Protein AF-A0A925WYN9-F1 (afdb_monomer)

pLDDT: mean 83.55, std 20.4, range [23.39, 98.88]

Sequence (835 aa):
MPLGSSRRSLALLLAALPVATALSSSLALAAAGPAPAKASPTIRLSGLSSLWRGGHVTLNPAAAAAANDPSSRTFTMLPLNAPPINGFQPNVVLGLTDQQDPDDFNFTTKIGSSPGGNTLPRFAPPRYSVGIFDTGSQAHYITLADAQGFDIEGANRMGSSEAVIGGVSGTEIADVSDGLGVYIASLGNASAVGSTISVAPGSLKGQWNAAILSAQEADSVLPNIIGSPMAAQYQTVIRNSQTRHLTVGSRTYRGPSVTLQAKDTALPAGYSRLTLGVESVNGVSPDPVFFPSLENINNVADNPATPTFWASLIASVNANHSGGSANNQGFLFDTGAEVTVVSQDTAASVGFFSGGPNPSTPDFFVTVSGVGGTTTEVPGFYMNNLSITTNGGPIAWTHVPVLVLDIPDPRDGVGFIPGVLGMNLFTDRDLILNGGTGNPFLGIGPIITQQWTAPGGGTWGDDTKWALGSPNNPDVPANFLSSITTPSTITVEPDGVTVGSMKFDNANRYTIAGPGTITISAQSTGVGAIEVISGSHTISAPMVLASNTTINVAPSSSTLTISGNVNGGSVALTKIGAGAVLMNNVRAGTLALNAGTLAVATNGTNAGASRVTALSIAGGASPTATLDLNDNDLLIENGTYAAVKDAIAFARHSGAWDRPGLTSSAARNSLPKNKTLGTLTGADYLTTGTSTFNSFPVTSGNVLVKYTYYGDTDFNGLVDFDDYARVDAGFNNNRTGWFNGDVDYNNIVDFDDYSLIDMAFNTQSGTLRRAMSYLDGGDRSDAGMDTPALQLVEVHFAQFGYAYATSFLNAVPEPSTAAIALLTSALVIPRKRRR

Structure (mmCIF, N/CA/C/O backbone):
data_AF-A0A925WYN9-F1
#
_entry.id   AF-A0A925WYN9-F1
#
loop_
_atom_site.group_PDB
_atom_site.id
_atom_site.type_symbol
_atom_site.label_atom_id
_atom_site.label_alt_id
_atom_site.label_comp_id
_atom_site.label_asym_id
_atom_site.label_entity_id
_atom_site.label_seq_id
_atom_site.pdbx_PDB_ins_code
_atom_site.Cartn_x
_atom_site.Cartn_y
_atom_site.Cartn_z
_atom_site.occupancy
_atom_site.B_iso_or_equiv
_atom_site.auth_seq_id
_atom_site.auth_comp_id
_atom_site.auth_asym_id
_atom_site.auth_atom_id
_atom_site.pdbx_PDB_model_num
ATOM 1 N N . MET A 1 1 ? 61.139 -17.527 -71.022 1.00 30.45 1 MET A N 1
ATOM 2 C CA . MET A 1 1 ? 61.847 -16.245 -70.807 1.00 30.45 1 MET A CA 1
ATOM 3 C C . MET A 1 1 ? 61.917 -15.510 -72.134 1.00 30.45 1 MET A C 1
ATOM 5 O O . MET A 1 1 ? 62.297 -16.171 -73.094 1.00 30.45 1 MET A O 1
ATOM 9 N N . PRO A 1 2 ? 61.682 -14.190 -72.199 1.00 51.88 2 PRO A N 1
ATOM 10 C CA . PRO A 1 2 ? 60.841 -13.317 -71.351 1.00 51.88 2 PRO A CA 1
ATOM 11 C C . PRO A 1 2 ? 59.868 -12.465 -72.227 1.00 51.88 2 PRO A C 1
ATOM 13 O O . PRO A 1 2 ? 59.972 -12.522 -73.444 1.00 51.88 2 PRO A O 1
ATOM 16 N N . LEU A 1 3 ? 58.928 -11.617 -71.784 1.00 32.16 3 LEU A N 1
ATOM 17 C CA . LEU A 1 3 ? 58.190 -11.263 -70.547 1.00 32.16 3 LEU A CA 1
ATOM 18 C C . LEU A 1 3 ? 57.074 -10.290 -71.041 1.00 32.16 3 LEU A C 1
ATOM 20 O O . LEU A 1 3 ? 57.360 -9.462 -71.896 1.00 32.16 3 LEU A O 1
ATOM 24 N N . GLY A 1 4 ? 55.786 -10.479 -70.714 1.00 28.64 4 GLY A N 1
ATOM 25 C CA . GLY A 1 4 ? 55.039 -9.715 -69.685 1.00 28.64 4 GLY A CA 1
ATOM 26 C C . GLY A 1 4 ? 54.573 -8.328 -70.189 1.00 28.64 4 GLY A C 1
ATOM 27 O O . GLY A 1 4 ? 55.403 -7.513 -70.546 1.00 28.64 4 GLY A O 1
ATOM 28 N N . SER A 1 5 ? 53.292 -7.949 -70.259 1.00 29.02 5 SER A N 1
ATOM 29 C CA . SER A 1 5 ? 52.249 -8.022 -69.229 1.00 29.02 5 SER A CA 1
ATOM 30 C C . SER A 1 5 ? 50.851 -7.785 -69.838 1.00 29.02 5 SER A C 1
ATOM 32 O O . SER A 1 5 ? 50.685 -6.990 -70.759 1.00 29.02 5 SER A O 1
ATOM 34 N N . SER A 1 6 ? 49.838 -8.489 -69.319 1.00 28.64 6 SER A N 1
ATOM 35 C CA . SER A 1 6 ? 48.430 -8.384 -69.732 1.00 28.64 6 SER A CA 1
ATOM 36 C C . SER A 1 6 ? 47.606 -7.721 -68.628 1.00 28.64 6 SER A C 1
ATOM 38 O O . SER A 1 6 ? 47.730 -8.125 -67.472 1.00 28.64 6 SER A O 1
ATOM 40 N N . ARG A 1 7 ? 46.710 -6.791 -68.973 1.00 27.91 7 ARG A N 1
ATOM 41 C CA . ARG A 1 7 ? 45.545 -6.441 -68.147 1.00 27.91 7 ARG A CA 1
ATOM 42 C C . ARG A 1 7 ? 44.304 -7.009 -68.832 1.00 27.91 7 ARG A C 1
ATOM 44 O O . ARG A 1 7 ? 43.907 -6.523 -69.886 1.00 27.91 7 ARG A O 1
ATOM 51 N N . ARG A 1 8 ? 43.738 -8.074 -68.259 1.00 29.55 8 ARG A N 1
ATOM 52 C CA . ARG A 1 8 ? 42.421 -8.612 -68.620 1.00 29.55 8 ARG A CA 1
ATOM 53 C C . ARG A 1 8 ? 41.391 -8.116 -67.614 1.00 29.55 8 ARG A C 1
ATOM 55 O O . ARG A 1 8 ? 41.590 -8.239 -66.410 1.00 29.55 8 ARG A O 1
ATOM 62 N N . SER A 1 9 ? 40.312 -7.576 -68.160 1.00 27.02 9 SER A N 1
ATOM 63 C CA . SER A 1 9 ? 39.053 -7.246 -67.508 1.00 27.02 9 SER A CA 1
ATOM 64 C C . SER A 1 9 ? 38.461 -8.466 -66.800 1.00 27.02 9 SER A C 1
ATOM 66 O O . SER A 1 9 ? 38.420 -9.550 -67.385 1.00 27.02 9 SER A O 1
ATOM 68 N N . LEU A 1 10 ? 37.951 -8.278 -65.583 1.00 26.30 10 LEU A N 1
ATOM 69 C CA . LEU A 1 10 ? 37.067 -9.237 -64.929 1.00 26.30 10 LEU A CA 1
ATOM 70 C C . LEU A 1 10 ? 35.745 -8.530 -64.623 1.00 26.30 10 LEU A C 1
ATOM 72 O O . LEU A 1 10 ? 35.695 -7.582 -63.844 1.00 26.30 10 LEU A O 1
ATOM 76 N N . ALA A 1 11 ? 34.703 -8.969 -65.322 1.00 26.23 11 ALA A N 1
ATOM 77 C CA . ALA A 1 11 ? 33.322 -8.592 -65.090 1.00 26.23 11 ALA A CA 1
ATOM 78 C C . ALA A 1 11 ? 32.835 -9.242 -63.788 1.00 26.23 11 ALA A C 1
ATOM 80 O O . ALA A 1 11 ? 33.015 -10.448 -63.612 1.00 26.23 11 ALA A O 1
ATOM 81 N N . LEU A 1 12 ? 32.206 -8.462 -62.906 1.00 25.42 12 LEU A N 1
ATOM 82 C CA . LEU A 1 12 ? 31.455 -8.991 -61.772 1.00 25.42 12 LEU A CA 1
ATOM 83 C C . LEU A 1 12 ? 29.958 -8.864 -62.068 1.00 25.42 12 LEU A C 1
ATOM 85 O O . LEU A 1 12 ? 29.461 -7.810 -62.458 1.00 25.42 12 LEU A O 1
ATOM 89 N N . LEU A 1 13 ? 29.295 -10.010 -61.959 1.00 25.53 13 LEU A N 1
ATOM 90 C CA . LEU A 1 13 ? 27.921 -10.301 -62.329 1.00 25.53 13 LEU A CA 1
ATOM 91 C C . LEU A 1 13 ? 26.950 -9.638 -61.338 1.00 25.53 13 LEU A C 1
ATOM 93 O O . LEU A 1 13 ? 27.044 -9.850 -60.133 1.00 25.53 13 LEU A O 1
ATOM 97 N N . LEU A 1 14 ? 26.013 -8.852 -61.867 1.00 25.36 14 LEU A N 1
ATOM 98 C CA . LEU A 1 14 ? 24.919 -8.214 -61.140 1.00 25.36 14 LEU A CA 1
ATOM 99 C C . LEU A 1 14 ? 23.845 -9.274 -60.824 1.00 25.36 14 LEU A C 1
ATOM 101 O O . LEU A 1 14 ? 23.219 -9.801 -61.743 1.00 25.36 14 LEU A O 1
ATOM 105 N N . ALA A 1 15 ? 23.624 -9.587 -59.547 1.00 25.72 15 ALA A N 1
ATOM 106 C CA . ALA A 1 15 ? 22.459 -10.342 -59.084 1.00 25.72 15 ALA A CA 1
ATOM 107 C C . ALA A 1 15 ? 21.569 -9.406 -58.253 1.00 25.72 15 ALA A C 1
ATOM 109 O O . ALA A 1 15 ? 22.020 -8.790 -57.293 1.00 25.72 15 ALA A O 1
ATOM 110 N N . ALA A 1 16 ? 20.320 -9.254 -58.689 1.00 29.06 16 ALA A N 1
ATOM 111 C CA . ALA A 1 16 ? 19.337 -8.306 -58.181 1.00 29.06 16 ALA A CA 1
ATOM 112 C C . ALA A 1 16 ? 18.544 -8.853 -56.980 1.00 29.06 16 ALA A C 1
ATOM 114 O O . ALA A 1 16 ? 18.014 -9.952 -57.086 1.00 29.06 16 ALA A O 1
ATOM 115 N N . LEU A 1 17 ? 18.384 -8.060 -55.907 1.00 24.66 17 LEU A N 1
ATOM 116 C CA . LEU A 1 17 ? 17.258 -8.065 -54.944 1.00 24.66 17 LEU A CA 1
ATOM 117 C C . LEU A 1 17 ? 17.264 -6.726 -54.138 1.00 24.66 17 LEU A C 1
ATOM 119 O O . LEU A 1 17 ? 18.282 -6.036 -54.137 1.00 24.66 17 LEU A O 1
ATOM 123 N N . PRO A 1 18 ? 16.129 -6.271 -53.562 1.00 30.02 18 PRO A N 1
ATOM 124 C CA . PRO A 1 18 ? 15.722 -4.862 -53.579 1.00 30.02 18 PRO A CA 1
ATOM 125 C C . PRO A 1 18 ? 16.146 -4.069 -52.331 1.00 30.02 18 PRO A C 1
ATOM 127 O O . PRO A 1 18 ? 15.593 -4.259 -51.256 1.00 30.02 18 PRO A O 1
ATOM 130 N N . VAL A 1 19 ? 17.063 -3.110 -52.490 1.00 28.55 19 VAL A N 1
ATOM 131 C CA . VAL A 1 19 ? 17.378 -2.076 -51.476 1.00 28.55 19 VAL A CA 1
ATOM 132 C C . VAL A 1 19 ? 17.519 -0.721 -52.176 1.00 28.55 19 VAL A C 1
ATOM 134 O O . VAL A 1 19 ? 18.562 -0.077 -52.169 1.00 28.55 19 VAL A O 1
ATOM 137 N N . ALA A 1 20 ? 16.467 -0.308 -52.878 1.00 27.53 20 ALA A N 1
ATOM 138 C CA . ALA A 1 20 ? 16.459 0.926 -53.658 1.00 27.53 20 ALA A CA 1
ATOM 139 C C . ALA A 1 20 ? 15.301 1.835 -53.238 1.00 27.53 20 ALA A C 1
ATOM 141 O O . ALA A 1 20 ? 14.435 2.156 -54.042 1.00 27.53 20 ALA A O 1
ATOM 142 N N . THR A 1 21 ? 15.286 2.240 -51.968 1.00 30.34 21 THR A N 1
ATOM 143 C CA . THR A 1 21 ? 14.472 3.380 -51.499 1.00 30.34 21 THR A CA 1
ATOM 144 C C . THR A 1 21 ? 15.173 4.269 -50.463 1.00 30.34 21 THR A C 1
ATOM 146 O O . THR A 1 21 ? 14.713 5.381 -50.247 1.00 30.34 21 THR A O 1
ATOM 149 N N . ALA A 1 22 ? 16.320 3.869 -49.894 1.00 30.80 22 ALA A N 1
ATOM 150 C CA . ALA A 1 22 ? 17.084 4.704 -48.950 1.00 30.80 22 ALA A CA 1
ATOM 151 C C . ALA A 1 22 ? 18.235 5.515 -49.591 1.00 30.80 22 ALA A C 1
ATOM 153 O O . ALA A 1 22 ? 18.833 6.363 -48.941 1.00 30.80 22 ALA A O 1
ATOM 154 N N . LEU A 1 23 ? 18.560 5.272 -50.867 1.00 30.95 23 LEU A N 1
ATOM 155 C CA . LEU A 1 23 ? 19.762 5.819 -51.523 1.00 30.95 23 LEU A CA 1
ATOM 156 C C . LEU A 1 23 ? 19.504 7.003 -52.475 1.00 30.95 23 LEU A C 1
ATOM 158 O O . LEU A 1 23 ? 20.456 7.558 -53.021 1.00 30.95 23 LEU A O 1
ATOM 162 N N . SER A 1 24 ? 18.252 7.416 -52.701 1.00 28.59 24 SER A N 1
ATOM 163 C CA . SER A 1 24 ? 17.933 8.438 -53.715 1.00 28.59 24 SER A CA 1
ATOM 164 C C . SER A 1 24 ? 18.039 9.892 -53.241 1.00 28.59 24 SER A C 1
ATOM 166 O O . SER A 1 24 ? 18.074 10.785 -54.083 1.00 28.59 24 SER A O 1
ATOM 168 N N . SER A 1 25 ? 18.122 10.162 -51.937 1.00 27.89 25 SER A N 1
ATOM 169 C CA . SER A 1 25 ? 18.224 11.531 -51.393 1.00 27.89 25 SER A CA 1
ATOM 170 C C . SER A 1 25 ? 19.668 11.998 -51.151 1.00 27.89 25 SER A C 1
ATOM 172 O O . SER A 1 25 ? 19.906 13.195 -51.017 1.00 27.89 25 SER A O 1
ATOM 174 N N . SER A 1 26 ? 20.646 11.088 -51.152 1.00 31.39 26 SER A N 1
ATOM 175 C CA . SER A 1 26 ? 22.005 11.370 -50.655 1.00 31.39 26 SER A CA 1
ATOM 176 C C . SER A 1 26 ? 23.032 11.712 -51.741 1.00 31.39 26 SER A C 1
ATOM 178 O O . SER A 1 26 ? 24.136 12.145 -51.425 1.00 31.39 26 SER A O 1
ATOM 180 N N . LEU A 1 27 ? 22.697 11.569 -53.031 1.00 29.86 27 LEU A N 1
ATOM 181 C CA . LEU A 1 27 ? 23.638 11.877 -54.121 1.00 29.86 27 LEU A CA 1
ATOM 182 C C . LEU A 1 27 ? 23.752 13.382 -54.446 1.00 29.86 27 LEU A C 1
ATOM 184 O O . LEU A 1 27 ? 24.571 13.765 -55.277 1.00 29.86 27 LEU A O 1
ATOM 188 N N . ALA A 1 28 ? 22.961 14.244 -53.798 1.00 27.16 28 ALA A N 1
ATOM 189 C CA . ALA A 1 28 ? 22.948 15.685 -54.067 1.00 27.16 28 ALA A CA 1
ATOM 190 C C . ALA A 1 28 ? 24.013 16.495 -53.295 1.00 27.16 28 ALA A C 1
ATOM 192 O O . ALA A 1 28 ? 24.213 17.665 -53.611 1.00 27.16 28 ALA A O 1
ATOM 193 N N . LEU A 1 29 ? 24.721 15.904 -52.320 1.00 30.83 29 LEU A N 1
ATOM 194 C CA . LEU A 1 29 ? 25.655 16.645 -51.452 1.00 30.83 29 LEU A CA 1
ATOM 195 C C . LEU A 1 29 ? 27.147 16.460 -51.798 1.00 30.83 29 LEU A C 1
ATOM 197 O O . LEU A 1 29 ? 28.003 17.073 -51.171 1.00 30.83 29 LEU A O 1
ATOM 201 N N . ALA A 1 30 ? 27.482 15.663 -52.817 1.00 26.72 30 ALA A N 1
ATOM 202 C CA . ALA A 1 30 ? 28.872 15.367 -53.195 1.00 26.72 30 ALA A CA 1
ATOM 203 C C . ALA A 1 30 ? 29.462 16.307 -54.275 1.00 26.72 30 ALA A C 1
ATOM 205 O O . ALA A 1 30 ? 30.465 15.974 -54.905 1.00 26.72 30 ALA A O 1
ATOM 206 N N . ALA A 1 31 ? 28.856 17.476 -54.514 1.00 26.62 31 ALA A N 1
ATOM 207 C CA . ALA A 1 31 ? 29.300 18.430 -55.535 1.00 26.62 31 ALA A CA 1
ATOM 208 C C . ALA A 1 31 ? 29.538 19.843 -54.966 1.00 26.62 31 ALA A C 1
ATOM 210 O O . ALA A 1 31 ? 28.930 20.812 -55.412 1.00 26.62 31 ALA A O 1
ATOM 211 N N . ALA A 1 32 ? 30.443 19.983 -53.996 1.00 26.80 32 ALA A N 1
ATOM 212 C CA . ALA A 1 32 ? 31.039 21.274 -53.645 1.00 26.80 32 ALA A CA 1
ATOM 213 C C . ALA A 1 32 ? 32.518 21.079 -53.259 1.00 26.80 32 ALA A C 1
ATOM 215 O O . ALA A 1 32 ? 32.852 20.142 -52.542 1.00 26.80 32 ALA A O 1
ATOM 216 N N . GLY A 1 33 ? 33.400 21.915 -53.822 1.00 28.66 33 GLY A N 1
ATOM 217 C CA . GLY A 1 33 ? 34.866 21.806 -53.752 1.00 28.66 33 GLY A CA 1
ATOM 218 C C . GLY A 1 33 ? 35.491 22.034 -52.362 1.00 28.66 33 GLY A C 1
ATOM 219 O O . GLY A 1 33 ? 34.777 22.185 -51.375 1.00 28.66 33 GLY A O 1
ATOM 220 N N . PRO A 1 34 ? 36.837 22.054 -52.265 1.00 34.31 34 PRO A N 1
ATOM 221 C CA . PRO A 1 34 ? 37.540 21.829 -51.007 1.00 34.31 34 PRO A CA 1
ATOM 222 C C . PRO A 1 34 ? 37.473 23.057 -50.089 1.00 34.31 34 PRO A C 1
ATOM 224 O O . PRO A 1 34 ? 37.917 24.143 -50.461 1.00 34.31 34 PRO A O 1
ATOM 227 N N . ALA A 1 35 ? 36.970 22.860 -48.870 1.00 25.58 35 ALA A N 1
ATOM 228 C CA . ALA A 1 35 ? 37.069 23.796 -47.749 1.00 25.58 35 ALA A CA 1
ATOM 229 C C . ALA A 1 35 ? 37.883 23.147 -46.604 1.00 25.58 35 ALA A C 1
ATOM 231 O O . ALA A 1 35 ? 37.910 21.918 -46.508 1.00 25.58 35 ALA A O 1
ATOM 232 N N . PRO A 1 36 ? 38.604 23.932 -45.780 1.00 26.58 36 PRO A N 1
ATOM 233 C CA . PRO A 1 36 ? 39.575 23.409 -44.821 1.00 26.58 36 PRO A CA 1
ATOM 234 C C . PRO A 1 36 ? 38.920 22.796 -43.568 1.00 26.58 36 PRO A C 1
ATOM 236 O O . PRO A 1 36 ? 37.762 23.046 -43.263 1.00 26.58 36 PRO A O 1
ATOM 239 N N . ALA A 1 37 ? 39.731 21.989 -42.878 1.00 29.23 37 ALA A N 1
ATOM 240 C CA . ALA A 1 37 ? 39.509 21.166 -41.686 1.00 29.23 37 ALA A CA 1
ATOM 241 C C . ALA A 1 37 ? 38.469 21.610 -40.624 1.00 29.23 37 ALA A C 1
ATOM 243 O O . ALA A 1 37 ? 38.353 22.787 -40.293 1.00 29.23 37 ALA A O 1
ATOM 244 N N . LYS A 1 38 ? 37.883 20.578 -39.981 1.00 27.52 38 LYS A N 1
ATOM 245 C CA . LYS A 1 38 ? 37.043 20.558 -38.760 1.00 27.52 38 LYS A CA 1
ATOM 246 C C . LYS A 1 38 ? 35.601 21.073 -38.876 1.00 27.52 38 LYS A C 1
ATOM 248 O O . LYS A 1 38 ? 35.185 21.968 -38.150 1.00 27.52 38 LYS A O 1
ATOM 253 N N . ALA A 1 39 ? 34.799 20.410 -39.701 1.00 24.22 39 ALA A N 1
ATOM 254 C CA . ALA A 1 39 ? 33.351 20.384 -39.506 1.00 24.22 39 ALA A CA 1
ATOM 255 C C . ALA A 1 39 ? 32.832 18.984 -39.853 1.00 24.22 39 ALA A C 1
ATOM 257 O O . ALA A 1 39 ? 32.425 18.723 -40.984 1.00 24.22 39 ALA A O 1
ATOM 258 N N . SER A 1 40 ? 32.916 18.065 -38.890 1.00 25.08 40 SER A N 1
ATOM 259 C CA . SER A 1 40 ? 32.196 16.792 -38.960 1.00 25.08 40 SER A CA 1
ATOM 260 C C . SER A 1 40 ? 30.692 17.097 -38.918 1.00 25.08 40 SER A C 1
ATOM 262 O O . SER A 1 40 ? 30.283 17.972 -38.150 1.00 25.08 40 SER A O 1
ATOM 264 N N . PRO A 1 41 ? 29.858 16.468 -39.763 1.00 23.39 41 PRO A N 1
ATOM 265 C CA . PRO A 1 41 ? 28.442 16.800 -39.854 1.00 23.39 41 PRO A CA 1
ATOM 266 C C . PRO A 1 41 ? 27.741 16.461 -38.534 1.00 23.39 41 PRO A C 1
ATOM 268 O O . PRO A 1 41 ? 27.512 15.300 -38.213 1.00 23.39 41 PRO A O 1
ATOM 271 N N . THR A 1 42 ? 27.409 17.491 -37.760 1.00 25.30 42 THR A N 1
ATOM 272 C CA . THR A 1 42 ? 26.684 17.385 -36.494 1.00 25.30 42 THR A CA 1
ATOM 273 C C . THR A 1 42 ? 25.252 16.912 -36.753 1.00 25.30 42 THR A C 1
ATOM 275 O O . THR A 1 42 ? 24.382 17.711 -37.105 1.00 25.30 42 THR A O 1
ATOM 278 N N . ILE A 1 43 ? 24.981 15.616 -36.586 1.00 28.30 43 ILE A N 1
ATOM 279 C CA . ILE A 1 43 ? 23.604 15.118 -36.487 1.00 28.30 43 ILE A CA 1
ATOM 280 C C . ILE A 1 43 ? 23.073 15.524 -35.110 1.00 28.30 43 ILE A C 1
ATOM 282 O O . ILE A 1 43 ? 23.634 15.156 -34.080 1.00 28.30 43 ILE A O 1
ATOM 286 N N . ARG A 1 44 ? 21.997 16.319 -35.103 1.00 27.11 44 ARG A N 1
ATOM 287 C CA . ARG A 1 44 ? 21.222 16.617 -33.896 1.00 27.11 44 ARG A CA 1
ATOM 288 C C . ARG A 1 44 ? 20.370 15.394 -33.575 1.00 27.11 44 ARG A C 1
ATOM 290 O O . ARG A 1 44 ? 19.404 15.125 -34.283 1.00 27.11 44 ARG A O 1
ATOM 297 N N . LEU A 1 45 ? 20.704 14.671 -32.514 1.00 26.91 45 LEU A N 1
ATOM 298 C CA . LEU A 1 45 ? 19.782 13.720 -31.894 1.00 26.91 45 LEU A CA 1
ATOM 299 C C . LEU A 1 45 ? 18.777 14.545 -31.090 1.00 26.91 45 LEU A C 1
ATOM 301 O O . LEU A 1 45 ? 19.004 14.817 -29.920 1.00 26.91 45 LEU A O 1
ATOM 305 N N . SER A 1 46 ? 17.690 15.002 -31.711 1.00 26.25 46 SER A N 1
ATOM 306 C CA . SER A 1 46 ? 16.643 15.808 -31.056 1.00 26.25 46 SER A CA 1
ATOM 307 C C . SER A 1 46 ? 15.808 15.040 -30.014 1.00 26.25 46 SER A C 1
ATOM 309 O O . SER A 1 46 ? 14.858 15.602 -29.481 1.00 26.25 46 SER A O 1
ATOM 311 N N . GLY A 1 47 ? 16.142 13.777 -29.724 1.00 28.02 47 GLY A N 1
ATOM 312 C CA . GLY A 1 47 ? 15.308 12.842 -28.967 1.00 28.02 47 GLY A CA 1
ATOM 313 C C . GLY A 1 47 ? 16.032 12.107 -27.845 1.00 28.02 47 GLY A C 1
ATOM 314 O O . GLY A 1 47 ? 16.094 10.881 -27.858 1.00 28.02 47 GLY A O 1
ATOM 315 N N . LEU A 1 48 ? 16.579 12.832 -26.875 1.00 25.55 48 LEU A N 1
ATOM 316 C CA . LEU A 1 48 ? 16.836 12.291 -25.540 1.00 25.55 48 LEU A CA 1
ATOM 317 C C . LEU A 1 48 ? 15.866 12.990 -24.576 1.00 25.55 48 LEU A C 1
ATOM 319 O O . LEU A 1 48 ? 16.137 14.050 -24.015 1.00 25.55 48 LEU A O 1
ATOM 323 N N . SER A 1 49 ? 14.674 12.417 -24.434 1.00 30.55 49 SER A N 1
ATOM 324 C CA . SER A 1 49 ? 13.624 12.891 -23.528 1.00 30.55 49 SER A CA 1
ATOM 325 C C . SER A 1 49 ? 13.616 12.117 -22.211 1.00 30.55 49 SER A C 1
ATOM 327 O O . SER A 1 49 ? 12.552 11.823 -21.684 1.00 30.55 49 SER A O 1
ATOM 329 N N . SER A 1 50 ? 14.782 11.807 -21.632 1.00 28.67 50 SER A N 1
ATOM 330 C CA . SER A 1 50 ? 14.787 11.240 -20.282 1.00 28.67 50 SER A CA 1
ATOM 331 C C . SER A 1 50 ? 14.240 12.296 -19.316 1.00 28.67 50 SER A C 1
ATOM 333 O O . SER A 1 50 ? 14.863 13.344 -19.140 1.00 28.67 50 SER A O 1
ATOM 335 N N . LEU A 1 51 ? 13.076 12.043 -18.719 1.00 30.14 51 LEU A N 1
ATOM 336 C CA . LEU A 1 51 ? 12.469 12.905 -17.707 1.00 30.14 51 LEU A CA 1
ATOM 337 C C . LEU A 1 51 ? 12.719 12.263 -16.338 1.00 30.14 51 LEU A C 1
ATOM 339 O O . LEU A 1 51 ? 12.055 11.294 -15.976 1.00 30.14 51 LEU A O 1
ATOM 343 N N . TRP A 1 52 ? 13.670 12.799 -15.571 1.00 30.81 52 TRP A N 1
ATOM 344 C CA . TRP A 1 52 ? 13.961 12.353 -14.202 1.00 30.81 52 TRP A CA 1
ATOM 345 C C . TRP A 1 52 ? 13.671 13.469 -13.194 1.00 30.81 52 TRP A C 1
ATOM 347 O O . TRP A 1 52 ? 13.928 14.641 -13.468 1.00 30.81 52 TRP A O 1
ATOM 357 N N . ARG A 1 53 ? 13.148 13.137 -12.006 1.00 39.66 53 ARG A N 1
ATOM 358 C CA . ARG A 1 53 ? 12.894 14.126 -10.947 1.00 39.66 53 ARG A CA 1
ATOM 359 C C . ARG A 1 53 ? 14.016 14.191 -9.907 1.00 39.66 53 ARG A C 1
ATOM 361 O O . ARG A 1 53 ? 14.234 13.248 -9.150 1.00 39.66 53 ARG A O 1
ATOM 368 N N . GLY A 1 54 ? 14.587 15.389 -9.756 1.00 24.92 54 GLY A N 1
ATOM 369 C CA . GLY A 1 54 ? 15.482 15.776 -8.657 1.00 24.92 54 GLY A CA 1
ATOM 370 C C . GLY A 1 54 ? 14.814 16.312 -7.372 1.00 24.92 54 GLY A C 1
ATOM 371 O O . GLY A 1 54 ? 15.524 16.603 -6.415 1.00 24.92 54 GLY A O 1
ATOM 372 N N . GLY A 1 55 ? 13.481 16.463 -7.284 1.00 30.53 55 GLY A N 1
ATOM 373 C CA . GLY A 1 55 ? 12.816 16.919 -6.046 1.00 30.53 55 GLY A CA 1
ATOM 374 C C . GLY A 1 55 ? 11.474 17.655 -6.210 1.00 30.53 55 GLY A C 1
ATOM 375 O O . GLY A 1 55 ? 11.081 17.988 -7.318 1.00 30.53 55 GLY A O 1
ATOM 376 N N . HIS A 1 56 ? 10.780 17.804 -5.065 1.00 35.03 56 HIS A N 1
ATOM 377 C CA . HIS A 1 56 ? 9.480 18.432 -4.697 1.00 35.03 56 HIS A CA 1
ATOM 378 C C . HIS A 1 56 ? 8.335 18.603 -5.738 1.00 35.03 56 HIS A C 1
ATOM 380 O O . HIS A 1 56 ? 8.501 19.214 -6.781 1.00 35.03 56 HIS A O 1
ATOM 386 N N . VAL A 1 57 ? 7.139 18.062 -5.427 1.00 39.81 57 VAL A N 1
ATOM 387 C CA . VAL A 1 57 ? 5.869 18.421 -6.094 1.00 39.81 57 VAL A CA 1
ATOM 388 C C . VAL A 1 57 ? 5.282 19.529 -5.242 1.00 39.81 57 VAL A C 1
ATOM 390 O O . VAL A 1 57 ? 5.109 19.338 -4.036 1.00 39.81 57 VAL A O 1
ATOM 393 N N . THR A 1 58 ? 4.999 20.674 -5.844 1.00 43.72 58 THR A N 1
ATOM 394 C CA . THR A 1 58 ? 4.410 21.802 -5.124 1.00 43.72 58 THR A CA 1
ATOM 395 C C . THR A 1 58 ? 2.986 21.977 -5.623 1.00 43.72 58 THR A C 1
ATOM 397 O O . THR A 1 58 ? 2.764 22.263 -6.799 1.00 43.72 58 THR A O 1
ATOM 400 N N . LEU A 1 59 ? 2.011 21.764 -4.738 1.00 45.00 59 LEU A N 1
ATOM 401 C CA . LEU A 1 59 ? 0.615 22.090 -5.029 1.00 45.00 59 LEU A CA 1
ATOM 402 C C . LEU A 1 59 ? 0.505 23.594 -5.265 1.00 45.00 59 LEU A C 1
ATOM 404 O O . LEU A 1 59 ? 1.105 24.371 -4.520 1.00 45.00 59 LEU A O 1
ATOM 408 N N . ASN A 1 60 ? -0.258 24.011 -6.274 1.00 45.66 60 ASN A N 1
ATOM 409 C CA . ASN A 1 60 ? -0.429 25.429 -6.550 1.00 45.66 60 ASN A CA 1
ATOM 410 C C . ASN A 1 60 ? -1.244 26.099 -5.419 1.00 45.66 60 ASN A C 1
ATOM 412 O O . ASN A 1 60 ? -2.427 25.783 -5.248 1.00 45.66 60 ASN A O 1
ATOM 416 N N . PRO A 1 61 ? -0.678 27.063 -4.663 1.00 42.62 61 PRO A N 1
ATOM 417 C CA . PRO A 1 61 ? -1.401 27.744 -3.591 1.00 42.62 61 PRO A CA 1
ATOM 418 C C . PRO A 1 61 ? -2.620 28.530 -4.089 1.00 42.62 61 PRO A C 1
ATOM 420 O O . PRO A 1 61 ? -3.564 28.722 -3.330 1.00 42.62 61 PRO A O 1
ATOM 423 N N . ALA A 1 62 ? -2.638 28.968 -5.355 1.00 44.16 62 ALA A N 1
ATOM 424 C CA . ALA A 1 62 ? -3.775 29.666 -5.957 1.00 44.16 62 ALA A CA 1
ATOM 425 C C . ALA A 1 62 ? -4.938 28.719 -6.307 1.00 44.16 62 ALA A C 1
ATOM 427 O O . ALA A 1 62 ? -6.094 29.124 -6.205 1.00 44.16 62 ALA A O 1
ATOM 428 N N . ALA A 1 63 ? -4.649 27.452 -6.634 1.00 42.19 63 ALA A N 1
ATOM 429 C CA . ALA A 1 63 ? -5.665 26.401 -6.738 1.00 42.19 63 ALA A CA 1
ATOM 430 C C . ALA A 1 63 ? -6.217 26.029 -5.346 1.00 42.19 63 ALA A C 1
ATOM 432 O O . ALA A 1 63 ? -7.415 25.804 -5.186 1.00 42.19 63 ALA A O 1
ATOM 433 N N . ALA A 1 64 ? -5.370 26.071 -4.310 1.00 36.00 64 ALA A N 1
ATOM 434 C CA . ALA A 1 64 ? -5.780 25.887 -2.915 1.00 36.00 64 ALA A CA 1
ATOM 435 C C . ALA A 1 64 ? -6.535 27.099 -2.321 1.00 36.00 64 ALA A C 1
ATOM 437 O O . ALA A 1 64 ? -7.356 26.932 -1.421 1.00 36.00 64 ALA A O 1
ATOM 438 N N . ALA A 1 65 ? -6.308 28.322 -2.817 1.00 36.38 65 ALA A N 1
ATOM 439 C CA . ALA A 1 65 ? -6.936 29.543 -2.300 1.00 36.38 65 ALA A CA 1
ATOM 440 C C . ALA A 1 65 ? -8.444 29.645 -2.604 1.00 36.38 65 ALA A C 1
ATOM 442 O O . ALA A 1 65 ? -9.154 30.368 -1.903 1.00 36.38 65 ALA A O 1
ATOM 443 N N . ALA A 1 66 ? -8.949 28.876 -3.576 1.00 37.00 66 ALA A N 1
ATOM 444 C CA . ALA A 1 66 ? -10.384 28.667 -3.786 1.00 37.00 66 ALA A CA 1
ATOM 445 C C . ALA A 1 66 ? -11.037 27.775 -2.699 1.00 37.00 66 ALA A C 1
ATOM 447 O O . ALA A 1 66 ? -12.260 27.686 -2.647 1.00 37.00 66 ALA A O 1
ATOM 448 N N . ALA A 1 67 ? -10.243 27.158 -1.811 1.00 36.44 67 ALA A N 1
ATOM 449 C CA . ALA A 1 67 ? -10.665 26.201 -0.782 1.00 36.44 67 ALA A CA 1
ATOM 450 C C . ALA A 1 67 ? -10.476 26.706 0.673 1.00 36.44 67 ALA A C 1
ATOM 452 O O . ALA A 1 67 ? -10.382 25.911 1.609 1.00 36.44 67 ALA A O 1
ATOM 453 N N . ASN A 1 68 ? -10.415 28.027 0.894 1.00 33.50 68 ASN A N 1
ATOM 454 C CA . ASN A 1 68 ? -10.153 28.636 2.214 1.00 33.50 68 ASN A CA 1
ATOM 455 C C . ASN A 1 68 ? -11.346 28.657 3.198 1.00 33.50 68 ASN A C 1
ATOM 457 O O . ASN A 1 68 ? -11.259 29.290 4.250 1.00 33.50 68 ASN A O 1
ATOM 461 N N . ASP A 1 69 ? -12.435 27.942 2.914 1.00 37.19 69 ASP A N 1
ATOM 462 C CA . ASP A 1 69 ? -13.457 27.619 3.915 1.00 37.19 69 ASP A CA 1
ATOM 463 C C . ASP A 1 69 ? -13.190 26.200 4.465 1.00 37.19 69 ASP A C 1
ATOM 465 O O . ASP A 1 69 ? -13.275 25.231 3.702 1.00 37.19 69 ASP A O 1
ATOM 469 N N . PRO A 1 70 ? -12.882 26.031 5.769 1.00 37.78 70 PRO A N 1
ATOM 470 C CA . PRO A 1 70 ? -12.665 24.724 6.395 1.00 37.78 70 PRO A CA 1
ATOM 471 C C . PRO A 1 70 ? -13.834 23.741 6.225 1.00 37.78 70 PRO A C 1
ATOM 473 O O . PRO A 1 70 ? -13.617 22.534 6.316 1.00 37.78 70 PRO A O 1
ATOM 476 N N . SER A 1 71 ? -15.048 24.239 5.957 1.00 34.53 71 SER A N 1
ATOM 477 C CA . SER A 1 71 ? -16.249 23.440 5.680 1.00 34.53 71 SER A CA 1
ATOM 478 C C . SER A 1 71 ? -16.433 23.067 4.198 1.00 34.53 71 SER A C 1
ATOM 480 O O . SER A 1 71 ? -17.278 22.235 3.876 1.00 34.53 71 SER A O 1
ATOM 482 N N . SER A 1 72 ? -15.598 23.612 3.303 1.00 29.33 72 SER A N 1
ATOM 483 C CA . SER A 1 72 ? -15.624 23.379 1.848 1.00 29.33 72 SER A CA 1
ATOM 484 C C . SER A 1 72 ? -14.581 22.375 1.342 1.00 29.33 72 SER A C 1
ATOM 486 O O . SER A 1 72 ? -14.495 22.152 0.132 1.00 29.33 72 SER A O 1
ATOM 488 N N . ARG A 1 73 ? -13.795 21.755 2.241 1.00 31.34 73 ARG A N 1
ATOM 489 C CA . ARG A 1 73 ? -12.822 20.702 1.899 1.00 31.34 73 ARG A CA 1
ATOM 490 C C . ARG A 1 73 ? -13.545 19.466 1.365 1.00 31.34 73 ARG A C 1
ATOM 492 O O . ARG A 1 73 ? -13.775 18.493 2.078 1.00 31.34 73 ARG A O 1
ATOM 499 N N . THR A 1 74 ? -13.910 19.512 0.095 1.00 26.69 74 THR A N 1
ATOM 500 C CA . THR A 1 74 ? -14.302 18.342 -0.672 1.00 26.69 74 THR A CA 1
ATOM 501 C C . THR A 1 74 ? -13.014 17.631 -1.047 1.00 26.69 74 THR A C 1
ATOM 503 O O . THR A 1 74 ? -12.264 18.060 -1.918 1.00 26.69 74 THR A O 1
ATOM 506 N N . PHE A 1 75 ? -12.709 16.563 -0.316 1.00 32.22 75 PHE A N 1
ATOM 507 C CA . PHE A 1 75 ? -11.741 15.584 -0.780 1.00 32.22 75 PHE A CA 1
ATOM 508 C C . PHE A 1 75 ? -12.347 14.951 -2.030 1.00 32.22 75 PHE A C 1
ATOM 510 O O . PHE A 1 75 ? -13.285 14.156 -1.941 1.00 32.22 75 PHE A O 1
ATOM 517 N N . THR A 1 76 ? -11.884 15.367 -3.206 1.00 30.62 76 THR A N 1
ATOM 518 C CA . THR A 1 76 ? -12.220 14.667 -4.441 1.00 30.62 76 THR A CA 1
ATOM 519 C C . THR A 1 76 ? -11.542 13.309 -4.347 1.00 30.62 76 THR A C 1
ATOM 521 O O . THR A 1 76 ? -10.330 13.213 -4.526 1.00 30.62 76 THR A O 1
ATOM 524 N N . MET A 1 77 ? -12.311 12.269 -4.008 1.00 30.69 77 MET A N 1
ATOM 525 C CA . MET A 1 77 ? -11.853 10.890 -4.143 1.00 30.69 77 MET A CA 1
ATOM 526 C C . MET A 1 77 ? -11.323 10.730 -5.563 1.00 30.69 77 MET A C 1
ATOM 528 O O . MET A 1 77 ? -12.100 10.797 -6.521 1.00 30.69 77 MET A O 1
ATOM 532 N N . LEU A 1 78 ? -10.010 10.542 -5.702 1.00 38.81 78 LEU A N 1
ATOM 533 C CA . LEU A 1 78 ? -9.444 10.157 -6.982 1.00 38.81 78 LEU A CA 1
ATOM 534 C C . LEU A 1 78 ? -10.146 8.854 -7.401 1.00 38.81 78 LEU A C 1
ATOM 536 O O . LEU A 1 78 ? -10.256 7.932 -6.584 1.00 38.81 78 LEU A O 1
ATOM 540 N N . PRO A 1 79 ? -10.706 8.774 -8.620 1.00 41.41 79 PRO A N 1
ATOM 541 C CA . PRO A 1 79 ? -11.342 7.549 -9.079 1.00 41.41 79 PRO A CA 1
ATOM 542 C C . PRO A 1 79 ? -10.342 6.387 -9.005 1.00 41.41 79 PRO A C 1
ATOM 544 O O . PRO A 1 79 ? -9.143 6.589 -9.165 1.00 41.41 79 PRO A O 1
ATOM 547 N N . LEU A 1 80 ? -10.836 5.159 -8.816 1.00 42.62 80 LEU A N 1
ATOM 548 C CA . LEU A 1 80 ? -10.027 3.933 -8.665 1.00 42.62 80 LEU A CA 1
ATOM 549 C C . LEU A 1 80 ? -9.000 3.703 -9.803 1.00 42.62 80 LEU A C 1
ATOM 551 O O . LEU A 1 80 ? -8.075 2.918 -9.639 1.00 42.62 80 LEU A O 1
ATOM 555 N N . ASN A 1 81 ? -9.151 4.406 -10.931 1.00 55.62 81 ASN A N 1
ATOM 556 C CA . ASN A 1 81 ? -8.296 4.330 -12.116 1.00 55.62 81 ASN A CA 1
ATOM 557 C C . ASN A 1 81 ? -7.437 5.594 -12.343 1.00 55.62 81 ASN A C 1
ATOM 559 O O . ASN A 1 81 ? -6.976 5.806 -13.466 1.00 55.62 81 ASN A O 1
ATOM 563 N N . ALA A 1 82 ? -7.282 6.466 -11.342 1.00 71.75 82 ALA A N 1
ATOM 564 C CA . ALA A 1 82 ? -6.437 7.653 -11.443 1.00 71.75 82 ALA A CA 1
ATOM 565 C C . ALA A 1 82 ? -4.950 7.271 -11.346 1.00 71.75 82 ALA A C 1
ATOM 567 O O . ALA A 1 82 ? -4.529 6.741 -10.314 1.00 71.75 82 ALA A O 1
ATOM 568 N N . PRO A 1 83 ? -4.142 7.529 -12.389 1.00 83.69 83 PRO A N 1
ATOM 569 C CA . PRO A 1 83 ? -2.703 7.318 -12.323 1.00 83.69 83 PRO A CA 1
ATOM 570 C C . PRO A 1 83 ? -2.049 8.243 -11.284 1.00 83.69 83 PRO A C 1
ATOM 572 O O . PRO A 1 83 ? -2.497 9.381 -11.115 1.00 83.69 83 PRO A O 1
ATOM 575 N N . PRO A 1 84 ? -0.963 7.815 -10.618 1.00 79.88 84 PRO A N 1
ATOM 576 C CA . PRO A 1 84 ? -0.160 8.711 -9.791 1.00 79.88 84 PRO A CA 1
ATOM 577 C C . PRO A 1 84 ? 0.517 9.792 -10.646 1.00 79.88 84 PRO A C 1
ATOM 579 O O . PRO A 1 84 ? 0.647 9.655 -11.860 1.00 79.88 84 PRO A O 1
ATOM 582 N N . ILE A 1 85 ? 1.001 10.869 -10.017 1.00 73.19 85 ILE A N 1
ATOM 583 C CA . ILE A 1 85 ? 1.821 11.874 -10.721 1.00 73.19 85 ILE A CA 1
ATOM 584 C C . ILE A 1 85 ? 3.127 11.237 -11.213 1.00 73.19 85 ILE A C 1
ATOM 586 O O . ILE A 1 85 ? 3.502 11.418 -12.366 1.00 73.19 85 ILE A O 1
ATOM 590 N N . ASN A 1 86 ? 3.788 10.452 -10.358 1.00 71.88 86 ASN A N 1
ATOM 591 C CA . ASN A 1 86 ? 5.050 9.799 -10.694 1.00 71.88 86 ASN A CA 1
ATOM 592 C C . ASN A 1 86 ? 4.822 8.331 -11.053 1.00 71.88 86 ASN A C 1
ATOM 594 O O . ASN A 1 86 ? 4.232 7.578 -10.275 1.00 71.88 86 ASN A O 1
ATOM 598 N N . GLY A 1 87 ? 5.342 7.926 -12.204 1.00 83.44 87 GLY A N 1
ATOM 599 C CA . GLY A 1 87 ? 5.480 6.535 -12.600 1.00 83.44 87 GLY A CA 1
ATOM 600 C C . GLY A 1 87 ? 6.701 5.853 -12.006 1.00 83.44 87 GLY A C 1
ATOM 601 O O . GLY A 1 87 ? 7.422 6.401 -11.176 1.00 83.44 87 GLY A O 1
ATOM 602 N N . PHE A 1 88 ? 6.923 4.619 -12.445 1.00 87.38 88 PHE A N 1
ATOM 603 C CA . PHE A 1 88 ? 8.108 3.852 -12.083 1.00 87.38 88 PHE A CA 1
ATOM 604 C C . PHE A 1 88 ? 9.278 4.147 -13.030 1.00 87.38 88 PHE A C 1
ATOM 606 O O . PHE A 1 88 ? 9.077 4.501 -14.188 1.00 87.38 88 PHE A O 1
ATOM 613 N N . GLN A 1 89 ? 10.500 3.880 -12.561 1.00 89.19 89 GLN A N 1
ATOM 614 C CA . GLN A 1 89 ? 11.705 3.869 -13.392 1.00 89.19 89 GLN A CA 1
ATOM 615 C C . GLN A 1 89 ? 12.132 2.425 -13.690 1.00 89.19 89 GLN A C 1
ATOM 617 O O . GLN A 1 89 ? 12.379 1.658 -12.748 1.00 89.19 89 GLN A O 1
ATOM 622 N N . PRO A 1 90 ? 12.255 2.020 -14.965 1.00 94.81 90 PRO A N 1
ATOM 623 C CA . PRO A 1 90 ? 12.718 0.689 -15.356 1.00 94.81 90 PRO A CA 1
ATOM 624 C C . PRO A 1 90 ? 14.247 0.578 -15.224 1.00 94.81 90 PRO A C 1
ATOM 626 O O . PRO A 1 90 ? 14.990 0.551 -16.206 1.00 94.81 90 PRO A O 1
ATOM 629 N N . ASN A 1 91 ? 14.718 0.526 -13.979 1.00 95.38 91 ASN A N 1
ATOM 630 C CA . ASN A 1 91 ? 16.135 0.416 -13.645 1.00 95.38 91 ASN A CA 1
ATOM 631 C C . ASN A 1 91 ? 16.722 -0.943 -14.076 1.00 95.38 91 ASN A C 1
ATOM 633 O O . ASN A 1 91 ? 16.149 -2.007 -13.814 1.00 95.38 91 ASN A O 1
ATOM 637 N N . VAL A 1 92 ? 17.909 -0.910 -14.678 1.00 97.62 92 VAL A N 1
ATOM 638 C CA . VAL A 1 92 ? 18.693 -2.076 -15.113 1.00 97.62 92 VAL A CA 1
ATOM 639 C C . VAL A 1 92 ? 20.136 -1.950 -14.641 1.00 97.62 92 VAL A C 1
ATOM 641 O O . VAL A 1 92 ? 20.647 -0.847 -14.464 1.00 97.62 92 VAL A O 1
ATOM 644 N N . VAL A 1 93 ? 20.814 -3.080 -14.451 1.00 97.88 93 VAL A N 1
ATOM 645 C CA . VAL A 1 93 ? 22.270 -3.095 -14.274 1.00 97.88 93 VAL A CA 1
ATOM 646 C C . VAL A 1 93 ? 22.912 -3.294 -15.635 1.00 97.88 93 VAL A C 1
ATOM 648 O O . VAL A 1 93 ? 22.588 -4.271 -16.307 1.00 97.88 93 VAL A O 1
ATOM 651 N N . LEU A 1 94 ? 23.811 -2.398 -16.034 1.00 96.69 94 LEU A N 1
ATOM 652 C CA . LEU A 1 94 ? 24.543 -2.461 -17.293 1.00 96.69 94 LEU A CA 1
ATOM 653 C C . LEU A 1 94 ? 26.021 -2.814 -17.081 1.00 96.69 94 LEU A C 1
ATOM 655 O O . LEU A 1 94 ? 26.624 -2.450 -16.069 1.00 96.69 94 LEU A O 1
ATOM 659 N N . GLY A 1 95 ? 26.599 -3.510 -18.054 1.00 97.06 95 GLY A N 1
ATOM 660 C CA . GLY A 1 95 ? 28.024 -3.805 -18.153 1.00 97.06 95 GLY A CA 1
ATOM 661 C C . GLY A 1 95 ? 28.492 -3.711 -19.603 1.00 97.06 95 GLY A C 1
ATOM 662 O O . GLY A 1 95 ? 27.721 -3.985 -20.528 1.00 97.06 95 GLY A O 1
ATOM 663 N N . LEU A 1 96 ? 29.752 -3.319 -19.788 1.00 97.62 96 LEU A N 1
ATOM 664 C CA . LEU A 1 96 ? 30.354 -3.124 -21.104 1.00 97.62 96 LEU A CA 1
ATOM 665 C C . LEU A 1 96 ? 31.439 -4.166 -21.394 1.00 97.62 96 LEU A C 1
ATOM 667 O O . LEU A 1 96 ? 32.076 -4.704 -20.485 1.00 97.62 96 LEU A O 1
ATOM 671 N N . THR A 1 97 ? 31.658 -4.434 -22.677 1.00 97.31 97 THR A N 1
ATOM 672 C CA . THR A 1 97 ? 32.757 -5.271 -23.182 1.00 97.31 97 THR A CA 1
ATOM 673 C C . THR A 1 97 ? 33.420 -4.595 -24.373 1.00 97.31 97 THR A C 1
ATOM 675 O O . THR A 1 97 ? 32.791 -3.786 -25.056 1.00 97.31 97 THR A O 1
ATOM 678 N N . ASP A 1 98 ? 34.650 -4.985 -24.678 1.00 95.00 98 ASP A N 1
ATOM 679 C CA . ASP A 1 98 ? 35.381 -4.534 -25.862 1.00 95.00 98 ASP A CA 1
ATOM 680 C C . ASP A 1 98 ? 34.936 -5.216 -27.173 1.00 95.00 98 ASP A C 1
ATOM 682 O O . ASP A 1 98 ? 35.673 -5.175 -28.155 1.00 95.00 98 ASP A O 1
ATOM 686 N N . GLN A 1 99 ? 33.779 -5.879 -27.213 1.00 94.50 99 GLN A N 1
ATOM 687 C CA . GLN A 1 99 ? 33.356 -6.668 -28.366 1.00 94.50 99 GLN A CA 1
ATOM 688 C C . GLN A 1 99 ? 32.865 -5.790 -29.537 1.00 94.50 99 GLN A C 1
ATOM 690 O O . GLN A 1 99 ? 31.848 -5.106 -29.430 1.00 94.50 99 GLN A O 1
ATOM 695 N N . GLN A 1 100 ? 33.542 -5.896 -30.684 1.00 91.06 100 GLN A N 1
ATOM 696 C CA . GLN A 1 100 ? 33.237 -5.207 -31.949 1.00 91.06 100 GLN A CA 1
ATOM 697 C C . GLN A 1 100 ? 33.282 -6.200 -33.116 1.00 91.06 100 GLN A C 1
ATOM 699 O O . GLN A 1 100 ? 33.951 -7.231 -33.018 1.00 91.06 100 GLN A O 1
ATOM 704 N N . ASP A 1 101 ? 32.607 -5.868 -34.216 1.00 89.81 101 ASP A N 1
ATOM 705 C CA . ASP A 1 101 ? 32.804 -6.504 -35.519 1.00 89.81 101 ASP A CA 1
ATOM 706 C C . ASP A 1 101 ? 33.670 -5.595 -36.419 1.00 89.81 101 ASP A C 1
ATOM 708 O O . ASP A 1 101 ? 33.152 -4.628 -36.981 1.00 89.81 101 ASP A O 1
ATOM 712 N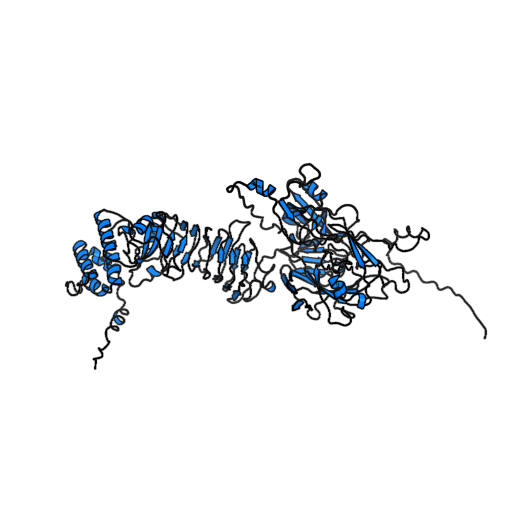 N . PRO A 1 102 ? 34.990 -5.837 -36.540 1.00 81.81 102 PRO A N 1
ATOM 713 C CA . PRO A 1 102 ? 35.865 -4.996 -37.362 1.00 81.81 102 PRO A CA 1
ATOM 714 C C . PRO A 1 102 ? 35.586 -5.137 -38.868 1.00 81.81 102 PRO A C 1
ATOM 716 O O . PRO A 1 102 ? 35.978 -4.268 -39.643 1.00 81.81 102 PRO A O 1
ATOM 719 N N . ASP A 1 103 ? 34.899 -6.207 -39.278 1.00 83.00 103 ASP A N 1
ATOM 720 C CA . ASP A 1 103 ? 34.597 -6.518 -40.676 1.00 83.00 103 ASP A CA 1
ATOM 721 C C . ASP A 1 103 ? 33.126 -6.210 -41.037 1.00 83.00 103 ASP A C 1
ATOM 723 O O . ASP A 1 103 ? 32.636 -6.635 -42.091 1.00 83.00 103 ASP A O 1
ATOM 727 N N . ASP A 1 104 ? 32.387 -5.479 -40.188 1.00 82.44 104 ASP A N 1
ATOM 728 C CA . ASP A 1 104 ? 30.981 -5.166 -40.454 1.00 82.44 104 ASP A CA 1
ATOM 729 C C . ASP A 1 104 ? 30.817 -4.022 -41.456 1.00 82.44 104 ASP A C 1
ATOM 731 O O . ASP A 1 104 ? 30.921 -2.842 -41.129 1.00 82.44 104 ASP A O 1
ATOM 735 N N . PHE A 1 105 ? 30.454 -4.381 -42.685 1.00 81.25 105 PHE A N 1
ATOM 736 C CA . PHE A 1 105 ? 30.092 -3.428 -43.738 1.00 81.25 105 PHE A CA 1
ATOM 737 C C . PHE A 1 105 ? 28.616 -3.010 -43.709 1.00 81.25 105 PHE A C 1
ATOM 739 O O . PHE A 1 105 ? 28.203 -2.188 -44.528 1.00 81.25 105 PHE A O 1
ATOM 746 N N . ASN A 1 106 ? 27.812 -3.586 -42.809 1.00 83.00 106 ASN A N 1
ATOM 747 C CA . ASN A 1 106 ? 26.418 -3.185 -42.617 1.00 83.00 106 ASN A CA 1
ATOM 748 C C . ASN A 1 106 ? 26.258 -2.172 -41.475 1.00 83.00 106 ASN A C 1
ATOM 750 O O . ASN A 1 106 ? 25.191 -1.575 -41.365 1.00 83.00 106 ASN A O 1
ATOM 754 N N . PHE A 1 107 ? 27.298 -1.975 -40.654 1.00 88.81 107 PHE A N 1
ATOM 755 C CA . PHE A 1 107 ? 27.331 -1.029 -39.530 1.00 88.81 107 PHE A CA 1
ATOM 756 C C . PHE A 1 107 ? 26.151 -1.212 -38.567 1.00 88.81 107 PHE A C 1
ATOM 758 O O . PHE A 1 107 ? 25.496 -0.262 -38.140 1.00 88.81 107 PHE A O 1
ATOM 765 N N . THR A 1 108 ? 25.854 -2.475 -38.273 1.00 91.19 108 THR A N 1
ATOM 766 C CA . THR A 1 108 ? 24.708 -2.937 -37.489 1.00 91.19 108 THR A CA 1
ATOM 767 C C . THR A 1 108 ? 25.169 -3.538 -36.176 1.00 91.19 108 THR A C 1
ATOM 769 O O . THR A 1 108 ? 26.176 -4.250 -36.102 1.00 91.19 108 THR A O 1
ATOM 772 N N . THR A 1 109 ? 24.364 -3.343 -35.140 1.00 93.56 109 THR A N 1
ATOM 773 C CA . THR A 1 109 ? 24.531 -4.131 -33.916 1.00 93.56 109 THR A CA 1
ATOM 774 C C . THR A 1 109 ? 24.187 -5.596 -34.140 1.00 93.56 109 THR A C 1
ATOM 776 O O . THR A 1 109 ? 23.421 -5.952 -35.037 1.00 93.56 109 THR A O 1
ATOM 779 N N . LYS A 1 110 ? 24.751 -6.457 -33.297 1.00 94.06 110 LYS A N 1
ATOM 780 C CA . LYS A 1 110 ? 24.491 -7.894 -33.293 1.00 94.06 110 LYS A CA 1
ATOM 781 C C . LYS A 1 110 ? 23.941 -8.315 -31.931 1.00 94.06 110 LYS A C 1
ATOM 783 O O . LYS A 1 110 ? 24.425 -7.871 -30.889 1.00 94.06 110 LYS A O 1
ATOM 788 N N . ILE A 1 111 ? 22.974 -9.228 -31.931 1.00 94.56 111 ILE A N 1
ATOM 789 C CA . ILE A 1 111 ? 22.404 -9.811 -30.708 1.00 94.56 111 ILE A CA 1
ATOM 790 C C . ILE A 1 111 ? 23.476 -10.623 -29.960 1.00 94.56 111 ILE A C 1
ATOM 792 O O . ILE A 1 111 ? 24.141 -11.483 -30.540 1.00 94.56 111 ILE A O 1
ATOM 796 N N . GLY A 1 112 ? 23.618 -10.385 -28.655 1.00 94.12 112 GLY A N 1
ATOM 797 C CA . GLY A 1 112 ? 24.479 -11.140 -27.742 1.00 94.12 112 GLY A CA 1
ATOM 798 C C . GLY A 1 112 ? 23.694 -11.758 -26.582 1.00 94.12 112 GLY A C 1
ATOM 799 O O . GLY A 1 112 ? 23.266 -11.060 -25.661 1.00 94.12 112 GLY A O 1
ATOM 800 N N . SER A 1 113 ? 23.546 -13.087 -26.576 1.00 90.94 113 SER A N 1
ATOM 801 C CA . SER A 1 113 ? 22.872 -13.821 -25.489 1.00 90.94 113 SER A CA 1
ATOM 802 C C . SER A 1 113 ? 23.678 -13.895 -24.185 1.00 90.94 113 SER A C 1
ATOM 804 O O . SER A 1 113 ? 23.149 -14.347 -23.173 1.00 90.94 113 SER A O 1
ATOM 806 N N . SER A 1 114 ? 24.949 -13.497 -24.227 1.00 94.06 114 SER A N 1
ATOM 807 C CA . SER A 1 114 ? 25.876 -13.387 -23.100 1.00 94.06 114 SER A CA 1
ATOM 808 C C . SER A 1 114 ? 27.028 -12.448 -23.479 1.00 94.06 114 SER A C 1
ATOM 810 O O . SER A 1 114 ? 27.318 -12.350 -24.674 1.00 94.06 114 SER A O 1
ATOM 812 N N . PRO A 1 115 ? 27.722 -11.826 -22.506 1.00 94.75 115 PRO A N 1
ATOM 813 C CA . PRO A 1 115 ? 28.929 -11.045 -22.769 1.00 94.75 115 PRO A CA 1
ATOM 814 C C . PRO A 1 115 ? 29.980 -11.835 -23.559 1.00 94.75 115 PRO A C 1
ATOM 816 O O . PRO A 1 115 ? 30.362 -12.932 -23.148 1.00 94.75 115 PRO A O 1
ATOM 819 N N . GLY A 1 116 ? 30.424 -11.286 -24.691 1.00 93.06 116 GLY A N 1
ATOM 820 C CA . GLY A 1 116 ? 31.603 -11.731 -25.437 1.00 93.06 116 GLY A CA 1
ATOM 821 C C . GLY A 1 116 ? 32.767 -10.749 -25.279 1.00 93.06 116 GLY A C 1
ATOM 822 O O . GLY A 1 116 ? 32.631 -9.723 -24.620 1.00 93.06 116 GLY A O 1
ATOM 823 N N . GLY A 1 117 ? 33.921 -11.056 -25.879 1.00 92.44 117 GLY A N 1
ATOM 824 C CA . GLY A 1 117 ? 35.129 -10.237 -25.711 1.00 92.44 117 GLY A CA 1
ATOM 825 C C . GLY A 1 117 ? 35.622 -10.181 -24.258 1.00 92.44 117 GLY A C 1
ATOM 826 O O . GLY A 1 117 ? 35.305 -11.052 -23.444 1.00 92.44 117 GLY A O 1
ATOM 827 N N . ASN A 1 118 ? 36.412 -9.160 -23.935 1.00 95.56 118 ASN A N 1
ATOM 828 C CA . ASN A 1 118 ? 36.808 -8.846 -22.566 1.00 95.56 118 ASN A CA 1
ATOM 829 C C . ASN A 1 118 ? 35.815 -7.852 -21.960 1.00 95.56 118 ASN A C 1
ATOM 831 O O . ASN A 1 118 ? 35.443 -6.858 -22.586 1.00 95.56 118 ASN A O 1
ATOM 835 N N . THR A 1 119 ? 35.419 -8.088 -20.713 1.00 95.38 119 THR A N 1
ATOM 836 C CA . THR A 1 119 ? 34.650 -7.114 -19.932 1.00 95.38 119 THR A CA 1
ATOM 837 C C . THR A 1 119 ? 35.463 -5.856 -19.678 1.00 95.38 119 THR A C 1
ATOM 839 O O . THR A 1 119 ? 36.684 -5.921 -19.550 1.00 95.38 119 THR A O 1
ATOM 842 N N . LEU A 1 120 ? 34.777 -4.726 -19.549 1.00 96.44 120 LEU A N 1
ATOM 843 C CA . LEU A 1 120 ? 35.395 -3.453 -19.222 1.00 96.44 120 LEU A CA 1
ATOM 844 C C . LEU A 1 120 ? 35.343 -3.170 -17.709 1.00 96.44 120 LEU A C 1
ATOM 846 O O . LEU A 1 120 ? 34.299 -3.400 -17.081 1.00 96.44 120 LEU A O 1
ATOM 850 N N . PRO A 1 121 ? 36.450 -2.687 -17.112 1.00 96.56 121 PRO A N 1
ATOM 851 C CA . PRO A 1 121 ? 37.768 -2.415 -17.725 1.00 96.56 121 PRO A CA 1
ATOM 852 C C . PRO A 1 121 ? 38.572 -3.696 -18.063 1.00 96.56 121 PRO A C 1
ATOM 854 O O . PRO A 1 121 ? 38.496 -4.684 -17.335 1.00 96.56 121 PRO A O 1
ATOM 857 N N . ARG A 1 122 ? 39.392 -3.688 -19.134 1.00 89.00 122 ARG A N 1
ATOM 858 C CA . ARG A 1 122 ? 40.062 -4.904 -19.675 1.00 89.00 122 ARG A CA 1
ATOM 859 C C . ARG A 1 122 ? 41.007 -5.622 -18.699 1.00 89.00 122 ARG A C 1
ATOM 861 O O . ARG A 1 122 ? 41.216 -6.826 -18.825 1.00 89.00 122 ARG A O 1
ATOM 868 N N . PHE A 1 123 ? 41.611 -4.893 -17.762 1.00 86.38 123 PHE A N 1
ATOM 869 C CA . PHE A 1 123 ? 42.639 -5.414 -16.847 1.00 86.38 123 PHE A CA 1
ATOM 870 C C . PHE A 1 123 ? 42.216 -5.371 -15.374 1.00 86.38 123 PHE A C 1
ATOM 872 O O . PHE A 1 123 ? 43.061 -5.450 -14.481 1.00 86.38 123 PHE A O 1
ATOM 879 N N . ALA A 1 124 ? 40.914 -5.258 -15.110 1.00 89.44 124 ALA A N 1
ATOM 880 C CA . ALA A 1 124 ? 40.354 -5.310 -13.765 1.00 89.44 124 ALA A CA 1
ATOM 881 C C . ALA A 1 124 ? 39.090 -6.190 -13.731 1.00 89.44 124 ALA A C 1
ATOM 883 O O . ALA A 1 124 ? 38.616 -6.642 -14.775 1.00 89.44 124 ALA A O 1
ATOM 884 N N . PRO A 1 125 ? 38.544 -6.485 -12.537 1.00 90.88 125 PRO A N 1
ATOM 885 C CA . PRO A 1 125 ? 37.256 -7.158 -12.428 1.00 90.88 125 PRO A CA 1
ATOM 886 C C . PRO A 1 125 ? 36.160 -6.412 -13.210 1.00 90.88 125 PRO A C 1
ATOM 888 O O . PRO A 1 125 ? 36.203 -5.179 -13.259 1.00 90.88 125 PRO A O 1
ATOM 891 N N . PRO A 1 126 ? 35.159 -7.126 -13.767 1.00 92.50 126 PRO A N 1
ATOM 892 C CA . PRO A 1 126 ? 34.064 -6.498 -14.495 1.00 92.50 126 PRO A CA 1
ATOM 893 C C . PRO A 1 126 ? 33.389 -5.418 -13.653 1.00 92.50 126 PRO A C 1
ATOM 895 O O . PRO A 1 126 ? 32.997 -5.673 -12.508 1.00 92.50 126 PRO A O 1
ATOM 898 N N . ARG A 1 127 ? 33.229 -4.226 -14.227 1.00 95.50 127 ARG A N 1
ATOM 899 C CA . ARG A 1 127 ? 32.436 -3.162 -13.617 1.00 95.50 127 ARG A CA 1
ATOM 900 C C . ARG A 1 127 ? 30.984 -3.283 -14.063 1.00 95.50 127 ARG A C 1
ATOM 902 O O . ARG A 1 127 ? 30.690 -3.744 -15.163 1.00 95.50 127 ARG A O 1
ATOM 909 N N . TYR A 1 128 ? 30.083 -2.824 -13.205 1.00 97.75 128 TYR A N 1
ATOM 910 C CA . TYR A 1 128 ? 28.678 -2.642 -13.534 1.00 97.75 128 TYR A CA 1
ATOM 911 C C . TYR A 1 128 ? 28.194 -1.302 -12.996 1.00 97.75 128 TYR A C 1
ATOM 913 O O . TYR A 1 128 ? 28.691 -0.835 -11.969 1.00 97.75 128 TYR A O 1
ATOM 921 N N . SER A 1 129 ? 27.205 -0.719 -13.664 1.00 96.69 129 SER A N 1
ATOM 922 C CA . SER A 1 129 ? 26.509 0.478 -13.191 1.00 96.69 129 SER A CA 1
ATOM 923 C C . SER A 1 129 ? 25.001 0.329 -13.354 1.00 96.69 129 SER A C 1
ATOM 925 O O . SER A 1 129 ? 24.529 -0.566 -14.055 1.00 96.69 129 SER A O 1
ATOM 927 N N . VAL A 1 130 ? 24.231 1.178 -12.679 1.00 96.62 130 VAL A N 1
ATOM 928 C CA . VAL A 1 130 ? 22.776 1.234 -12.845 1.00 96.62 130 VAL A CA 1
ATOM 929 C C . VAL A 1 130 ? 22.444 2.239 -13.943 1.00 96.62 130 VAL A C 1
ATOM 931 O O . VAL A 1 130 ? 23.021 3.325 -13.998 1.00 96.62 130 VAL A O 1
ATOM 934 N N . GLY A 1 131 ? 21.512 1.871 -14.814 1.00 94.94 131 GLY A N 1
ATOM 935 C CA . GLY A 1 131 ? 20.950 2.744 -15.836 1.00 94.94 131 GLY A CA 1
ATOM 936 C C . GLY A 1 131 ? 19.443 2.572 -15.955 1.00 94.94 131 GLY A C 1
ATOM 937 O O . GLY A 1 131 ? 18.851 1.691 -15.327 1.00 94.94 131 GLY A O 1
ATOM 938 N N . ILE A 1 132 ? 18.827 3.417 -16.770 1.00 94.62 132 ILE A N 1
ATOM 939 C CA . ILE A 1 132 ? 17.392 3.398 -17.050 1.00 94.62 132 ILE A CA 1
ATOM 940 C C . ILE A 1 132 ? 17.180 2.829 -18.449 1.00 94.62 132 ILE A C 1
ATOM 942 O O . ILE A 1 132 ? 17.867 3.216 -19.394 1.00 94.62 132 ILE A O 1
ATOM 946 N N . PHE A 1 133 ? 16.241 1.895 -18.587 1.00 96.25 133 PHE A N 1
ATOM 947 C CA . PHE A 1 133 ? 15.774 1.468 -19.902 1.00 96.25 133 PHE A CA 1
ATOM 948 C C . PHE A 1 133 ? 14.821 2.527 -20.467 1.00 96.25 133 PHE A C 1
ATOM 950 O O . PHE A 1 133 ? 13.719 2.705 -19.953 1.00 96.25 133 PHE A O 1
ATOM 957 N N . ASP A 1 134 ? 15.235 3.227 -21.514 1.00 93.69 134 ASP A N 1
ATOM 958 C CA . ASP A 1 134 ? 14.564 4.420 -22.029 1.00 93.69 134 ASP A CA 1
ATOM 959 C C . ASP A 1 134 ? 14.280 4.255 -23.526 1.00 93.69 134 ASP A C 1
ATOM 961 O O . ASP A 1 134 ? 15.177 4.281 -24.368 1.00 93.69 134 ASP A O 1
ATOM 965 N N . THR A 1 135 ? 13.012 4.059 -23.877 1.00 92.88 135 THR A N 1
ATOM 966 C CA . THR A 1 135 ? 12.584 3.975 -25.278 1.00 92.88 135 THR A CA 1
ATOM 967 C C . THR A 1 135 ? 12.431 5.327 -25.961 1.00 92.88 135 THR A C 1
ATOM 969 O O . THR A 1 135 ? 12.348 5.353 -27.191 1.00 92.88 135 THR A O 1
ATOM 972 N N . GLY A 1 136 ? 12.382 6.422 -25.200 1.00 88.31 136 GLY A N 1
ATOM 973 C CA . GLY A 1 136 ? 12.428 7.780 -25.729 1.00 88.31 136 GLY A CA 1
ATOM 974 C C . GLY A 1 136 ? 13.808 8.120 -26.284 1.00 88.31 136 GLY A C 1
ATOM 975 O O . GLY A 1 136 ? 13.904 8.817 -27.292 1.00 88.31 136 GLY A O 1
ATOM 976 N N . SER A 1 137 ? 14.868 7.545 -25.709 1.00 88.19 137 SER A N 1
ATOM 977 C CA . SER A 1 137 ? 16.230 7.681 -26.225 1.00 88.19 137 SER A CA 1
ATOM 978 C C . SER A 1 137 ? 16.482 6.852 -27.489 1.00 88.19 137 SER A C 1
ATOM 980 O O . SER A 1 137 ? 16.364 5.621 -27.511 1.00 88.19 137 SER A O 1
ATOM 982 N N . GLN A 1 138 ? 16.937 7.511 -28.555 1.00 88.94 138 GLN A N 1
ATOM 983 C CA . GLN A 1 138 ? 17.333 6.844 -29.802 1.00 88.94 138 GLN A CA 1
ATOM 984 C C . GLN A 1 138 ? 18.712 6.166 -29.736 1.00 88.94 138 GLN A C 1
ATOM 986 O O . GLN A 1 138 ? 19.017 5.375 -30.626 1.00 88.94 138 GLN A O 1
ATOM 991 N N . ALA A 1 139 ? 19.517 6.417 -28.698 1.00 92.00 139 ALA A N 1
ATOM 992 C CA . ALA A 1 139 ? 20.871 5.876 -28.527 1.00 92.00 139 ALA A CA 1
ATOM 993 C C . ALA A 1 139 ? 21.149 5.441 -27.073 1.00 92.00 139 ALA A C 1
ATOM 995 O O . ALA A 1 139 ? 20.396 5.760 -26.152 1.00 92.00 139 ALA A O 1
ATOM 996 N N . HIS A 1 140 ? 22.240 4.705 -26.852 1.00 96.00 140 HIS A N 1
ATOM 997 C CA . HIS A 1 140 ? 22.754 4.464 -25.496 1.00 96.00 140 HIS A CA 1
ATOM 998 C C . HIS A 1 140 ? 23.596 5.648 -25.039 1.00 96.00 140 HIS A C 1
ATOM 1000 O O . HIS A 1 140 ? 24.356 6.197 -25.837 1.00 96.00 140 HIS A O 1
ATOM 1006 N N . TYR A 1 141 ? 23.495 5.995 -23.761 1.00 94.12 141 TYR A N 1
ATOM 1007 C CA . TYR A 1 141 ? 24.256 7.082 -23.155 1.00 94.12 141 TYR A CA 1
ATOM 1008 C C . TYR A 1 141 ? 24.792 6.650 -21.791 1.00 94.12 141 TYR A C 1
ATOM 1010 O O . TYR A 1 141 ? 24.093 5.990 -21.020 1.00 94.12 141 TYR A O 1
ATOM 1018 N N . ILE A 1 142 ? 26.026 7.021 -21.477 1.00 94.94 142 ILE A N 1
ATOM 1019 C CA . ILE A 1 142 ? 26.626 6.793 -20.164 1.00 94.94 142 ILE A CA 1
ATOM 1020 C C . ILE A 1 142 ? 27.218 8.082 -19.601 1.00 94.94 142 ILE A C 1
ATOM 1022 O O . ILE A 1 142 ? 27.735 8.934 -20.324 1.00 94.94 142 ILE A O 1
ATOM 1026 N N . THR A 1 143 ? 27.164 8.207 -18.281 1.00 93.62 143 THR A N 1
ATOM 1027 C CA . THR A 1 143 ? 27.750 9.343 -17.567 1.00 93.62 143 THR A CA 1
ATOM 1028 C C . THR A 1 143 ? 29.273 9.340 -17.688 1.00 93.62 143 THR A C 1
ATOM 1030 O O . THR A 1 143 ? 29.889 8.277 -17.805 1.00 93.62 143 THR A O 1
ATOM 1033 N N . LEU A 1 144 ? 29.902 10.513 -17.567 1.00 93.38 144 LEU A N 1
ATOM 1034 C CA . LEU A 1 144 ? 31.364 10.636 -17.578 1.00 93.38 144 LEU A CA 1
ATOM 1035 C C . LEU A 1 144 ? 32.020 9.753 -16.501 1.00 93.38 144 LEU A C 1
ATOM 1037 O O . LEU A 1 144 ? 32.997 9.053 -16.767 1.00 93.38 144 LEU A O 1
ATOM 1041 N N . ALA A 1 145 ? 31.453 9.739 -15.290 1.00 93.06 145 ALA A N 1
ATOM 1042 C CA . ALA A 1 145 ? 31.974 8.963 -14.165 1.00 93.06 145 ALA A CA 1
ATOM 1043 C C . ALA A 1 145 ? 31.975 7.448 -14.437 1.00 93.06 145 ALA A C 1
ATOM 1045 O O . ALA A 1 145 ? 32.869 6.727 -13.978 1.00 93.06 145 ALA A O 1
ATOM 1046 N N . ASP A 1 146 ? 30.986 6.953 -15.182 1.00 94.81 146 ASP A N 1
ATOM 1047 C CA . ASP A 1 146 ? 30.946 5.555 -15.589 1.00 94.81 146 ASP A CA 1
ATOM 1048 C C . ASP A 1 146 ? 31.763 5.282 -16.848 1.00 94.81 146 ASP A C 1
ATOM 1050 O O . ASP A 1 146 ? 32.410 4.242 -16.887 1.00 94.81 146 ASP A O 1
ATOM 1054 N N . ALA A 1 147 ? 31.850 6.202 -17.811 1.00 94.94 147 ALA A N 1
ATOM 1055 C CA . ALA A 1 147 ? 32.750 6.074 -18.961 1.00 94.94 147 ALA A CA 1
ATOM 1056 C C . ALA A 1 147 ? 34.218 5.927 -18.524 1.00 94.94 147 ALA A C 1
ATOM 1058 O O . ALA A 1 147 ? 34.894 4.968 -18.907 1.00 94.94 147 ALA A O 1
ATOM 1059 N N . GLN A 1 148 ? 34.678 6.807 -17.627 1.00 94.88 148 GLN A N 1
ATOM 1060 C CA . GLN A 1 148 ? 35.990 6.703 -16.973 1.00 94.88 148 GLN A CA 1
ATOM 1061 C C . GLN A 1 148 ? 36.104 5.416 -16.157 1.00 94.88 148 GLN A C 1
ATOM 1063 O O . GLN A 1 148 ? 37.137 4.756 -16.114 1.00 94.88 148 GLN A O 1
ATOM 1068 N N . GLY A 1 149 ? 35.009 5.047 -15.504 1.00 94.38 149 GLY A N 1
ATOM 1069 C CA . GLY A 1 149 ? 34.931 3.879 -14.661 1.00 94.38 149 GLY A CA 1
ATOM 1070 C C . GLY A 1 149 ? 35.057 2.538 -15.376 1.00 94.38 149 GLY A C 1
ATOM 1071 O O . GLY A 1 149 ? 35.647 1.607 -14.824 1.00 94.38 149 GLY A O 1
ATOM 1072 N N . PHE A 1 150 ? 34.469 2.434 -16.563 1.00 96.62 150 PHE A N 1
ATOM 1073 C CA . PHE A 1 150 ? 34.615 1.309 -17.479 1.00 96.62 150 PHE A CA 1
ATOM 1074 C C . PHE A 1 150 ? 35.964 1.343 -18.209 1.00 96.62 150 PHE A C 1
ATOM 1076 O O . PHE A 1 150 ? 36.325 0.344 -18.818 1.00 96.62 150 PHE A O 1
ATOM 1083 N N . ASP A 1 151 ? 36.723 2.439 -18.122 1.00 96.38 151 ASP A N 1
ATOM 1084 C CA . ASP A 1 151 ? 38.009 2.615 -18.804 1.00 96.38 151 ASP A CA 1
ATOM 1085 C C . ASP A 1 151 ? 37.888 2.393 -20.323 1.00 96.38 151 ASP A C 1
ATOM 1087 O O . ASP A 1 151 ? 38.603 1.592 -20.931 1.00 96.38 151 ASP A O 1
ATOM 1091 N N . ILE A 1 152 ? 36.914 3.073 -20.942 1.00 94.19 152 ILE A N 1
ATOM 1092 C CA . ILE A 1 152 ? 36.660 2.973 -22.390 1.00 94.19 152 ILE A CA 1
ATOM 1093 C C . ILE A 1 152 ? 37.898 3.417 -23.186 1.00 94.19 152 ILE A C 1
ATOM 1095 O O . ILE A 1 152 ? 38.246 2.797 -24.193 1.00 94.19 152 ILE A O 1
ATOM 1099 N N . GLU A 1 153 ? 38.613 4.434 -22.701 1.00 91.88 153 GLU A N 1
ATOM 1100 C CA . GLU A 1 153 ? 39.865 4.902 -23.302 1.00 91.88 153 GLU A CA 1
ATOM 1101 C C . GLU A 1 153 ? 40.968 3.844 -23.200 1.00 91.88 153 GLU A C 1
ATOM 1103 O O . GLU A 1 153 ? 41.542 3.463 -24.222 1.00 91.88 153 GLU A O 1
ATOM 1108 N N . GLY A 1 154 ? 41.212 3.283 -22.009 1.00 91.31 154 GLY A N 1
ATOM 1109 C CA . GLY A 1 154 ? 42.198 2.216 -21.814 1.00 91.31 154 GLY A CA 1
ATOM 1110 C C . GLY A 1 154 ? 41.862 0.925 -22.566 1.00 91.31 154 GLY A C 1
ATOM 1111 O O . GLY A 1 154 ? 42.750 0.123 -22.869 1.00 91.31 154 GLY A O 1
ATOM 1112 N N . ALA A 1 155 ? 40.597 0.733 -22.944 1.00 91.44 155 ALA A N 1
ATOM 1113 C CA . ALA A 1 155 ? 40.162 -0.347 -23.820 1.00 91.44 155 ALA A CA 1
ATOM 1114 C C . ALA A 1 155 ? 40.388 -0.080 -25.320 1.00 91.44 155 ALA A C 1
ATOM 1116 O O . ALA A 1 155 ? 40.106 -0.987 -26.115 1.00 91.44 155 ALA A O 1
ATOM 1117 N N . ASN A 1 156 ? 40.889 1.105 -25.692 1.00 90.94 156 ASN A N 1
ATOM 1118 C CA . ASN A 1 156 ? 40.984 1.624 -27.059 1.00 90.94 156 ASN A CA 1
ATOM 1119 C C . ASN A 1 156 ? 39.619 1.601 -27.762 1.00 90.94 156 ASN A C 1
ATOM 1121 O O . ASN A 1 156 ? 39.458 0.964 -28.804 1.00 90.94 156 ASN A O 1
ATOM 1125 N N . ARG A 1 157 ? 38.621 2.189 -27.092 1.00 92.00 157 ARG A N 1
ATOM 1126 C CA . ARG A 1 157 ? 37.226 2.261 -27.547 1.00 92.00 157 ARG A CA 1
ATOM 1127 C C . ARG A 1 157 ? 36.652 3.677 -27.534 1.00 92.00 157 ARG A C 1
ATOM 1129 O O . ARG A 1 157 ? 35.459 3.847 -27.771 1.00 92.00 157 ARG A O 1
ATOM 1136 N N . MET A 1 158 ? 37.464 4.680 -27.211 1.00 89.06 158 MET A N 1
ATOM 1137 C CA . MET A 1 158 ? 37.061 6.078 -27.347 1.00 89.06 158 MET A CA 1
ATOM 1138 C C . MET A 1 158 ? 37.240 6.496 -28.801 1.00 89.06 158 MET A C 1
ATOM 1140 O O . MET A 1 158 ? 38.358 6.446 -29.313 1.00 89.06 158 MET A O 1
ATOM 1144 N N . GLY A 1 159 ? 36.149 6.913 -29.439 1.00 84.19 159 GLY A N 1
ATOM 1145 C CA . GLY A 1 159 ? 36.204 7.515 -30.763 1.00 84.19 159 GLY A CA 1
ATOM 1146 C C . GLY A 1 159 ? 36.617 8.986 -30.692 1.00 84.19 159 GLY A C 1
ATOM 1147 O O . GLY A 1 159 ? 36.813 9.561 -29.621 1.00 84.19 159 GLY A O 1
ATOM 1148 N N . SER A 1 160 ? 36.755 9.608 -31.860 1.00 85.31 160 SER A N 1
ATOM 1149 C CA . SER A 1 160 ? 37.069 11.030 -32.030 1.00 85.31 160 SER A CA 1
ATOM 1150 C C . SER A 1 160 ? 35.886 11.853 -32.546 1.00 85.31 160 SER A C 1
ATOM 1152 O O . SER A 1 160 ? 36.061 13.027 -32.881 1.00 85.31 160 SER A O 1
ATOM 1154 N N . SER A 1 161 ? 34.718 11.229 -32.700 1.00 89.50 161 SER A N 1
ATOM 1155 C CA . SER A 1 161 ? 33.491 11.884 -33.152 1.00 89.50 161 SER A CA 1
ATOM 1156 C C . SER A 1 161 ? 32.663 12.350 -31.960 1.00 89.50 161 SER A C 1
ATOM 1158 O O . SER A 1 161 ? 32.646 11.714 -30.912 1.00 89.50 161 SER A O 1
ATOM 1160 N N . GLU A 1 162 ? 31.922 13.436 -32.150 1.00 90.44 162 GLU A N 1
ATOM 1161 C CA . GLU A 1 162 ? 31.016 14.000 -31.151 1.00 90.44 162 GLU A CA 1
ATOM 1162 C C . GLU A 1 162 ? 29.597 14.051 -31.721 1.00 90.44 162 GLU A C 1
ATOM 1164 O O . GLU A 1 162 ? 29.395 14.274 -32.921 1.00 90.44 162 GLU A O 1
ATOM 1169 N N . ALA A 1 163 ? 28.601 13.892 -30.857 1.00 85.94 163 ALA A N 1
ATOM 1170 C CA . ALA A 1 163 ? 27.199 14.065 -31.198 1.00 85.94 163 ALA A CA 1
ATOM 1171 C C . ALA A 1 163 ? 26.573 15.169 -30.344 1.00 85.94 163 ALA A C 1
ATOM 1173 O O . ALA A 1 163 ? 26.796 15.246 -29.137 1.00 85.94 163 ALA A O 1
ATOM 1174 N N . VAL A 1 164 ? 25.733 15.996 -30.972 1.00 83.06 164 VAL A N 1
ATOM 1175 C CA . VAL A 1 164 ? 24.871 16.927 -30.239 1.00 83.06 164 VAL A CA 1
ATOM 1176 C C . VAL A 1 164 ? 23.576 16.207 -29.911 1.00 83.06 164 VAL A C 1
ATOM 1178 O O . VAL A 1 164 ? 22.780 15.889 -30.801 1.00 83.06 164 VAL A O 1
ATOM 1181 N N . ILE A 1 165 ? 23.363 15.979 -28.624 1.00 79.25 165 ILE A N 1
ATOM 1182 C CA . ILE A 1 165 ? 22.115 15.460 -28.087 1.00 79.25 165 ILE A CA 1
ATOM 1183 C C . ILE A 1 165 ? 21.209 16.619 -27.687 1.00 79.25 165 ILE A C 1
ATOM 1185 O O . ILE A 1 165 ? 21.667 17.638 -27.179 1.00 79.25 165 ILE A O 1
ATOM 1189 N N . GLY A 1 166 ? 19.919 16.486 -27.955 1.00 73.62 166 GLY A N 1
ATOM 1190 C CA . GLY A 1 166 ? 18.891 17.471 -27.661 1.00 73.62 166 GLY A CA 1
ATOM 1191 C C . GLY A 1 166 ? 17.742 16.844 -26.888 1.00 73.62 166 GLY A C 1
ATOM 1192 O O . GLY A 1 166 ? 17.416 15.670 -27.069 1.00 73.62 166 GLY A O 1
ATOM 1193 N N . GLY A 1 167 ? 17.124 17.647 -26.035 1.00 70.44 167 GLY A N 1
ATOM 1194 C CA . GLY A 1 167 ? 15.957 17.238 -25.274 1.00 70.44 167 GLY A CA 1
ATOM 1195 C C . GLY A 1 167 ? 15.269 18.423 -24.617 1.00 70.44 167 GLY A C 1
ATOM 1196 O O . GLY A 1 167 ? 15.244 19.530 -25.148 1.00 70.44 167 GLY A O 1
ATOM 1197 N N . VAL A 1 168 ? 14.684 18.156 -23.457 1.00 65.50 168 VAL A N 1
ATOM 1198 C CA . VAL A 1 168 ? 13.679 19.005 -22.802 1.00 65.50 168 VAL A CA 1
ATOM 1199 C C . VAL A 1 168 ? 14.219 20.365 -22.344 1.00 65.50 168 VAL A C 1
ATOM 1201 O O . VAL A 1 168 ? 13.491 21.355 -22.375 1.00 65.50 168 VAL A O 1
ATOM 1204 N N . SER A 1 169 ? 15.480 20.431 -21.915 1.00 67.06 169 SER A N 1
ATOM 1205 C CA . SER A 1 169 ? 16.076 21.632 -21.311 1.00 67.06 169 SER A CA 1
ATOM 1206 C C . SER A 1 169 ? 17.190 22.247 -22.167 1.00 67.06 169 SER A C 1
ATOM 1208 O O . SER A 1 169 ? 17.795 23.236 -21.761 1.00 67.06 169 SER A O 1
ATOM 1210 N N . GLY A 1 170 ? 17.451 21.708 -23.363 1.00 74.38 170 GLY A N 1
ATOM 1211 C CA . GLY A 1 170 ? 18.456 22.225 -24.288 1.00 74.38 170 GLY A CA 1
ATOM 1212 C C . GLY A 1 170 ? 19.228 21.125 -25.008 1.00 74.38 170 GLY A C 1
ATOM 1213 O O . GLY A 1 170 ? 18.673 20.090 -25.380 1.00 74.38 170 GLY A O 1
ATOM 1214 N N . THR A 1 171 ? 20.515 21.379 -25.237 1.00 79.12 171 THR A N 1
ATOM 1215 C CA . THR A 1 171 ? 21.429 20.463 -25.926 1.00 79.12 171 THR A CA 1
ATOM 1216 C C . THR A 1 171 ? 22.678 20.201 -25.098 1.00 79.12 171 THR A C 1
ATOM 1218 O O . THR A 1 171 ? 23.152 21.102 -24.412 1.00 79.12 171 THR A O 1
ATOM 1221 N N . GLU A 1 172 ? 23.247 19.012 -25.233 1.00 83.44 172 GLU A N 1
ATOM 1222 C CA . GLU A 1 172 ? 24.528 18.599 -24.654 1.00 83.44 172 GLU A CA 1
ATOM 1223 C C . GLU A 1 172 ? 25.407 17.986 -25.762 1.00 83.44 172 GLU A C 1
ATOM 1225 O O . GLU A 1 172 ? 24.894 17.519 -26.783 1.00 83.44 172 GLU A O 1
ATOM 1230 N N . ILE A 1 173 ? 26.730 18.044 -25.601 1.00 85.94 173 ILE A N 1
ATOM 1231 C CA . ILE A 1 173 ? 27.692 17.388 -26.496 1.00 85.94 173 ILE A CA 1
ATOM 1232 C C . ILE A 1 173 ? 28.184 16.120 -25.801 1.00 85.94 173 ILE A C 1
ATOM 1234 O O . ILE A 1 173 ? 28.546 16.155 -24.626 1.00 85.94 173 ILE A O 1
ATOM 1238 N N . ALA A 1 174 ? 28.172 15.006 -26.524 1.00 90.56 174 ALA A N 1
ATOM 1239 C CA . ALA A 1 174 ? 28.635 13.718 -26.032 1.00 90.56 174 ALA A CA 1
ATOM 1240 C C . ALA A 1 174 ? 29.619 13.084 -27.019 1.00 90.56 174 ALA A C 1
ATOM 1242 O O . ALA A 1 174 ? 29.441 13.188 -28.237 1.00 90.56 174 ALA A O 1
ATOM 1243 N N . ASP A 1 175 ? 30.624 12.395 -26.487 1.00 93.25 175 ASP A N 1
ATOM 1244 C CA . ASP A 1 175 ? 31.589 11.645 -27.287 1.00 93.25 175 ASP A CA 1
ATOM 1245 C C . ASP A 1 175 ? 30.946 10.378 -27.844 1.00 93.25 175 ASP A C 1
ATOM 1247 O O . ASP A 1 175 ? 30.163 9.707 -27.167 1.00 93.25 175 ASP A O 1
ATOM 1251 N N . VAL A 1 176 ? 31.308 10.028 -29.074 1.00 94.19 176 VAL A N 1
ATOM 1252 C CA . VAL A 1 176 ? 30.928 8.772 -29.715 1.00 94.19 176 VAL A CA 1
ATOM 1253 C C . VAL A 1 176 ? 32.066 7.775 -29.533 1.00 94.19 176 VAL A C 1
ATOM 1255 O O . VAL A 1 176 ? 33.192 8.002 -29.968 1.00 94.19 176 VAL A O 1
ATOM 1258 N N . SER A 1 177 ? 31.765 6.651 -28.896 1.00 94.44 177 SER A N 1
ATOM 1259 C CA . SER A 1 177 ? 32.698 5.525 -28.768 1.00 94.44 177 SER A CA 1
ATOM 1260 C C . SER A 1 177 ? 32.787 4.683 -30.044 1.00 94.44 177 SER A C 1
ATOM 1262 O O . SER A 1 177 ? 31.893 4.703 -30.891 1.00 94.44 177 SER A O 1
ATOM 1264 N N . ASP A 1 178 ? 33.841 3.876 -30.139 1.00 91.62 178 ASP A N 1
ATOM 1265 C CA . ASP A 1 178 ? 33.904 2.768 -31.091 1.00 91.62 178 ASP A CA 1
ATOM 1266 C C . ASP A 1 178 ? 32.872 1.684 -30.752 1.00 91.62 178 ASP A C 1
ATOM 1268 O O . ASP A 1 178 ? 32.208 1.707 -29.713 1.00 91.62 178 ASP A O 1
ATOM 1272 N N . GLY A 1 179 ? 32.758 0.672 -31.616 1.00 91.56 179 GLY A N 1
ATOM 1273 C CA . GLY A 1 179 ? 31.884 -0.467 -31.358 1.00 91.56 179 GLY A CA 1
ATOM 1274 C C . GLY A 1 179 ? 32.226 -1.182 -30.043 1.00 91.56 179 GLY A C 1
ATOM 1275 O O . GLY A 1 179 ? 33.343 -1.663 -29.838 1.00 91.56 179 GLY A O 1
ATOM 1276 N N . LEU A 1 180 ? 31.228 -1.277 -29.168 1.00 94.94 180 LEU A N 1
ATOM 1277 C CA . LEU A 1 180 ? 31.281 -1.927 -27.863 1.00 94.94 180 LEU A CA 1
ATOM 1278 C C . LEU A 1 180 ? 30.206 -3.013 -27.746 1.00 94.94 180 LEU A C 1
ATOM 1280 O O . LEU A 1 180 ? 29.212 -3.032 -28.480 1.00 94.94 180 LEU A O 1
ATOM 1284 N N . GLY A 1 181 ? 30.372 -3.898 -26.764 1.00 97.12 181 GLY A N 1
ATOM 1285 C CA . GLY A 1 181 ? 29.279 -4.731 -26.269 1.00 97.12 181 GLY A CA 1
ATOM 1286 C C . GLY A 1 181 ? 28.577 -4.073 -25.090 1.00 97.12 181 GLY A C 1
ATOM 1287 O O . GLY A 1 181 ? 29.230 -3.745 -24.105 1.00 97.12 181 GLY A O 1
ATOM 1288 N N . VAL A 1 182 ? 27.257 -3.921 -25.181 1.00 98.00 182 VAL A N 1
ATOM 1289 C CA . VAL A 1 182 ? 26.378 -3.340 -24.160 1.00 98.00 182 VAL A CA 1
ATOM 1290 C C . VAL A 1 182 ? 25.433 -4.423 -23.661 1.00 98.00 182 VAL A C 1
ATOM 1292 O O . VAL A 1 182 ? 24.588 -4.916 -24.411 1.00 98.00 182 VAL A O 1
ATOM 1295 N N . TYR A 1 183 ? 25.556 -4.785 -22.386 1.00 98.19 183 TYR A N 1
ATOM 1296 C CA . TYR A 1 183 ? 24.794 -5.867 -21.769 1.00 98.19 183 TYR A CA 1
ATOM 1297 C C . TYR A 1 183 ? 24.042 -5.377 -20.541 1.00 98.19 183 TYR A C 1
ATOM 1299 O O . TYR A 1 183 ? 24.581 -4.599 -19.759 1.00 98.19 183 TYR A O 1
ATOM 1307 N N . ILE A 1 184 ? 22.817 -5.868 -20.346 1.00 98.06 184 ILE A N 1
ATOM 1308 C CA . ILE A 1 184 ? 21.979 -5.530 -19.198 1.00 98.06 184 ILE A CA 1
ATOM 1309 C C . ILE A 1 184 ? 21.494 -6.767 -18.445 1.00 98.06 184 ILE A C 1
ATOM 1311 O O . ILE A 1 184 ? 21.319 -7.848 -19.014 1.00 98.06 184 ILE A O 1
ATOM 1315 N N . ALA A 1 185 ? 21.233 -6.587 -17.156 1.00 97.25 185 ALA A N 1
ATOM 1316 C CA . ALA A 1 185 ? 20.559 -7.538 -16.289 1.00 97.25 185 ALA A CA 1
ATOM 1317 C C . ALA A 1 185 ? 19.500 -6.826 -15.436 1.00 97.25 185 ALA A C 1
ATOM 1319 O O . ALA A 1 185 ? 19.592 -5.634 -15.137 1.00 97.25 185 ALA A O 1
ATOM 1320 N N . SER A 1 186 ? 18.488 -7.584 -15.012 1.00 96.12 186 SER A N 1
ATOM 1321 C CA . SER A 1 186 ? 17.512 -7.110 -14.029 1.00 96.12 186 SER A CA 1
ATOM 1322 C C . SER A 1 186 ? 18.199 -6.806 -12.698 1.00 96.12 186 SER A C 1
ATOM 1324 O O . SER A 1 186 ? 19.081 -7.566 -12.295 1.00 96.12 186 SER A O 1
ATOM 1326 N N . LEU A 1 187 ? 17.725 -5.799 -11.953 1.00 95.12 187 LEU A N 1
ATOM 1327 C CA . LEU A 1 187 ? 18.187 -5.552 -10.577 1.00 95.12 187 LEU A CA 1
ATOM 1328 C C . LEU A 1 187 ? 18.107 -6.810 -9.695 1.00 95.12 187 LEU A C 1
ATOM 1330 O O . LEU A 1 187 ? 18.966 -7.026 -8.853 1.00 95.12 187 LEU A O 1
ATOM 1334 N N . GLY A 1 188 ? 17.113 -7.679 -9.923 1.00 92.50 188 GLY A N 1
ATOM 1335 C CA . GLY A 1 188 ? 16.960 -8.934 -9.175 1.00 92.50 188 GLY A CA 1
ATOM 1336 C C . GLY A 1 188 ? 18.054 -9.981 -9.423 1.00 92.50 188 GLY A C 1
ATOM 1337 O O . GLY A 1 188 ? 18.123 -10.955 -8.684 1.00 92.50 188 GLY A O 1
ATOM 1338 N N . ASN A 1 189 ? 18.895 -9.788 -10.441 1.00 95.81 189 ASN A N 1
ATOM 1339 C CA . ASN A 1 189 ? 20.076 -10.611 -10.712 1.00 95.81 189 ASN A CA 1
ATOM 1340 C C . ASN A 1 189 ? 21.371 -9.911 -10.279 1.00 95.81 189 ASN A C 1
ATOM 1342 O O . ASN A 1 189 ? 22.455 -10.349 -10.662 1.00 95.81 189 ASN A O 1
ATOM 1346 N N . ALA A 1 190 ? 21.269 -8.824 -9.515 1.00 96.06 190 ALA A N 1
ATOM 1347 C CA . ALA A 1 190 ? 22.401 -8.065 -9.026 1.00 96.06 190 ALA A CA 1
ATOM 1348 C C . ALA A 1 190 ? 22.397 -7.976 -7.498 1.00 96.06 190 ALA A C 1
ATOM 1350 O O . ALA A 1 190 ? 21.360 -8.014 -6.841 1.00 96.06 190 ALA A O 1
ATOM 1351 N N . SER A 1 191 ? 23.589 -7.831 -6.937 1.00 95.81 191 SER A N 1
ATOM 1352 C CA . SER A 1 191 ? 23.821 -7.554 -5.521 1.00 95.81 191 SER A CA 1
ATOM 1353 C C . SER A 1 191 ? 24.890 -6.481 -5.400 1.00 95.81 191 SER A C 1
ATOM 1355 O O . SER A 1 191 ? 25.765 -6.400 -6.262 1.00 95.81 191 SER A O 1
ATOM 1357 N N . ALA A 1 192 ? 24.866 -5.692 -4.332 1.00 95.56 192 ALA A N 1
ATOM 1358 C CA . ALA A 1 192 ? 25.864 -4.658 -4.107 1.00 95.56 192 ALA A CA 1
ATOM 1359 C C . ALA A 1 192 ? 26.444 -4.738 -2.694 1.00 95.56 192 ALA A C 1
ATOM 1361 O O . ALA A 1 192 ? 25.739 -5.038 -1.729 1.00 95.56 192 ALA A O 1
ATOM 1362 N N . VAL A 1 193 ? 27.744 -4.469 -2.592 1.00 94.62 193 VAL A N 1
ATOM 1363 C CA . VAL A 1 193 ? 28.468 -4.312 -1.328 1.00 94.62 193 VAL A CA 1
ATOM 1364 C C . VAL A 1 193 ? 29.185 -2.971 -1.387 1.00 94.62 193 VAL A C 1
ATOM 1366 O O . VAL A 1 193 ? 30.094 -2.776 -2.194 1.00 94.62 193 VAL A O 1
ATOM 1369 N N . GLY A 1 194 ? 28.746 -2.016 -0.563 1.00 92.56 194 GLY A N 1
ATOM 1370 C CA . GLY A 1 194 ? 29.157 -0.623 -0.733 1.00 92.56 194 GLY A CA 1
ATOM 1371 C C . GLY A 1 194 ? 28.746 -0.120 -2.120 1.00 92.56 194 GLY A C 1
ATOM 1372 O O . GLY A 1 194 ? 27.601 -0.305 -2.523 1.00 92.56 194 GLY A O 1
ATOM 1373 N N . SER A 1 195 ? 29.668 0.494 -2.860 1.00 91.06 195 SER A N 1
ATOM 1374 C CA . SER A 1 195 ? 29.434 0.973 -4.231 1.00 91.06 195 SER A CA 1
ATOM 1375 C C . SER A 1 195 ? 29.700 -0.074 -5.322 1.00 91.06 195 SER A C 1
ATOM 1377 O O . SER A 1 195 ? 29.458 0.200 -6.495 1.00 91.06 195 SER A O 1
ATOM 1379 N N . THR A 1 196 ? 30.199 -1.263 -4.974 1.00 94.44 196 THR A N 1
ATOM 1380 C CA . THR A 1 196 ? 30.531 -2.304 -5.953 1.00 94.44 196 THR A CA 1
ATOM 1381 C C . THR A 1 196 ? 29.322 -3.186 -6.226 1.00 94.44 196 THR A C 1
ATOM 1383 O O . THR A 1 196 ? 28.781 -3.811 -5.314 1.00 94.44 196 THR A O 1
ATOM 1386 N N . ILE A 1 197 ? 28.932 -3.273 -7.496 1.00 97.31 197 ILE A N 1
ATOM 1387 C CA . ILE A 1 197 ? 27.848 -4.131 -7.975 1.00 97.31 197 ILE A CA 1
ATOM 1388 C C . ILE A 1 197 ? 28.438 -5.451 -8.488 1.00 97.31 197 ILE A C 1
ATOM 1390 O O . ILE A 1 197 ? 29.493 -5.478 -9.113 1.00 97.31 197 ILE A O 1
ATOM 1394 N N . SER A 1 198 ? 27.748 -6.556 -8.231 1.00 96.38 198 SER A N 1
ATOM 1395 C CA . SER A 1 198 ? 28.001 -7.874 -8.816 1.00 96.38 198 SER A CA 1
ATOM 1396 C C . SER A 1 198 ? 26.730 -8.387 -9.477 1.00 96.38 198 SER A C 1
ATOM 1398 O O . SER A 1 198 ? 25.633 -8.140 -8.980 1.00 96.38 198 SER A O 1
ATOM 1400 N N . VAL A 1 199 ? 26.878 -9.116 -10.582 1.00 96.81 199 VAL A N 1
ATOM 1401 C CA . VAL A 1 199 ? 25.765 -9.652 -11.374 1.00 96.81 199 VAL A CA 1
ATOM 1402 C C . VAL A 1 199 ? 25.867 -11.174 -11.440 1.00 96.81 199 VAL A C 1
ATOM 1404 O O . VAL A 1 199 ? 26.956 -11.729 -11.588 1.00 96.81 199 VAL A O 1
ATOM 1407 N N . ALA A 1 200 ? 24.731 -11.860 -11.323 1.00 95.44 200 ALA A N 1
ATOM 1408 C CA . ALA A 1 200 ? 24.657 -13.312 -11.372 1.00 95.44 200 ALA A CA 1
ATOM 1409 C C . ALA A 1 200 ? 25.180 -13.845 -12.726 1.00 95.44 200 ALA A C 1
ATOM 1411 O O . ALA A 1 200 ? 24.761 -13.340 -13.778 1.00 95.44 200 ALA A O 1
ATOM 1412 N N . PRO A 1 201 ? 26.055 -14.871 -12.740 1.00 90.25 201 PRO A N 1
ATOM 1413 C CA . PRO A 1 201 ? 26.585 -15.438 -13.978 1.00 90.25 201 PRO A CA 1
ATOM 1414 C C . PRO A 1 201 ? 25.481 -15.848 -14.963 1.00 90.25 201 PRO A C 1
ATOM 1416 O O . PRO A 1 201 ? 24.484 -16.453 -14.576 1.00 90.25 201 PRO A O 1
ATOM 1419 N N . GLY A 1 202 ? 25.660 -15.516 -16.244 1.00 90.88 202 GLY A N 1
ATOM 1420 C CA . GLY A 1 202 ? 24.720 -15.867 -17.318 1.00 90.88 202 GLY A CA 1
ATOM 1421 C C . GLY A 1 202 ? 23.420 -15.052 -17.360 1.00 90.88 202 GLY A C 1
ATOM 1422 O O . GLY A 1 202 ? 22.567 -15.325 -18.200 1.00 90.88 202 GLY A O 1
ATOM 1423 N N . SER A 1 203 ? 23.248 -14.056 -16.485 1.00 94.62 203 SER A N 1
ATOM 1424 C CA . SER A 1 203 ? 22.034 -13.223 -16.464 1.00 94.62 203 SER A CA 1
ATOM 1425 C C . SER A 1 203 ? 22.067 -12.021 -17.417 1.00 94.62 203 SER A C 1
ATOM 1427 O O . SER A 1 203 ? 21.014 -11.460 -17.722 1.00 94.62 203 SER A O 1
ATOM 1429 N N . LEU A 1 204 ? 23.257 -11.642 -17.890 1.00 96.12 204 LEU A N 1
ATOM 1430 C CA . LEU A 1 204 ? 23.477 -10.527 -18.808 1.00 96.12 204 LEU A CA 1
ATOM 1431 C C . LEU A 1 204 ? 23.089 -10.900 -20.239 1.00 96.12 204 LEU A C 1
ATOM 1433 O O . LEU A 1 204 ? 23.553 -11.909 -20.769 1.00 96.12 204 LEU A O 1
ATOM 1437 N N . LYS A 1 205 ? 22.297 -10.040 -20.878 1.00 97.00 205 LYS A N 1
ATOM 1438 C CA . LYS A 1 205 ? 21.948 -10.108 -22.303 1.00 97.00 205 LYS A CA 1
ATOM 1439 C C . LYS A 1 205 ? 22.039 -8.723 -22.913 1.00 97.00 205 LYS A C 1
ATOM 1441 O O . LYS A 1 205 ? 21.827 -7.733 -22.218 1.00 97.00 205 LYS A O 1
ATOM 1446 N N . GLY A 1 206 ? 22.321 -8.642 -24.200 1.00 96.75 206 GLY A N 1
ATOM 1447 C CA . GLY A 1 206 ? 22.377 -7.350 -24.858 1.00 96.75 206 GLY A CA 1
ATOM 1448 C C . GLY A 1 206 ? 22.834 -7.447 -26.292 1.00 96.75 206 GLY A C 1
ATOM 1449 O O . GLY A 1 206 ? 22.511 -8.410 -26.990 1.00 96.75 206 GLY A O 1
ATOM 1450 N N . GLN A 1 207 ? 23.565 -6.441 -26.733 1.00 96.75 207 GLN A N 1
ATOM 1451 C CA . GLN A 1 207 ? 24.000 -6.301 -28.113 1.00 96.75 207 GLN A CA 1
ATOM 1452 C C . GLN A 1 207 ? 25.473 -5.920 -28.158 1.00 96.75 207 GLN A C 1
ATOM 1454 O O . GLN A 1 207 ? 25.998 -5.340 -27.211 1.00 96.75 207 GLN A O 1
ATOM 1459 N N . TRP A 1 208 ? 26.138 -6.231 -29.258 1.00 96.25 208 TRP A N 1
ATOM 1460 C CA . TRP A 1 208 ? 27.523 -5.846 -29.495 1.00 96.25 208 TRP A CA 1
ATOM 1461 C C . TRP A 1 208 ? 27.690 -5.220 -30.868 1.00 96.25 208 TRP A C 1
ATOM 1463 O O . TRP A 1 208 ? 26.738 -5.189 -31.651 1.00 96.25 208 TRP A O 1
ATOM 1473 N N . ASN A 1 209 ? 28.881 -4.673 -31.120 1.00 94.81 209 ASN A N 1
ATOM 1474 C CA . ASN A 1 209 ? 29.116 -3.761 -32.235 1.00 94.81 209 ASN A CA 1
ATOM 1475 C C . ASN A 1 209 ? 28.258 -2.483 -32.135 1.00 94.81 209 ASN A C 1
ATOM 1477 O O . ASN A 1 209 ? 27.701 -2.017 -33.125 1.00 94.81 209 ASN A O 1
ATOM 1481 N N . ALA A 1 210 ? 28.094 -1.956 -30.918 1.00 94.75 210 ALA A N 1
ATOM 1482 C CA . ALA A 1 210 ? 27.294 -0.771 -30.634 1.00 94.75 210 ALA A CA 1
ATOM 1483 C C . ALA A 1 210 ? 28.187 0.403 -30.222 1.00 94.75 210 ALA A C 1
ATOM 1485 O O . ALA A 1 210 ? 28.855 0.333 -29.195 1.00 94.75 210 ALA A O 1
ATOM 1486 N N . ALA A 1 211 ? 28.154 1.482 -30.993 1.00 94.62 211 ALA A N 1
ATOM 1487 C CA . ALA A 1 211 ? 28.733 2.766 -30.621 1.00 94.62 211 ALA A CA 1
ATOM 1488 C C . ALA A 1 211 ? 27.782 3.489 -29.661 1.00 94.62 211 ALA A C 1
ATOM 1490 O O . ALA A 1 211 ? 26.603 3.678 -29.972 1.00 94.62 211 ALA A O 1
ATOM 1491 N N . ILE A 1 212 ? 28.263 3.870 -28.485 1.00 95.62 212 ILE A N 1
ATOM 1492 C CA . ILE A 1 212 ? 27.476 4.567 -27.456 1.00 95.62 212 ILE A CA 1
ATOM 1493 C C . ILE A 1 212 ? 27.949 6.007 -27.276 1.00 95.62 212 ILE A C 1
ATOM 1495 O O . ILE A 1 212 ? 29.063 6.349 -27.680 1.00 95.62 212 ILE A O 1
ATOM 1499 N N . LEU A 1 213 ? 27.106 6.816 -26.638 1.00 95.19 213 LEU A N 1
ATOM 1500 C CA . LEU A 1 213 ? 27.433 8.172 -26.221 1.00 95.19 213 LEU A CA 1
ATOM 1501 C C . LEU A 1 213 ? 27.996 8.193 -24.799 1.00 95.19 213 LEU A C 1
ATOM 1503 O O . LEU A 1 213 ? 27.468 7.505 -23.923 1.00 95.19 213 LEU A O 1
ATOM 1507 N N . SER A 1 214 ? 29.003 9.024 -24.548 1.00 93.44 214 SER A N 1
ATOM 1508 C CA . SER A 1 214 ? 29.472 9.342 -23.195 1.00 93.44 214 SER A CA 1
ATOM 1509 C C . SER A 1 214 ? 29.502 10.843 -22.942 1.00 93.44 214 SER A C 1
ATOM 1511 O O . SER A 1 214 ? 29.938 11.609 -23.799 1.00 93.44 214 SER A O 1
ATOM 1513 N N . ALA A 1 215 ? 29.053 11.258 -21.756 1.00 90.56 215 ALA A N 1
ATOM 1514 C CA . ALA A 1 215 ? 29.115 12.654 -21.329 1.00 90.56 215 ALA A CA 1
ATOM 1515 C C . ALA A 1 215 ? 30.560 13.178 -21.347 1.00 90.56 215 ALA A C 1
ATOM 1517 O O . ALA A 1 215 ? 31.458 12.481 -20.869 1.00 90.56 215 ALA A O 1
ATOM 1518 N N . GLN A 1 216 ? 30.764 14.410 -21.819 1.00 87.25 216 GLN A N 1
ATOM 1519 C CA . GLN A 1 216 ? 32.070 15.083 -21.757 1.00 87.25 216 GLN A CA 1
ATOM 1520 C C . GLN A 1 216 ? 32.320 15.756 -20.401 1.00 87.25 216 GLN A C 1
ATOM 1522 O O . GLN A 1 216 ? 33.459 15.844 -19.947 1.00 87.25 216 GLN A O 1
ATOM 1527 N N . GLU A 1 217 ? 31.253 16.195 -19.729 1.00 81.31 217 GLU A N 1
ATOM 1528 C CA . GLU A 1 217 ? 31.327 16.998 -18.510 1.00 81.31 217 GLU A CA 1
ATOM 1529 C C . GLU A 1 217 ? 30.668 16.290 -17.318 1.00 81.31 217 GLU A C 1
ATOM 1531 O O . GLU A 1 217 ? 29.704 15.530 -17.448 1.00 81.31 217 GLU A O 1
ATOM 1536 N N . ALA A 1 218 ? 31.206 16.531 -16.121 1.00 74.94 218 ALA A N 1
ATOM 1537 C CA . ALA A 1 218 ? 30.746 15.888 -14.887 1.00 74.94 218 ALA A CA 1
ATOM 1538 C C . ALA A 1 218 ? 29.417 16.453 -14.347 1.00 74.94 218 ALA A C 1
ATOM 1540 O O . ALA A 1 218 ? 28.865 15.898 -13.397 1.00 74.94 218 ALA A O 1
ATOM 1541 N N . ASP A 1 219 ? 28.932 17.563 -14.903 1.00 72.75 219 ASP A N 1
ATOM 1542 C CA . ASP A 1 219 ? 27.711 18.259 -14.493 1.00 72.75 219 ASP A CA 1
ATOM 1543 C C . ASP A 1 219 ? 26.470 17.852 -15.302 1.00 72.75 219 ASP A C 1
ATOM 1545 O O . ASP A 1 219 ? 25.376 18.343 -15.003 1.00 72.75 219 ASP A O 1
ATOM 1549 N N . SER A 1 220 ? 26.601 16.930 -16.270 1.00 77.44 220 SER A N 1
ATOM 1550 C CA . SER A 1 220 ? 25.428 16.366 -16.936 1.00 77.44 220 SER A CA 1
ATOM 1551 C C . SER A 1 220 ? 24.482 15.744 -15.908 1.00 77.44 220 SER A C 1
ATOM 1553 O O . SER A 1 220 ? 24.868 14.960 -15.037 1.00 77.44 220 SER A O 1
ATOM 1555 N N . VAL A 1 221 ? 23.208 16.115 -16.016 1.00 74.56 221 VAL A N 1
ATOM 1556 C CA . VAL A 1 221 ? 22.134 15.647 -15.131 1.00 74.56 221 VAL A CA 1
ATOM 1557 C C . VAL A 1 221 ? 21.526 14.322 -15.598 1.00 74.56 221 VAL A C 1
ATOM 1559 O O . VAL A 1 221 ? 20.640 13.786 -14.928 1.00 74.56 221 VAL A O 1
ATOM 1562 N N . LEU A 1 222 ? 21.973 13.801 -16.746 1.00 81.75 222 LEU A N 1
ATOM 1563 C CA . LEU A 1 222 ? 21.462 12.568 -17.330 1.00 81.75 222 LEU A CA 1
ATOM 1564 C C . LEU A 1 222 ? 21.970 11.338 -16.562 1.00 81.75 222 LEU A C 1
ATOM 1566 O O . LEU A 1 222 ? 23.151 11.254 -16.222 1.00 81.75 222 LEU A O 1
ATOM 1570 N N . PRO A 1 223 ? 21.106 10.343 -16.297 1.00 87.75 223 PRO A N 1
ATOM 1571 C CA . PRO A 1 223 ? 21.557 9.043 -15.819 1.00 87.75 223 PRO A CA 1
ATOM 1572 C C . PRO A 1 223 ? 22.201 8.243 -16.961 1.00 87.75 223 PRO A C 1
ATOM 1574 O O . PRO A 1 223 ? 22.121 8.614 -18.130 1.00 87.75 223 PRO A O 1
ATOM 1577 N N . ASN A 1 224 ? 22.784 7.081 -16.648 1.00 93.69 224 ASN A N 1
ATOM 1578 C CA . ASN A 1 224 ? 23.067 6.108 -17.703 1.00 93.69 224 ASN A CA 1
ATOM 1579 C C . ASN A 1 224 ? 21.747 5.651 -18.336 1.00 93.69 224 ASN A C 1
ATOM 1581 O O . ASN A 1 224 ? 20.797 5.307 -17.626 1.00 93.69 224 ASN A O 1
ATOM 1585 N N . ILE A 1 225 ? 21.710 5.595 -19.661 1.00 94.75 225 ILE A N 1
ATOM 1586 C CA . ILE A 1 225 ? 20.525 5.300 -20.457 1.00 94.75 225 ILE A CA 1
ATOM 1587 C C . ILE A 1 225 ? 20.816 4.130 -21.394 1.00 94.75 225 ILE A C 1
ATOM 1589 O O . ILE A 1 225 ? 21.774 4.136 -22.170 1.00 94.75 225 ILE A O 1
ATOM 1593 N N . ILE A 1 226 ? 19.930 3.139 -21.348 1.00 96.69 226 ILE A N 1
ATOM 1594 C CA . ILE A 1 226 ? 19.857 2.049 -22.314 1.00 96.69 226 ILE A CA 1
ATOM 1595 C C . ILE A 1 226 ? 18.694 2.350 -23.251 1.00 96.69 226 ILE A C 1
ATOM 1597 O O . ILE A 1 226 ? 17.534 2.180 -22.881 1.00 96.69 226 ILE A O 1
ATOM 1601 N N . GLY A 1 227 ? 19.030 2.823 -24.445 1.00 93.81 227 GLY A N 1
ATOM 1602 C CA . GLY A 1 227 ? 18.084 3.352 -25.412 1.00 93.81 227 GLY A CA 1
ATOM 1603 C C . GLY A 1 227 ? 17.277 2.301 -26.173 1.00 93.81 227 GLY A C 1
ATOM 1604 O O . GLY A 1 227 ? 17.502 1.083 -26.095 1.00 93.81 227 GLY A O 1
ATOM 1605 N N . SER A 1 228 ? 16.421 2.813 -27.052 1.00 92.69 228 SER A N 1
ATOM 1606 C CA . SER A 1 228 ? 15.629 2.059 -28.024 1.00 92.69 228 SER A CA 1
ATOM 1607 C C . SER A 1 228 ? 16.416 1.091 -28.932 1.00 92.69 228 SER A C 1
ATOM 1609 O O . SER A 1 228 ? 15.804 0.089 -29.320 1.00 92.69 228 SER A O 1
ATOM 1611 N N . PRO A 1 229 ? 17.740 1.230 -29.210 1.00 94.88 229 PRO A N 1
ATOM 1612 C CA . PRO A 1 229 ? 18.491 0.169 -29.884 1.00 94.88 229 PRO A CA 1
ATOM 1613 C C . PRO A 1 229 ? 18.327 -1.209 -29.228 1.00 94.88 229 PRO A C 1
ATOM 1615 O O . PRO A 1 229 ? 18.150 -2.211 -29.919 1.00 94.88 229 PRO A O 1
ATOM 1618 N N . MET A 1 230 ? 18.267 -1.262 -27.893 1.00 95.31 230 MET A N 1
ATOM 1619 C CA . MET A 1 230 ? 18.053 -2.522 -27.178 1.00 95.31 230 MET A CA 1
ATOM 1620 C C . MET A 1 230 ? 16.647 -3.100 -27.430 1.00 95.31 230 MET A C 1
ATOM 1622 O O . MET A 1 230 ? 16.494 -4.313 -27.585 1.00 95.31 230 MET A O 1
ATOM 1626 N N . ALA A 1 231 ? 15.624 -2.242 -27.524 1.00 93.06 231 ALA A N 1
ATOM 1627 C CA . ALA A 1 231 ? 14.246 -2.635 -27.846 1.00 93.06 231 ALA A CA 1
ATOM 1628 C C . ALA A 1 231 ? 14.083 -3.115 -29.302 1.00 93.06 231 ALA A C 1
ATOM 1630 O O . ALA A 1 231 ? 13.148 -3.851 -29.618 1.00 93.06 231 ALA A O 1
ATOM 1631 N N . ALA A 1 232 ? 14.982 -2.714 -30.204 1.00 93.19 232 ALA A N 1
ATOM 1632 C CA . ALA A 1 232 ? 15.004 -3.212 -31.576 1.00 93.19 232 ALA A CA 1
ATOM 1633 C C . ALA A 1 232 ? 15.439 -4.685 -31.636 1.00 93.19 232 ALA A C 1
ATOM 1635 O O . ALA A 1 232 ? 14.870 -5.473 -32.396 1.00 93.19 232 ALA A O 1
ATOM 1636 N N . GLN A 1 233 ? 16.432 -5.046 -30.820 1.00 93.56 233 GLN A N 1
ATOM 1637 C CA . GLN A 1 233 ? 17.070 -6.365 -30.806 1.00 93.56 233 GLN A CA 1
ATOM 1638 C C . GLN A 1 233 ? 16.304 -7.391 -29.958 1.00 93.56 233 GLN A C 1
ATOM 1640 O O . GLN A 1 233 ? 16.297 -8.582 -30.276 1.00 93.56 233 GLN A O 1
ATOM 1645 N N . TYR A 1 234 ? 15.627 -6.943 -28.899 1.00 95.06 234 TYR A N 1
ATOM 1646 C CA . TYR A 1 234 ? 14.919 -7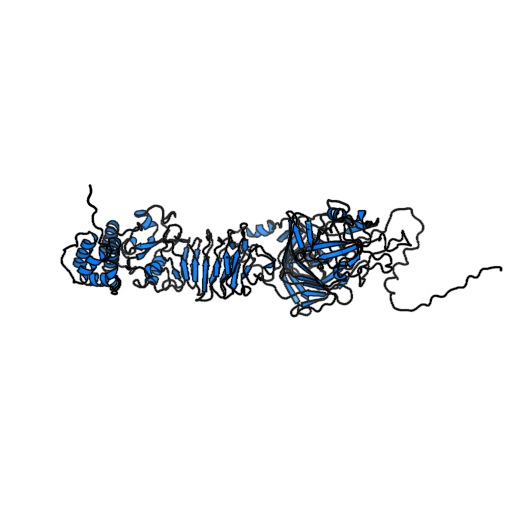.813 -27.963 1.00 95.06 234 TYR A CA 1
ATOM 1647 C C . TYR A 1 234 ? 13.481 -7.387 -27.730 1.00 95.06 234 TYR A C 1
ATOM 1649 O O . TYR A 1 234 ? 13.100 -6.232 -27.897 1.00 95.06 234 TYR A O 1
ATOM 1657 N N . GLN A 1 235 ? 12.700 -8.341 -27.237 1.00 96.00 235 GLN A N 1
ATOM 1658 C CA . GLN A 1 235 ? 11.458 -8.035 -26.558 1.00 96.00 235 GLN A CA 1
ATOM 1659 C C . GLN A 1 235 ? 11.765 -7.783 -25.076 1.00 96.00 235 GLN A C 1
ATOM 1661 O O . GLN A 1 235 ? 12.258 -8.671 -24.370 1.00 96.00 235 GLN A O 1
ATOM 1666 N N . THR A 1 236 ? 11.494 -6.570 -24.606 1.00 97.31 236 THR A N 1
ATOM 1667 C CA . THR A 1 236 ? 11.719 -6.158 -23.217 1.00 97.31 236 THR A CA 1
ATOM 1668 C C . THR A 1 236 ? 10.477 -6.448 -22.387 1.00 97.31 236 THR A C 1
ATOM 1670 O O . THR A 1 236 ? 9.372 -6.039 -22.731 1.00 97.31 236 THR A O 1
ATOM 1673 N N . VAL A 1 237 ? 10.650 -7.144 -21.268 1.00 98.12 237 VAL A N 1
ATOM 1674 C CA . VAL A 1 237 ? 9.580 -7.462 -20.320 1.00 98.12 237 VAL A CA 1
ATOM 1675 C C . VAL A 1 237 ? 9.809 -6.676 -19.036 1.00 98.12 237 VAL A C 1
ATOM 1677 O O . VAL A 1 237 ? 10.823 -6.886 -18.368 1.00 98.12 237 VAL A O 1
ATOM 1680 N N . ILE A 1 238 ? 8.860 -5.807 -18.697 1.00 98.12 238 ILE A N 1
ATOM 1681 C CA . ILE A 1 238 ? 8.850 -4.951 -17.507 1.00 98.12 238 ILE A CA 1
ATOM 1682 C C . ILE A 1 238 ? 7.748 -5.463 -16.577 1.00 98.12 238 ILE A C 1
ATOM 1684 O O . ILE A 1 238 ? 6.568 -5.412 -16.920 1.00 98.12 238 ILE A O 1
ATOM 1688 N N . ARG A 1 239 ? 8.119 -5.988 -15.407 1.00 96.69 239 ARG A N 1
ATOM 1689 C CA . ARG A 1 239 ? 7.174 -6.596 -14.459 1.00 96.69 239 ARG A CA 1
ATOM 1690 C C . ARG A 1 239 ? 7.001 -5.744 -13.205 1.00 96.69 239 ARG A C 1
ATOM 1692 O O . ARG A 1 239 ? 7.801 -5.858 -12.276 1.00 96.69 239 ARG A O 1
ATOM 1699 N N . ASN A 1 240 ? 5.938 -4.945 -13.155 1.00 93.88 240 ASN A N 1
ATOM 1700 C CA . ASN A 1 240 ? 5.494 -4.256 -11.937 1.00 93.88 240 ASN A CA 1
ATOM 1701 C C . ASN A 1 240 ? 4.972 -5.249 -10.886 1.00 93.88 240 ASN A C 1
ATOM 1703 O O . ASN A 1 240 ? 5.081 -5.015 -9.684 1.00 93.88 240 ASN A O 1
ATOM 1707 N N . SER A 1 241 ? 4.507 -6.425 -11.316 1.00 93.25 241 SER A N 1
ATOM 1708 C CA . SER A 1 241 ? 4.209 -7.556 -10.430 1.00 93.25 241 SER A CA 1
ATOM 1709 C C . SER A 1 241 ? 5.442 -8.079 -9.684 1.00 93.25 241 SER A C 1
ATOM 1711 O O . SER A 1 241 ? 5.300 -8.797 -8.694 1.00 93.25 241 SER A O 1
ATOM 1713 N N . GLN A 1 242 ? 6.649 -7.732 -10.142 1.00 93.88 242 GLN A N 1
ATOM 1714 C CA . GLN A 1 242 ? 7.921 -8.180 -9.584 1.00 93.88 242 GLN A CA 1
ATOM 1715 C C . GLN A 1 242 ? 8.875 -7.003 -9.368 1.00 93.88 242 GLN A C 1
ATOM 1717 O O . GLN A 1 242 ? 9.905 -6.893 -10.035 1.00 93.88 242 GLN A O 1
ATOM 1722 N N . THR A 1 243 ? 8.563 -6.145 -8.403 1.00 91.25 243 THR A N 1
ATOM 1723 C CA . THR A 1 243 ? 9.448 -5.044 -8.009 1.00 91.25 243 THR A CA 1
ATOM 1724 C C . THR A 1 243 ? 10.764 -5.569 -7.433 1.00 91.25 243 THR A C 1
ATOM 1726 O O . THR A 1 243 ? 10.832 -6.622 -6.784 1.00 91.25 243 THR A O 1
ATOM 1729 N N . ARG A 1 244 ? 11.847 -4.851 -7.715 1.00 91.44 244 ARG A N 1
ATOM 1730 C CA . ARG A 1 244 ? 13.203 -5.122 -7.245 1.00 91.44 244 ARG A CA 1
ATOM 1731 C C . ARG A 1 244 ? 13.807 -3.841 -6.692 1.00 91.44 244 ARG A C 1
ATOM 1733 O O . ARG A 1 244 ? 13.476 -2.745 -7.147 1.00 91.44 244 ARG A O 1
ATOM 1740 N N . HIS A 1 245 ? 14.737 -3.999 -5.760 1.00 90.62 245 HIS A N 1
ATOM 1741 C CA . HIS A 1 245 ? 15.614 -2.919 -5.344 1.00 90.62 245 HIS A CA 1
ATOM 1742 C C . HIS A 1 245 ? 17.074 -3.361 -5.347 1.00 90.62 245 HIS A C 1
ATOM 1744 O O . HIS A 1 245 ? 17.379 -4.547 -5.240 1.00 90.62 245 HIS A O 1
ATOM 1750 N N . LEU A 1 246 ? 17.968 -2.385 -5.450 1.00 93.19 246 LEU A N 1
ATOM 1751 C CA . LEU A 1 246 ? 19.404 -2.553 -5.290 1.00 93.19 246 LEU A CA 1
ATOM 1752 C C . LEU A 1 246 ? 19.956 -1.320 -4.571 1.00 93.19 246 LEU A C 1
ATOM 1754 O O . LEU A 1 246 ? 19.826 -0.201 -5.068 1.00 93.19 246 LEU A O 1
ATOM 1758 N N . THR A 1 247 ? 20.572 -1.519 -3.409 1.00 93.06 247 THR A N 1
ATOM 1759 C CA . THR A 1 247 ? 21.214 -0.438 -2.650 1.00 93.06 247 THR A CA 1
ATOM 1760 C C . THR A 1 247 ? 22.701 -0.391 -2.973 1.00 93.06 247 THR A C 1
ATOM 1762 O O . THR A 1 247 ? 23.435 -1.310 -2.626 1.00 93.06 247 THR A O 1
ATOM 1765 N N . VAL A 1 248 ? 23.141 0.678 -3.637 1.00 93.38 248 VAL A N 1
ATOM 1766 C CA . VAL A 1 248 ? 24.532 0.917 -4.044 1.00 93.38 248 VAL A CA 1
ATOM 1767 C C . VAL A 1 248 ? 25.045 2.147 -3.298 1.00 93.38 248 VAL A C 1
ATOM 1769 O O . VAL A 1 248 ? 24.561 3.265 -3.488 1.00 93.38 248 VAL A O 1
ATOM 1772 N N . GLY A 1 249 ? 26.016 1.948 -2.412 1.00 93.38 249 GLY A N 1
ATOM 1773 C CA . GLY A 1 249 ? 26.456 2.970 -1.468 1.00 93.38 249 GLY A CA 1
ATOM 1774 C C . GLY A 1 249 ? 25.302 3.382 -0.552 1.00 93.38 249 GLY A C 1
ATOM 1775 O O . GLY A 1 249 ? 24.752 2.551 0.164 1.00 93.38 249 GLY A O 1
ATOM 1776 N N . SER A 1 250 ? 24.930 4.662 -0.583 1.00 89.12 250 SER A N 1
ATOM 1777 C CA . SER A 1 250 ? 23.783 5.212 0.153 1.00 89.12 250 SER A CA 1
ATOM 1778 C C . SER A 1 250 ? 22.497 5.306 -0.677 1.00 89.12 250 SER A C 1
ATOM 1780 O O . SER A 1 250 ? 21.453 5.668 -0.136 1.00 89.12 250 SER A O 1
ATOM 1782 N N . ARG A 1 251 ? 22.550 5.018 -1.985 1.00 87.56 251 ARG A N 1
ATOM 1783 C CA . ARG A 1 251 ? 21.410 5.171 -2.895 1.00 87.56 251 ARG A CA 1
ATOM 1784 C C . ARG A 1 251 ? 20.723 3.831 -3.118 1.00 87.56 251 ARG A C 1
ATOM 1786 O O . ARG A 1 251 ? 21.355 2.864 -3.532 1.00 87.56 251 ARG A O 1
ATOM 1793 N N . THR A 1 252 ? 19.412 3.794 -2.908 1.00 88.62 252 THR A N 1
ATOM 1794 C CA . THR A 1 252 ? 18.576 2.637 -3.243 1.00 88.62 252 THR A CA 1
ATOM 1795 C C . THR A 1 252 ? 17.856 2.896 -4.556 1.00 88.62 252 THR A C 1
ATOM 1797 O O . THR A 1 252 ? 17.049 3.817 -4.657 1.00 88.62 252 THR A O 1
ATOM 1800 N N . TYR A 1 253 ? 18.148 2.077 -5.560 1.00 90.31 253 TYR A N 1
ATOM 1801 C CA . TYR A 1 253 ? 17.406 2.032 -6.815 1.00 90.31 253 TYR A CA 1
ATOM 1802 C C . TYR A 1 253 ? 16.245 1.062 -6.649 1.00 90.31 253 TYR A C 1
ATOM 1804 O O . TYR A 1 253 ? 16.453 -0.052 -6.173 1.00 90.31 253 TYR A O 1
ATOM 1812 N N . ARG A 1 254 ? 15.036 1.469 -7.032 1.00 87.75 254 ARG A N 1
ATOM 1813 C CA . ARG A 1 254 ? 13.820 0.657 -6.924 1.00 87.75 254 ARG A CA 1
ATOM 1814 C C . ARG A 1 254 ? 13.020 0.764 -8.217 1.00 87.75 254 ARG A C 1
ATOM 1816 O O . ARG A 1 254 ? 12.937 1.839 -8.802 1.00 87.75 254 ARG A O 1
ATOM 1823 N N . GLY A 1 255 ? 12.452 -0.345 -8.672 1.00 90.50 255 GLY A N 1
ATOM 1824 C CA . GLY A 1 255 ? 11.650 -0.377 -9.894 1.00 90.50 255 GLY A CA 1
ATOM 1825 C C . GLY A 1 255 ? 11.188 -1.786 -10.261 1.00 90.50 255 GLY A C 1
ATOM 1826 O O . GLY A 1 255 ? 11.518 -2.745 -9.556 1.00 90.50 255 GLY A O 1
ATOM 1827 N N . PRO A 1 256 ? 10.422 -1.940 -11.350 1.00 94.94 256 PRO A N 1
ATOM 1828 C CA . PRO A 1 256 ? 10.022 -3.250 -11.847 1.00 94.94 256 PRO A CA 1
ATOM 1829 C C . PRO A 1 256 ? 11.220 -4.107 -12.255 1.00 94.94 256 PRO A C 1
ATOM 1831 O O . PRO A 1 256 ? 12.286 -3.610 -12.625 1.00 94.94 256 PRO A O 1
ATOM 1834 N N . SER A 1 257 ? 11.026 -5.424 -12.276 1.00 95.81 257 SER A N 1
ATOM 1835 C CA . SER A 1 257 ? 11.980 -6.317 -12.925 1.00 95.81 257 SER A CA 1
ATOM 1836 C C . SER A 1 257 ? 11.947 -6.094 -14.436 1.00 95.81 257 SER A C 1
ATOM 1838 O O . SER A 1 257 ? 10.932 -6.341 -15.087 1.00 95.81 257 SER A O 1
ATOM 1840 N N . VAL A 1 258 ? 13.077 -5.664 -14.993 1.00 97.69 258 VAL A N 1
ATOM 1841 C CA . VAL A 1 258 ? 13.286 -5.542 -16.440 1.00 97.69 258 VAL A CA 1
ATOM 1842 C C . VAL A 1 258 ? 14.117 -6.724 -16.937 1.00 97.69 258 VAL A C 1
ATOM 1844 O O . VAL A 1 258 ? 15.191 -7.000 -16.401 1.00 97.69 258 VAL A O 1
ATOM 1847 N N . THR A 1 259 ? 13.621 -7.450 -17.940 1.00 96.81 259 THR A N 1
ATOM 1848 C CA . THR A 1 259 ? 14.304 -8.615 -18.533 1.00 96.81 259 THR A CA 1
ATOM 1849 C C . THR A 1 259 ? 14.189 -8.622 -20.053 1.00 96.81 259 THR A C 1
ATOM 1851 O O . THR A 1 259 ? 13.215 -8.114 -20.599 1.00 96.81 259 THR A O 1
ATOM 1854 N N . LEU A 1 260 ? 15.165 -9.235 -20.729 1.00 96.75 260 LEU A N 1
ATOM 1855 C CA . LEU A 1 260 ? 15.171 -9.392 -22.185 1.00 96.75 260 LEU A CA 1
ATOM 1856 C C . LEU A 1 260 ? 14.836 -10.831 -22.595 1.00 96.75 260 LEU A C 1
ATOM 1858 O O . LEU A 1 260 ? 15.423 -11.804 -22.089 1.00 96.75 260 LEU A O 1
ATOM 1862 N N . GLN A 1 261 ? 13.930 -10.960 -23.560 1.00 95.62 261 GLN A N 1
ATOM 1863 C CA . GLN A 1 261 ? 13.580 -12.220 -24.212 1.00 95.62 261 GLN A CA 1
ATOM 1864 C C . GLN A 1 261 ? 13.659 -12.098 -25.736 1.00 95.62 261 GLN A C 1
ATOM 1866 O O . GLN A 1 261 ? 13.805 -11.002 -26.276 1.00 95.62 261 GLN A O 1
ATOM 1871 N N . ALA A 1 262 ? 13.602 -13.240 -26.425 1.00 94.00 262 ALA A N 1
ATOM 1872 C CA . ALA A 1 262 ? 13.641 -13.265 -27.881 1.00 94.00 262 ALA A CA 1
ATOM 1873 C C . ALA A 1 262 ? 12.502 -12.419 -28.470 1.00 94.00 262 ALA A C 1
ATOM 1875 O O . ALA A 1 262 ? 11.388 -12.411 -27.938 1.00 94.00 262 ALA A O 1
ATOM 1876 N N . LYS A 1 263 ? 12.800 -11.722 -29.566 1.00 91.31 263 LYS A N 1
ATOM 1877 C CA . LYS A 1 263 ? 11.816 -10.965 -30.338 1.00 91.31 263 LYS A CA 1
ATOM 1878 C C . LYS A 1 263 ? 10.635 -11.858 -30.734 1.00 91.31 263 LYS A C 1
ATOM 1880 O O . LYS A 1 263 ? 10.814 -13.058 -30.941 1.00 91.31 263 LYS A O 1
ATOM 1885 N N . ASP A 1 264 ? 9.447 -11.271 -30.835 1.00 91.88 264 ASP A N 1
ATOM 1886 C CA . ASP A 1 264 ? 8.220 -11.950 -31.276 1.00 91.88 264 ASP A CA 1
ATOM 1887 C C . ASP A 1 264 ? 7.809 -13.160 -30.414 1.00 91.88 264 ASP A C 1
ATOM 1889 O O . ASP A 1 264 ? 7.029 -14.019 -30.836 1.00 91.88 264 ASP A O 1
ATOM 1893 N N . THR A 1 265 ? 8.277 -13.209 -29.164 1.00 95.56 265 THR A N 1
ATOM 1894 C CA . THR A 1 265 ? 7.760 -14.145 -28.165 1.00 95.56 265 THR A CA 1
ATOM 1895 C C . THR A 1 265 ? 6.280 -13.843 -27.922 1.00 95.56 265 THR A C 1
ATOM 1897 O O . THR A 1 265 ? 5.899 -12.703 -27.633 1.00 95.56 265 THR A O 1
ATOM 1900 N N . ALA A 1 266 ? 5.439 -14.877 -28.015 1.00 94.50 266 ALA A N 1
ATOM 1901 C CA . ALA A 1 266 ? 3.991 -14.753 -27.880 1.00 94.50 266 ALA A CA 1
ATOM 1902 C C . ALA A 1 266 ? 3.577 -14.082 -26.557 1.00 94.50 266 ALA A C 1
ATOM 1904 O O . ALA A 1 266 ? 4.141 -14.358 -25.495 1.00 94.50 266 ALA A O 1
ATOM 1905 N N . LEU A 1 267 ? 2.563 -13.214 -26.629 1.00 95.31 267 LEU A N 1
ATOM 1906 C CA . LEU A 1 267 ? 1.998 -12.573 -25.446 1.00 95.31 267 LEU A CA 1
ATOM 1907 C C . LEU A 1 267 ? 1.329 -13.611 -24.530 1.00 95.31 267 LEU A C 1
ATOM 1909 O O . LEU A 1 267 ? 0.625 -14.495 -25.030 1.00 95.31 267 LEU A O 1
ATOM 1913 N N . PRO A 1 268 ? 1.493 -13.498 -23.199 1.00 96.06 268 PRO A N 1
ATOM 1914 C CA . PRO A 1 268 ? 0.732 -14.307 -22.259 1.00 96.06 268 PRO A CA 1
ATOM 1915 C C . PRO A 1 268 ? -0.778 -14.072 -22.396 1.00 96.06 268 PRO A C 1
ATOM 1917 O O . PRO A 1 268 ? -1.231 -13.016 -22.844 1.00 96.06 268 PRO A O 1
ATOM 1920 N N . ALA A 1 269 ? -1.575 -15.050 -21.961 1.00 92.94 269 ALA A N 1
ATOM 1921 C CA . ALA A 1 269 ? -3.027 -14.911 -21.933 1.00 92.94 269 ALA A CA 1
ATOM 1922 C C . ALA A 1 269 ? -3.459 -13.710 -21.068 1.00 92.94 269 ALA A C 1
ATOM 1924 O O . ALA A 1 269 ? -2.883 -13.457 -20.011 1.00 92.94 269 ALA A O 1
ATOM 1925 N N . GLY A 1 270 ? -4.484 -12.981 -21.518 1.00 91.69 270 GLY A N 1
ATOM 1926 C CA . GLY A 1 270 ? -5.020 -11.806 -20.821 1.00 91.69 270 GLY A CA 1
ATOM 1927 C C . GLY A 1 270 ? -4.295 -10.487 -21.107 1.00 91.69 270 GLY A C 1
ATOM 1928 O O . GLY A 1 270 ? -4.761 -9.450 -20.647 1.00 91.69 270 GLY A O 1
ATOM 1929 N N . TYR A 1 271 ? -3.199 -10.499 -21.874 1.00 96.31 271 TYR A N 1
ATOM 1930 C CA . TYR A 1 271 ? -2.557 -9.268 -22.332 1.00 96.31 271 TYR A CA 1
ATOM 1931 C C . TYR A 1 271 ? -3.326 -8.638 -23.494 1.00 96.31 271 TYR A C 1
ATOM 1933 O O . TYR A 1 271 ? -3.680 -9.308 -24.467 1.00 96.31 271 TYR A O 1
ATOM 1941 N N . SER A 1 272 ? -3.492 -7.324 -23.414 1.00 96.44 272 SER A N 1
ATOM 1942 C CA . SER A 1 272 ? -3.954 -6.471 -24.502 1.00 96.44 272 SER A CA 1
ATOM 1943 C C . SER A 1 272 ? -2.767 -5.954 -25.306 1.00 96.44 272 SER A C 1
ATOM 1945 O O . SER A 1 272 ? -1.721 -5.628 -24.750 1.00 96.44 272 SER A O 1
ATOM 1947 N N . ARG A 1 273 ? -2.912 -5.853 -26.624 1.00 96.19 273 ARG A N 1
ATOM 1948 C CA . ARG A 1 273 ? -1.854 -5.424 -27.543 1.00 96.19 273 ARG A CA 1
ATOM 1949 C C . ARG A 1 273 ? -2.173 -4.060 -28.146 1.00 96.19 273 ARG A C 1
ATOM 1951 O O . ARG A 1 273 ? -3.154 -3.926 -28.878 1.00 96.19 273 ARG A O 1
ATOM 1958 N N . LEU A 1 274 ? -1.305 -3.087 -27.891 1.00 97.00 274 LEU A N 1
ATOM 1959 C CA . LEU A 1 274 ? -1.233 -1.808 -28.594 1.00 97.00 274 LEU A CA 1
ATOM 1960 C C . LEU A 1 274 ? -0.207 -1.922 -29.729 1.00 97.00 274 LEU A C 1
ATOM 1962 O O . LEU A 1 274 ? 0.947 -2.273 -29.486 1.00 97.00 274 LEU A O 1
ATOM 1966 N N . THR A 1 275 ? -0.608 -1.629 -30.963 1.00 96.25 275 THR A N 1
ATOM 1967 C CA . THR A 1 275 ? 0.338 -1.504 -32.085 1.00 96.25 275 THR A CA 1
ATOM 1968 C C . THR A 1 275 ? 1.089 -0.183 -31.968 1.00 96.25 275 THR A C 1
ATOM 1970 O O . THR A 1 275 ? 0.464 0.847 -31.717 1.00 96.25 275 THR A O 1
ATOM 1973 N N . LEU A 1 276 ? 2.407 -0.215 -32.167 1.00 96.19 276 LEU A N 1
ATOM 1974 C CA . LEU A 1 276 ? 3.254 0.977 -32.134 1.00 96.19 276 LEU A CA 1
ATOM 1975 C C . LEU A 1 276 ? 3.710 1.351 -33.549 1.00 96.19 276 LEU A C 1
ATOM 1977 O O . LEU A 1 276 ? 4.023 0.476 -34.354 1.00 96.19 276 LEU A O 1
ATOM 1981 N N . GLY A 1 277 ? 3.763 2.646 -33.840 1.00 93.69 277 GLY A N 1
ATOM 1982 C CA . GLY A 1 277 ? 4.506 3.190 -34.972 1.00 93.69 277 GLY A CA 1
ATOM 1983 C C . GLY A 1 277 ? 6.007 3.170 -34.686 1.00 93.69 277 GLY A C 1
ATOM 1984 O O . GLY A 1 277 ? 6.420 3.239 -33.529 1.00 93.69 277 GLY A O 1
ATOM 1985 N N . VAL A 1 278 ? 6.815 3.062 -35.737 1.00 92.25 278 VAL A N 1
ATOM 1986 C CA . VAL A 1 278 ? 8.280 3.109 -35.655 1.00 92.25 278 VAL A CA 1
ATOM 1987 C C . VAL A 1 278 ? 8.746 4.199 -36.604 1.00 92.25 278 VAL A C 1
ATOM 1989 O O . VAL A 1 278 ? 8.581 4.065 -37.817 1.00 92.25 278 VAL A O 1
ATOM 1992 N N . GLU A 1 279 ? 9.285 5.280 -36.054 1.00 88.00 279 GLU A N 1
ATOM 1993 C CA . GLU A 1 279 ? 9.593 6.504 -36.799 1.00 88.00 279 GLU A CA 1
ATOM 1994 C C . GLU A 1 279 ? 10.982 7.033 -36.420 1.00 88.00 279 GLU A C 1
ATOM 1996 O O . GLU A 1 279 ? 11.403 6.932 -35.270 1.00 88.00 279 GLU A O 1
ATOM 2001 N N . SER A 1 280 ? 11.728 7.566 -37.387 1.00 79.81 280 SER A N 1
ATOM 2002 C CA . SER A 1 280 ? 13.058 8.142 -37.159 1.00 79.81 280 SER A CA 1
ATOM 2003 C C . SER A 1 280 ? 13.390 9.163 -38.240 1.00 79.81 280 SER A C 1
ATOM 2005 O O . SER A 1 280 ? 13.176 8.890 -39.425 1.00 79.81 280 SER A O 1
ATOM 2007 N N . VAL A 1 281 ? 13.996 10.285 -37.838 1.00 70.88 281 VAL A N 1
ATOM 2008 C CA . VAL A 1 281 ? 14.516 11.327 -38.747 1.00 70.88 281 VAL A CA 1
ATOM 2009 C C . VAL A 1 281 ? 15.540 10.747 -39.726 1.00 70.88 281 VAL A C 1
ATOM 2011 O O . VAL A 1 281 ? 15.628 11.169 -40.877 1.00 70.88 281 VAL A O 1
ATOM 2014 N N . ASN A 1 282 ? 16.296 9.743 -39.280 1.00 69.50 282 ASN A N 1
ATOM 2015 C CA . ASN A 1 282 ? 17.410 9.152 -40.021 1.00 69.50 282 ASN A CA 1
ATOM 2016 C C . ASN A 1 282 ? 17.001 7.897 -40.816 1.00 69.50 282 ASN A C 1
ATOM 2018 O O . ASN A 1 282 ? 17.860 7.161 -41.305 1.00 69.50 282 ASN A O 1
ATOM 2022 N N . GLY A 1 283 ? 15.694 7.651 -40.960 1.00 70.88 283 GLY A N 1
ATOM 2023 C CA . GLY A 1 283 ? 15.154 6.438 -41.567 1.00 70.88 283 GLY A CA 1
ATOM 2024 C C . GLY A 1 283 ? 15.123 5.252 -40.601 1.00 70.88 283 GLY A C 1
ATOM 2025 O O . GLY A 1 283 ? 15.745 5.253 -39.541 1.00 70.88 283 GLY A O 1
ATOM 2026 N N . VAL A 1 284 ? 14.352 4.223 -40.956 1.00 73.50 284 VAL A N 1
ATOM 2027 C CA . VAL A 1 284 ? 14.107 3.078 -40.074 1.00 73.50 284 VAL A CA 1
ATOM 2028 C C . VAL A 1 284 ? 14.804 1.831 -40.611 1.00 73.50 284 VAL A C 1
ATOM 2030 O O . VAL A 1 284 ? 14.521 1.380 -41.721 1.00 73.50 284 VAL A O 1
ATOM 2033 N N . SER A 1 285 ? 15.682 1.251 -39.793 1.00 82.56 285 SER A N 1
ATOM 2034 C CA . SER A 1 285 ? 16.344 -0.032 -40.050 1.00 82.56 285 SER A CA 1
ATOM 2035 C C . SER A 1 285 ? 15.760 -1.134 -39.147 1.00 82.56 285 SER A C 1
ATOM 2037 O O . SER A 1 285 ? 15.362 -0.840 -38.013 1.00 82.56 285 SER A O 1
ATOM 2039 N N . PRO A 1 286 ? 15.676 -2.401 -39.609 1.00 81.88 286 PRO A N 1
ATOM 2040 C CA . PRO A 1 286 ? 15.309 -3.532 -38.753 1.00 81.88 286 PRO A CA 1
ATOM 2041 C C . PRO A 1 286 ? 16.238 -3.695 -37.544 1.00 81.88 286 PRO A C 1
ATOM 2043 O O . PRO A 1 286 ? 15.755 -3.966 -36.444 1.00 81.88 286 PRO A O 1
ATOM 2046 N N . ASP A 1 287 ? 17.536 -3.473 -37.756 1.00 89.00 287 ASP A N 1
ATOM 2047 C CA . ASP A 1 287 ? 18.582 -3.529 -36.738 1.00 89.00 287 ASP A CA 1
ATOM 2048 C C . ASP A 1 287 ? 19.129 -2.121 -36.450 1.00 89.00 287 ASP A C 1
ATOM 2050 O O . ASP A 1 287 ? 19.195 -1.304 -37.374 1.00 89.00 287 ASP A O 1
ATOM 2054 N N . PRO A 1 288 ? 19.531 -1.807 -35.205 1.00 92.94 288 PRO A N 1
ATOM 2055 C CA . PRO A 1 288 ? 20.206 -0.554 -34.882 1.00 92.94 288 PRO A CA 1
ATOM 2056 C C . PRO A 1 288 ? 21.492 -0.382 -35.683 1.00 92.94 288 PRO A C 1
ATOM 2058 O O . PRO A 1 288 ? 22.260 -1.340 -35.829 1.00 92.94 288 PRO A O 1
ATOM 2061 N N . VAL A 1 289 ? 21.725 0.841 -36.156 1.00 91.06 289 VAL A N 1
ATOM 2062 C CA . VAL A 1 289 ? 22.822 1.183 -37.069 1.00 91.06 289 VAL A CA 1
ATOM 2063 C C . VAL A 1 289 ? 23.635 2.362 -36.557 1.00 91.06 289 VAL A C 1
ATOM 2065 O O . VAL A 1 289 ? 23.108 3.232 -35.867 1.00 91.06 289 VAL A O 1
ATOM 2068 N N . PHE A 1 290 ? 24.911 2.410 -36.921 1.00 89.62 290 PHE A N 1
ATOM 2069 C CA . PHE A 1 290 ? 25.752 3.603 -36.820 1.00 89.62 290 PHE A CA 1
ATOM 2070 C C . PHE A 1 290 ? 26.300 3.966 -38.203 1.00 89.62 290 PHE A C 1
ATOM 2072 O O . PHE A 1 290 ? 26.332 3.127 -39.102 1.00 89.62 290 PHE A O 1
ATOM 2079 N N . PHE A 1 291 ? 26.740 5.208 -38.394 1.00 86.75 291 PHE A N 1
ATOM 2080 C CA . PHE A 1 291 ? 27.428 5.598 -39.620 1.00 86.75 291 PHE A CA 1
ATOM 2081 C C . PHE A 1 291 ? 28.947 5.508 -39.441 1.00 86.75 291 PHE A C 1
ATOM 2083 O O . PHE A 1 291 ? 29.470 5.997 -38.436 1.00 86.75 291 PHE A O 1
ATOM 2090 N N . PRO A 1 292 ? 29.670 4.906 -40.401 1.00 82.88 292 PRO A N 1
ATOM 2091 C CA . PRO A 1 292 ? 31.122 4.803 -40.337 1.00 82.88 292 PRO A CA 1
ATOM 2092 C C . PRO A 1 292 ? 31.783 6.173 -40.505 1.00 82.88 292 PRO A C 1
ATOM 2094 O O . PRO A 1 292 ? 31.224 7.070 -41.145 1.00 82.88 292 PRO A O 1
ATOM 2097 N N . SER A 1 293 ? 33.008 6.320 -40.005 1.00 79.31 293 SER A N 1
ATOM 2098 C CA . SER A 1 293 ? 33.857 7.437 -40.419 1.00 79.31 293 SER A CA 1
ATOM 2099 C C . SER A 1 293 ? 34.471 7.171 -41.793 1.00 79.31 293 SER A C 1
ATOM 2101 O O . SER A 1 293 ? 34.853 6.053 -42.138 1.00 79.31 293 SER A O 1
ATOM 2103 N N . LEU A 1 294 ? 34.584 8.231 -42.597 1.00 77.00 294 LEU A N 1
ATOM 2104 C CA . LEU A 1 294 ? 35.295 8.198 -43.879 1.00 77.00 294 LEU A CA 1
ATOM 2105 C C . LEU A 1 294 ? 36.791 8.517 -43.727 1.00 77.00 294 LEU A C 1
ATOM 2107 O O . LEU A 1 294 ? 37.513 8.558 -44.723 1.00 77.00 294 LEU A O 1
ATOM 2111 N N . GLU A 1 295 ? 37.268 8.746 -42.501 1.00 73.75 295 GLU A N 1
ATOM 2112 C CA . GLU A 1 295 ? 38.659 9.116 -42.224 1.00 73.75 295 GLU A CA 1
ATOM 2113 C C . GLU A 1 295 ? 39.623 7.931 -42.380 1.00 73.75 295 GLU A C 1
ATOM 2115 O O . GLU A 1 295 ? 40.771 8.124 -42.785 1.00 73.75 295 GLU A O 1
ATOM 2120 N N . ASN A 1 296 ? 39.158 6.699 -42.138 1.00 71.38 296 ASN A N 1
ATOM 2121 C CA . ASN A 1 296 ? 39.941 5.478 -42.327 1.00 71.38 296 ASN A CA 1
ATOM 2122 C C . ASN A 1 296 ? 39.194 4.446 -43.183 1.00 71.38 296 ASN A C 1
ATOM 2124 O O . ASN A 1 296 ? 38.597 3.496 -42.686 1.00 71.38 296 ASN A O 1
ATOM 2128 N N . ILE A 1 297 ? 39.295 4.590 -44.506 1.00 68.81 297 ILE A N 1
ATOM 2129 C CA . ILE A 1 297 ? 38.634 3.702 -45.481 1.00 68.81 297 ILE A CA 1
ATOM 2130 C C . ILE A 1 297 ? 39.051 2.220 -45.394 1.00 68.81 297 ILE A C 1
ATOM 2132 O O . ILE A 1 297 ? 38.387 1.372 -45.984 1.00 68.81 297 ILE A O 1
ATOM 2136 N N . ASN A 1 298 ? 40.147 1.904 -44.696 1.00 67.88 298 ASN A N 1
ATOM 2137 C CA . ASN A 1 298 ? 40.621 0.531 -44.498 1.00 67.88 298 ASN A CA 1
ATOM 2138 C C . ASN A 1 298 ? 40.119 -0.089 -43.182 1.00 67.88 298 ASN A C 1
ATOM 2140 O O . ASN A 1 298 ? 40.349 -1.274 -42.963 1.00 67.88 298 ASN A O 1
ATOM 2144 N N . ASN A 1 299 ? 39.467 0.697 -42.320 1.00 70.31 299 ASN A N 1
ATOM 2145 C CA . ASN A 1 299 ? 38.864 0.255 -41.064 1.00 70.31 299 ASN A CA 1
ATOM 2146 C C . ASN A 1 299 ? 37.581 1.058 -40.792 1.00 70.31 299 ASN A C 1
ATOM 2148 O O . ASN A 1 299 ? 37.486 1.808 -39.827 1.00 70.31 299 ASN A O 1
ATOM 2152 N N . VAL A 1 300 ? 36.613 0.957 -41.705 1.00 68.81 300 VAL A N 1
ATOM 2153 C CA . VAL A 1 300 ? 35.394 1.788 -41.690 1.00 68.81 300 VAL A CA 1
ATOM 2154 C C . VAL A 1 300 ? 34.462 1.496 -40.509 1.00 68.81 300 VAL A C 1
ATOM 2156 O O . VAL A 1 300 ? 33.626 2.328 -40.181 1.00 68.81 300 VAL A O 1
ATOM 2159 N N . ALA A 1 301 ? 34.594 0.336 -39.862 1.00 67.81 301 ALA A N 1
ATOM 2160 C CA . ALA A 1 301 ? 33.837 -0.015 -38.658 1.00 67.81 301 ALA A CA 1
ATOM 2161 C C . ALA A 1 301 ? 34.385 0.655 -37.380 1.00 67.81 301 ALA A C 1
ATOM 2163 O O . ALA A 1 301 ? 33.767 0.553 -36.319 1.00 67.81 301 ALA A O 1
ATOM 2164 N N . ASP A 1 302 ? 35.539 1.313 -37.477 1.00 78.75 302 ASP A N 1
ATOM 2165 C CA . ASP A 1 302 ? 36.239 1.975 -36.382 1.00 78.75 302 ASP A CA 1
ATOM 2166 C C . ASP A 1 302 ? 35.981 3.481 -36.402 1.00 78.75 302 ASP A C 1
ATOM 2168 O O . ASP A 1 302 ? 35.787 4.071 -37.472 1.00 78.75 302 ASP A O 1
ATOM 2172 N N . ASN A 1 303 ? 35.980 4.101 -35.223 1.00 84.56 303 ASN A N 1
ATOM 2173 C CA . ASN A 1 303 ? 35.730 5.524 -35.030 1.00 84.56 303 ASN A CA 1
ATOM 2174 C C . ASN A 1 303 ? 34.464 6.031 -35.745 1.00 84.56 303 ASN A C 1
ATOM 2176 O O . ASN A 1 303 ? 34.547 6.862 -36.650 1.00 84.56 303 ASN A O 1
ATOM 2180 N N . PRO A 1 304 ? 33.275 5.514 -35.406 1.00 89.00 304 PRO A N 1
ATOM 2181 C CA . PRO A 1 304 ? 32.051 5.839 -36.121 1.00 89.00 304 PRO A CA 1
ATOM 2182 C C . PRO A 1 304 ? 31.694 7.328 -36.011 1.00 89.00 304 PRO A C 1
ATOM 2184 O O . PRO A 1 304 ? 31.941 7.986 -35.003 1.00 89.00 304 PRO A O 1
ATOM 2187 N N . ALA A 1 305 ? 31.086 7.868 -37.070 1.00 87.88 305 ALA A N 1
ATOM 2188 C CA . ALA A 1 305 ? 30.677 9.272 -37.151 1.00 87.88 305 ALA A CA 1
ATOM 2189 C C . ALA A 1 305 ? 29.407 9.574 -36.338 1.00 87.88 305 ALA A C 1
ATOM 2191 O O . ALA A 1 305 ? 29.113 10.731 -36.045 1.00 87.88 305 ALA A O 1
ATOM 2192 N N . THR A 1 306 ? 28.634 8.543 -35.990 1.00 89.12 306 THR A N 1
ATOM 2193 C CA . THR A 1 306 ? 27.450 8.649 -35.131 1.00 89.12 306 THR A CA 1
ATOM 2194 C C . THR A 1 306 ? 27.447 7.539 -34.097 1.00 89.12 306 THR A C 1
ATOM 2196 O O . THR A 1 306 ? 27.990 6.464 -34.365 1.00 89.12 306 THR A O 1
ATOM 2199 N N . PRO A 1 307 ? 26.752 7.716 -32.960 1.00 92.50 307 PRO A N 1
ATOM 2200 C CA . PRO A 1 307 ? 26.424 6.565 -32.138 1.00 92.50 307 PRO A CA 1
ATOM 2201 C C . PRO A 1 307 ? 25.561 5.582 -32.933 1.00 92.50 307 PRO A C 1
ATOM 2203 O O . PRO A 1 307 ? 24.977 5.909 -33.973 1.00 92.50 307 PRO A O 1
ATOM 2206 N N . THR A 1 308 ? 25.439 4.374 -32.405 1.00 92.94 308 THR A N 1
ATOM 2207 C CA . THR A 1 308 ? 24.381 3.465 -32.808 1.00 92.94 308 THR A CA 1
ATOM 2208 C C . THR A 1 308 ? 23.048 4.052 -32.387 1.00 92.94 308 THR A C 1
ATOM 2210 O O . THR A 1 308 ? 22.808 4.281 -31.199 1.00 92.94 308 THR A O 1
ATOM 2213 N N . PHE A 1 309 ? 22.164 4.232 -33.358 1.00 89.75 309 PHE A N 1
ATOM 2214 C CA . PHE A 1 309 ? 20.815 4.709 -33.134 1.00 89.75 309 PHE A CA 1
ATOM 2215 C C . PHE A 1 309 ? 19.772 3.742 -33.695 1.00 89.75 309 PHE A C 1
ATOM 2217 O O . PHE A 1 309 ? 20.049 2.878 -34.535 1.00 89.75 309 PHE A O 1
ATOM 2224 N N . TRP A 1 310 ? 18.546 3.892 -33.209 1.00 90.69 310 TRP A N 1
ATOM 2225 C CA . TRP A 1 310 ? 17.369 3.267 -33.796 1.00 90.69 310 TRP A CA 1
ATOM 2226 C C . TRP A 1 310 ? 16.223 4.287 -33.891 1.00 90.69 310 TRP A C 1
ATOM 2228 O O . TRP A 1 310 ? 16.454 5.455 -34.200 1.00 90.69 310 TRP A O 1
ATOM 2238 N N . ALA A 1 311 ? 14.985 3.844 -33.709 1.00 88.12 311 ALA A N 1
ATOM 2239 C CA . ALA A 1 311 ? 13.787 4.605 -33.997 1.00 88.12 311 ALA A CA 1
ATOM 2240 C C . ALA A 1 311 ? 12.960 4.867 -32.738 1.00 88.12 311 ALA A C 1
ATOM 2242 O O . ALA A 1 311 ? 12.979 4.101 -31.774 1.00 88.12 311 ALA A O 1
ATOM 2243 N N . SER A 1 312 ? 12.189 5.945 -32.797 1.00 90.06 312 SER A N 1
ATOM 2244 C CA . SER A 1 312 ? 11.172 6.285 -31.815 1.00 90.06 312 SER A CA 1
ATOM 2245 C C . SER A 1 312 ? 9.949 5.387 -31.975 1.00 90.06 312 SER A C 1
ATOM 2247 O O . SER A 1 312 ? 9.544 5.029 -33.085 1.00 90.06 312 SER A O 1
ATOM 2249 N N . LEU A 1 313 ? 9.343 5.043 -30.842 1.00 93.00 313 LEU A N 1
ATOM 2250 C CA . LEU A 1 313 ? 8.135 4.232 -30.769 1.00 93.00 313 LEU A CA 1
ATOM 2251 C C . LEU A 1 313 ? 6.926 5.129 -30.521 1.00 93.00 313 LEU A C 1
ATOM 2253 O O . LEU A 1 313 ? 6.897 5.846 -29.526 1.00 93.00 313 LEU A O 1
ATOM 2257 N N . ILE A 1 314 ? 5.929 5.084 -31.402 1.00 94.56 314 ILE A N 1
ATOM 2258 C CA . ILE A 1 314 ? 4.792 6.013 -31.381 1.00 94.56 314 ILE A CA 1
ATOM 2259 C C . ILE A 1 314 ? 3.490 5.279 -31.053 1.00 94.56 314 ILE A C 1
ATOM 2261 O O . ILE A 1 314 ? 3.121 4.308 -31.712 1.00 94.56 314 ILE A O 1
ATOM 2265 N N . ALA A 1 315 ? 2.767 5.752 -30.045 1.00 95.94 315 ALA A N 1
ATOM 2266 C CA . ALA A 1 315 ? 1.452 5.262 -29.654 1.00 95.94 315 ALA A CA 1
ATOM 2267 C C . ALA A 1 315 ? 0.357 6.221 -30.140 1.00 95.94 315 ALA A C 1
ATOM 2269 O O . ALA A 1 315 ? 0.468 7.430 -29.962 1.00 95.94 315 ALA A O 1
ATOM 2270 N N . SER A 1 316 ? -0.733 5.689 -30.705 1.00 96.00 316 SER A N 1
ATOM 2271 C CA . SER A 1 316 ? -1.927 6.498 -30.982 1.00 96.00 316 SER A CA 1
ATOM 2272 C C . SER A 1 316 ? -2.743 6.687 -29.701 1.00 96.00 316 SER A C 1
ATOM 2274 O O . SER A 1 316 ? -3.183 5.712 -29.081 1.00 96.00 316 SER A O 1
ATOM 2276 N N . VAL A 1 317 ? -2.929 7.947 -29.308 1.00 97.06 317 VAL A N 1
ATOM 2277 C CA . VAL A 1 317 ? -3.556 8.362 -28.050 1.00 97.06 317 VAL A CA 1
ATOM 2278 C C . VAL A 1 317 ? -4.733 9.298 -28.321 1.00 97.06 317 VAL A C 1
ATOM 2280 O O . VAL A 1 317 ? -4.684 10.154 -29.206 1.00 97.06 317 VAL A O 1
ATOM 2283 N N . ASN A 1 318 ? -5.795 9.152 -27.528 1.00 96.88 318 ASN A N 1
ATOM 2284 C CA . ASN A 1 318 ? -6.887 10.118 -27.445 1.00 96.88 318 ASN A CA 1
ATOM 2285 C C . ASN A 1 318 ? -6.860 10.809 -26.079 1.00 96.88 318 ASN A C 1
ATOM 2287 O O . ASN A 1 318 ? -6.963 10.138 -25.046 1.00 96.88 318 ASN A O 1
ATOM 2291 N N . ALA A 1 319 ? -6.763 12.134 -26.087 1.00 96.00 319 ALA A N 1
ATOM 2292 C CA . ALA A 1 319 ? -6.743 12.998 -24.914 1.00 96.00 319 ALA A CA 1
ATOM 2293 C C . ALA A 1 319 ? -8.016 13.849 -24.861 1.00 96.00 319 ALA A C 1
ATOM 2295 O O . ALA A 1 319 ? -8.386 14.478 -25.851 1.00 96.00 319 ALA A O 1
ATOM 2296 N N . ASN A 1 320 ? -8.688 13.878 -23.711 1.00 94.19 320 ASN A N 1
ATOM 2297 C CA . ASN A 1 320 ? -9.945 14.596 -23.519 1.00 94.19 320 ASN A CA 1
ATOM 2298 C C . ASN A 1 320 ? -9.953 15.339 -22.182 1.00 94.19 320 ASN A C 1
ATOM 2300 O O . ASN A 1 320 ? -9.649 14.770 -21.127 1.00 94.19 320 ASN A O 1
ATOM 2304 N N . HIS A 1 321 ? -10.395 16.590 -22.213 1.00 92.38 321 HIS A N 1
ATOM 2305 C CA . HIS A 1 321 ? -10.685 17.377 -21.022 1.00 92.38 321 HIS A CA 1
ATOM 2306 C C . HIS A 1 321 ? -11.940 18.238 -21.248 1.00 92.38 321 HIS A C 1
ATOM 2308 O O . HIS A 1 321 ? -12.568 18.183 -22.302 1.00 92.38 321 HIS A O 1
ATOM 2314 N N . SER A 1 322 ? -12.370 18.974 -20.223 1.00 81.88 322 SER A N 1
ATOM 2315 C CA . SER A 1 322 ? -13.624 19.735 -20.226 1.00 81.88 322 SER A CA 1
ATOM 2316 C C . SER A 1 322 ? -13.750 20.749 -21.375 1.00 81.88 322 SER A C 1
ATOM 2318 O O . SER A 1 322 ? -14.867 21.025 -21.807 1.00 81.88 322 SER A O 1
ATOM 2320 N N . GLY A 1 323 ? -12.630 21.267 -21.892 1.00 81.94 323 GLY A N 1
ATOM 2321 C CA . GLY A 1 323 ? -12.609 22.266 -22.960 1.00 81.94 323 GLY A CA 1
ATOM 2322 C C . GLY A 1 323 ? -12.383 21.720 -24.374 1.00 81.94 323 GLY A C 1
ATOM 2323 O O . GLY A 1 323 ? -12.448 22.505 -25.317 1.00 81.94 323 GLY A O 1
ATOM 2324 N N . GLY A 1 324 ? -12.146 20.414 -24.555 1.00 91.44 324 GLY A N 1
ATOM 2325 C CA . GLY A 1 324 ? -11.924 19.840 -25.883 1.00 91.44 324 GLY A CA 1
ATOM 2326 C C . GLY A 1 324 ? -11.276 18.455 -25.907 1.00 91.44 324 GLY A C 1
ATOM 2327 O O . GLY A 1 324 ? -11.114 17.780 -24.886 1.00 91.44 324 GLY A O 1
ATOM 2328 N N . SER A 1 325 ? -10.884 18.049 -27.113 1.00 94.31 325 SER A N 1
ATOM 2329 C CA . SER A 1 325 ? -10.339 16.726 -27.417 1.00 94.31 325 SER A CA 1
ATOM 2330 C C . SER A 1 325 ? -9.193 16.819 -28.419 1.00 94.31 325 SER A C 1
ATOM 2332 O O . SER A 1 325 ? -9.313 17.490 -29.443 1.00 94.31 325 SER A O 1
ATOM 2334 N N . ALA A 1 326 ? -8.132 16.052 -28.183 1.00 95.19 326 ALA A N 1
ATOM 2335 C CA . ALA A 1 326 ? -7.067 15.780 -29.139 1.00 95.19 326 ALA A CA 1
ATOM 2336 C C . ALA A 1 326 ? -7.034 14.267 -29.409 1.00 95.19 326 ALA A C 1
ATOM 2338 O O . ALA A 1 326 ? -6.523 13.481 -28.611 1.00 95.19 326 ALA A O 1
ATOM 2339 N N . ASN A 1 327 ? -7.643 13.848 -30.520 1.00 94.81 327 ASN A N 1
ATOM 2340 C CA . ASN A 1 327 ? -7.809 12.436 -30.870 1.00 94.81 327 ASN A CA 1
ATOM 2341 C C . ASN A 1 327 ? -6.762 11.979 -31.891 1.00 94.81 327 ASN A C 1
ATOM 2343 O O . ASN A 1 327 ? -6.320 12.775 -32.722 1.00 94.81 327 ASN A O 1
ATOM 2347 N N . ASN A 1 328 ? -6.413 10.690 -31.850 1.00 93.25 328 ASN A N 1
ATOM 2348 C CA . ASN A 1 328 ? -5.452 10.032 -32.739 1.00 93.25 328 ASN A CA 1
ATOM 2349 C C . ASN A 1 328 ? -4.098 10.763 -32.824 1.00 93.25 328 ASN A C 1
ATOM 2351 O O . ASN A 1 328 ? -3.534 10.933 -33.905 1.00 93.25 328 ASN A O 1
ATOM 2355 N N . GLN A 1 329 ? -3.604 11.231 -31.679 1.00 95.25 329 GLN A N 1
ATOM 2356 C CA . GLN A 1 329 ? -2.310 11.896 -31.573 1.00 95.25 329 GLN A CA 1
ATOM 2357 C C . GLN A 1 329 ? -1.195 10.856 -31.452 1.00 95.25 329 GLN A C 1
ATOM 2359 O O . GLN A 1 329 ? -1.329 9.894 -30.697 1.00 95.25 329 GLN A O 1
ATOM 2364 N N . GLY A 1 330 ? -0.098 11.048 -32.186 1.00 94.19 330 GLY A N 1
ATOM 2365 C CA . GLY A 1 330 ? 1.084 10.191 -32.106 1.00 94.19 330 GLY A CA 1
ATOM 2366 C C . GLY A 1 330 ? 1.964 10.596 -30.930 1.00 94.19 330 GLY A C 1
ATOM 2367 O O . GLY A 1 330 ? 2.762 11.518 -31.058 1.00 94.19 330 GLY A O 1
ATOM 2368 N N . PHE A 1 331 ? 1.799 9.933 -29.788 1.00 95.50 331 PHE A N 1
ATOM 2369 C CA . PHE A 1 331 ? 2.613 10.179 -28.599 1.00 95.50 331 PHE A CA 1
ATOM 2370 C C . PHE A 1 331 ? 3.863 9.306 -28.625 1.00 95.50 331 PHE A C 1
ATOM 2372 O O . PHE A 1 331 ? 3.787 8.127 -28.975 1.00 95.50 331 PHE A O 1
ATOM 2379 N N . LEU A 1 332 ? 4.997 9.852 -28.194 1.00 94.06 332 LEU A N 1
ATOM 2380 C CA . LEU A 1 332 ? 6.201 9.062 -27.955 1.00 94.06 332 LEU A CA 1
ATOM 2381 C C . LEU A 1 332 ? 5.950 8.094 -26.791 1.00 94.06 332 LEU A C 1
ATOM 2383 O O . LEU A 1 332 ? 5.571 8.520 -25.703 1.00 94.06 332 LEU A O 1
ATOM 2387 N N . PHE A 1 333 ? 6.152 6.796 -27.006 1.00 94.62 333 PHE A N 1
ATOM 2388 C CA . PHE A 1 333 ? 6.195 5.816 -25.927 1.00 94.62 333 PHE A CA 1
ATOM 2389 C C . PHE A 1 333 ? 7.575 5.857 -25.277 1.00 94.62 333 PHE A C 1
ATOM 2391 O O . PHE A 1 333 ? 8.559 5.409 -25.871 1.00 94.62 333 PHE A O 1
ATOM 2398 N N . ASP A 1 334 ? 7.636 6.384 -24.060 1.00 92.62 334 ASP A N 1
ATOM 2399 C CA . ASP A 1 334 ? 8.889 6.700 -23.386 1.00 92.62 334 ASP A CA 1
ATOM 2400 C C . ASP A 1 334 ? 8.926 6.049 -22.001 1.00 92.62 334 ASP A C 1
ATOM 2402 O O . ASP A 1 334 ? 8.269 6.489 -21.058 1.00 92.62 334 ASP A O 1
ATOM 2406 N N . THR A 1 335 ? 9.697 4.969 -21.879 1.00 94.19 335 THR A N 1
ATOM 2407 C CA . THR A 1 335 ? 9.904 4.283 -20.599 1.00 94.19 335 THR A CA 1
ATOM 2408 C C . THR A 1 335 ? 10.849 5.024 -19.652 1.00 94.19 335 THR A C 1
ATOM 2410 O O . THR A 1 335 ? 10.883 4.687 -18.468 1.00 94.19 335 THR A O 1
ATOM 2413 N N . GLY A 1 336 ? 11.606 6.009 -20.143 1.00 88.31 336 GLY A N 1
ATOM 2414 C CA . GLY A 1 336 ? 12.404 6.926 -19.331 1.00 88.31 336 GLY A CA 1
ATOM 2415 C C . GLY A 1 336 ? 11.568 8.048 -18.712 1.00 88.31 336 GLY A C 1
ATOM 2416 O O . GLY A 1 336 ? 11.965 8.607 -17.692 1.00 88.31 336 GLY A O 1
ATOM 2417 N N . ALA A 1 337 ? 10.392 8.343 -19.272 1.00 86.94 337 ALA A N 1
ATOM 2418 C CA . ALA A 1 337 ? 9.470 9.332 -18.737 1.00 86.94 337 ALA A CA 1
ATOM 2419 C C . ALA A 1 337 ? 8.655 8.799 -17.548 1.00 86.94 337 ALA A C 1
ATOM 2421 O O . ALA A 1 337 ? 7.798 7.928 -17.698 1.00 86.94 337 ALA A O 1
ATOM 2422 N N . GLU A 1 338 ? 8.844 9.371 -16.356 1.00 83.44 338 GLU A N 1
ATOM 2423 C CA . GLU A 1 338 ? 8.020 9.016 -15.189 1.00 83.44 338 GLU A CA 1
ATOM 2424 C C . GLU A 1 338 ? 6.579 9.515 -15.311 1.00 83.44 338 GLU A C 1
ATOM 2426 O O . GLU A 1 338 ? 5.664 8.856 -14.828 1.00 83.44 338 GLU A O 1
ATOM 2431 N N . VAL A 1 339 ? 6.367 10.668 -15.945 1.00 85.25 339 VAL A N 1
ATOM 2432 C CA . VAL A 1 339 ? 5.065 11.334 -16.051 1.00 85.25 339 VAL A CA 1
ATOM 2433 C C . VAL A 1 339 ? 4.727 11.614 -17.507 1.00 85.25 339 VAL A C 1
ATOM 2435 O O . VAL A 1 339 ? 5.596 11.923 -18.318 1.00 85.25 339 VAL A O 1
ATOM 2438 N N . THR A 1 340 ? 3.446 11.500 -17.836 1.00 93.00 340 THR A N 1
ATOM 2439 C CA . THR A 1 340 ? 2.928 11.837 -19.161 1.00 93.00 340 THR A CA 1
ATOM 2440 C C . THR A 1 340 ? 3.052 13.340 -19.413 1.00 93.00 340 THR A C 1
ATOM 2442 O O . THR A 1 340 ? 2.692 14.158 -18.563 1.00 93.00 340 THR A O 1
ATOM 2445 N N . VAL A 1 341 ? 3.530 13.703 -20.600 1.00 91.62 341 VAL A N 1
ATOM 2446 C CA . VAL A 1 341 ? 3.708 15.094 -21.034 1.00 91.62 341 VAL A CA 1
ATOM 2447 C C . VAL A 1 341 ? 2.840 15.358 -22.255 1.00 91.62 341 VAL A C 1
ATOM 2449 O O . VAL A 1 341 ? 2.671 14.487 -23.106 1.00 91.62 341 VAL A O 1
ATOM 2452 N N . VAL A 1 342 ? 2.296 16.563 -22.359 1.00 93.50 342 VAL A N 1
ATOM 2453 C CA . VAL A 1 342 ? 1.618 17.056 -23.557 1.00 93.50 342 VAL A CA 1
ATOM 2454 C C . VAL A 1 342 ? 2.255 18.366 -24.007 1.00 93.50 342 VAL A C 1
ATOM 2456 O O . VAL A 1 342 ? 2.608 19.209 -23.183 1.00 93.50 342 VAL A O 1
ATOM 2459 N N . SER A 1 343 ? 2.378 18.542 -25.320 1.00 92.50 343 SER A N 1
ATOM 2460 C CA . SER A 1 343 ? 2.759 19.825 -25.924 1.00 92.50 343 SER A CA 1
ATOM 2461 C C . SER A 1 343 ? 1.751 20.922 -25.589 1.00 92.50 343 SER A C 1
ATOM 2463 O O . SER A 1 343 ? 0.588 20.646 -25.264 1.00 92.50 343 SER A O 1
ATOM 2465 N N . GLN A 1 344 ? 2.161 22.179 -25.742 1.00 91.44 344 GLN A N 1
ATOM 2466 C CA . GLN A 1 344 ? 1.263 23.323 -25.607 1.00 91.44 344 GLN A CA 1
ATOM 2467 C C . GLN A 1 344 ? 0.105 23.269 -26.612 1.00 91.44 344 GLN A C 1
ATOM 2469 O O . GLN A 1 344 ? -1.029 23.562 -26.237 1.00 91.44 344 GLN A O 1
ATOM 2474 N N . ASP A 1 345 ? 0.340 22.805 -27.842 1.00 90.94 345 ASP A N 1
ATOM 2475 C CA . ASP A 1 345 ? -0.709 22.653 -28.862 1.00 90.94 345 ASP A CA 1
ATOM 2476 C C . ASP A 1 345 ? -1.748 21.591 -28.473 1.00 90.94 345 ASP A C 1
ATOM 2478 O O . ASP A 1 345 ? -2.963 21.785 -28.624 1.00 90.94 345 ASP A O 1
ATOM 2482 N N . THR A 1 346 ? -1.292 20.468 -27.913 1.00 93.31 346 THR A N 1
ATOM 2483 C CA . THR A 1 346 ? -2.193 19.423 -27.406 1.00 93.31 346 THR A CA 1
ATOM 2484 C C . THR A 1 346 ? -2.957 19.915 -26.180 1.00 93.31 346 THR A C 1
ATOM 2486 O O . THR A 1 346 ? -4.172 19.727 -26.095 1.00 93.31 346 THR A O 1
ATOM 2489 N N . ALA A 1 347 ? -2.281 20.607 -25.264 1.00 92.25 347 ALA A N 1
ATOM 2490 C CA . ALA A 1 347 ? -2.888 21.233 -24.094 1.00 92.25 347 ALA A CA 1
ATOM 2491 C C . ALA A 1 347 ? -3.939 22.296 -24.475 1.00 92.25 347 ALA A C 1
ATOM 2493 O O . ALA A 1 347 ? -5.012 22.350 -23.870 1.00 92.25 347 ALA A O 1
ATOM 2494 N N . ALA A 1 348 ? -3.690 23.095 -25.515 1.00 90.12 348 ALA A N 1
ATOM 2495 C CA . ALA A 1 348 ? -4.658 24.040 -26.067 1.00 90.12 348 ALA A CA 1
ATOM 2496 C C . ALA A 1 348 ? -5.872 23.319 -26.670 1.00 90.12 348 ALA A C 1
ATOM 2498 O O . ALA A 1 348 ? -7.009 23.700 -26.394 1.00 90.12 348 ALA A O 1
ATOM 2499 N N . SER A 1 349 ? -5.645 22.232 -27.411 1.00 91.75 349 SER A N 1
ATOM 2500 C CA . SER A 1 349 ? -6.704 21.441 -28.059 1.00 91.75 349 SER A CA 1
ATOM 2501 C C . SER A 1 349 ? -7.662 20.765 -27.070 1.00 91.75 349 SER A C 1
ATOM 2503 O O . SER A 1 349 ? -8.841 20.586 -27.375 1.00 91.75 349 SER A O 1
ATOM 2505 N N . VAL A 1 350 ? -7.183 20.404 -25.874 1.00 91.94 350 VAL A N 1
ATOM 2506 C CA . VAL A 1 350 ? -8.027 19.858 -24.791 1.00 91.94 350 VAL A CA 1
ATOM 2507 C C . VAL A 1 350 ? -8.611 20.940 -23.871 1.00 91.94 350 VAL A C 1
ATOM 2509 O O . VAL A 1 350 ? -9.423 20.640 -22.994 1.00 91.94 350 VAL A O 1
ATOM 2512 N N . GLY A 1 351 ? -8.236 22.204 -24.085 1.00 88.12 351 GLY A N 1
ATOM 2513 C CA . GLY A 1 351 ? -8.797 23.356 -23.385 1.00 88.12 351 GLY A CA 1
ATOM 2514 C C . GLY A 1 351 ? -8.121 23.715 -22.063 1.00 88.12 351 GLY A C 1
ATOM 2515 O O . GLY A 1 351 ? -8.761 24.319 -21.208 1.00 88.12 351 GLY A O 1
ATOM 2516 N N . PHE A 1 352 ? -6.836 23.394 -21.879 1.00 88.94 352 PHE A N 1
ATOM 2517 C CA . PHE A 1 352 ? -6.065 23.915 -20.742 1.00 88.94 352 PHE A CA 1
ATOM 2518 C C . PHE A 1 352 ? -5.730 25.404 -20.875 1.00 88.94 352 PHE A C 1
ATOM 2520 O O . PHE A 1 352 ? -5.270 26.000 -19.909 1.00 88.94 352 PHE A O 1
ATOM 2527 N N . PHE A 1 353 ? -5.993 26.031 -22.022 1.00 82.94 353 PHE A N 1
ATOM 2528 C CA . PHE A 1 353 ? -5.825 27.466 -22.250 1.00 82.94 353 PHE A CA 1
ATOM 2529 C C . PHE A 1 353 ? -7.204 28.134 -22.327 1.00 82.94 353 PHE A C 1
ATOM 2531 O O . PHE A 1 353 ? -8.024 27.769 -23.166 1.00 82.94 353 PHE A O 1
ATOM 2538 N N . SER A 1 354 ? -7.472 29.123 -21.468 1.00 69.19 354 SER A N 1
ATOM 2539 C CA . SER A 1 354 ? -8.775 29.812 -21.389 1.00 69.19 354 SER A CA 1
ATOM 2540 C C . SER A 1 354 ? -8.844 31.137 -22.170 1.00 69.19 354 SER A C 1
ATOM 2542 O O . SER A 1 354 ? -9.894 31.779 -22.187 1.00 69.19 354 SER A O 1
ATOM 2544 N N . GLY A 1 355 ? -7.755 31.540 -22.841 1.00 57.97 355 GLY A N 1
ATOM 2545 C CA . GLY A 1 355 ? -7.697 32.725 -23.709 1.00 57.97 355 GLY A CA 1
ATOM 2546 C C . GLY A 1 355 ? -6.380 33.501 -23.599 1.00 57.97 355 GLY A C 1
ATOM 2547 O O . GLY A 1 355 ? -6.309 34.501 -22.890 1.00 57.97 355 GLY A O 1
ATOM 2548 N N . GLY A 1 356 ? -5.337 33.056 -24.307 1.00 63.16 356 GLY A N 1
ATOM 2549 C CA . GLY A 1 356 ? -4.009 33.687 -24.334 1.00 63.16 356 GLY A CA 1
ATOM 2550 C C . GLY A 1 356 ? -2.879 32.666 -24.540 1.00 63.16 356 GLY A C 1
ATOM 2551 O O . GLY A 1 356 ? -3.167 31.476 -24.621 1.00 63.16 356 GLY A O 1
ATOM 2552 N N . PRO A 1 357 ? -1.605 33.103 -24.618 1.00 62.72 357 PRO A N 1
ATOM 2553 C CA . PRO A 1 357 ? -0.453 32.216 -24.835 1.00 62.72 357 PRO A CA 1
ATOM 2554 C C . PRO A 1 357 ? -0.023 31.430 -23.584 1.00 62.72 357 PRO A C 1
ATOM 2556 O O . PRO A 1 357 ? 0.930 30.669 -23.655 1.00 62.72 357 PRO A O 1
ATOM 2559 N N . ASN A 1 358 ? -0.689 31.627 -22.441 1.00 67.00 358 ASN A N 1
ATOM 2560 C CA . ASN A 1 358 ? -0.357 30.969 -21.178 1.00 67.00 358 ASN A CA 1
ATOM 2561 C C . ASN A 1 358 ? -1.467 29.987 -20.788 1.00 67.00 358 ASN A C 1
ATOM 2563 O O . ASN A 1 358 ? -2.646 30.325 -20.964 1.00 67.00 358 ASN A O 1
ATOM 2567 N N . PRO A 1 359 ? -1.123 28.814 -20.230 1.00 65.81 359 PRO A N 1
ATOM 2568 C CA . PRO A 1 359 ? -2.127 27.879 -19.757 1.00 65.81 359 PRO A CA 1
ATOM 2569 C C . PRO A 1 359 ? -2.915 28.481 -18.584 1.00 65.81 359 PRO A C 1
ATOM 2571 O O . PRO A 1 359 ? -2.462 29.397 -17.891 1.00 65.81 359 PRO A O 1
ATOM 2574 N N . SER A 1 360 ? -4.127 27.968 -18.379 1.00 77.00 360 SER A N 1
ATOM 2575 C CA . SER A 1 360 ? -4.948 28.232 -17.196 1.00 77.00 360 SER A CA 1
ATOM 2576 C C . SER A 1 360 ? -4.189 27.867 -15.915 1.00 77.00 360 SER A C 1
ATOM 2578 O O . SER A 1 360 ? -3.142 27.228 -15.966 1.00 77.00 360 SER A O 1
ATOM 2580 N N . THR A 1 361 ? -4.678 28.314 -14.757 1.00 81.44 361 THR A N 1
ATOM 2581 C CA . THR A 1 361 ? -4.021 28.075 -13.464 1.00 81.44 361 THR A CA 1
ATOM 2582 C C . THR A 1 361 ? -3.667 26.587 -13.292 1.00 81.44 361 THR A C 1
ATOM 2584 O O . THR A 1 361 ? -4.591 25.780 -13.220 1.00 81.44 361 THR A O 1
ATOM 2587 N N . PRO A 1 362 ? -2.371 26.218 -13.205 1.00 82.19 362 PRO A N 1
ATOM 2588 C CA . PRO A 1 362 ? -1.959 24.822 -13.045 1.00 82.19 362 PRO A CA 1
ATOM 2589 C C . PRO A 1 362 ? -2.449 24.222 -11.726 1.00 82.19 362 PRO A C 1
ATOM 2591 O O . PRO A 1 362 ? -2.493 24.923 -10.711 1.00 82.19 362 PRO A O 1
ATOM 2594 N N . ASP A 1 363 ? -2.750 22.926 -11.716 1.00 75.25 363 ASP A N 1
ATOM 2595 C CA . ASP A 1 363 ? -3.146 22.188 -10.509 1.00 75.25 363 ASP A CA 1
ATOM 2596 C C . ASP A 1 363 ? -1.935 21.948 -9.587 1.00 75.25 363 ASP A C 1
ATOM 2598 O O . ASP A 1 363 ? -2.024 22.010 -8.356 1.00 75.25 363 ASP A O 1
ATOM 2602 N N . PHE A 1 364 ? -0.770 21.698 -10.186 1.00 72.38 364 PHE A N 1
ATOM 2603 C CA . PHE A 1 364 ? 0.485 21.439 -9.486 1.00 72.38 364 PHE A CA 1
ATOM 2604 C C . PHE A 1 364 ? 1.688 21.863 -10.335 1.00 72.38 364 PHE A C 1
ATOM 2606 O O . PHE A 1 364 ? 1.566 22.110 -11.532 1.00 72.38 364 PHE A O 1
ATOM 2613 N N . PHE A 1 365 ? 2.859 21.934 -9.707 1.00 73.25 365 PHE A N 1
ATOM 2614 C CA . PHE A 1 365 ? 4.131 22.184 -10.379 1.00 73.25 365 PHE A CA 1
ATOM 2615 C C . PHE A 1 365 ? 5.127 21.064 -10.098 1.00 73.25 365 PHE A C 1
ATOM 2617 O O . PHE A 1 365 ? 5.187 20.533 -8.979 1.00 73.25 365 PHE A O 1
ATOM 2624 N N . VAL A 1 366 ? 5.929 20.731 -11.110 1.00 68.81 366 VAL A N 1
ATOM 2625 C CA . VAL A 1 366 ? 6.978 19.707 -11.027 1.00 68.81 366 VAL A CA 1
ATOM 2626 C C . VAL A 1 366 ? 8.289 20.252 -11.579 1.00 68.81 366 VAL A C 1
ATOM 2628 O O . VAL A 1 366 ? 8.311 21.001 -12.551 1.00 68.81 366 VAL A O 1
ATOM 2631 N N . THR A 1 367 ? 9.397 19.859 -10.959 1.00 72.31 367 THR A N 1
ATOM 2632 C CA . THR A 1 367 ? 10.732 20.046 -11.528 1.00 72.31 367 THR A CA 1
ATOM 2633 C C . THR A 1 367 ? 11.091 18.848 -12.395 1.00 72.31 367 THR A C 1
ATOM 2635 O O . THR A 1 367 ? 11.042 17.706 -11.932 1.00 72.31 367 THR A O 1
ATOM 2638 N N . VAL A 1 368 ? 11.477 19.125 -13.632 1.00 72.06 368 VAL A N 1
ATOM 2639 C CA . VAL A 1 368 ? 11.820 18.145 -14.658 1.00 72.06 368 VAL A CA 1
ATOM 2640 C C . VAL A 1 368 ? 13.303 18.264 -14.990 1.00 72.06 368 VAL A C 1
ATOM 2642 O O . VAL A 1 368 ? 13.769 19.356 -15.302 1.00 72.06 368 VAL A O 1
ATOM 2645 N N . SER A 1 369 ? 14.042 17.160 -14.963 1.00 69.62 369 SER A N 1
ATOM 2646 C CA . SER A 1 369 ? 15.421 17.097 -15.458 1.00 69.62 369 SER A CA 1
ATOM 2647 C C . SER A 1 369 ? 15.481 16.274 -16.742 1.00 69.62 369 SER A C 1
ATOM 2649 O O . SER A 1 369 ? 14.836 15.230 -16.826 1.00 69.62 369 SER A O 1
ATOM 2651 N N . GLY A 1 370 ? 16.263 16.740 -17.717 1.00 70.25 370 GLY A N 1
ATOM 2652 C CA . GLY A 1 370 ? 16.520 16.062 -18.988 1.00 70.25 370 GLY A CA 1
ATOM 2653 C C . GLY A 1 370 ? 17.771 16.619 -19.671 1.00 70.25 370 GLY A C 1
ATOM 2654 O O . GLY A 1 370 ? 18.613 17.244 -19.027 1.00 70.25 370 GLY A O 1
ATOM 2655 N N . VAL A 1 371 ? 17.920 16.402 -20.980 1.00 63.03 371 VAL A N 1
ATOM 2656 C CA . VAL A 1 371 ? 19.088 16.915 -21.724 1.00 63.03 371 VAL A CA 1
ATOM 2657 C C . VAL A 1 371 ? 19.130 18.435 -21.661 1.00 63.03 371 VAL A C 1
ATOM 2659 O O . VAL A 1 371 ? 18.113 19.094 -21.890 1.00 63.03 371 VAL A O 1
ATOM 2662 N N . GLY A 1 372 ? 20.313 18.987 -21.391 1.00 59.50 372 GLY A N 1
ATOM 2663 C CA . GLY A 1 372 ? 20.525 20.431 -21.290 1.00 59.50 372 GLY A CA 1
ATOM 2664 C C . GLY A 1 372 ? 20.160 21.030 -19.929 1.00 59.50 372 GLY A C 1
ATOM 2665 O O . GLY A 1 372 ? 20.233 22.246 -19.774 1.00 59.50 372 GLY A O 1
ATOM 2666 N N . GLY A 1 373 ? 19.793 20.208 -18.936 1.00 69.31 373 GLY A N 1
ATOM 2667 C CA . GLY A 1 373 ? 19.675 20.632 -17.542 1.00 69.31 373 GLY A CA 1
ATOM 2668 C C . GLY A 1 373 ? 18.319 20.345 -16.900 1.00 69.31 373 GLY A C 1
ATOM 2669 O O . GLY A 1 373 ? 17.662 19.342 -17.164 1.00 69.31 373 GLY A O 1
ATOM 2670 N N . THR A 1 374 ? 17.934 21.213 -15.966 1.00 68.44 374 THR A N 1
ATOM 2671 C CA . THR A 1 374 ? 16.706 21.073 -15.177 1.00 68.44 374 THR A CA 1
ATOM 2672 C C . THR A 1 374 ? 15.780 22.253 -15.431 1.00 68.44 374 THR A C 1
ATOM 2674 O O . THR A 1 374 ? 16.170 23.403 -15.243 1.00 68.44 374 THR A O 1
ATOM 2677 N N . THR A 1 375 ? 14.538 21.961 -15.801 1.00 71.00 375 THR A N 1
ATOM 2678 C CA . THR A 1 375 ? 13.443 22.924 -15.911 1.00 71.00 375 THR A CA 1
ATOM 2679 C C . THR A 1 375 ? 12.601 22.861 -14.637 1.00 71.00 375 THR A C 1
ATOM 2681 O O . THR A 1 375 ? 11.971 21.847 -14.331 1.00 71.00 375 THR A O 1
ATOM 2684 N N . THR A 1 376 ? 12.596 23.938 -13.857 1.00 72.44 376 THR A N 1
ATOM 2685 C CA . THR A 1 376 ? 11.781 24.061 -12.639 1.00 72.44 376 THR A CA 1
ATOM 2686 C C . THR A 1 376 ? 10.396 24.625 -12.953 1.00 72.44 376 THR A C 1
ATOM 2688 O O . THR A 1 376 ? 10.232 25.330 -13.943 1.00 72.44 376 THR A O 1
ATOM 2691 N N . GLU A 1 377 ? 9.420 24.361 -12.080 1.00 74.94 377 GLU A N 1
ATOM 2692 C CA . GLU A 1 377 ? 8.054 24.912 -12.172 1.00 74.94 377 GLU A CA 1
ATOM 2693 C C . GLU A 1 377 ? 7.309 24.569 -13.475 1.00 74.94 377 GLU A C 1
ATOM 2695 O O . GLU A 1 377 ? 6.531 25.368 -13.996 1.00 74.94 377 GLU A O 1
ATOM 2700 N N . VAL A 1 378 ? 7.493 23.351 -13.991 1.00 79.62 378 VAL A N 1
ATOM 2701 C CA . VAL A 1 378 ? 6.708 22.866 -15.132 1.00 79.62 378 VAL A CA 1
ATOM 2702 C C . VAL A 1 378 ? 5.238 22.730 -14.707 1.00 79.62 378 VAL A C 1
ATOM 2704 O O . VAL A 1 378 ? 4.966 22.068 -13.696 1.00 79.62 378 VAL A O 1
ATOM 2707 N N . PRO A 1 379 ? 4.289 23.348 -15.436 1.00 83.94 379 PRO A N 1
ATOM 2708 C CA . PRO A 1 379 ? 2.880 23.347 -15.064 1.00 83.94 379 PRO A CA 1
ATOM 2709 C C . PRO A 1 379 ? 2.244 21.968 -15.285 1.00 83.94 379 PRO A C 1
ATOM 2711 O O . PRO A 1 379 ? 2.362 21.373 -16.359 1.00 83.94 379 PRO A O 1
ATOM 2714 N N . GLY A 1 380 ? 1.549 21.473 -14.263 1.00 84.81 380 GLY A N 1
ATOM 2715 C CA . GLY A 1 380 ? 0.838 20.199 -14.265 1.00 84.81 380 GLY A CA 1
ATOM 2716 C C . GLY A 1 380 ? -0.674 20.358 -14.114 1.00 84.81 380 GLY A C 1
ATOM 2717 O O . GLY A 1 380 ? -1.146 21.252 -13.408 1.00 84.81 380 GLY A O 1
ATOM 2718 N N . PHE A 1 381 ? -1.424 19.474 -14.774 1.00 86.94 381 PHE A N 1
ATOM 2719 C CA . PHE A 1 381 ? -2.890 19.465 -14.810 1.00 86.94 381 PHE A CA 1
ATOM 2720 C C . PHE A 1 381 ? -3.447 18.049 -14.660 1.00 86.94 381 PHE A C 1
ATOM 2722 O O . PHE A 1 381 ? -2.802 17.075 -15.058 1.00 86.94 381 PHE A O 1
ATOM 2729 N N . TYR A 1 382 ? -4.678 17.931 -14.165 1.00 87.69 382 TYR A N 1
ATOM 2730 C CA . TYR A 1 382 ? -5.449 16.688 -14.220 1.00 87.69 382 TYR A CA 1
ATOM 2731 C C . TYR A 1 382 ? -6.346 16.644 -15.464 1.00 87.69 382 TYR A C 1
ATOM 2733 O O . TYR A 1 382 ? -7.405 17.268 -15.550 1.00 87.69 382 TYR A O 1
ATOM 2741 N N . MET A 1 383 ? -5.943 15.846 -16.450 1.00 90.25 383 MET A N 1
ATOM 2742 C CA . MET A 1 383 ? -6.742 15.560 -17.637 1.00 90.25 383 MET A CA 1
ATOM 2743 C C . MET A 1 383 ? -7.912 14.625 -17.296 1.00 90.25 383 MET A C 1
ATOM 2745 O O . MET A 1 383 ? -7.758 13.657 -16.551 1.00 90.25 383 MET A O 1
ATOM 2749 N N . ASN A 1 384 ? -9.093 14.858 -17.880 1.00 89.25 384 ASN A N 1
ATOM 2750 C CA . ASN A 1 384 ? -10.271 14.052 -17.537 1.00 89.25 384 ASN A CA 1
ATOM 2751 C C . ASN A 1 384 ? -10.137 12.617 -18.026 1.00 89.25 384 ASN A C 1
ATOM 2753 O O . ASN A 1 384 ? -10.518 11.702 -17.298 1.00 89.25 384 ASN A O 1
ATOM 2757 N N . ASN A 1 385 ? -9.626 12.431 -19.244 1.00 92.69 385 ASN A N 1
ATOM 2758 C CA . ASN A 1 385 ? -9.457 11.117 -19.836 1.00 92.69 385 ASN A CA 1
ATOM 2759 C C . ASN A 1 385 ? -8.284 11.083 -20.818 1.00 92.69 385 ASN A C 1
ATOM 2761 O O . ASN A 1 385 ? -8.263 11.845 -21.784 1.00 92.69 385 ASN A O 1
ATOM 2765 N N . LEU A 1 386 ? -7.411 10.096 -20.654 1.00 95.12 386 LEU A N 1
ATOM 2766 C CA . LEU A 1 386 ? -6.425 9.692 -21.653 1.00 95.12 386 LEU A CA 1
ATOM 2767 C C . LEU A 1 386 ? -6.694 8.233 -22.023 1.00 95.12 386 LEU A C 1
ATOM 2769 O O . LEU A 1 386 ? -6.989 7.425 -21.144 1.00 95.12 386 LEU A O 1
ATOM 2773 N N . SER A 1 387 ? -6.627 7.874 -23.301 1.00 95.56 387 SER A N 1
ATOM 2774 C CA . SER A 1 387 ? -6.907 6.496 -23.718 1.00 95.56 387 SER A CA 1
ATOM 2775 C C . SER A 1 387 ? -6.100 6.046 -24.924 1.00 95.56 387 SER A C 1
ATOM 2777 O O . SER A 1 387 ? -5.769 6.843 -25.802 1.00 95.56 387 SER A O 1
ATOM 2779 N N . ILE A 1 388 ? -5.843 4.743 -24.970 1.00 96.38 388 ILE A N 1
ATOM 2780 C CA . ILE A 1 388 ? -5.207 4.028 -26.077 1.00 96.38 388 ILE A CA 1
ATOM 2781 C C . ILE A 1 388 ? -6.132 2.912 -26.554 1.00 96.38 388 ILE A C 1
ATOM 2783 O O . ILE A 1 388 ? -6.873 2.318 -25.768 1.00 96.38 388 ILE A O 1
ATOM 2787 N N . THR A 1 389 ? -6.082 2.596 -27.845 1.00 94.31 389 THR A N 1
ATOM 2788 C CA . THR A 1 389 ? -6.872 1.493 -28.407 1.00 94.31 389 THR A CA 1
ATOM 2789 C C . THR A 1 389 ? -6.002 0.258 -28.568 1.00 94.31 389 THR A C 1
ATOM 2791 O O . THR A 1 389 ? -4.976 0.298 -29.243 1.00 94.31 389 THR A O 1
ATOM 2794 N N . THR A 1 390 ? -6.421 -0.852 -27.964 1.00 95.19 390 THR A N 1
ATOM 2795 C CA . THR A 1 390 ? -5.735 -2.145 -28.072 1.00 95.19 390 THR A CA 1
ATOM 2796 C C . THR A 1 390 ? -6.623 -3.167 -28.777 1.00 95.19 390 THR A C 1
ATOM 2798 O O . THR A 1 390 ? -7.834 -2.971 -28.907 1.00 95.19 390 THR A O 1
ATOM 2801 N N . ASN A 1 391 ? -6.055 -4.303 -29.183 1.00 91.94 391 ASN A N 1
ATOM 2802 C CA . ASN A 1 391 ? -6.845 -5.429 -29.697 1.00 91.94 391 ASN A CA 1
ATOM 2803 C C . ASN A 1 391 ? -7.802 -6.048 -28.650 1.00 91.94 391 ASN A C 1
ATOM 2805 O O . ASN A 1 391 ? -8.721 -6.767 -29.031 1.00 91.94 391 ASN A O 1
ATOM 2809 N N . GLY A 1 392 ? -7.594 -5.774 -27.358 1.00 86.75 392 GLY A N 1
ATOM 2810 C CA . GLY A 1 392 ? -8.462 -6.182 -26.252 1.00 86.75 392 GLY A CA 1
ATOM 2811 C C . GLY A 1 392 ? -9.523 -5.139 -25.883 1.00 86.75 392 GLY A C 1
ATOM 2812 O O . GLY A 1 392 ? -10.233 -5.322 -24.900 1.00 86.75 392 GLY A O 1
ATOM 2813 N N . GLY A 1 393 ? -9.633 -4.050 -26.653 1.00 91.06 393 GLY A N 1
ATOM 2814 C CA . GLY A 1 393 ? -10.498 -2.903 -26.366 1.00 91.06 393 GLY A CA 1
ATOM 2815 C C . GLY A 1 393 ? -9.718 -1.660 -25.915 1.00 91.06 393 GLY A C 1
ATOM 2816 O O . GLY A 1 393 ? -8.491 -1.701 -25.769 1.00 91.06 393 GLY A O 1
ATOM 2817 N N . PRO A 1 394 ? -10.398 -0.517 -25.738 1.00 91.19 394 PRO A N 1
ATOM 2818 C CA . PRO A 1 394 ? -9.755 0.697 -25.257 1.00 91.19 394 PRO A CA 1
ATOM 2819 C C . PRO A 1 394 ? -9.322 0.542 -23.795 1.00 91.19 394 PRO A C 1
ATOM 2821 O O . PRO A 1 394 ? -10.082 0.056 -22.959 1.00 91.19 394 PRO A O 1
ATOM 2824 N N . ILE A 1 395 ? -8.110 0.996 -23.489 1.00 93.25 395 ILE A N 1
ATOM 2825 C CA . ILE A 1 395 ? -7.653 1.226 -22.117 1.00 93.25 395 ILE A CA 1
ATOM 2826 C C . ILE A 1 395 ? -7.727 2.731 -21.889 1.00 93.25 395 ILE A C 1
ATOM 2828 O O . ILE A 1 395 ? -7.157 3.500 -22.664 1.00 93.25 395 ILE A O 1
ATOM 2832 N N . ALA A 1 396 ? -8.467 3.139 -20.861 1.00 92.94 396 ALA A N 1
ATOM 2833 C CA . ALA A 1 396 ? -8.716 4.535 -20.541 1.00 92.94 396 ALA A CA 1
ATOM 2834 C C . ALA A 1 396 ? -8.406 4.807 -19.070 1.00 92.94 396 ALA A C 1
ATOM 2836 O O . ALA A 1 396 ? -8.864 4.084 -18.182 1.00 92.94 396 ALA A O 1
ATOM 2837 N N . TRP A 1 397 ? -7.656 5.875 -18.837 1.00 92.69 397 TRP A N 1
ATOM 2838 C CA . TRP A 1 397 ? -7.378 6.424 -17.520 1.00 92.69 397 TRP A CA 1
ATOM 2839 C C . TRP A 1 397 ? -8.162 7.711 -17.342 1.00 92.69 397 TRP A C 1
ATOM 2841 O O . TRP A 1 397 ? -8.350 8.468 -18.296 1.00 92.69 397 TRP A O 1
ATOM 2851 N N . THR A 1 398 ? -8.591 7.974 -16.115 1.00 90.38 398 THR A N 1
ATOM 2852 C CA . THR A 1 398 ? -9.366 9.167 -15.759 1.00 90.38 398 THR A CA 1
ATOM 2853 C C . THR A 1 398 ? -8.654 9.952 -14.673 1.00 90.38 398 THR A C 1
ATOM 2855 O O . THR A 1 398 ? -8.012 9.320 -13.846 1.00 90.38 398 THR A O 1
ATOM 2858 N N . HIS A 1 399 ? -8.807 11.280 -14.615 1.00 85.88 399 HIS A N 1
ATOM 2859 C CA . HIS A 1 399 ? -8.037 12.119 -13.672 1.00 85.88 399 HIS A CA 1
ATOM 2860 C C . HIS A 1 399 ? -6.522 11.904 -13.834 1.00 85.88 399 HIS A C 1
ATOM 2862 O O . HIS A 1 399 ? -5.799 11.603 -12.889 1.00 85.88 399 HIS A O 1
ATOM 2868 N N . VAL A 1 400 ? -6.047 12.009 -15.072 1.00 89.12 400 VAL A N 1
ATOM 2869 C CA . VAL A 1 400 ? -4.667 11.705 -15.445 1.00 89.12 400 VAL A CA 1
ATOM 2870 C C . VAL A 1 400 ? -3.777 12.918 -15.184 1.00 89.12 400 VAL A C 1
ATOM 2872 O O . VAL A 1 400 ? -3.993 13.947 -15.826 1.00 89.12 400 VAL A O 1
ATOM 2875 N N . PRO A 1 401 ? -2.770 12.826 -14.302 1.00 85.94 401 PRO A N 1
ATOM 2876 C CA . PRO A 1 401 ? -1.794 13.892 -14.153 1.00 85.94 401 PRO A CA 1
ATOM 2877 C C . PRO A 1 401 ? -0.907 13.959 -15.399 1.00 85.94 401 PRO A C 1
ATOM 2879 O O . PRO A 1 401 ? -0.292 12.964 -15.800 1.00 85.94 401 PRO A O 1
ATOM 2882 N N . VAL A 1 402 ? -0.854 15.143 -16.005 1.00 90.38 402 VAL A N 1
ATOM 2883 C CA . VAL A 1 402 ? -0.022 15.449 -17.172 1.00 90.38 402 VAL A CA 1
ATOM 2884 C C . VAL A 1 402 ? 0.754 16.739 -16.946 1.00 90.38 402 VAL A C 1
ATOM 2886 O O . VAL A 1 402 ? 0.256 17.659 -16.297 1.00 90.38 402 VAL A O 1
ATOM 2889 N N . LEU A 1 403 ? 1.961 16.821 -17.499 1.00 88.25 403 LEU A N 1
ATOM 2890 C CA . LEU A 1 403 ? 2.718 18.071 -17.581 1.00 88.25 403 LEU A CA 1
ATOM 2891 C C . LEU A 1 403 ? 2.507 18.730 -18.942 1.00 88.25 403 LEU A C 1
ATOM 2893 O O . LEU A 1 403 ? 2.441 18.034 -19.954 1.00 88.25 403 LEU A O 1
ATOM 2897 N N . VAL A 1 404 ? 2.433 20.058 -18.974 1.00 90.19 404 VAL A N 1
ATOM 2898 C CA . VAL A 1 404 ? 2.406 20.827 -20.225 1.00 90.19 404 VAL A CA 1
ATOM 2899 C C . VAL A 1 404 ? 3.810 21.347 -20.501 1.00 90.19 404 VAL A C 1
ATOM 2901 O O . VAL A 1 404 ? 4.298 22.229 -19.793 1.00 90.19 404 VAL A O 1
ATOM 2904 N N . LEU A 1 405 ? 4.468 20.769 -21.504 1.00 86.62 405 LEU A N 1
ATOM 2905 C CA . LEU A 1 405 ? 5.848 21.079 -21.863 1.00 86.62 405 LEU A CA 1
ATOM 2906 C C . LEU A 1 405 ? 6.115 20.705 -23.321 1.00 86.62 405 LEU A C 1
ATOM 2908 O O . LEU A 1 405 ? 5.820 19.592 -23.753 1.00 86.62 405 LEU A O 1
ATOM 2912 N N . ASP A 1 406 ? 6.702 21.634 -24.067 1.00 87.06 406 ASP A N 1
ATOM 2913 C CA . ASP A 1 406 ? 7.086 21.401 -25.454 1.00 87.06 406 ASP A CA 1
ATOM 2914 C C . ASP A 1 406 ? 8.407 20.635 -25.527 1.00 87.06 406 ASP A C 1
ATOM 2916 O O . ASP A 1 406 ? 9.420 21.049 -24.961 1.00 87.06 406 ASP A O 1
ATOM 2920 N N . ILE A 1 407 ? 8.388 19.511 -26.241 1.00 84.06 407 ILE A N 1
ATOM 2921 C CA . ILE A 1 407 ? 9.546 18.640 -26.444 1.00 84.06 407 ILE A CA 1
ATOM 2922 C C . ILE A 1 407 ? 9.795 18.546 -27.952 1.00 84.06 407 ILE A C 1
ATOM 2924 O O . ILE A 1 407 ? 8.843 18.245 -28.681 1.00 84.06 407 ILE A O 1
ATOM 2928 N N . PRO A 1 408 ? 11.025 18.815 -28.441 1.00 84.31 408 PRO A N 1
ATOM 2929 C CA . PRO A 1 408 ? 11.348 18.715 -29.862 1.00 84.31 408 PRO A CA 1
ATOM 2930 C C . PRO A 1 408 ? 10.924 17.370 -30.450 1.00 84.31 408 PRO A C 1
ATOM 2932 O O . PRO A 1 408 ? 11.136 16.332 -29.825 1.00 84.31 408 PRO A O 1
ATOM 2935 N N . ASP A 1 409 ? 10.326 17.379 -31.642 1.00 84.94 409 ASP A N 1
ATOM 2936 C CA . ASP A 1 409 ? 9.851 16.141 -32.260 1.00 84.94 409 ASP A CA 1
ATOM 2937 C C . ASP A 1 409 ? 11.036 15.258 -32.723 1.00 84.94 409 ASP A C 1
ATOM 2939 O O . ASP A 1 409 ? 11.835 15.676 -33.573 1.00 84.94 409 ASP A O 1
ATOM 2943 N N . PRO A 1 410 ? 11.191 14.030 -32.188 1.00 78.31 410 PRO A N 1
ATOM 2944 C CA . PRO A 1 410 ? 12.282 13.134 -32.564 1.00 78.31 410 PRO A CA 1
ATOM 2945 C C . PRO A 1 410 ? 12.037 12.385 -33.888 1.00 78.31 410 PRO A C 1
ATOM 2947 O O . PRO A 1 410 ? 12.872 11.563 -34.276 1.00 78.31 410 PRO A O 1
ATOM 2950 N N . ARG A 1 411 ? 10.901 12.611 -34.566 1.00 76.00 411 ARG A N 1
ATOM 2951 C CA . ARG A 1 411 ? 10.497 11.915 -35.804 1.00 76.00 411 ARG A CA 1
ATOM 2952 C C . ARG A 1 411 ? 10.931 12.655 -37.063 1.00 76.00 411 ARG A C 1
ATOM 2954 O O . ARG A 1 411 ? 11.333 12.011 -38.028 1.00 76.00 411 ARG A O 1
ATOM 2961 N N . ASP A 1 412 ? 10.879 13.985 -37.047 1.00 73.44 412 ASP A N 1
ATOM 2962 C CA . ASP A 1 412 ? 11.256 14.849 -38.176 1.00 73.44 412 ASP A CA 1
ATOM 2963 C C . ASP A 1 412 ? 12.211 16.002 -37.797 1.00 73.44 412 ASP A C 1
ATOM 2965 O O . ASP A 1 412 ? 12.764 16.656 -38.683 1.00 73.44 412 ASP A O 1
ATOM 2969 N N . GLY A 1 413 ? 12.465 16.221 -36.500 1.00 67.12 413 GLY A N 1
ATOM 2970 C CA . GLY A 1 413 ? 13.345 17.280 -36.006 1.00 67.12 413 GLY A CA 1
ATOM 2971 C C . GLY A 1 413 ? 12.757 18.690 -36.128 1.00 67.12 413 GLY A C 1
ATOM 2972 O O . GLY A 1 413 ? 13.504 19.663 -35.975 1.00 67.12 413 GLY A O 1
ATOM 2973 N N . VAL A 1 414 ? 11.456 18.825 -36.413 1.00 71.81 414 VAL A N 1
ATOM 2974 C CA . VAL A 1 414 ? 10.763 20.107 -36.602 1.00 71.81 414 VAL A CA 1
ATOM 2975 C C . VAL A 1 414 ? 9.526 20.177 -35.706 1.00 71.81 414 VAL A C 1
ATOM 2977 O O . VAL A 1 414 ? 8.724 19.258 -35.642 1.00 71.81 414 VAL A O 1
ATOM 2980 N N . GLY A 1 415 ? 9.323 21.312 -35.032 1.00 84.25 415 GLY A N 1
ATOM 2981 C CA . GLY A 1 415 ? 8.180 21.481 -34.131 1.00 84.25 415 GLY A CA 1
ATOM 2982 C C . GLY A 1 415 ? 8.295 20.629 -32.864 1.00 84.25 415 GLY A C 1
ATOM 2983 O O . GLY A 1 415 ? 9.401 20.343 -32.396 1.00 84.25 415 GLY A O 1
ATOM 2984 N N . PHE A 1 416 ? 7.147 20.270 -32.289 1.00 88.31 416 PHE A N 1
ATOM 2985 C CA . PHE A 1 416 ? 7.065 19.574 -31.008 1.00 88.31 416 PHE A CA 1
ATOM 2986 C C . PHE A 1 416 ? 6.234 18.301 -31.119 1.00 88.31 416 PHE A C 1
ATOM 2988 O O . PHE A 1 416 ? 5.200 18.279 -31.792 1.00 88.31 416 PHE A O 1
ATOM 2995 N N . ILE A 1 417 ? 6.663 17.252 -30.417 1.00 90.06 417 ILE A N 1
ATOM 2996 C CA . ILE A 1 417 ? 5.888 16.015 -30.329 1.00 90.06 417 ILE A CA 1
ATOM 2997 C C . ILE A 1 417 ? 4.549 16.310 -29.627 1.00 90.06 417 ILE A C 1
ATOM 2999 O O . ILE A 1 417 ? 4.546 16.988 -28.596 1.00 90.06 417 ILE A O 1
ATOM 3003 N N . PRO A 1 418 ? 3.400 15.797 -30.117 1.00 93.75 418 PRO A N 1
ATOM 3004 C CA . PRO A 1 418 ? 2.104 16.057 -29.489 1.00 93.75 418 PRO A CA 1
ATOM 3005 C C . PRO A 1 418 ? 2.074 15.708 -27.995 1.00 93.75 418 PRO A C 1
ATOM 3007 O O . PRO A 1 418 ? 1.517 16.458 -27.189 1.00 93.75 418 PRO A O 1
ATOM 3010 N N . GLY A 1 419 ? 2.736 14.617 -27.610 1.00 93.81 419 GLY A N 1
ATOM 3011 C CA . GLY A 1 419 ? 2.936 14.256 -26.215 1.00 93.81 419 GLY A CA 1
ATOM 3012 C C . GLY A 1 419 ? 3.863 13.062 -26.027 1.00 93.81 419 GLY A C 1
ATOM 3013 O O . GLY A 1 419 ? 4.294 12.416 -26.985 1.00 93.81 419 GLY A O 1
ATOM 3014 N N . VAL A 1 420 ? 4.144 12.769 -24.764 1.00 92.44 420 VAL A N 1
ATOM 3015 C CA . VAL A 1 420 ? 4.952 11.644 -24.296 1.00 92.44 420 VAL A CA 1
ATOM 3016 C C . VAL A 1 420 ? 4.103 10.811 -23.349 1.00 92.44 420 VAL A C 1
ATOM 3018 O O . VAL A 1 420 ? 3.536 11.327 -22.388 1.00 92.44 420 VAL A O 1
ATOM 3021 N N . LEU A 1 421 ? 4.009 9.517 -23.625 1.00 93.50 421 LEU A N 1
ATOM 3022 C CA . LEU A 1 421 ? 3.277 8.549 -22.828 1.00 93.50 421 LEU A CA 1
ATOM 3023 C C . LEU A 1 421 ? 4.217 7.949 -21.772 1.00 93.50 421 LEU A C 1
ATOM 3025 O O . LEU A 1 421 ? 5.017 7.066 -22.084 1.00 93.50 421 LEU A O 1
ATOM 3029 N N . GLY A 1 422 ? 4.114 8.451 -20.540 1.00 91.38 422 GLY A N 1
ATOM 3030 C CA . GLY A 1 422 ? 5.005 8.095 -19.434 1.00 91.38 422 GLY A CA 1
ATOM 3031 C C . GLY A 1 422 ? 4.553 6.881 -18.618 1.00 91.38 422 GLY A C 1
ATOM 3032 O O . GLY A 1 422 ? 3.438 6.363 -18.750 1.00 91.38 422 GLY A O 1
ATOM 3033 N N . MET A 1 423 ? 5.432 6.433 -17.725 1.00 92.31 423 MET A N 1
ATOM 3034 C CA . MET A 1 423 ? 5.240 5.240 -16.896 1.00 92.31 423 MET A CA 1
ATOM 3035 C C . MET A 1 423 ? 4.213 5.421 -15.776 1.00 92.31 423 MET A C 1
ATOM 3037 O O . MET A 1 423 ? 3.779 4.425 -15.192 1.00 92.31 423 MET A O 1
ATOM 3041 N N . ASN A 1 424 ? 3.758 6.649 -15.500 1.00 87.56 424 ASN A N 1
ATOM 3042 C CA . ASN A 1 424 ? 2.693 6.899 -14.531 1.00 87.56 424 ASN A CA 1
ATOM 3043 C C . ASN A 1 424 ? 1.391 6.173 -14.877 1.00 87.56 424 ASN A C 1
ATOM 3045 O O . ASN A 1 424 ? 0.685 5.730 -13.980 1.00 87.56 424 ASN A O 1
ATOM 3049 N N . LEU A 1 425 ? 1.107 5.971 -16.163 1.00 92.44 425 LEU A N 1
ATOM 3050 C CA . LEU A 1 425 ? -0.110 5.296 -16.621 1.00 92.44 425 LEU A CA 1
ATOM 3051 C C . LEU A 1 425 ? -0.097 3.775 -16.405 1.00 92.44 425 LEU A C 1
ATOM 3053 O O . LEU A 1 425 ? -1.141 3.133 -16.491 1.00 92.44 425 LEU A O 1
ATOM 3057 N N . PHE A 1 426 ? 1.069 3.177 -16.156 1.00 93.31 426 PHE A N 1
ATOM 3058 C CA . PHE A 1 426 ? 1.249 1.722 -16.202 1.00 93.31 426 PHE A CA 1
ATOM 3059 C C . PHE A 1 426 ? 1.721 1.117 -14.884 1.00 93.31 426 PHE A C 1
ATOM 3061 O O . PHE A 1 426 ? 2.143 -0.039 -14.861 1.00 93.31 426 PHE A O 1
ATOM 3068 N N . THR A 1 427 ? 1.655 1.863 -13.782 1.00 89.81 427 THR A N 1
ATOM 3069 C CA . THR A 1 427 ? 2.158 1.428 -12.469 1.00 89.81 427 THR A CA 1
ATOM 3070 C C . THR A 1 427 ? 1.472 0.174 -11.931 1.00 89.81 427 THR A C 1
ATOM 3072 O O . THR A 1 427 ? 2.020 -0.495 -11.066 1.00 89.81 427 THR A O 1
ATOM 3075 N N . ASP A 1 428 ? 0.293 -0.168 -12.443 1.00 90.81 428 ASP A N 1
ATOM 3076 C CA . ASP A 1 428 ? -0.535 -1.301 -12.033 1.00 90.81 428 ASP A CA 1
ATOM 3077 C C . ASP A 1 428 ? -0.567 -2.430 -13.085 1.00 90.81 428 ASP A C 1
ATOM 3079 O O . ASP A 1 428 ? -1.465 -3.277 -13.053 1.00 90.81 428 ASP A O 1
ATOM 3083 N N . ARG A 1 429 ? 0.373 -2.444 -14.044 1.00 93.38 429 ARG A N 1
ATOM 3084 C CA . ARG A 1 429 ? 0.451 -3.426 -15.141 1.00 93.38 429 ARG A CA 1
ATOM 3085 C C . ARG A 1 429 ? 1.857 -3.912 -15.411 1.00 93.38 429 ARG A C 1
ATOM 3087 O O . ARG A 1 429 ? 2.805 -3.141 -15.399 1.00 93.38 429 ARG A O 1
ATOM 3094 N N . ASP A 1 430 ? 1.966 -5.175 -15.798 1.00 97.12 430 ASP A N 1
ATOM 3095 C CA . ASP A 1 430 ? 3.161 -5.665 -16.477 1.00 97.12 430 ASP A CA 1
ATOM 3096 C C . ASP A 1 430 ? 3.126 -5.261 -17.953 1.00 97.12 430 ASP A C 1
ATOM 3098 O O . ASP A 1 430 ? 2.075 -5.325 -18.601 1.00 97.12 430 ASP A O 1
ATOM 3102 N N . LEU A 1 431 ? 4.286 -4.893 -18.490 1.00 97.94 431 LEU A N 1
ATOM 3103 C CA . LEU A 1 431 ? 4.459 -4.463 -19.870 1.00 97.94 431 LEU A CA 1
ATOM 3104 C C . LEU A 1 431 ? 5.405 -5.393 -20.625 1.00 97.94 431 LEU A C 1
ATOM 3106 O O . LEU A 1 431 ? 6.388 -5.908 -20.088 1.00 97.94 431 LEU A O 1
ATOM 3110 N N . ILE A 1 432 ? 5.114 -5.587 -21.904 1.00 98.31 432 ILE A N 1
ATOM 3111 C CA . ILE A 1 432 ? 5.946 -6.346 -22.832 1.00 98.31 432 ILE A CA 1
ATOM 3112 C C . ILE A 1 432 ? 6.123 -5.510 -24.091 1.00 98.31 432 ILE A C 1
ATOM 3114 O O . ILE A 1 432 ? 5.200 -5.385 -24.889 1.00 98.31 432 ILE A O 1
ATOM 3118 N N . LEU A 1 433 ? 7.309 -4.958 -24.285 1.00 97.50 433 LEU A N 1
ATOM 3119 C CA . LEU A 1 433 ? 7.644 -4.169 -25.457 1.00 97.50 433 LEU A CA 1
ATOM 3120 C C . LEU A 1 433 ? 8.346 -5.038 -26.497 1.00 97.50 433 LEU A C 1
ATOM 3122 O O . LEU A 1 433 ? 9.387 -5.619 -26.204 1.00 97.50 433 LEU A O 1
ATOM 3126 N N . ASN A 1 434 ? 7.820 -5.083 -27.715 1.00 95.31 434 ASN A N 1
ATOM 3127 C CA . ASN A 1 434 ? 8.476 -5.695 -28.867 1.00 95.31 434 ASN A CA 1
ATOM 3128 C C . ASN A 1 434 ? 8.751 -4.607 -29.907 1.00 95.31 434 ASN A C 1
ATOM 3130 O O . ASN A 1 434 ? 7.806 -4.070 -30.484 1.00 95.31 434 ASN A O 1
ATOM 3134 N N . GLY A 1 435 ? 10.022 -4.260 -30.121 1.00 88.75 435 GLY A N 1
ATOM 3135 C CA . GLY A 1 435 ? 10.418 -3.290 -31.145 1.00 88.75 435 GLY A CA 1
ATOM 3136 C C . GLY A 1 435 ? 10.682 -3.924 -32.516 1.00 88.75 435 GLY A C 1
ATOM 3137 O O . GLY A 1 435 ? 10.236 -5.029 -32.832 1.00 88.75 435 GLY A O 1
ATOM 3138 N N . GLY A 1 436 ? 11.479 -3.245 -33.342 1.00 85.75 436 GLY A N 1
ATOM 3139 C CA . GLY A 1 436 ? 11.743 -3.568 -34.753 1.00 85.75 436 GLY A CA 1
ATOM 3140 C C . GLY A 1 436 ? 10.629 -3.159 -35.715 1.00 85.75 436 GLY A C 1
ATOM 3141 O O . GLY A 1 436 ? 9.574 -2.687 -35.315 1.00 85.75 436 GLY A O 1
ATOM 3142 N N . THR A 1 437 ? 10.871 -3.369 -37.007 1.00 84.94 437 THR A N 1
ATOM 3143 C CA . THR A 1 437 ? 10.010 -2.872 -38.095 1.00 84.94 437 THR A CA 1
ATOM 3144 C C . THR A 1 437 ? 8.886 -3.816 -38.514 1.00 84.94 437 THR A C 1
ATOM 3146 O O . THR A 1 437 ? 7.910 -3.369 -39.105 1.00 84.94 437 THR A O 1
ATOM 3149 N N . GLY A 1 438 ? 9.003 -5.118 -38.236 1.00 85.56 438 GLY A N 1
ATOM 3150 C CA . GLY A 1 438 ? 8.041 -6.113 -38.726 1.00 85.56 438 GLY A CA 1
ATOM 3151 C C . GLY A 1 438 ? 6.758 -6.221 -37.899 1.00 85.56 438 GLY A C 1
ATOM 3152 O O . GLY A 1 438 ? 5.679 -6.416 -38.452 1.00 85.56 438 GLY A O 1
ATOM 3153 N N . ASN A 1 439 ? 6.868 -6.126 -36.572 1.00 89.56 439 ASN A N 1
ATOM 3154 C CA . ASN A 1 439 ? 5.772 -6.420 -35.645 1.00 89.56 439 ASN A CA 1
ATOM 3155 C C . ASN A 1 439 ? 5.858 -5.594 -34.336 1.00 89.56 439 ASN A C 1
ATOM 3157 O O . ASN A 1 439 ? 5.849 -6.176 -33.247 1.00 89.56 439 ASN A O 1
ATOM 3161 N N . PRO A 1 440 ? 5.960 -4.253 -34.409 1.00 94.44 440 PRO A N 1
ATOM 3162 C CA . PRO A 1 440 ? 6.101 -3.405 -33.228 1.00 94.44 440 PRO A CA 1
ATOM 3163 C C . PRO A 1 440 ? 4.824 -3.381 -32.372 1.00 94.44 440 PRO A C 1
ATOM 3165 O O . PRO A 1 440 ? 3.716 -3.150 -32.875 1.00 94.44 440 PRO A O 1
ATOM 3168 N N . PHE A 1 441 ? 4.952 -3.627 -31.066 1.00 96.75 441 PHE A N 1
ATOM 3169 C CA . PHE A 1 441 ? 3.825 -3.547 -30.134 1.00 96.75 441 PHE A CA 1
ATOM 3170 C C . PHE A 1 441 ? 4.231 -3.313 -28.676 1.00 96.75 441 PHE A C 1
ATOM 3172 O O . PHE A 1 441 ? 5.325 -3.679 -28.246 1.00 96.75 441 PHE A O 1
ATOM 3179 N N . LEU A 1 442 ? 3.272 -2.805 -27.901 1.00 97.88 442 LEU A N 1
ATOM 3180 C CA . LEU A 1 442 ? 3.253 -2.854 -26.443 1.00 97.88 442 LEU A CA 1
ATOM 3181 C C . LEU A 1 442 ? 2.152 -3.819 -25.984 1.00 97.88 442 LEU A C 1
ATOM 3183 O O . LEU A 1 442 ? 0.968 -3.625 -26.258 1.00 97.88 442 LEU A O 1
ATOM 3187 N N . GLY A 1 443 ? 2.547 -4.882 -25.296 1.00 97.94 443 GLY A N 1
ATOM 3188 C CA . GLY A 1 443 ? 1.666 -5.775 -24.562 1.00 97.94 443 GLY A CA 1
ATOM 3189 C C . GLY A 1 443 ? 1.429 -5.220 -23.167 1.00 97.94 443 GLY A C 1
ATOM 3190 O O . GLY A 1 443 ? 2.386 -4.936 -22.454 1.00 97.94 443 GLY A O 1
ATOM 3191 N N . ILE A 1 444 ? 0.168 -5.101 -22.776 1.00 97.81 444 ILE A N 1
ATOM 3192 C CA . ILE A 1 444 ? -0.273 -4.530 -21.506 1.00 97.81 444 ILE A CA 1
ATOM 3193 C C . ILE A 1 444 ? -1.047 -5.612 -20.761 1.00 97.81 444 ILE A C 1
ATOM 3195 O O . ILE A 1 444 ? -2.031 -6.138 -21.283 1.00 97.81 444 ILE A O 1
ATOM 3199 N N . GLY A 1 445 ? -0.587 -5.970 -19.565 1.00 96.12 445 GLY A N 1
ATOM 3200 C CA . GLY A 1 445 ? -1.212 -7.010 -18.752 1.00 96.12 445 GLY A CA 1
ATOM 3201 C C . GLY A 1 445 ? -2.589 -6.628 -18.173 1.00 96.12 445 GLY A C 1
ATOM 3202 O O . GLY A 1 445 ? -3.119 -5.544 -18.437 1.00 96.12 445 GLY A O 1
ATOM 3203 N N . PRO A 1 446 ? -3.179 -7.505 -17.346 1.00 92.94 446 PRO A N 1
ATOM 3204 C CA . PRO A 1 446 ? -4.347 -7.194 -16.510 1.00 92.94 446 PRO A CA 1
ATOM 3205 C C . PRO A 1 446 ? -3.984 -6.344 -15.275 1.00 92.94 446 PRO A C 1
ATOM 3207 O O . PRO A 1 446 ? -2.807 -6.298 -14.915 1.00 92.94 446 PRO A O 1
ATOM 3210 N N . ILE A 1 447 ? -4.979 -5.705 -14.613 1.00 90.12 447 ILE A N 1
ATOM 3211 C CA . ILE A 1 447 ? -4.752 -4.962 -13.346 1.00 90.12 447 ILE A CA 1
ATOM 3212 C C . ILE A 1 447 ? -4.045 -5.873 -12.348 1.00 90.12 447 ILE A C 1
ATOM 3214 O O . ILE A 1 447 ? -4.528 -6.961 -12.038 1.00 90.12 447 ILE A O 1
ATOM 3218 N N . ILE A 1 448 ? -2.941 -5.372 -11.797 1.00 90.38 448 ILE A N 1
ATOM 3219 C CA . ILE A 1 448 ? -2.265 -5.927 -10.635 1.00 90.38 448 ILE A CA 1
ATOM 3220 C C . ILE A 1 448 ? -2.716 -5.145 -9.406 1.00 90.38 448 ILE A C 1
ATOM 3222 O O . ILE A 1 448 ? -2.690 -3.919 -9.379 1.00 90.38 448 ILE A O 1
ATOM 3226 N N . THR A 1 449 ? -3.093 -5.864 -8.356 1.00 88.00 449 THR A N 1
ATOM 3227 C CA . THR A 1 449 ? -3.378 -5.273 -7.049 1.00 88.00 449 THR A CA 1
ATOM 3228 C C . THR A 1 449 ? -2.158 -5.380 -6.146 1.00 88.00 449 THR A C 1
ATOM 3230 O O . THR A 1 449 ? -1.542 -6.444 -6.062 1.00 88.00 449 THR A O 1
ATOM 3233 N N . GLN A 1 450 ? -1.870 -4.310 -5.412 1.00 89.62 450 GLN A N 1
ATOM 3234 C CA . GLN A 1 450 ? -0.860 -4.273 -4.357 1.00 89.62 450 GLN A CA 1
ATOM 3235 C C . GLN A 1 450 ? -1.123 -5.375 -3.319 1.00 89.62 450 GLN A C 1
ATOM 3237 O O . GLN A 1 450 ? -2.138 -5.323 -2.631 1.00 89.62 450 GLN A O 1
ATOM 3242 N N . GLN A 1 451 ? -0.262 -6.388 -3.199 1.00 94.56 451 GLN A N 1
ATOM 3243 C CA . GLN A 1 451 ? -0.498 -7.523 -2.290 1.00 94.56 451 GLN A CA 1
ATOM 3244 C C . GLN A 1 451 ? 0.792 -8.221 -1.869 1.00 94.56 451 GLN A C 1
ATOM 3246 O O . GLN A 1 451 ? 1.763 -8.226 -2.625 1.00 94.56 451 GLN A O 1
ATOM 3251 N N . TRP A 1 452 ? 0.787 -8.842 -0.690 1.00 97.44 452 TRP A N 1
ATOM 3252 C CA . TRP A 1 452 ? 1.824 -9.793 -0.294 1.00 97.44 452 TRP A CA 1
ATOM 3253 C C . TRP A 1 452 ? 1.801 -10.987 -1.249 1.00 97.44 452 TRP A C 1
ATOM 3255 O O . TRP A 1 452 ? 0.725 -11.440 -1.623 1.00 97.44 452 TRP A O 1
ATOM 3265 N N . THR A 1 453 ? 2.962 -11.498 -1.645 1.00 95.69 453 THR A N 1
ATOM 3266 C CA . THR A 1 453 ? 3.093 -12.594 -2.621 1.00 95.69 453 THR A CA 1
ATOM 3267 C C . THR A 1 453 ? 3.908 -13.774 -2.103 1.00 95.69 453 THR A C 1
ATOM 3269 O O . THR A 1 453 ? 3.850 -14.855 -2.689 1.00 95.69 453 THR A O 1
ATOM 3272 N N . ALA A 1 454 ? 4.640 -13.619 -0.994 1.00 95.88 454 ALA A N 1
ATOM 3273 C CA . ALA A 1 454 ? 5.463 -14.699 -0.461 1.00 95.88 454 ALA A CA 1
ATOM 3274 C C . ALA A 1 454 ? 4.617 -15.785 0.243 1.00 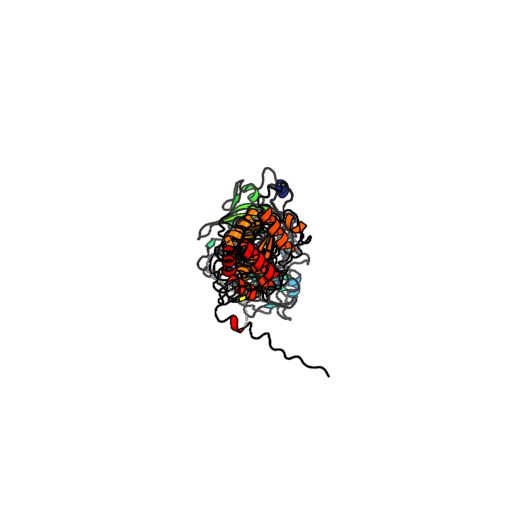95.88 454 ALA A C 1
ATOM 3276 O O . ALA A 1 454 ? 3.674 -15.458 0.970 1.00 95.88 454 ALA A O 1
ATOM 3277 N N . PRO A 1 455 ? 4.978 -17.078 0.104 1.00 95.88 455 PRO A N 1
ATOM 3278 C CA . PRO A 1 455 ? 4.222 -18.191 0.691 1.00 95.88 455 PRO A CA 1
ATOM 3279 C C . PRO A 1 455 ? 4.345 -18.304 2.219 1.00 95.88 455 PRO A C 1
ATOM 3281 O O . PRO A 1 455 ? 3.637 -19.088 2.851 1.00 95.88 455 PRO A O 1
ATOM 3284 N N . GLY A 1 456 ? 5.246 -17.526 2.818 1.00 96.31 456 GLY A N 1
ATOM 3285 C CA . GLY A 1 456 ? 5.457 -17.445 4.257 1.00 96.31 456 GLY A CA 1
ATOM 3286 C C . GLY A 1 456 ? 5.691 -16.008 4.711 1.00 96.31 456 GLY A C 1
ATOM 3287 O O . GLY A 1 456 ? 5.447 -15.055 3.970 1.00 96.31 456 GLY A O 1
ATOM 3288 N N . GLY A 1 457 ? 6.177 -15.866 5.943 1.00 96.75 457 GLY A N 1
ATOM 3289 C CA . GLY A 1 457 ? 6.465 -14.574 6.558 1.00 96.75 457 GLY A CA 1
ATOM 3290 C C . GLY A 1 457 ? 7.715 -13.860 6.029 1.00 96.75 457 GLY A C 1
ATOM 3291 O O . GLY A 1 457 ? 8.404 -14.294 5.095 1.00 96.75 457 GLY A O 1
ATOM 3292 N N . GLY A 1 458 ? 8.037 -12.738 6.663 1.00 97.44 458 GLY A N 1
ATOM 3293 C CA . GLY A 1 458 ? 9.233 -11.963 6.367 1.00 97.44 458 GLY A CA 1
ATOM 3294 C C . GLY A 1 458 ? 9.102 -10.490 6.681 1.00 97.44 458 GLY A C 1
ATOM 3295 O O . GLY A 1 458 ? 8.202 -10.075 7.388 1.00 97.44 458 GLY A O 1
ATOM 3296 N N . THR A 1 459 ? 10.024 -9.713 6.147 1.00 96.38 459 THR A N 1
ATOM 3297 C CA . THR A 1 459 ? 10.117 -8.277 6.376 1.00 96.38 459 THR A CA 1
ATOM 3298 C C . THR A 1 459 ? 9.169 -7.503 5.452 1.00 96.38 459 THR A C 1
ATOM 3300 O O . THR A 1 459 ? 9.008 -7.892 4.295 1.00 96.38 459 THR A O 1
ATOM 3303 N N . TRP A 1 460 ? 8.527 -6.437 5.941 1.00 97.38 460 TRP A N 1
ATOM 3304 C CA . TRP A 1 460 ? 7.561 -5.651 5.172 1.00 97.38 460 TRP A CA 1
ATOM 3305 C C . TRP A 1 460 ? 8.232 -4.881 4.035 1.00 97.38 460 TRP A C 1
ATOM 3307 O O . TRP A 1 460 ? 7.719 -4.901 2.919 1.00 97.38 460 TRP A O 1
ATOM 3317 N N . GLY A 1 461 ? 9.377 -4.241 4.273 1.00 92.31 461 GLY A N 1
ATOM 3318 C CA . GLY A 1 461 ? 10.116 -3.470 3.265 1.00 92.31 461 GLY A CA 1
ATOM 3319 C 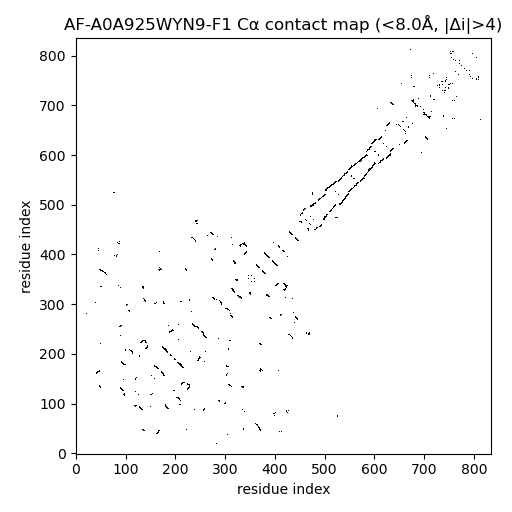C . GLY A 1 461 ? 10.783 -4.303 2.162 1.00 92.31 461 GLY A C 1
ATOM 3320 O O . GLY A 1 461 ? 11.367 -3.742 1.233 1.00 92.31 461 GLY A O 1
ATOM 3321 N N . ASP A 1 462 ? 10.691 -5.636 2.222 1.00 92.06 462 ASP A N 1
ATOM 3322 C CA . ASP A 1 462 ? 11.205 -6.526 1.180 1.00 92.06 462 ASP A CA 1
ATOM 3323 C C . ASP A 1 462 ? 10.281 -6.535 -0.048 1.00 92.06 462 ASP A C 1
ATOM 3325 O O . ASP A 1 462 ? 9.289 -7.264 -0.112 1.00 92.06 462 ASP A O 1
ATOM 3329 N N . ASP A 1 463 ? 10.643 -5.749 -1.063 1.00 88.38 463 ASP A N 1
ATOM 3330 C CA . ASP A 1 463 ? 9.915 -5.655 -2.336 1.00 88.38 463 ASP A CA 1
ATOM 3331 C C . ASP A 1 463 ? 9.681 -6.971 -3.037 1.00 88.38 463 ASP A C 1
ATOM 3333 O O . ASP A 1 463 ? 8.711 -7.112 -3.779 1.00 88.38 463 ASP A O 1
ATOM 3337 N N . THR A 1 464 ? 10.564 -7.942 -2.828 1.00 90.62 464 THR A N 1
ATOM 3338 C CA . THR A 1 464 ? 10.441 -9.229 -3.502 1.00 90.62 464 THR A CA 1
ATOM 3339 C C . THR A 1 464 ? 9.239 -10.026 -2.997 1.00 90.62 464 THR A C 1
ATOM 3341 O O . THR A 1 464 ? 8.828 -10.983 -3.656 1.00 90.62 464 THR A O 1
ATOM 3344 N N . LYS A 1 465 ? 8.645 -9.607 -1.871 1.00 95.06 465 LYS A N 1
ATOM 3345 C CA . LYS A 1 465 ? 7.479 -10.223 -1.230 1.00 95.06 465 LYS A CA 1
ATOM 3346 C C . LYS A 1 465 ? 6.175 -9.478 -1.487 1.00 95.06 465 LYS A C 1
ATOM 3348 O O . LYS A 1 465 ? 5.144 -9.898 -0.963 1.00 95.06 465 LYS A O 1
ATOM 3353 N N . TRP A 1 466 ? 6.196 -8.424 -2.303 1.00 94.62 466 TRP A N 1
ATOM 3354 C CA . TRP A 1 466 ? 5.016 -7.644 -2.659 1.00 94.62 466 TRP A CA 1
ATOM 3355 C C . TRP A 1 466 ? 4.872 -7.496 -4.173 1.00 94.62 466 TRP A C 1
ATOM 3357 O O . TRP A 1 466 ? 5.822 -7.168 -4.880 1.00 94.62 466 TRP A O 1
ATOM 3367 N N . ALA A 1 467 ? 3.655 -7.675 -4.681 1.00 91.50 467 ALA A N 1
ATOM 3368 C CA . ALA A 1 467 ? 3.305 -7.153 -5.996 1.00 91.50 467 ALA A CA 1
ATOM 3369 C C . ALA A 1 467 ? 3.221 -5.625 -5.902 1.00 91.50 467 ALA A C 1
ATOM 3371 O O . ALA A 1 467 ? 2.618 -5.132 -4.953 1.00 91.50 467 ALA A O 1
ATOM 3372 N N . LEU A 1 468 ? 3.792 -4.906 -6.875 1.00 89.31 468 LEU A N 1
ATOM 3373 C CA . LEU A 1 468 ? 3.923 -3.440 -6.891 1.00 89.31 468 LEU A CA 1
ATOM 3374 C C . LEU A 1 468 ? 4.880 -2.857 -5.824 1.00 89.31 468 LEU A C 1
ATOM 3376 O O . LEU A 1 468 ? 4.949 -1.646 -5.638 1.00 89.31 468 LEU A O 1
ATOM 3380 N N . GLY A 1 469 ? 5.713 -3.699 -5.195 1.00 88.94 469 GLY A N 1
ATOM 3381 C CA . GLY A 1 469 ? 6.688 -3.288 -4.174 1.00 88.94 469 GLY A CA 1
ATOM 3382 C C . GLY A 1 469 ? 6.062 -3.062 -2.798 1.00 88.94 469 GLY A C 1
ATOM 3383 O O . GLY A 1 469 ? 4.851 -3.129 -2.640 1.00 88.94 469 GLY A O 1
ATOM 3384 N N . SER A 1 470 ? 6.872 -2.859 -1.762 1.00 91.25 470 SER A N 1
ATOM 3385 C CA . SER A 1 470 ? 6.373 -2.723 -0.385 1.00 91.25 470 SER A CA 1
ATOM 3386 C C . SER A 1 470 ? 5.474 -1.477 -0.199 1.00 91.25 470 SER A C 1
ATOM 3388 O O . SER A 1 470 ? 5.955 -0.367 -0.453 1.00 91.25 470 SER A O 1
ATOM 3390 N N . PRO A 1 471 ? 4.224 -1.604 0.300 1.00 90.94 471 PRO A N 1
ATOM 3391 C CA . PRO A 1 471 ? 3.353 -0.460 0.584 1.00 90.94 471 PRO A CA 1
ATOM 3392 C C . PRO A 1 471 ? 3.959 0.454 1.653 1.00 90.94 471 PRO A C 1
ATOM 3394 O O . PRO A 1 471 ? 4.199 0.002 2.771 1.00 90.94 471 PRO A O 1
ATOM 3397 N N . ASN A 1 472 ? 4.200 1.727 1.333 1.00 90.69 472 ASN A N 1
ATOM 3398 C CA . ASN A 1 472 ? 4.666 2.714 2.313 1.00 90.69 472 ASN A CA 1
ATOM 3399 C C . ASN A 1 472 ? 4.317 4.159 1.911 1.00 90.69 472 ASN A C 1
ATOM 3401 O O . ASN A 1 472 ? 5.183 5.026 1.847 1.00 90.69 472 ASN A O 1
ATOM 3405 N N . ASN A 1 473 ? 3.056 4.407 1.566 1.00 82.50 473 ASN A N 1
ATOM 3406 C CA . ASN A 1 473 ? 2.545 5.738 1.254 1.00 82.50 473 ASN A CA 1
ATOM 3407 C C . ASN A 1 473 ? 1.072 5.855 1.683 1.00 82.50 473 ASN A C 1
ATOM 3409 O O . ASN A 1 473 ? 0.371 4.839 1.749 1.00 82.50 473 ASN A O 1
ATOM 3413 N N . PRO A 1 474 ? 0.577 7.080 1.940 1.00 78.69 474 PRO A N 1
ATOM 3414 C CA . PRO A 1 474 ? -0.853 7.328 2.102 1.00 78.69 474 PRO A CA 1
ATOM 3415 C C . PRO A 1 474 ? -1.663 6.754 0.936 1.00 78.69 474 PRO A C 1
ATOM 3417 O O . PRO A 1 474 ? -1.157 6.649 -0.179 1.00 78.69 474 PRO A O 1
ATOM 3420 N N . ASP A 1 475 ? -2.911 6.373 1.201 1.00 78.56 475 ASP A N 1
ATOM 3421 C CA . ASP A 1 475 ? -3.860 5.789 0.236 1.00 78.56 475 ASP A CA 1
ATOM 3422 C C . ASP A 1 475 ? -3.472 4.419 -0.359 1.00 78.56 475 ASP A C 1
ATOM 3424 O O . ASP A 1 475 ? -4.344 3.710 -0.862 1.00 78.56 475 ASP A O 1
ATOM 3428 N N . VAL A 1 476 ? -2.213 3.976 -0.252 1.00 82.06 476 VAL A N 1
ATOM 3429 C CA . VAL A 1 476 ? -1.780 2.678 -0.792 1.00 82.06 476 VAL A CA 1
ATOM 3430 C C . VAL A 1 476 ? -2.316 1.535 0.080 1.00 82.06 476 VAL A C 1
ATOM 3432 O O . VAL A 1 476 ? -2.068 1.522 1.290 1.00 82.06 476 VAL A O 1
ATOM 3435 N N . PRO A 1 477 ? -3.032 0.550 -0.492 1.00 90.12 477 PRO A N 1
ATOM 3436 C CA . PRO A 1 477 ? -3.547 -0.581 0.270 1.00 90.12 477 PRO A CA 1
ATOM 3437 C C . PRO A 1 477 ? -2.449 -1.614 0.557 1.00 90.12 477 PRO A C 1
ATOM 3439 O O . PRO A 1 477 ? -1.625 -1.909 -0.297 1.00 90.12 477 PRO A O 1
ATOM 3442 N N . ALA A 1 478 ? -2.477 -2.253 1.723 1.00 96.00 478 ALA A N 1
ATOM 3443 C CA . ALA A 1 478 ? -1.702 -3.454 2.021 1.00 96.00 478 ALA A CA 1
ATOM 3444 C C . ALA A 1 478 ? -2.625 -4.679 2.053 1.00 96.00 478 ALA A C 1
ATOM 3446 O O . ALA A 1 478 ? -3.351 -4.901 3.026 1.00 96.00 478 ALA A O 1
ATOM 3447 N N . ASN A 1 479 ? -2.612 -5.476 0.980 1.00 96.81 479 ASN A N 1
ATOM 3448 C CA . ASN A 1 479 ? -3.462 -6.662 0.877 1.00 96.81 479 ASN A CA 1
ATOM 3449 C C . ASN A 1 479 ? -2.703 -7.946 1.250 1.00 96.81 479 ASN A C 1
ATOM 3451 O O . ASN A 1 479 ? -1.672 -8.279 0.666 1.00 96.81 479 ASN A O 1
ATOM 3455 N N . PHE A 1 480 ? -3.263 -8.698 2.190 1.00 98.12 480 PHE A N 1
ATOM 3456 C CA . PHE A 1 480 ? -2.811 -9.994 2.683 1.00 98.12 480 PHE A CA 1
ATOM 3457 C C . PHE A 1 480 ? -3.828 -11.060 2.269 1.00 98.12 480 PHE A C 1
ATOM 3459 O O . PHE A 1 480 ? -4.771 -11.369 2.999 1.00 98.12 480 PHE A O 1
ATOM 3466 N N . LEU A 1 481 ? -3.674 -11.559 1.045 1.00 96.31 481 LEU A N 1
ATOM 3467 C CA . LEU A 1 481 ? -4.642 -12.453 0.410 1.00 96.31 481 LEU A CA 1
ATOM 3468 C C . LEU A 1 481 ? -4.199 -13.919 0.547 1.00 96.31 481 LEU A C 1
ATOM 3470 O O . LEU A 1 481 ? -3.655 -14.334 1.568 1.00 96.31 481 LEU A O 1
ATOM 3474 N N . SER A 1 482 ? -4.391 -14.730 -0.486 1.00 95.00 482 SER A N 1
ATOM 3475 C CA . SER A 1 482 ? -4.214 -16.183 -0.435 1.00 95.00 482 SER A CA 1
ATOM 3476 C C . SER A 1 482 ? -2.757 -16.677 -0.434 1.00 95.00 482 SER A C 1
ATOM 3478 O O . SER A 1 482 ? -2.533 -17.867 -0.636 1.00 95.00 482 SER A O 1
ATOM 3480 N N . SER A 1 483 ? -1.756 -15.807 -0.269 1.00 95.50 483 SER A N 1
ATOM 3481 C CA . SER A 1 483 ? -0.352 -16.178 -0.500 1.00 95.50 483 SER A CA 1
ATOM 3482 C C . SER A 1 483 ? 0.215 -17.127 0.547 1.00 95.50 483 SER A C 1
ATOM 3484 O O . SER A 1 483 ? 0.910 -18.067 0.175 1.00 95.50 483 SER A O 1
ATOM 3486 N N . ILE A 1 484 ? -0.071 -16.924 1.838 1.00 98.06 484 ILE A N 1
ATOM 3487 C CA . ILE A 1 484 ? 0.472 -17.804 2.883 1.00 98.06 484 ILE A CA 1
ATOM 3488 C C . ILE A 1 484 ? -0.300 -19.123 2.969 1.00 98.06 484 ILE A C 1
ATOM 3490 O O . ILE A 1 484 ? -1.533 -19.148 2.923 1.00 98.06 484 ILE A O 1
ATOM 3494 N N . THR A 1 485 ? 0.427 -20.223 3.167 1.00 97.00 485 THR A N 1
ATOM 3495 C CA . THR A 1 485 ? -0.155 -21.571 3.321 1.00 97.00 485 THR A CA 1
ATOM 3496 C C . THR A 1 485 ? -0.169 -22.069 4.767 1.00 97.00 485 THR A C 1
ATOM 3498 O O . THR A 1 485 ? -0.796 -23.082 5.063 1.00 97.00 485 THR A O 1
ATOM 3501 N N . THR A 1 486 ? 0.510 -21.362 5.669 1.00 98.00 486 THR A N 1
ATOM 3502 C CA . THR A 1 486 ? 0.536 -21.596 7.121 1.00 98.00 486 THR A CA 1
ATOM 3503 C C . THR A 1 486 ? 0.557 -20.251 7.850 1.00 98.00 486 THR A C 1
ATOM 3505 O O . THR A 1 486 ? 0.998 -19.261 7.253 1.00 98.00 486 THR A O 1
ATOM 3508 N N . PRO A 1 487 ? 0.143 -20.176 9.134 1.00 98.62 487 PRO A N 1
ATOM 3509 C CA . PRO A 1 487 ? 0.278 -18.958 9.930 1.00 98.62 487 PRO A CA 1
ATOM 3510 C C . PRO A 1 487 ? 1.677 -18.345 9.810 1.00 98.62 487 PRO A C 1
ATOM 3512 O O . PRO A 1 487 ? 2.674 -19.057 9.928 1.00 98.62 487 PRO A O 1
ATOM 3515 N N . SER A 1 488 ? 1.745 -17.047 9.528 1.00 98.62 488 SER A N 1
ATOM 3516 C CA . SER A 1 488 ? 2.983 -16.373 9.129 1.00 98.62 488 SER A CA 1
ATOM 3517 C C . SER A 1 488 ? 3.069 -14.963 9.699 1.00 98.62 488 SER A C 1
ATOM 3519 O O . SER A 1 488 ? 2.075 -14.237 9.739 1.00 98.62 488 SER A O 1
ATOM 3521 N N . THR A 1 489 ? 4.279 -14.568 10.095 1.00 98.69 489 THR A N 1
ATOM 3522 C CA . THR A 1 489 ? 4.559 -13.228 10.624 1.00 98.69 489 THR A CA 1
ATOM 3523 C C . THR A 1 489 ? 5.198 -12.341 9.564 1.00 98.69 489 THR A C 1
ATOM 3525 O O . THR A 1 489 ? 6.205 -12.721 8.965 1.00 98.69 489 THR A O 1
ATOM 3528 N N . ILE A 1 490 ? 4.631 -11.153 9.369 1.00 98.69 490 ILE A N 1
ATOM 3529 C CA . ILE A 1 490 ? 5.203 -10.071 8.572 1.00 98.69 490 ILE A CA 1
ATOM 3530 C C . ILE A 1 490 ? 5.712 -9.003 9.541 1.00 98.69 490 ILE A C 1
ATOM 3532 O O . ILE A 1 490 ? 4.947 -8.485 10.355 1.00 98.69 490 ILE A O 1
ATOM 3536 N N . THR A 1 491 ? 7.008 -8.723 9.487 1.00 98.56 491 THR A N 1
ATOM 3537 C CA . THR A 1 491 ? 7.714 -7.824 10.399 1.00 98.56 491 THR A CA 1
ATOM 3538 C C . THR A 1 491 ? 7.824 -6.435 9.786 1.00 98.56 491 THR A C 1
ATOM 3540 O O . THR A 1 491 ? 8.455 -6.299 8.747 1.00 98.56 491 THR A O 1
ATOM 3543 N N . VAL A 1 492 ? 7.259 -5.429 10.449 1.00 98.50 492 VAL A N 1
ATOM 3544 C CA . VAL A 1 492 ? 7.412 -3.998 10.171 1.00 98.50 492 VAL A CA 1
ATOM 3545 C C . VAL A 1 492 ? 8.683 -3.491 10.851 1.00 98.50 492 VAL A C 1
ATOM 3547 O O . VAL A 1 492 ? 8.845 -3.593 12.074 1.00 98.50 492 VAL A O 1
ATOM 3550 N N . GLU A 1 493 ? 9.597 -2.967 10.050 1.00 96.56 493 GLU A N 1
ATOM 3551 C CA . GLU A 1 493 ? 10.908 -2.468 10.463 1.00 96.56 493 GLU A CA 1
ATOM 3552 C C . GLU A 1 493 ? 10.826 -1.152 11.267 1.00 96.56 493 GLU A C 1
ATOM 3554 O O . GLU A 1 493 ? 9.792 -0.489 11.253 1.00 96.56 493 GLU A O 1
ATOM 3559 N N . PRO A 1 494 ? 11.876 -0.761 12.024 1.00 96.44 494 PRO A N 1
ATOM 3560 C CA . PRO A 1 494 ? 11.823 0.381 12.950 1.00 96.44 494 PRO A CA 1
ATOM 3561 C C . PRO A 1 494 ? 11.467 1.746 12.341 1.00 96.44 494 PRO A C 1
ATOM 3563 O O . PRO A 1 494 ? 11.040 2.633 13.076 1.00 96.44 494 PRO A O 1
ATOM 3566 N N . ASP A 1 495 ? 11.660 1.928 11.038 1.00 90.56 495 ASP A N 1
ATOM 3567 C CA . ASP A 1 495 ? 11.271 3.125 10.284 1.00 90.56 495 ASP A CA 1
ATOM 3568 C C . ASP A 1 495 ? 9.747 3.278 10.150 1.00 90.56 495 ASP A C 1
ATOM 3570 O O . ASP A 1 495 ? 9.257 4.391 9.952 1.00 90.56 495 ASP A O 1
ATOM 3574 N N . GLY A 1 496 ? 8.994 2.194 10.355 1.00 94.19 496 GLY A N 1
ATOM 3575 C CA . GLY A 1 496 ? 7.541 2.186 10.262 1.00 94.19 496 GLY A CA 1
ATOM 3576 C C . GLY A 1 496 ? 7.043 2.278 8.822 1.00 94.19 496 GLY A C 1
ATOM 3577 O O . GLY A 1 496 ? 7.803 2.424 7.867 1.00 94.19 496 GLY A O 1
ATOM 3578 N N . VAL A 1 497 ? 5.726 2.162 8.659 1.00 96.12 497 VAL A N 1
ATOM 3579 C CA . VAL A 1 497 ? 5.081 2.170 7.341 1.00 96.12 497 VAL A CA 1
ATOM 3580 C C . VAL A 1 497 ? 3.798 2.982 7.363 1.00 96.12 497 VAL A C 1
ATOM 3582 O O . VAL A 1 497 ? 3.082 3.001 8.364 1.00 96.12 497 VAL A O 1
ATOM 3585 N N . THR A 1 498 ? 3.478 3.632 6.248 1.00 94.94 498 THR A N 1
ATOM 3586 C CA . THR A 1 498 ? 2.192 4.310 6.036 1.00 94.94 498 THR A CA 1
ATOM 3587 C C . THR A 1 498 ? 1.385 3.590 4.962 1.00 94.94 498 THR A C 1
ATOM 3589 O O . THR A 1 498 ? 1.921 3.258 3.908 1.00 94.94 498 THR A O 1
ATOM 3592 N N . VAL A 1 499 ? 0.099 3.353 5.217 1.00 93.81 499 VAL A N 1
ATOM 3593 C CA . VAL A 1 499 ? -0.840 2.726 4.270 1.00 93.81 499 VAL A CA 1
ATOM 3594 C C . VAL A 1 499 ? -2.213 3.387 4.354 1.00 93.81 499 VAL A C 1
ATOM 3596 O O . VAL A 1 499 ? -2.596 3.888 5.409 1.00 93.81 499 VAL A O 1
ATOM 3599 N N . GLY A 1 500 ? -2.989 3.356 3.273 1.00 85.94 500 GLY A N 1
ATOM 3600 C CA . GLY A 1 500 ? -4.390 3.799 3.280 1.00 85.94 500 GLY A CA 1
ATOM 3601 C C . GLY A 1 500 ? -5.342 2.773 3.886 1.00 85.94 500 GLY A C 1
ATOM 3602 O O . GLY A 1 500 ? -6.285 3.116 4.603 1.00 85.94 500 GLY A O 1
ATOM 3603 N N . SER A 1 501 ? -5.078 1.492 3.633 1.00 92.69 501 SER A N 1
ATOM 3604 C CA . SER A 1 501 ? -5.902 0.400 4.137 1.00 92.69 501 SER A CA 1
ATOM 3605 C C . SER A 1 501 ? -5.119 -0.893 4.311 1.00 92.69 501 SER A C 1
ATOM 3607 O O . SER A 1 501 ? -4.077 -1.089 3.692 1.00 92.69 501 SER A O 1
ATOM 3609 N N . MET A 1 502 ? -5.659 -1.816 5.101 1.00 98.31 502 MET A N 1
ATOM 3610 C CA . MET A 1 502 ? -5.167 -3.186 5.232 1.00 98.31 502 MET A CA 1
ATOM 3611 C C . MET A 1 502 ? -6.307 -4.167 4.963 1.00 98.31 502 MET A C 1
ATOM 3613 O O . MET A 1 502 ? -7.394 -3.997 5.510 1.00 98.31 502 MET A O 1
ATOM 3617 N N . LYS A 1 503 ? -6.073 -5.203 4.157 1.00 98.12 503 LYS A N 1
ATOM 3618 C CA . LYS A 1 503 ? -7.078 -6.236 3.863 1.00 98.12 503 LYS A CA 1
ATOM 3619 C C . LYS A 1 503 ? -6.522 -7.620 4.133 1.00 98.12 503 LYS A C 1
ATOM 3621 O O . LYS A 1 503 ? -5.443 -7.940 3.654 1.00 98.12 503 LYS A O 1
ATOM 3626 N N . PHE A 1 504 ? -7.280 -8.449 4.832 1.00 98.62 504 PHE A N 1
ATOM 3627 C CA . PHE A 1 504 ? -6.954 -9.835 5.122 1.00 98.62 504 PHE A CA 1
ATOM 3628 C C . PHE A 1 504 ? -8.015 -10.751 4.517 1.00 98.62 504 PHE A C 1
ATOM 3630 O O . PHE A 1 504 ? -9.203 -10.626 4.816 1.00 98.62 504 PHE A O 1
ATOM 3637 N N . ASP A 1 505 ? -7.583 -11.668 3.662 1.00 97.75 505 ASP A N 1
ATOM 3638 C CA . ASP A 1 505 ? -8.436 -12.690 3.063 1.00 97.75 505 ASP A CA 1
ATOM 3639 C C . ASP A 1 505 ? -7.659 -14.003 2.957 1.00 97.75 505 ASP A C 1
ATOM 3641 O O . ASP A 1 505 ? -7.168 -14.394 1.894 1.00 97.75 505 ASP A O 1
ATOM 3645 N N . ASN A 1 506 ? -7.460 -14.642 4.109 1.00 98.25 506 ASN A N 1
ATOM 3646 C CA . ASN A 1 506 ? -6.801 -15.936 4.185 1.00 98.25 506 ASN A CA 1
ATOM 3647 C C . ASN A 1 506 ? -7.264 -16.708 5.419 1.00 98.25 506 ASN A C 1
ATOM 3649 O O . ASN A 1 506 ? -7.265 -16.182 6.526 1.00 98.25 506 ASN A O 1
ATOM 3653 N N . ALA A 1 507 ? -7.566 -17.997 5.259 1.00 97.75 507 ALA A N 1
ATOM 3654 C CA . ALA A 1 507 ? -7.887 -18.867 6.389 1.00 97.75 507 ALA A CA 1
ATOM 3655 C C . ALA A 1 507 ? -6.720 -18.999 7.393 1.00 97.75 507 ALA A C 1
ATOM 3657 O O . ALA A 1 507 ? -6.948 -19.187 8.590 1.00 97.75 507 ALA A O 1
ATOM 3658 N N . ASN A 1 508 ? -5.475 -18.889 6.921 1.00 98.50 508 ASN A N 1
ATOM 3659 C CA . ASN A 1 508 ? -4.279 -18.869 7.754 1.00 98.50 508 ASN A CA 1
ATOM 3660 C C . ASN A 1 508 ? -4.020 -17.474 8.335 1.00 98.50 508 ASN A C 1
ATOM 3662 O O . ASN A 1 508 ? -4.149 -16.452 7.665 1.00 98.50 508 ASN A O 1
ATOM 3666 N N . ARG A 1 509 ? -3.558 -17.431 9.587 1.00 98.62 509 ARG A N 1
ATOM 3667 C CA . ARG A 1 509 ? -3.265 -16.180 10.295 1.00 98.62 509 ARG A CA 1
ATOM 3668 C C . ARG A 1 509 ? -2.040 -15.468 9.716 1.00 98.62 509 ARG A C 1
ATOM 3670 O O . ARG A 1 509 ? -0.911 -15.901 9.931 1.00 98.62 509 ARG A O 1
ATOM 3677 N N . TYR A 1 510 ? -2.263 -14.312 9.106 1.00 98.81 510 TYR A N 1
ATOM 3678 C CA . TYR A 1 510 ? -1.276 -13.231 9.092 1.00 98.81 510 TYR A CA 1
ATOM 3679 C C . TYR A 1 510 ? -1.120 -12.601 10.482 1.00 98.81 510 TYR A C 1
ATOM 3681 O O . TYR A 1 510 ? -2.111 -12.216 11.113 1.00 98.81 510 TYR A O 1
ATOM 3689 N N . THR A 1 511 ? 0.129 -12.476 10.925 1.00 98.81 511 THR A N 1
ATOM 3690 C CA . THR A 1 511 ? 0.533 -11.689 12.093 1.00 98.81 511 THR A CA 1
ATOM 3691 C C . THR A 1 511 ? 1.395 -10.525 11.619 1.00 98.81 511 THR A C 1
ATOM 3693 O O . THR A 1 511 ? 2.498 -10.749 11.133 1.00 98.81 511 THR A O 1
ATOM 3696 N N . ILE A 1 512 ? 0.925 -9.289 11.762 1.00 98.81 512 ILE A N 1
ATOM 3697 C CA . ILE A 1 512 ? 1.708 -8.090 11.450 1.00 98.81 512 ILE A CA 1
ATOM 3698 C C . ILE A 1 512 ? 2.370 -7.605 12.740 1.00 98.81 512 ILE A C 1
ATOM 3700 O O . ILE A 1 512 ? 1.688 -7.139 13.653 1.00 98.81 512 ILE A O 1
ATOM 3704 N N . ALA A 1 513 ? 3.683 -7.768 12.850 1.00 98.50 513 ALA A N 1
ATOM 3705 C CA . ALA A 1 513 ? 4.454 -7.535 14.072 1.00 98.50 513 ALA A CA 1
ATOM 3706 C C . ALA A 1 513 ? 5.681 -6.665 13.792 1.00 98.50 513 ALA A C 1
ATOM 3708 O O . ALA A 1 513 ? 5.919 -6.296 12.656 1.00 98.50 513 ALA A O 1
ATOM 3709 N N . GLY A 1 514 ? 6.481 -6.368 14.813 1.00 97.81 514 GLY A N 1
ATOM 3710 C CA . GLY A 1 514 ? 7.727 -5.614 14.672 1.00 97.81 514 GLY A CA 1
ATOM 3711 C C . GLY A 1 514 ? 7.717 -4.297 15.450 1.00 97.81 514 GLY A C 1
ATOM 3712 O O . GLY A 1 514 ? 6.674 -3.897 15.971 1.00 97.81 514 GLY A O 1
ATOM 3713 N N . PRO A 1 515 ? 8.890 -3.656 15.595 1.00 96.56 515 PRO A N 1
ATOM 3714 C CA . PRO A 1 515 ? 9.025 -2.394 16.321 1.00 96.56 515 PRO A CA 1
ATOM 3715 C C . PRO A 1 515 ? 8.471 -1.189 15.547 1.00 96.56 515 PRO A C 1
ATOM 3717 O O . PRO A 1 515 ? 8.213 -0.152 16.156 1.00 96.56 515 PRO A O 1
ATOM 3720 N N . GLY A 1 516 ? 8.303 -1.313 14.228 1.00 97.25 516 GLY A N 1
ATOM 3721 C CA . GLY A 1 516 ? 7.783 -0.255 13.372 1.00 97.25 516 GLY A CA 1
ATOM 3722 C C . GLY A 1 516 ? 6.334 0.099 13.646 1.00 97.25 516 GLY A C 1
ATOM 3723 O O . GLY A 1 516 ? 5.503 -0.776 13.884 1.00 97.25 516 GLY A O 1
ATOM 3724 N N . THR A 1 517 ? 6.015 1.389 13.560 1.00 97.56 517 THR A N 1
ATOM 3725 C CA . THR A 1 517 ? 4.631 1.866 13.654 1.00 97.56 517 THR A CA 1
ATOM 3726 C C . THR A 1 517 ? 3.946 1.799 12.293 1.00 97.56 517 THR A C 1
ATOM 3728 O O . THR A 1 517 ? 4.485 2.290 11.304 1.00 97.56 517 THR A O 1
ATOM 3731 N N . ILE A 1 518 ? 2.736 1.243 12.249 1.00 98.31 518 ILE A N 1
ATOM 3732 C CA . ILE A 1 518 ? 1.845 1.289 11.087 1.00 98.31 518 ILE A CA 1
ATOM 3733 C C . ILE A 1 518 ? 0.967 2.533 11.194 1.00 98.31 518 ILE A C 1
ATOM 3735 O O . ILE A 1 518 ? 0.192 2.672 12.138 1.00 98.31 518 ILE A O 1
ATOM 3739 N N . THR A 1 519 ? 1.040 3.420 10.212 1.00 97.25 519 THR A N 1
ATOM 3740 C CA . THR A 1 519 ? 0.179 4.600 10.127 1.00 97.25 519 THR A CA 1
ATOM 3741 C C . THR A 1 519 ? -0.910 4.379 9.084 1.00 97.25 519 THR A C 1
ATOM 3743 O O . THR A 1 519 ? -0.614 4.208 7.904 1.00 97.25 519 THR A O 1
ATOM 3746 N N . ILE A 1 520 ? -2.175 4.405 9.512 1.00 95.75 520 ILE A N 1
ATOM 3747 C CA . ILE A 1 520 ? -3.335 4.370 8.613 1.00 95.75 520 ILE A CA 1
ATOM 3748 C C . ILE A 1 520 ? -3.659 5.802 8.183 1.00 95.75 520 ILE A C 1
ATOM 3750 O O . ILE A 1 520 ? -4.128 6.601 8.997 1.00 95.75 520 ILE A O 1
ATOM 3754 N N . SER A 1 521 ? -3.391 6.129 6.921 1.00 90.00 521 SER A N 1
ATOM 3755 C CA . SER A 1 521 ? -3.561 7.460 6.331 1.00 90.00 521 SER A CA 1
ATOM 3756 C C . SER A 1 521 ? -4.206 7.349 4.955 1.00 90.00 521 SER A C 1
ATOM 3758 O O . SER A 1 521 ? -3.568 6.915 3.995 1.00 90.00 521 SER A O 1
ATOM 3760 N N . ALA A 1 522 ? -5.475 7.740 4.865 1.00 82.56 522 ALA A N 1
ATOM 3761 C CA . ALA A 1 522 ? -6.247 7.742 3.630 1.00 82.56 522 ALA A CA 1
ATOM 3762 C C . ALA A 1 522 ? -6.633 9.185 3.276 1.00 82.56 522 ALA A C 1
ATOM 3764 O O . ALA A 1 522 ? -7.683 9.692 3.679 1.00 82.56 522 ALA A O 1
ATOM 3765 N N . GLN A 1 523 ? -5.725 9.879 2.594 1.00 76.19 523 GLN A N 1
ATOM 3766 C CA . GLN A 1 523 ? -5.860 11.297 2.263 1.00 76.19 523 GLN A CA 1
ATOM 3767 C C . GLN A 1 523 ? -6.883 11.526 1.152 1.00 76.19 523 GLN A C 1
ATOM 3769 O O . GLN A 1 523 ? -7.573 12.542 1.165 1.00 76.19 523 GLN A O 1
ATOM 3774 N N . SER A 1 524 ? -7.021 10.572 0.232 1.00 63.66 524 SER A N 1
ATOM 3775 C CA . SER A 1 524 ? -7.926 10.676 -0.913 1.00 63.66 524 SER A CA 1
ATOM 3776 C C . SER A 1 524 ? -9.378 10.360 -0.544 1.00 63.66 524 SER A C 1
ATOM 3778 O O . SER A 1 524 ? -10.300 11.003 -1.037 1.00 63.66 524 SER A O 1
ATOM 3780 N N . THR A 1 525 ? -9.606 9.375 0.330 1.00 68.31 525 THR A N 1
ATOM 3781 C CA . THR A 1 525 ? -10.960 8.961 0.754 1.00 68.31 525 THR A CA 1
ATOM 3782 C C . THR A 1 525 ? -11.425 9.663 2.031 1.00 68.31 525 THR A C 1
ATOM 3784 O O . THR A 1 525 ? -12.615 9.646 2.345 1.00 68.31 525 THR A O 1
ATOM 3787 N N . GLY A 1 526 ? -10.494 10.215 2.817 1.00 74.00 526 GLY A N 1
ATOM 3788 C CA . GLY A 1 526 ? -10.733 10.725 4.170 1.00 74.00 526 GLY A CA 1
ATOM 3789 C C . GLY A 1 526 ? -10.980 9.635 5.224 1.00 74.00 526 GLY A C 1
ATOM 3790 O O . GLY A 1 526 ? -11.080 9.946 6.415 1.00 74.00 526 GLY A O 1
ATOM 3791 N N . VAL A 1 527 ? -11.079 8.365 4.811 1.00 82.69 527 VAL A N 1
ATOM 3792 C CA . VAL A 1 527 ? -11.396 7.227 5.680 1.00 82.69 527 VAL A CA 1
ATOM 3793 C C . VAL A 1 527 ? -10.495 6.039 5.349 1.00 82.69 527 VAL A C 1
ATOM 3795 O O . VAL A 1 527 ? -10.590 5.451 4.271 1.00 82.69 527 VAL A O 1
ATOM 3798 N N . GLY A 1 528 ? -9.638 5.672 6.299 1.00 89.00 528 GLY A N 1
ATOM 3799 C CA . GLY A 1 528 ? -8.832 4.459 6.245 1.00 89.00 528 GLY A CA 1
ATOM 3800 C C . GLY A 1 528 ? -9.648 3.211 6.571 1.00 89.00 528 GLY A C 1
ATOM 3801 O O . GLY A 1 528 ? -10.717 3.281 7.186 1.00 89.00 528 GLY A O 1
ATOM 3802 N N . ALA A 1 529 ? -9.140 2.046 6.174 1.00 92.00 529 ALA A N 1
ATOM 3803 C CA . ALA A 1 529 ? -9.854 0.786 6.363 1.00 92.00 529 ALA A CA 1
ATOM 3804 C C . ALA A 1 529 ? -8.950 -0.353 6.841 1.00 92.00 529 ALA A C 1
ATOM 3806 O O . ALA A 1 529 ? -7.821 -0.503 6.382 1.00 92.00 529 ALA A O 1
ATOM 3807 N N . ILE A 1 530 ? -9.480 -1.199 7.723 1.00 98.25 530 ILE A N 1
ATOM 3808 C CA . ILE A 1 530 ? -8.918 -2.515 8.032 1.00 98.25 530 ILE A CA 1
ATOM 3809 C C . ILE A 1 530 ? -10.019 -3.542 7.809 1.00 98.25 530 ILE A C 1
ATOM 3811 O O . ILE A 1 530 ? -11.040 -3.518 8.492 1.00 98.25 530 ILE A O 1
ATOM 3815 N N . GLU A 1 531 ? -9.832 -4.436 6.851 1.00 97.94 531 GLU A N 1
ATOM 3816 C CA . GLU A 1 531 ? -10.845 -5.398 6.439 1.00 97.94 531 GLU A CA 1
ATOM 3817 C C . GLU A 1 531 ? -10.368 -6.833 6.659 1.00 97.94 531 GLU A C 1
ATOM 3819 O O . GLU A 1 531 ? -9.275 -7.202 6.245 1.00 97.94 531 GLU A O 1
ATOM 3824 N N . VAL A 1 532 ? -11.208 -7.656 7.281 1.00 98.56 532 VAL A N 1
ATOM 3825 C CA . VAL A 1 532 ? -11.043 -9.106 7.385 1.00 98.56 532 VAL A CA 1
ATOM 3826 C C . VAL A 1 532 ? -12.214 -9.771 6.670 1.00 98.56 532 VAL A C 1
ATOM 3828 O O . VAL A 1 532 ? -13.354 -9.709 7.137 1.00 98.56 532 VAL A O 1
ATOM 3831 N N . ILE A 1 533 ? -11.915 -10.407 5.540 1.00 97.31 533 ILE A N 1
ATOM 3832 C CA . ILE A 1 533 ? -12.864 -11.158 4.710 1.00 97.31 533 ILE A CA 1
ATOM 3833 C C . ILE A 1 533 ? -12.950 -12.619 5.150 1.00 97.31 533 ILE A C 1
ATOM 3835 O O . ILE A 1 533 ? -14.039 -13.186 5.190 1.00 97.31 533 ILE A O 1
ATOM 3839 N N . SER A 1 534 ? -11.821 -13.231 5.501 1.00 96.44 534 SER A N 1
ATOM 3840 C CA . SER A 1 534 ? -11.748 -14.619 5.956 1.00 96.44 534 SER A CA 1
ATOM 3841 C C . SER A 1 534 ? -10.611 -14.795 6.959 1.00 96.44 534 SER A C 1
ATOM 3843 O O . SER A 1 534 ? -9.678 -14.003 6.969 1.00 96.44 534 SER A O 1
ATOM 3845 N N . GLY A 1 535 ? -10.713 -15.814 7.821 1.00 98.19 535 GLY A N 1
ATOM 3846 C CA . GLY A 1 535 ? -9.695 -16.130 8.829 1.00 98.19 535 GLY A CA 1
ATOM 3847 C C . GLY A 1 535 ? -9.670 -15.196 10.041 1.00 98.19 535 GLY A C 1
ATOM 3848 O O . GLY A 1 535 ? -10.491 -14.291 10.183 1.00 98.19 535 GLY A O 1
ATOM 3849 N N . SER A 1 536 ? -8.739 -15.463 10.956 1.00 98.69 536 SER A N 1
ATOM 3850 C CA . SER A 1 536 ? -8.507 -14.658 12.160 1.00 98.69 536 SER A CA 1
ATOM 3851 C C . SER A 1 536 ? -7.056 -14.197 12.187 1.00 98.69 536 SER A C 1
ATOM 3853 O O . SER A 1 536 ? -6.139 -15.016 12.086 1.00 98.69 536 SER A O 1
ATOM 3855 N N . HIS A 1 537 ? -6.852 -12.893 12.355 1.00 98.88 537 HIS A N 1
ATOM 3856 C CA . HIS A 1 537 ? -5.576 -12.218 12.109 1.00 98.88 537 HIS A CA 1
ATOM 3857 C C . HIS A 1 537 ? -5.103 -11.431 13.322 1.00 98.88 537 HIS A C 1
ATOM 3859 O O . HIS A 1 537 ? -5.878 -11.147 14.238 1.00 98.88 537 HIS A O 1
ATOM 3865 N N . THR A 1 538 ? -3.816 -11.095 13.338 1.00 98.81 538 THR A N 1
ATOM 3866 C CA . THR A 1 538 ? -3.208 -10.353 14.442 1.00 98.81 538 THR A CA 1
ATOM 3867 C C . THR A 1 538 ? -2.391 -9.179 13.918 1.00 98.81 538 THR A C 1
ATOM 3869 O O . THR A 1 538 ? -1.592 -9.342 13.003 1.00 98.81 538 THR A O 1
ATOM 3872 N N . ILE A 1 539 ? -2.553 -8.011 14.533 1.00 98.69 539 ILE A N 1
ATOM 3873 C CA . ILE A 1 539 ? -1.674 -6.852 14.386 1.00 98.69 539 ILE A CA 1
ATOM 3874 C C . ILE A 1 539 ? -1.089 -6.558 15.769 1.00 98.69 539 ILE A C 1
ATOM 3876 O O . ILE A 1 539 ? -1.778 -6.086 16.672 1.00 98.69 539 ILE A O 1
ATOM 3880 N N . SER A 1 540 ? 0.180 -6.895 15.961 1.00 98.19 540 SER A N 1
ATOM 3881 C CA . SER A 1 540 ? 0.923 -6.631 17.195 1.00 98.19 540 SER A CA 1
ATOM 3882 C C . SER A 1 540 ? 1.939 -5.498 17.052 1.00 98.19 540 SER A C 1
ATOM 3884 O O . SER A 1 540 ? 2.490 -5.062 18.059 1.00 98.19 540 SER A O 1
ATOM 3886 N N . ALA A 1 541 ? 2.198 -5.024 15.828 1.00 98.06 541 ALA A N 1
ATOM 3887 C CA . ALA A 1 541 ? 2.943 -3.791 15.591 1.00 98.06 541 ALA A CA 1
ATOM 3888 C C . ALA A 1 541 ? 2.161 -2.574 16.140 1.00 98.06 541 ALA A C 1
ATOM 3890 O O . ALA A 1 541 ? 0.927 -2.572 16.064 1.00 98.06 541 ALA A O 1
ATOM 3891 N N . PRO A 1 542 ? 2.832 -1.548 16.699 1.00 97.19 542 PRO A N 1
ATOM 3892 C CA . PRO A 1 542 ? 2.184 -0.290 17.068 1.00 97.19 542 PRO A CA 1
ATOM 3893 C C . PRO A 1 542 ? 1.445 0.345 15.885 1.00 97.19 542 PRO A C 1
ATOM 3895 O O . PRO A 1 542 ? 1.882 0.231 14.741 1.00 97.19 542 PRO A O 1
ATOM 3898 N N . MET A 1 543 ? 0.345 1.044 16.157 1.00 96.69 543 MET A N 1
ATOM 3899 C CA . MET A 1 543 ? -0.471 1.700 15.140 1.00 96.69 543 MET A CA 1
ATOM 3900 C C . MET A 1 543 ? -0.768 3.159 15.483 1.00 96.69 543 MET A C 1
ATOM 3902 O O . MET A 1 543 ? -1.034 3.506 16.636 1.00 96.69 543 MET A O 1
ATOM 3906 N N . VAL A 1 544 ? -0.811 3.999 14.454 1.00 95.56 544 VAL A N 1
ATOM 3907 C CA . VAL A 1 544 ? -1.336 5.368 14.498 1.00 95.56 544 VAL A CA 1
ATOM 3908 C C . VAL A 1 544 ? -2.466 5.478 13.479 1.00 95.56 544 VAL A C 1
ATOM 3910 O O . VAL A 1 544 ? -2.306 5.084 12.324 1.00 95.56 544 VAL A O 1
ATOM 3913 N N . LEU A 1 545 ? -3.614 6.017 13.887 1.00 94.56 545 LEU A N 1
ATOM 3914 C CA . LEU A 1 545 ? -4.715 6.307 12.967 1.00 94.56 545 LEU A CA 1
ATOM 3915 C C . LEU A 1 545 ? -4.658 7.796 12.607 1.00 94.56 545 LEU A C 1
ATOM 3917 O O . LEU A 1 545 ? -5.037 8.645 13.409 1.00 94.56 545 LEU A O 1
ATOM 3921 N N . ALA A 1 546 ? -4.141 8.117 11.420 1.00 92.25 546 ALA A N 1
ATOM 3922 C CA . ALA A 1 546 ? -4.048 9.493 10.922 1.00 92.25 546 ALA A CA 1
ATOM 3923 C C . ALA A 1 546 ? -5.337 9.955 10.216 1.00 92.25 546 ALA A C 1
ATOM 3925 O O . ALA A 1 546 ? -5.560 11.152 10.047 1.00 92.25 546 ALA A O 1
ATOM 3926 N N . SER A 1 547 ? -6.197 9.012 9.832 1.00 90.75 547 SER A N 1
ATOM 3927 C CA . SER A 1 547 ? -7.528 9.256 9.274 1.00 90.75 547 SER A CA 1
ATOM 3928 C C . SER A 1 547 ? -8.591 8.538 10.104 1.00 90.75 547 SER A C 1
ATOM 3930 O O . SER A 1 547 ? -8.301 7.549 10.788 1.00 90.75 547 SER A O 1
ATOM 3932 N N . ASN A 1 548 ? -9.845 8.993 10.000 1.00 93.06 548 ASN A N 1
ATOM 3933 C CA . ASN A 1 548 ? -10.985 8.204 10.472 1.00 93.06 548 ASN A CA 1
ATOM 3934 C C . ASN A 1 548 ? -10.860 6.787 9.911 1.00 93.06 548 ASN A C 1
ATOM 3936 O O . ASN A 1 548 ? -10.529 6.627 8.741 1.00 93.06 548 ASN A O 1
ATOM 3940 N N . THR A 1 549 ? -11.071 5.763 10.728 1.00 95.56 549 THR A N 1
ATOM 3941 C CA . THR A 1 549 ? -10.775 4.383 10.333 1.00 95.56 549 THR A CA 1
ATOM 3942 C C . THR A 1 549 ? -11.982 3.488 10.549 1.00 95.56 549 THR A C 1
ATOM 3944 O O . THR A 1 549 ? -12.575 3.466 11.628 1.00 95.56 549 THR A O 1
ATOM 3947 N N . THR A 1 550 ? -12.328 2.715 9.522 1.00 97.25 550 THR A N 1
ATOM 3948 C CA . THR A 1 550 ? -13.334 1.654 9.614 1.00 97.25 550 THR A CA 1
ATOM 3949 C C . THR A 1 550 ? -12.652 0.297 9.717 1.00 97.25 550 THR A C 1
ATOM 3951 O O . THR A 1 550 ? -11.870 -0.077 8.848 1.00 97.25 550 THR A O 1
ATOM 3954 N N . ILE A 1 551 ? -12.975 -0.467 10.757 1.00 98.31 551 ILE A N 1
ATOM 3955 C CA . ILE A 1 551 ? -12.576 -1.864 10.901 1.00 98.31 551 ILE A CA 1
ATOM 3956 C C . ILE A 1 551 ? -13.777 -2.749 10.565 1.00 98.31 551 ILE A C 1
ATOM 3958 O O . ILE A 1 551 ? -14.778 -2.756 11.285 1.00 98.31 551 ILE A O 1
ATOM 3962 N N . ASN A 1 552 ? -13.673 -3.506 9.478 1.00 98.12 552 ASN A N 1
ATOM 3963 C CA . ASN A 1 552 ? -14.653 -4.500 9.065 1.00 98.12 552 ASN A CA 1
ATOM 3964 C C . ASN A 1 552 ? -14.128 -5.904 9.352 1.00 98.12 552 ASN A C 1
ATOM 3966 O O . ASN A 1 552 ? -13.138 -6.320 8.762 1.00 98.12 552 ASN A O 1
ATOM 3970 N N . VAL A 1 553 ? -14.810 -6.654 10.213 1.00 98.56 553 VAL A N 1
ATOM 3971 C CA . VAL A 1 553 ? -14.562 -8.095 10.364 1.00 98.56 553 VAL A CA 1
ATOM 3972 C C . VAL A 1 553 ? -15.818 -8.807 9.902 1.00 98.56 553 VAL A C 1
ATOM 3974 O O . VAL A 1 553 ? -16.787 -8.907 10.656 1.00 98.56 553 VAL A O 1
ATOM 3977 N N . ALA A 1 554 ? -15.842 -9.216 8.634 1.00 94.69 554 ALA A N 1
ATOM 3978 C CA . ALA A 1 554 ? -17.079 -9.636 7.988 1.00 94.69 554 ALA A CA 1
ATOM 3979 C C . ALA A 1 554 ? -17.638 -10.951 8.573 1.00 94.69 554 ALA A C 1
ATOM 3981 O O . ALA A 1 554 ? -18.811 -10.952 8.964 1.00 94.69 554 ALA A O 1
ATOM 3982 N N . PRO A 1 555 ? -16.852 -12.041 8.718 1.00 96.12 555 PRO A N 1
ATOM 3983 C CA . PRO A 1 555 ? -17.369 -13.305 9.240 1.00 96.12 555 PRO A CA 1
ATOM 3984 C C . PRO A 1 555 ? -17.550 -13.266 10.757 1.00 96.12 555 PRO A C 1
ATOM 3986 O O . PRO A 1 555 ? -16.648 -12.860 11.485 1.00 96.12 555 PRO A O 1
ATOM 3989 N N . SER A 1 556 ? -18.672 -13.784 11.258 1.00 97.25 556 SER A N 1
ATOM 3990 C CA . SER A 1 556 ? -18.947 -13.874 12.702 1.00 97.25 556 SER A CA 1
ATOM 3991 C C . SER A 1 556 ? -17.976 -14.781 13.466 1.00 97.25 556 SER A C 1
ATOM 3993 O O . SER A 1 556 ? -17.771 -14.591 14.660 1.00 97.25 556 SER A O 1
ATOM 3995 N N . SER A 1 557 ? -17.355 -15.751 12.788 1.00 97.62 557 SER A N 1
ATOM 3996 C CA . SER A 1 557 ? -16.340 -16.647 13.358 1.00 97.62 557 SER A CA 1
ATOM 3997 C C . SER A 1 557 ? -14.929 -16.051 13.387 1.00 97.62 557 SER A C 1
ATOM 3999 O O . SER A 1 557 ? -14.012 -16.681 13.913 1.00 97.62 557 SER A O 1
ATOM 4001 N N . SER A 1 558 ? -14.730 -14.889 12.765 1.00 98.56 558 SER A N 1
ATOM 4002 C CA . SER A 1 558 ? -13.423 -14.259 12.618 1.00 98.56 558 SER A CA 1
ATOM 4003 C C . SER A 1 558 ? -13.150 -13.259 13.732 1.00 98.56 558 SER A C 1
ATOM 4005 O O . SER A 1 558 ? -14.038 -12.522 14.169 1.00 98.56 558 SER A O 1
ATOM 4007 N N . THR A 1 559 ? -11.882 -13.188 14.129 1.00 98.69 559 THR A N 1
ATOM 4008 C CA . THR A 1 559 ? -11.379 -12.193 15.076 1.00 98.69 559 THR A CA 1
ATOM 4009 C C . THR A 1 559 ? -10.156 -11.493 14.504 1.00 98.69 559 THR A C 1
ATOM 4011 O O . THR A 1 559 ? -9.186 -12.149 14.112 1.00 98.69 559 THR A O 1
ATOM 4014 N N . LEU A 1 560 ? -10.169 -10.160 14.521 1.00 98.88 560 LEU A N 1
ATOM 4015 C CA . LEU A 1 560 ? -8.966 -9.344 14.376 1.00 98.88 560 LEU A CA 1
ATOM 4016 C C . LEU A 1 560 ? -8.439 -8.976 15.766 1.00 98.88 560 LEU A C 1
ATOM 4018 O O . LEU A 1 560 ? -9.101 -8.262 16.517 1.00 98.88 560 LEU A O 1
ATOM 4022 N N . THR A 1 561 ? -7.245 -9.442 16.115 1.00 98.75 561 THR A N 1
ATOM 4023 C CA . THR A 1 561 ? -6.576 -9.070 17.368 1.00 98.75 561 THR A CA 1
ATOM 4024 C C . THR A 1 561 ? -5.588 -7.939 17.116 1.00 98.75 561 THR A C 1
ATOM 4026 O O . THR A 1 561 ? -4.617 -8.138 16.394 1.00 98.75 561 THR A O 1
ATOM 4029 N N . ILE A 1 562 ? -5.792 -6.781 17.736 1.00 98.06 562 ILE A N 1
ATOM 4030 C CA . ILE A 1 562 ? -4.869 -5.644 17.716 1.00 98.06 562 ILE A CA 1
ATOM 4031 C C . ILE A 1 562 ? -4.238 -5.519 19.104 1.00 98.06 562 ILE A C 1
ATOM 4033 O O . ILE A 1 562 ? -4.799 -4.911 20.014 1.00 98.06 562 ILE A O 1
ATOM 4037 N N . SER A 1 563 ? -3.078 -6.148 19.277 1.00 95.25 563 SER A N 1
ATOM 4038 C CA . SER A 1 563 ? -2.345 -6.168 20.549 1.00 95.25 563 SER A CA 1
ATOM 4039 C C . SER A 1 563 ? -1.206 -5.147 20.603 1.00 95.25 563 SER A C 1
ATOM 4041 O O . SER A 1 563 ? -0.557 -5.018 21.641 1.00 95.25 563 SER A O 1
ATOM 4043 N N . GLY A 1 564 ? -0.928 -4.449 19.498 1.00 90.38 564 GLY A N 1
ATOM 4044 C CA . GLY A 1 564 ? -0.052 -3.280 19.481 1.00 90.38 564 GLY A CA 1
ATOM 4045 C C . GLY A 1 564 ? -0.739 -2.060 20.100 1.00 90.38 564 GLY A C 1
ATOM 4046 O O . GLY A 1 564 ? -1.966 -1.994 20.171 1.00 90.38 564 GLY A O 1
ATOM 4047 N N . ASN A 1 565 ? 0.044 -1.080 20.558 1.00 89.75 565 ASN A N 1
ATOM 4048 C CA . ASN A 1 565 ? -0.518 0.194 21.010 1.00 89.75 565 ASN A CA 1
ATOM 4049 C C . ASN A 1 565 ? -1.197 0.913 19.836 1.00 89.75 565 ASN A C 1
ATOM 4051 O O . ASN A 1 565 ? -0.567 1.058 18.791 1.00 89.75 565 ASN A O 1
ATOM 4055 N N . VAL A 1 566 ? -2.429 1.392 20.014 1.00 92.81 566 VAL A N 1
ATOM 4056 C CA . VAL A 1 566 ? -3.156 2.157 18.992 1.00 92.81 566 VAL A CA 1
ATOM 4057 C C . VAL A 1 566 ? -3.319 3.594 19.462 1.00 92.81 566 VAL A C 1
ATOM 4059 O O . VAL A 1 566 ? -4.005 3.860 20.447 1.00 92.81 566 VAL A O 1
ATOM 4062 N N . ASN A 1 567 ? -2.713 4.531 18.739 1.00 87.94 567 ASN A N 1
ATOM 4063 C CA . ASN A 1 567 ? -2.911 5.957 18.957 1.00 87.94 567 ASN A CA 1
ATOM 4064 C C . ASN A 1 567 ? -3.844 6.531 17.883 1.00 87.94 567 ASN A C 1
ATOM 4066 O O . ASN A 1 567 ? -3.413 6.799 16.761 1.00 87.94 567 ASN A O 1
ATOM 4070 N N . GLY A 1 568 ? -5.124 6.698 18.220 1.00 78.00 568 GLY A N 1
ATOM 4071 C CA . GLY A 1 568 ? -6.113 7.316 17.334 1.00 78.00 568 GLY A CA 1
ATOM 4072 C C . GLY A 1 568 ? -6.343 8.811 17.565 1.00 78.00 568 GLY A C 1
ATOM 4073 O O . GLY A 1 568 ? -7.075 9.427 16.799 1.00 78.00 568 GLY A O 1
ATOM 4074 N N . GLY A 1 569 ? -5.758 9.423 18.602 1.00 82.56 569 GLY A N 1
ATOM 4075 C CA . GLY A 1 569 ? -6.019 10.830 18.931 1.00 82.56 569 GLY A CA 1
ATOM 4076 C C . GLY A 1 569 ? -7.521 11.162 18.939 1.00 82.56 569 GLY A C 1
ATOM 4077 O O . GLY A 1 569 ? -8.292 10.543 19.669 1.00 82.56 569 GLY A O 1
ATOM 4078 N N . SER A 1 570 ? -7.928 12.119 18.101 1.00 85.19 570 SER A N 1
ATOM 4079 C CA . SER A 1 570 ? -9.320 12.555 17.914 1.00 85.19 570 SER A CA 1
ATOM 4080 C C . SER A 1 570 ? -10.037 11.922 16.710 1.00 85.19 570 SER A C 1
ATOM 4082 O O . SER A 1 570 ? -11.172 12.304 16.419 1.00 85.19 570 SER A O 1
ATOM 4084 N N . VAL A 1 571 ? -9.426 10.968 15.996 1.00 92.56 571 VAL A N 1
ATOM 4085 C CA . VAL A 1 571 ? -10.059 10.356 14.814 1.00 92.56 571 VAL A CA 1
ATOM 4086 C C . VAL A 1 571 ? -11.193 9.410 15.205 1.00 92.56 571 VAL A C 1
ATOM 4088 O O . VAL A 1 571 ? -11.177 8.796 16.274 1.00 92.56 571 VAL A O 1
ATOM 4091 N N . ALA A 1 572 ? -12.192 9.271 14.337 1.00 93.56 572 ALA A N 1
ATOM 4092 C CA . ALA A 1 572 ? -13.269 8.312 14.533 1.00 93.56 572 ALA A CA 1
ATOM 4093 C C . ALA A 1 572 ? -12.804 6.881 14.224 1.00 93.56 572 ALA A C 1
ATOM 4095 O O . ALA A 1 572 ? -12.163 6.630 13.203 1.00 93.56 572 ALA A O 1
ATOM 4096 N N . LEU A 1 573 ? -13.192 5.938 15.079 1.00 96.62 573 LEU A N 1
ATOM 4097 C CA . LEU A 1 573 ? -13.033 4.503 14.890 1.00 96.62 573 LEU A CA 1
ATOM 4098 C C . LEU A 1 573 ? -14.415 3.863 14.745 1.00 96.62 573 LEU A C 1
ATOM 4100 O O . LEU A 1 573 ? -15.237 3.925 15.659 1.00 96.62 573 LEU A O 1
ATOM 4104 N N . THR A 1 574 ? -14.668 3.235 13.601 1.00 97.94 574 THR A N 1
ATOM 4105 C CA . THR A 1 574 ? -15.944 2.569 13.312 1.00 97.94 574 THR A CA 1
ATOM 4106 C C . THR A 1 574 ? -15.741 1.068 13.177 1.00 97.94 574 THR A C 1
ATOM 4108 O O . THR A 1 574 ? -14.913 0.630 12.386 1.00 97.94 574 THR A O 1
ATOM 4111 N N . LYS A 1 575 ? -16.515 0.263 13.904 1.00 97.88 575 LYS A N 1
ATOM 4112 C CA . LYS A 1 575 ? -16.536 -1.199 13.788 1.00 97.88 575 LYS A CA 1
ATOM 4113 C C . LYS A 1 575 ? -17.790 -1.650 13.042 1.00 97.88 575 LYS A C 1
ATOM 4115 O O . LYS A 1 575 ? -18.908 -1.389 13.486 1.00 97.88 575 LYS A O 1
ATOM 4120 N N . ILE A 1 576 ? -17.600 -2.372 11.940 1.00 97.44 576 ILE A N 1
ATOM 4121 C CA . ILE A 1 576 ? -18.657 -3.037 11.161 1.00 97.44 576 ILE A CA 1
ATOM 4122 C C . ILE A 1 576 ? -18.350 -4.536 10.999 1.00 97.44 576 ILE A C 1
ATOM 4124 O O . ILE A 1 576 ? -17.307 -5.030 11.443 1.00 97.44 576 ILE A O 1
ATOM 4128 N N . GLY A 1 577 ? -19.273 -5.272 10.379 1.00 96.94 577 GLY A N 1
ATOM 4129 C CA . GLY A 1 577 ? -19.162 -6.718 10.185 1.00 96.94 577 GLY A CA 1
ATOM 4130 C C . GLY A 1 577 ? -19.487 -7.522 11.447 1.00 96.94 577 GLY A C 1
ATOM 4131 O O . GLY A 1 577 ? -19.404 -7.016 12.568 1.00 96.94 577 GLY A O 1
ATOM 4132 N N . ALA A 1 578 ? -19.896 -8.777 11.267 1.00 95.81 578 ALA A N 1
ATOM 4133 C CA . ALA A 1 578 ? -20.417 -9.606 12.352 1.00 95.81 578 ALA A CA 1
ATOM 4134 C C . ALA A 1 578 ? -19.329 -10.157 13.293 1.00 95.81 578 ALA A C 1
ATOM 4136 O O . ALA A 1 578 ? -19.647 -10.558 14.410 1.00 95.81 578 ALA A O 1
ATOM 4137 N N . GLY A 1 579 ? -18.068 -10.194 12.856 1.00 98.19 579 GLY A N 1
ATOM 4138 C CA . GLY A 1 579 ? -16.945 -10.725 13.628 1.00 98.19 579 GLY A CA 1
ATOM 4139 C C . GLY A 1 579 ? -16.449 -9.799 14.734 1.00 98.19 579 GLY A C 1
ATOM 4140 O O . GLY A 1 579 ? -16.966 -8.693 14.940 1.00 98.19 579 GLY A O 1
ATOM 4141 N N . ALA A 1 580 ? -15.418 -10.251 15.445 1.00 98.62 580 ALA A N 1
ATOM 4142 C CA . ALA A 1 580 ? -14.885 -9.571 16.619 1.00 98.62 580 ALA A CA 1
ATOM 4143 C C . ALA A 1 580 ? -13.593 -8.790 16.329 1.00 98.62 580 ALA A C 1
ATOM 4145 O O . ALA A 1 580 ? -12.743 -9.212 15.545 1.00 98.62 580 ALA A O 1
ATOM 4146 N N . VAL A 1 581 ? -13.412 -7.669 17.023 1.00 98.75 581 VAL A N 1
ATOM 4147 C CA . VAL A 1 581 ? -12.116 -6.995 17.180 1.00 98.75 581 VAL A CA 1
ATOM 4148 C C . VAL A 1 581 ? -11.713 -7.088 18.645 1.00 98.75 581 VAL A C 1
ATOM 4150 O O . VAL A 1 581 ? -12.510 -6.752 19.513 1.00 98.75 581 VAL A O 1
ATOM 4153 N N . LEU A 1 582 ? -10.494 -7.541 18.926 1.00 98.44 582 LEU A N 1
ATOM 4154 C CA . LEU A 1 582 ? -9.919 -7.579 20.272 1.00 98.44 582 LEU A CA 1
ATOM 4155 C C . LEU A 1 582 ? -8.792 -6.548 20.360 1.00 98.44 582 LEU A C 1
ATOM 4157 O O . LEU A 1 582 ? -7.850 -6.641 19.577 1.00 98.44 582 LEU A O 1
ATOM 4161 N N . MET A 1 583 ? -8.867 -5.599 21.294 1.00 96.88 583 MET A N 1
ATOM 4162 C CA . MET A 1 583 ? -7.862 -4.541 21.488 1.00 96.88 583 MET A CA 1
ATOM 4163 C C . MET A 1 583 ? -7.385 -4.482 22.938 1.00 96.88 583 MET A C 1
ATOM 4165 O O . MET A 1 583 ? -8.121 -4.864 23.837 1.00 96.88 583 MET A O 1
ATOM 4169 N N . ASN A 1 584 ? -6.190 -3.946 23.196 1.00 94.81 584 ASN A N 1
ATOM 4170 C CA . ASN A 1 584 ? -5.731 -3.727 24.578 1.00 94.81 584 ASN A CA 1
ATOM 4171 C C . ASN A 1 584 ? -6.516 -2.625 25.304 1.00 94.81 584 ASN A C 1
ATOM 4173 O O . ASN A 1 584 ? -6.715 -2.704 26.507 1.00 94.81 584 ASN A O 1
ATOM 4177 N N . ASN A 1 585 ? -6.899 -1.581 24.572 1.00 94.19 585 ASN A N 1
ATOM 4178 C CA . ASN A 1 585 ? -7.761 -0.483 24.996 1.00 94.19 585 ASN A CA 1
ATOM 4179 C C . ASN A 1 585 ? -8.197 0.299 23.745 1.00 94.19 585 ASN A C 1
ATOM 4181 O O . ASN A 1 585 ? -7.650 0.092 22.657 1.00 94.19 585 ASN A O 1
ATOM 4185 N N . VAL A 1 586 ? -9.168 1.202 23.895 1.00 94.56 586 VAL A N 1
ATOM 4186 C CA . VAL A 1 586 ? -9.561 2.133 22.828 1.00 94.56 586 VAL A CA 1
ATOM 4187 C C . VAL A 1 586 ? -9.146 3.562 23.180 1.00 94.56 586 VAL A C 1
ATOM 4189 O O . VAL A 1 586 ? -9.408 4.046 24.286 1.00 94.56 586 VAL A O 1
ATOM 4192 N N . ARG A 1 587 ? -8.487 4.237 22.231 1.00 91.81 587 ARG A N 1
ATOM 4193 C CA . ARG A 1 587 ? -8.090 5.656 22.268 1.00 91.81 587 ARG A CA 1
ATOM 4194 C C . ARG A 1 587 ? -8.466 6.308 20.940 1.00 91.81 587 ARG A C 1
ATOM 4196 O O . ARG A 1 587 ? -7.716 6.198 19.971 1.00 91.81 587 ARG A O 1
ATOM 4203 N N . ALA A 1 588 ? -9.637 6.930 20.883 1.00 92.81 588 ALA A N 1
ATOM 4204 C CA . ALA A 1 588 ? -10.182 7.517 19.659 1.00 92.81 588 ALA A CA 1
ATOM 4205 C C . ALA A 1 588 ? -11.049 8.742 19.978 1.00 92.81 588 ALA A C 1
ATOM 4207 O O . ALA A 1 588 ? -11.449 8.937 21.124 1.00 92.81 588 ALA A O 1
ATOM 4208 N N . GLY A 1 589 ? -11.392 9.533 18.963 1.00 93.88 589 GLY A N 1
ATOM 4209 C CA . GLY A 1 589 ? -12.442 10.542 19.065 1.00 93.88 589 GLY A CA 1
ATOM 4210 C C . GLY A 1 589 ? -13.803 9.871 19.232 1.00 93.88 589 GLY A C 1
ATOM 4211 O O . GLY A 1 589 ? -14.244 9.575 20.337 1.00 93.88 589 GLY A O 1
ATOM 4212 N N . THR A 1 590 ? -14.493 9.588 18.132 1.00 94.25 590 THR A N 1
ATOM 4213 C CA . THR A 1 590 ? -15.745 8.812 18.198 1.00 94.25 590 THR A CA 1
ATOM 4214 C C . THR A 1 590 ? -15.459 7.319 18.080 1.00 94.25 590 THR A C 1
ATOM 4216 O O . THR A 1 590 ? -14.781 6.913 17.143 1.00 94.25 590 THR A O 1
ATOM 4219 N N . LEU A 1 591 ? -16.016 6.496 18.969 1.00 97.00 591 LEU A N 1
ATOM 4220 C CA . LEU A 1 591 ? -16.128 5.048 18.787 1.00 97.00 591 LEU A CA 1
ATOM 4221 C C . LEU A 1 591 ? -17.557 4.698 18.357 1.00 97.00 591 LEU A C 1
ATOM 4223 O O . LEU A 1 591 ? -18.497 4.862 19.134 1.00 97.00 591 LEU A O 1
ATOM 4227 N N . ALA A 1 592 ? -17.717 4.203 17.132 1.00 96.94 592 ALA A N 1
ATOM 4228 C CA . ALA A 1 592 ? -19.000 3.767 16.586 1.00 96.94 592 ALA A CA 1
ATOM 4229 C C . ALA A 1 592 ? -19.006 2.249 16.364 1.00 96.94 592 ALA A C 1
ATOM 4231 O O . ALA A 1 592 ? -18.215 1.722 15.582 1.00 96.94 592 ALA A O 1
ATOM 4232 N N . LEU A 1 593 ? -19.905 1.537 17.037 1.00 98.25 593 LEU A N 1
ATOM 4233 C CA . LEU A 1 593 ? -20.077 0.092 16.913 1.00 98.25 593 LEU A CA 1
ATOM 4234 C C . LEU A 1 593 ? -21.371 -0.202 16.160 1.00 98.25 593 LEU A C 1
ATOM 4236 O O . LEU A 1 593 ? -22.459 -0.168 16.730 1.00 98.25 593 LEU A O 1
ATOM 4240 N N . ASN A 1 594 ? -21.246 -0.503 14.872 1.00 97.31 594 ASN A N 1
ATOM 4241 C CA . ASN A 1 594 ? -22.393 -0.718 13.993 1.00 97.31 594 ASN A CA 1
ATOM 4242 C C . ASN A 1 594 ? -22.789 -2.199 13.892 1.00 97.31 594 ASN A C 1
ATOM 4244 O O . ASN A 1 594 ? -23.944 -2.501 13.605 1.00 97.31 594 ASN A O 1
ATOM 4248 N N . ALA A 1 595 ? -21.845 -3.122 14.112 1.00 94.69 595 ALA A N 1
ATOM 4249 C CA . ALA A 1 595 ? -22.093 -4.564 14.130 1.00 94.69 595 ALA A CA 1
ATOM 4250 C C . ALA A 1 595 ? -20.977 -5.349 14.846 1.00 94.69 595 ALA A C 1
ATOM 4252 O O . ALA A 1 595 ? -19.823 -4.909 14.920 1.00 94.69 595 ALA A O 1
ATOM 4253 N N . GLY A 1 596 ? -21.321 -6.554 15.309 1.00 97.81 596 GLY A N 1
ATOM 4254 C CA . GLY A 1 596 ? -20.388 -7.480 15.952 1.00 97.81 596 GLY A CA 1
ATOM 4255 C C . GLY A 1 596 ? -19.884 -6.970 17.302 1.00 97.81 596 GLY A C 1
ATOM 4256 O O . GLY A 1 596 ? -20.540 -6.159 17.960 1.00 97.81 596 GLY A O 1
ATOM 4257 N N . THR A 1 597 ? -18.703 -7.442 17.699 1.00 98.50 597 THR A N 1
ATOM 4258 C CA . THR A 1 597 ? -18.111 -7.143 19.011 1.00 98.50 597 THR A CA 1
ATOM 4259 C C . THR A 1 597 ? -16.783 -6.406 18.863 1.00 98.50 597 THR A C 1
ATOM 4261 O O . THR A 1 597 ? -15.929 -6.816 18.076 1.00 98.50 597 THR A O 1
ATOM 4264 N N . LEU A 1 598 ? -16.577 -5.354 19.653 1.00 98.62 598 LEU A N 1
ATOM 4265 C CA . LEU A 1 598 ? -15.248 -4.878 20.036 1.00 98.62 598 LEU A CA 1
ATOM 4266 C C . LEU A 1 598 ? -15.033 -5.265 21.500 1.00 98.62 598 LEU A C 1
ATOM 4268 O O . LEU A 1 598 ? -15.793 -4.840 22.364 1.00 98.62 598 LEU A O 1
ATOM 4272 N N . ALA A 1 599 ? -14.028 -6.089 21.771 1.00 98.19 599 ALA A N 1
ATOM 4273 C CA . ALA A 1 599 ? -13.656 -6.514 23.112 1.00 98.19 599 ALA A CA 1
ATOM 4274 C C . ALA A 1 599 ? -12.337 -5.863 23.540 1.00 98.19 599 ALA A C 1
ATOM 4276 O O . ALA A 1 599 ? -11.388 -5.786 22.752 1.00 98.19 599 ALA A O 1
ATOM 4277 N N . VAL A 1 600 ? -12.269 -5.432 24.795 1.00 97.75 600 VAL A N 1
ATOM 4278 C CA . VAL A 1 600 ? -11.035 -4.998 25.447 1.00 97.75 600 VAL A CA 1
ATOM 4279 C C . VAL A 1 600 ? -10.399 -6.208 26.134 1.00 97.75 600 VAL A C 1
ATOM 4281 O O . VAL A 1 600 ? -11.070 -6.977 26.823 1.00 97.75 600 VAL A O 1
ATOM 4284 N N . ALA A 1 601 ? -9.108 -6.425 25.899 1.00 95.81 601 ALA A N 1
ATOM 4285 C CA . ALA A 1 601 ? -8.350 -7.508 26.510 1.00 95.81 601 ALA A CA 1
ATOM 4286 C C . ALA A 1 601 ? -8.257 -7.319 28.031 1.00 95.81 601 ALA A C 1
ATOM 4288 O O . ALA A 1 601 ? -8.273 -6.195 28.521 1.00 95.81 601 ALA A O 1
ATOM 4289 N N . THR A 1 602 ? -8.127 -8.415 28.778 1.00 94.88 602 THR A N 1
ATOM 4290 C CA . THR A 1 602 ? -8.027 -8.379 30.245 1.00 94.88 602 THR A CA 1
ATOM 4291 C C . THR A 1 602 ? -6.838 -7.539 30.703 1.00 94.88 602 THR A C 1
ATOM 4293 O O . THR A 1 602 ? -5.693 -7.917 30.421 1.00 94.88 602 THR A O 1
ATOM 4296 N N . ASN A 1 603 ? -7.094 -6.429 31.393 1.00 91.00 603 ASN A N 1
ATOM 4297 C CA . ASN A 1 603 ? -6.070 -5.544 31.943 1.00 91.00 603 ASN A CA 1
ATOM 4298 C C . ASN A 1 603 ? -6.692 -4.500 32.888 1.00 91.00 603 ASN A C 1
ATOM 4300 O O . ASN A 1 603 ? -6.580 -3.305 32.625 1.00 91.00 603 ASN A O 1
ATOM 4304 N N . GLY A 1 604 ? -7.290 -4.925 34.006 1.00 84.62 604 GLY A N 1
ATOM 4305 C CA . GLY A 1 604 ? -7.910 -4.051 35.023 1.00 84.62 604 GLY A CA 1
ATOM 4306 C C . GLY A 1 604 ? -6.994 -3.040 35.750 1.00 84.62 604 GLY A C 1
ATOM 4307 O O . GLY A 1 604 ? -7.209 -2.729 36.918 1.00 84.62 604 GLY A O 1
ATOM 4308 N N . THR A 1 605 ? -5.944 -2.545 35.093 1.00 91.94 605 THR A N 1
ATOM 4309 C CA . THR A 1 605 ? -5.092 -1.420 35.486 1.00 91.94 605 THR A CA 1
ATOM 4310 C C . THR A 1 605 ? -5.416 -0.177 34.646 1.00 91.94 605 THR A C 1
ATOM 4312 O O . THR A 1 605 ? -6.065 -0.258 33.601 1.00 91.94 605 THR A O 1
ATOM 4315 N N . ASN A 1 606 ? -4.864 0.985 35.015 1.00 90.00 606 ASN A N 1
ATOM 4316 C CA . ASN A 1 606 ? -5.033 2.229 34.245 1.00 90.00 606 ASN A CA 1
ATOM 4317 C C . ASN A 1 606 ? -4.598 2.099 32.768 1.00 90.00 606 ASN A C 1
ATOM 4319 O O . ASN A 1 606 ? -5.076 2.842 31.912 1.00 90.00 606 ASN A O 1
ATOM 4323 N N . ALA A 1 607 ? -3.697 1.161 32.448 1.00 89.00 607 ALA A N 1
ATOM 4324 C CA . ALA A 1 607 ? -3.241 0.926 31.079 1.00 89.00 607 ALA A CA 1
ATOM 4325 C C . ALA A 1 607 ? -4.309 0.256 30.188 1.00 89.00 607 ALA A C 1
ATOM 4327 O O . ALA A 1 607 ? -4.265 0.420 28.966 1.00 89.00 607 ALA A O 1
ATOM 4328 N N . GLY A 1 608 ? -5.254 -0.487 30.776 1.00 90.75 608 GLY A N 1
ATOM 4329 C CA . GLY A 1 608 ? -6.364 -1.131 30.064 1.00 90.75 608 GLY A CA 1
ATOM 4330 C C . GLY A 1 608 ? -7.627 -0.275 29.961 1.00 90.75 608 GLY A C 1
ATOM 4331 O O . GLY A 1 608 ? -8.443 -0.485 29.062 1.00 90.75 608 GLY A O 1
ATOM 4332 N N . ALA A 1 609 ? -7.763 0.756 30.806 1.00 94.19 609 ALA A N 1
ATOM 4333 C CA . ALA A 1 609 ? -8.876 1.705 30.734 1.00 94.19 609 ALA A CA 1
ATOM 4334 C C . ALA A 1 609 ? -9.005 2.285 29.318 1.00 94.19 609 ALA A C 1
ATOM 4336 O O . ALA A 1 609 ? -7.991 2.576 28.697 1.00 94.19 609 ALA A O 1
ATOM 4337 N N . SER A 1 610 ? -10.215 2.465 28.793 1.00 96.19 610 SER A N 1
ATOM 4338 C CA . SER A 1 610 ? -10.529 3.043 27.479 1.00 96.19 610 SER A CA 1
ATOM 4339 C C . SER A 1 610 ? -10.916 4.523 27.586 1.00 96.19 610 SER A C 1
ATOM 4341 O O . SER A 1 610 ? -11.457 4.957 28.600 1.00 96.19 610 SER A O 1
ATOM 4343 N N . ARG A 1 611 ? -10.644 5.318 26.544 1.00 95.44 611 ARG A N 1
ATOM 4344 C CA . ARG A 1 611 ? -10.991 6.746 26.493 1.00 95.44 611 ARG A CA 1
ATOM 4345 C C . ARG A 1 611 ? -11.445 7.140 25.098 1.00 95.44 611 ARG A C 1
ATOM 4347 O O . ARG A 1 611 ? -10.683 6.991 24.141 1.00 95.44 611 ARG A O 1
ATOM 4354 N N . VAL A 1 612 ? -12.659 7.671 25.009 1.00 96.12 612 VAL A N 1
ATOM 4355 C CA . VAL A 1 612 ? -13.256 8.150 23.758 1.00 96.12 612 VAL A CA 1
ATOM 4356 C C . VAL A 1 612 ? -13.916 9.509 23.954 1.00 96.12 612 VAL A C 1
ATOM 4358 O O . VAL A 1 612 ? -14.422 9.804 25.034 1.00 96.12 612 VAL A O 1
ATOM 4361 N N . THR A 1 613 ? -13.951 10.339 22.919 1.00 95.62 613 THR A N 1
ATOM 4362 C CA . THR A 1 613 ? -14.750 11.573 22.921 1.00 95.62 613 THR A CA 1
ATOM 4363 C C . THR A 1 613 ? -16.245 11.267 22.907 1.00 95.62 613 THR A C 1
ATOM 4365 O O . THR A 1 613 ? -17.001 11.864 23.669 1.00 95.62 613 THR A O 1
ATOM 4368 N N . ALA A 1 614 ? -16.681 10.318 22.077 1.00 95.06 614 ALA A N 1
ATOM 4369 C CA . ALA A 1 614 ? -18.079 9.901 21.974 1.00 95.06 614 ALA A CA 1
ATOM 4370 C C . ALA A 1 614 ? -18.194 8.389 21.740 1.00 95.06 614 ALA A C 1
ATOM 4372 O O . ALA A 1 614 ? -17.320 7.785 21.119 1.00 95.06 614 ALA A O 1
ATOM 4373 N N . LEU A 1 615 ? -19.289 7.790 22.212 1.00 96.38 615 LEU A N 1
ATOM 4374 C CA . LEU A 1 615 ? -19.620 6.379 22.016 1.00 96.38 615 LEU A CA 1
ATOM 4375 C C . LEU A 1 615 ? -20.988 6.258 21.338 1.00 96.38 615 LEU A C 1
ATOM 4377 O O . LEU A 1 615 ? -21.957 6.863 21.791 1.00 96.38 615 LEU A O 1
ATOM 4381 N N . SER A 1 616 ? -21.069 5.439 20.292 1.00 95.56 616 SER A N 1
ATOM 4382 C CA . SER A 1 616 ? -22.321 5.029 19.656 1.00 95.56 616 SER A CA 1
ATOM 4383 C C . SER A 1 616 ? -22.351 3.513 19.497 1.00 95.56 616 SER A C 1
ATOM 4385 O O . SER A 1 616 ? -21.387 2.918 19.012 1.00 95.56 616 SER A O 1
ATOM 4387 N N . ILE A 1 617 ? -23.458 2.889 19.898 1.00 97.06 617 ILE A N 1
ATOM 4388 C CA . ILE A 1 617 ? -23.718 1.458 19.727 1.00 97.06 617 ILE A CA 1
ATOM 4389 C C . ILE A 1 617 ? -25.025 1.324 18.941 1.00 97.06 617 ILE A C 1
ATOM 4391 O O . ILE A 1 617 ? -26.054 1.880 19.333 1.00 97.06 617 ILE A O 1
ATOM 4395 N N . ALA A 1 618 ? -24.992 0.613 17.813 1.00 96.06 618 ALA A N 1
ATOM 4396 C CA . ALA A 1 618 ? -26.170 0.399 16.978 1.00 96.06 618 ALA A CA 1
ATOM 4397 C C . ALA A 1 618 ? -27.291 -0.317 17.744 1.00 96.06 618 ALA A C 1
ATOM 4399 O O . ALA A 1 618 ? -27.025 -1.145 18.612 1.00 96.06 618 ALA A O 1
ATOM 4400 N N . GLY A 1 619 ? -28.542 -0.004 17.395 1.00 92.88 619 GLY A N 1
ATOM 4401 C CA . GLY A 1 619 ? -29.747 -0.560 18.027 1.00 92.88 619 GLY A CA 1
ATOM 4402 C C . GLY A 1 619 ? -30.397 0.344 19.083 1.00 92.88 619 GLY A C 1
ATOM 4403 O O . GLY A 1 619 ? -31.534 0.093 19.483 1.00 92.88 619 GLY A O 1
ATOM 4404 N N . GLY A 1 620 ? -29.737 1.432 19.501 1.00 89.38 620 GLY A N 1
ATOM 4405 C CA . GLY A 1 620 ? -30.300 2.381 20.469 1.00 89.38 620 GLY A CA 1
ATOM 4406 C C . GLY A 1 620 ? -30.623 1.700 21.802 1.00 89.38 620 GLY A C 1
ATOM 4407 O O . GLY A 1 620 ? -29.749 1.080 22.395 1.00 89.38 620 GLY A O 1
ATOM 4408 N N . ALA A 1 621 ? -31.883 1.773 22.247 1.00 87.69 621 ALA A N 1
ATOM 4409 C CA . ALA A 1 621 ? -32.353 1.138 23.486 1.00 87.69 621 ALA A CA 1
ATOM 4410 C C . ALA A 1 621 ? -32.352 -0.406 23.449 1.00 87.69 621 ALA A C 1
ATOM 4412 O O . ALA A 1 621 ? -32.504 -1.055 24.480 1.00 87.69 621 ALA A O 1
ATOM 4413 N N . SER A 1 622 ? -32.197 -1.019 22.273 1.00 95.12 622 SER A N 1
ATOM 4414 C CA . SER A 1 622 ? -31.986 -2.464 22.123 1.00 95.12 622 SER A CA 1
ATOM 4415 C C . SER A 1 622 ? -30.728 -2.705 21.294 1.00 95.12 622 SER A C 1
ATOM 4417 O O . SER A 1 622 ? -30.830 -2.964 20.092 1.00 95.12 622 SER A O 1
ATOM 4419 N N . PRO A 1 623 ? -29.537 -2.561 21.905 1.00 97.69 623 PRO A N 1
ATOM 4420 C CA . PRO A 1 623 ? -28.269 -2.709 21.214 1.00 97.69 623 PRO A CA 1
ATOM 4421 C C . PRO A 1 623 ? -28.167 -3.987 20.372 1.00 97.69 623 PRO A C 1
ATOM 4423 O O . PRO A 1 623 ? -28.566 -5.072 20.793 1.00 97.69 623 PRO A O 1
ATOM 4426 N N . THR A 1 624 ? -27.581 -3.857 19.183 1.00 96.94 624 THR A N 1
ATOM 4427 C CA . THR A 1 624 ? -27.298 -4.958 18.246 1.00 96.94 624 THR A CA 1
ATOM 4428 C C . THR A 1 624 ? -25.800 -5.179 18.028 1.00 96.94 624 THR A C 1
ATOM 4430 O O . THR A 1 624 ? -25.407 -6.146 17.377 1.00 96.94 624 THR A O 1
ATOM 4433 N N . ALA A 1 625 ? -24.961 -4.286 18.554 1.00 98.31 625 ALA A N 1
ATOM 4434 C CA . ALA A 1 625 ? -23.507 -4.404 18.587 1.00 98.31 625 ALA A CA 1
ATOM 4435 C C . ALA A 1 625 ? -23.009 -4.385 20.039 1.00 98.31 625 ALA A C 1
ATOM 4437 O O . ALA A 1 625 ? -23.740 -3.991 20.950 1.00 98.31 625 ALA A O 1
ATOM 4438 N N . THR A 1 626 ? -21.766 -4.810 20.252 1.00 98.50 626 THR A N 1
ATOM 4439 C CA . THR A 1 626 ? -21.236 -5.048 21.599 1.00 98.50 626 THR A CA 1
ATOM 4440 C C . THR A 1 626 ? -19.901 -4.348 21.810 1.00 98.50 626 THR A C 1
ATOM 4442 O O . THR A 1 626 ? -18.958 -4.575 21.050 1.00 98.50 626 THR A O 1
ATOM 4445 N N . LEU A 1 627 ? -19.806 -3.554 22.878 1.00 98.62 627 LEU A N 1
ATOM 4446 C CA . LEU A 1 627 ? -18.538 -3.196 23.512 1.00 98.62 627 LEU A CA 1
ATOM 4447 C C . LEU A 1 627 ? -18.374 -4.078 24.751 1.00 98.62 627 LEU A C 1
ATOM 4449 O O . LEU A 1 627 ? -19.113 -3.904 25.716 1.00 98.62 627 LEU A O 1
ATOM 4453 N N . ASP A 1 628 ? -17.439 -5.023 24.726 1.00 98.56 628 ASP A N 1
ATOM 4454 C CA . ASP A 1 628 ? -17.106 -5.845 25.894 1.00 98.56 628 ASP A CA 1
ATOM 4455 C C . ASP A 1 628 ? -15.881 -5.255 26.593 1.00 98.56 628 ASP A C 1
ATOM 4457 O O . ASP A 1 628 ? -14.769 -5.328 26.069 1.00 98.56 628 ASP A O 1
ATOM 4461 N N . LEU A 1 629 ? -16.077 -4.639 27.759 1.00 98.31 629 LEU A N 1
ATOM 4462 C CA . LEU A 1 629 ? -14.986 -4.033 28.525 1.00 98.31 629 LEU A CA 1
ATOM 4463 C C . LEU A 1 629 ? -14.160 -5.062 29.302 1.00 98.31 629 LEU A C 1
ATOM 4465 O O . LEU A 1 629 ? -13.090 -4.718 29.803 1.00 98.31 629 LEU A O 1
ATOM 4469 N N . ASN A 1 630 ? -14.608 -6.317 29.391 1.00 97.75 630 ASN A N 1
ATOM 4470 C CA . ASN A 1 630 ? -13.986 -7.318 30.251 1.00 97.75 630 ASN A CA 1
ATOM 4471 C C . ASN A 1 630 ? -13.839 -6.777 31.693 1.00 97.75 630 ASN A C 1
ATOM 4473 O O . ASN A 1 630 ? -14.847 -6.389 32.281 1.00 97.75 630 ASN A O 1
ATOM 4477 N N . ASP A 1 631 ? -12.634 -6.731 32.259 1.00 96.19 631 ASP A N 1
ATOM 4478 C CA . ASP A 1 631 ? -12.324 -6.176 33.582 1.00 96.19 631 ASP A CA 1
ATOM 4479 C C . ASP A 1 631 ? -11.821 -4.718 33.541 1.00 96.19 631 ASP A C 1
ATOM 4481 O O . ASP A 1 631 ? -11.225 -4.250 34.511 1.00 96.19 631 ASP A O 1
ATOM 4485 N N . ASN A 1 632 ? -12.029 -4.009 32.426 1.00 97.75 632 ASN A N 1
ATOM 4486 C CA . ASN A 1 632 ? -11.506 -2.663 32.195 1.00 97.75 632 ASN A CA 1
ATOM 4487 C C . ASN A 1 632 ? -12.560 -1.565 32.368 1.00 97.75 632 ASN A C 1
ATOM 4489 O O . ASN A 1 632 ? -13.769 -1.788 32.315 1.00 97.75 632 ASN A O 1
ATOM 4493 N N . ASP A 1 633 ? -12.052 -0.340 32.468 1.00 97.94 633 ASP A N 1
ATOM 4494 C CA . ASP A 1 633 ? -12.833 0.876 32.660 1.00 97.94 633 ASP A CA 1
ATOM 4495 C C . ASP A 1 633 ? -12.969 1.681 31.354 1.00 97.94 633 ASP A C 1
ATOM 4497 O O . ASP A 1 633 ? -12.204 1.489 30.407 1.00 97.94 633 ASP A O 1
ATOM 4501 N N . LEU A 1 634 ? -13.916 2.619 31.287 1.00 98.31 634 LEU A N 1
ATOM 4502 C CA . LEU A 1 634 ? -14.149 3.486 30.127 1.00 98.31 634 LEU A CA 1
ATOM 4503 C C . LEU A 1 634 ? -14.495 4.920 30.558 1.00 98.31 634 LEU A C 1
ATOM 4505 O O . LEU A 1 634 ? -15.377 5.136 31.382 1.00 98.31 634 LEU A O 1
ATOM 4509 N N . LEU A 1 635 ? -13.835 5.907 29.948 1.00 97.50 635 LEU A N 1
ATOM 4510 C CA . LEU A 1 635 ? -14.194 7.326 30.027 1.00 97.50 635 LEU A CA 1
ATOM 4511 C C . LEU A 1 635 ? -14.721 7.811 28.674 1.00 97.50 635 LEU A C 1
ATOM 4513 O O . LEU A 1 635 ? -14.056 7.642 27.647 1.00 97.50 635 LEU A O 1
ATOM 4517 N N . ILE A 1 636 ? -15.886 8.457 28.685 1.00 97.81 636 ILE A N 1
ATOM 4518 C CA . ILE A 1 636 ? -16.511 9.079 27.514 1.00 97.81 636 ILE A CA 1
ATOM 4519 C C . ILE A 1 636 ? -16.561 10.589 27.753 1.00 97.81 636 ILE A C 1
ATOM 4521 O O . ILE A 1 636 ? -17.200 11.031 28.706 1.00 97.81 636 ILE A O 1
ATOM 4525 N N . GLU A 1 637 ? -15.892 11.391 26.920 1.00 95.94 637 GLU A N 1
ATOM 4526 C CA . GLU A 1 637 ? -15.762 12.831 27.186 1.00 95.94 637 GLU A CA 1
ATOM 4527 C C . GLU A 1 637 ? -17.088 13.587 27.051 1.00 95.94 637 GLU A C 1
ATOM 4529 O O . GLU A 1 637 ? -17.402 14.406 27.910 1.00 95.94 637 GLU A O 1
ATOM 4534 N N . ASN A 1 638 ? -17.846 13.287 25.992 1.00 89.56 638 ASN A N 1
ATOM 4535 C CA . ASN A 1 638 ? -19.112 13.918 25.613 1.00 89.56 638 ASN A CA 1
ATOM 4536 C C . ASN A 1 638 ? -20.232 12.863 25.534 1.00 89.56 638 ASN A C 1
ATOM 4538 O O . ASN A 1 638 ? -20.943 12.746 24.533 1.00 89.56 638 ASN A O 1
ATOM 4542 N N . GLY A 1 639 ? -20.333 12.021 26.565 1.00 85.19 639 GLY A N 1
ATOM 4543 C CA . GLY A 1 639 ? -21.311 10.935 26.632 1.00 85.19 639 GLY A CA 1
ATOM 4544 C C . GLY A 1 639 ? -22.692 11.405 27.091 1.00 85.19 639 GLY A C 1
ATOM 4545 O O . GLY A 1 639 ? -22.821 12.353 27.857 1.00 85.19 639 GLY A O 1
ATOM 4546 N N . THR A 1 640 ? -23.742 10.697 26.672 1.00 91.75 640 THR A N 1
ATOM 4547 C CA . THR A 1 640 ? -25.073 10.842 27.282 1.00 91.75 640 THR A CA 1
ATOM 4548 C C . THR A 1 640 ? -25.233 9.776 28.358 1.00 91.75 640 THR A C 1
ATOM 4550 O O . THR A 1 640 ? -25.305 8.594 28.028 1.00 91.75 640 THR A O 1
ATOM 4553 N N . TYR A 1 641 ? -25.312 10.181 29.630 1.00 94.44 641 TYR A N 1
ATOM 4554 C CA . TYR A 1 641 ? -25.412 9.254 30.767 1.00 94.44 641 TYR A CA 1
ATOM 4555 C C . TYR A 1 641 ? -26.530 8.220 30.590 1.00 94.44 641 TYR A C 1
ATOM 4557 O O . TYR A 1 641 ? -26.283 7.027 30.718 1.00 94.44 641 TYR A O 1
ATOM 4565 N N . ALA A 1 642 ? -27.734 8.668 30.212 1.00 94.19 642 ALA A N 1
ATOM 4566 C CA . ALA A 1 642 ? -28.877 7.782 29.997 1.00 94.19 642 ALA A CA 1
ATOM 4567 C C . ALA A 1 642 ? -28.584 6.695 28.949 1.00 94.19 642 ALA A C 1
ATOM 4569 O O . ALA A 1 642 ? -28.811 5.524 29.213 1.00 94.19 642 ALA A O 1
ATOM 4570 N N . ALA A 1 643 ? -27.983 7.056 27.810 1.00 94.31 643 ALA A N 1
ATOM 4571 C CA . ALA A 1 643 ? -27.653 6.092 26.760 1.00 94.31 643 ALA A CA 1
ATOM 4572 C C . ALA A 1 643 ? -26.616 5.051 27.218 1.00 94.31 643 ALA A C 1
ATOM 4574 O O . ALA A 1 643 ? -26.718 3.879 26.862 1.00 94.31 643 ALA A O 1
ATOM 4575 N N . VAL A 1 644 ? -25.627 5.466 28.016 1.00 96.88 644 VAL A N 1
ATOM 4576 C CA . VAL A 1 644 ? -24.608 4.563 28.576 1.00 96.88 644 VAL A CA 1
ATOM 4577 C C . VAL A 1 644 ? -25.229 3.626 29.609 1.00 96.88 644 VAL A C 1
ATOM 4579 O O . VAL A 1 644 ? -25.039 2.414 29.522 1.00 96.88 644 VAL A O 1
ATOM 4582 N N . LYS A 1 645 ? -26.013 4.174 30.540 1.00 96.12 645 LYS A N 1
ATOM 4583 C CA . LYS A 1 645 ? -26.757 3.421 31.553 1.00 96.12 645 LYS A CA 1
ATOM 4584 C C . LYS A 1 645 ? -27.671 2.376 30.909 1.00 96.12 645 LYS A C 1
ATOM 4586 O O . LYS A 1 645 ? -27.598 1.205 31.264 1.00 96.12 645 LYS A O 1
ATOM 4591 N N . ASP A 1 646 ? -28.472 2.772 29.923 1.00 95.62 646 ASP A N 1
ATOM 4592 C CA . ASP A 1 646 ? -29.420 1.879 29.249 1.00 95.62 646 ASP A CA 1
ATOM 4593 C C . ASP A 1 646 ? -28.692 0.769 28.468 1.00 95.62 646 ASP A C 1
ATOM 4595 O O . ASP A 1 646 ? -29.126 -0.385 28.470 1.00 95.62 646 ASP A O 1
ATOM 4599 N N . ALA A 1 647 ? -27.541 1.079 27.854 1.00 97.50 647 ALA A N 1
ATOM 4600 C CA . ALA A 1 647 ? -26.708 0.085 27.179 1.00 97.50 647 ALA A CA 1
ATOM 4601 C C . ALA A 1 647 ? -26.089 -0.938 28.149 1.00 97.50 647 ALA A C 1
ATOM 4603 O O . ALA A 1 647 ? -25.953 -2.106 27.774 1.00 97.50 647 ALA A O 1
ATOM 4604 N N . ILE A 1 648 ? -25.728 -0.522 29.371 1.00 97.88 648 ILE A N 1
ATOM 4605 C CA . ILE A 1 648 ? -25.277 -1.431 30.439 1.00 97.88 648 ILE A CA 1
ATOM 4606 C C . ILE A 1 648 ? -26.452 -2.268 30.942 1.00 97.88 648 ILE A C 1
ATOM 4608 O O . ILE A 1 648 ? -26.340 -3.489 30.993 1.00 97.88 648 ILE A O 1
ATOM 4612 N N . ALA A 1 649 ? -27.586 -1.648 31.273 1.00 96.50 649 ALA A N 1
ATOM 4613 C CA . ALA A 1 649 ? -28.766 -2.329 31.805 1.00 96.50 649 ALA A CA 1
ATOM 4614 C C . ALA A 1 649 ? -29.269 -3.433 30.859 1.00 96.50 649 ALA A C 1
ATOM 4616 O O . ALA A 1 649 ? -29.517 -4.568 31.281 1.00 96.50 649 ALA A O 1
ATOM 4617 N N . PHE A 1 650 ? -29.344 -3.130 29.557 1.00 97.69 650 PHE A N 1
ATOM 4618 C CA . PHE A 1 650 ? -29.734 -4.105 28.542 1.00 97.69 650 PHE A CA 1
ATOM 4619 C C . PHE A 1 650 ? -28.737 -5.267 28.447 1.00 97.69 650 PHE A C 1
ATOM 4621 O O . PHE A 1 650 ? -29.164 -6.422 28.427 1.00 97.69 650 PHE A O 1
ATOM 4628 N N . ALA A 1 651 ? -27.430 -4.982 28.430 1.00 97.94 651 ALA A N 1
ATOM 4629 C CA . ALA A 1 651 ? -26.385 -6.004 28.371 1.00 97.94 651 ALA A CA 1
ATOM 4630 C C . ALA A 1 651 ? -26.347 -6.875 29.636 1.00 97.94 651 ALA A C 1
ATOM 4632 O O . ALA A 1 651 ? -26.183 -8.092 29.542 1.00 97.94 651 ALA A O 1
ATOM 4633 N N . ARG A 1 652 ? -26.531 -6.258 30.811 1.00 95.50 652 ARG A N 1
ATOM 4634 C CA . ARG A 1 652 ? -26.529 -6.897 32.133 1.00 95.50 652 ARG A CA 1
ATOM 4635 C C . ARG A 1 652 ? -27.590 -7.986 32.219 1.00 95.50 652 ARG A C 1
ATOM 4637 O O . ARG A 1 652 ? -27.292 -9.040 32.774 1.00 95.50 652 ARG A O 1
ATOM 4644 N N . HIS A 1 653 ? -28.799 -7.743 31.698 1.00 95.19 653 HIS A N 1
ATOM 4645 C CA . HIS A 1 653 ? -29.905 -8.712 31.643 1.00 95.19 653 HIS A CA 1
ATOM 4646 C C . HIS A 1 653 ? -30.063 -9.498 32.958 1.00 95.19 653 HIS A C 1
ATOM 4648 O O . HIS A 1 653 ? -29.816 -10.701 33.028 1.00 95.19 653 HIS A O 1
ATOM 4654 N N . SER A 1 654 ? -30.365 -8.781 34.045 1.00 89.69 654 SER A N 1
ATOM 4655 C CA . SER A 1 654 ? -30.513 -9.368 35.389 1.00 89.69 654 SER A CA 1
ATOM 4656 C C . SER A 1 654 ? -29.290 -10.159 35.896 1.00 89.69 654 SER A C 1
ATOM 4658 O O . SER A 1 654 ? -29.384 -10.888 36.871 1.00 89.69 654 SER A O 1
ATOM 4660 N N . GLY A 1 655 ? -28.103 -9.927 35.325 1.00 89.56 655 GLY A N 1
ATOM 4661 C CA . GLY A 1 655 ? -26.811 -10.437 35.804 1.00 89.56 655 GLY A CA 1
ATOM 4662 C C . GLY A 1 655 ? -26.268 -11.567 34.930 1.00 89.56 655 GLY A C 1
ATOM 4663 O O . GLY A 1 655 ? -25.173 -12.080 35.182 1.00 89.56 655 GLY A O 1
ATOM 4664 N N . ALA A 1 656 ? -27.016 -11.941 33.888 1.00 92.25 656 ALA A N 1
ATOM 4665 C CA . ALA A 1 656 ? -26.616 -12.941 32.911 1.00 92.25 656 ALA A CA 1
ATOM 4666 C C . ALA A 1 656 ? -25.483 -12.453 31.993 1.00 92.25 656 ALA A C 1
ATOM 4668 O O . ALA A 1 656 ? -24.642 -13.263 31.602 1.00 92.25 656 ALA A O 1
ATOM 4669 N N . TRP A 1 657 ? -25.420 -11.147 31.688 1.00 96.00 657 TRP A N 1
ATOM 4670 C CA . TRP A 1 657 ? -24.401 -10.546 30.809 1.00 96.00 657 TRP A CA 1
ATOM 4671 C C . TRP A 1 657 ? -24.286 -11.229 29.432 1.00 96.00 657 TRP A C 1
ATOM 4673 O O . TRP A 1 657 ? -23.191 -11.399 28.888 1.00 96.00 657 TRP A O 1
ATOM 4683 N N . ASP A 1 658 ? -25.418 -11.665 28.884 1.00 94.62 658 ASP A N 1
ATOM 4684 C CA . ASP A 1 658 ? -25.533 -12.496 27.680 1.00 94.62 658 ASP A CA 1
ATOM 4685 C C . ASP A 1 658 ? -26.115 -11.746 26.466 1.00 94.62 658 ASP A C 1
ATOM 4687 O O . ASP A 1 658 ? -26.276 -12.337 25.396 1.00 94.62 658 ASP A O 1
ATOM 4691 N N . ARG A 1 659 ? -26.395 -10.443 26.603 1.00 97.62 659 ARG A N 1
ATOM 4692 C CA . ARG A 1 659 ? -26.937 -9.586 25.538 1.00 97.62 659 ARG A CA 1
ATOM 4693 C C . ARG A 1 659 ? -25.894 -8.601 24.977 1.00 97.62 659 ARG A C 1
ATOM 4695 O O . ARG A 1 659 ? -24.910 -8.300 25.659 1.00 97.62 659 ARG A O 1
ATOM 4702 N N . PRO A 1 660 ? -26.095 -8.085 23.744 1.00 97.75 660 PRO A N 1
ATOM 4703 C CA . PRO A 1 660 ? -25.299 -6.979 23.204 1.00 97.75 660 PRO A CA 1
ATOM 4704 C C . PRO A 1 660 ? -25.426 -5.691 24.032 1.00 97.75 660 PRO A C 1
ATOM 4706 O O . PRO A 1 660 ? -26.255 -5.608 24.931 1.00 97.75 660 PRO A O 1
ATOM 4709 N N . GLY A 1 661 ? -24.638 -4.666 23.702 1.00 98.12 661 GLY A N 1
ATOM 4710 C CA . GLY A 1 661 ? -24.589 -3.394 24.432 1.00 98.12 661 GLY A CA 1
ATOM 4711 C C . GLY A 1 661 ? -23.224 -3.133 25.055 1.00 98.12 661 GLY A C 1
ATOM 4712 O O . GLY A 1 661 ? -22.200 -3.552 24.509 1.00 98.12 661 GLY A O 1
ATOM 4713 N N . LEU A 1 662 ? -23.205 -2.422 26.184 1.00 98.19 662 LEU A N 1
ATOM 4714 C CA . LEU A 1 662 ? -21.986 -2.196 26.958 1.00 98.19 662 LEU A CA 1
ATOM 4715 C C . LEU A 1 662 ? -21.869 -3.299 28.017 1.00 98.19 662 LEU A C 1
ATOM 4717 O O . LEU A 1 662 ? -22.497 -3.228 29.069 1.00 98.19 662 LEU A O 1
ATOM 4721 N N . THR A 1 663 ? -21.123 -4.357 27.696 1.00 98.25 663 THR A N 1
ATOM 4722 C CA . THR A 1 663 ? -21.078 -5.612 28.462 1.00 98.25 663 THR A CA 1
ATOM 4723 C C . THR A 1 663 ? -19.730 -5.837 29.149 1.00 98.25 663 THR A C 1
ATOM 4725 O O . THR A 1 663 ? -18.747 -5.145 28.878 1.00 98.25 663 THR A O 1
ATOM 4728 N N . SER A 1 664 ? -19.679 -6.838 30.029 1.00 97.94 664 SER A N 1
ATOM 4729 C CA . SER A 1 664 ? -18.452 -7.324 30.657 1.00 97.94 664 SER A CA 1
ATOM 4730 C C . SER A 1 664 ? -18.441 -8.851 30.720 1.00 97.94 664 SER A C 1
ATOM 4732 O O . SER A 1 664 ? -19.206 -9.482 31.460 1.00 97.94 664 SER A O 1
ATOM 4734 N N . SER A 1 665 ? -17.522 -9.477 29.985 1.00 97.12 665 SER A N 1
ATOM 4735 C CA . SER A 1 665 ? -17.236 -10.905 30.149 1.00 97.12 665 SER A CA 1
ATOM 4736 C C . SER A 1 665 ? -16.669 -11.244 31.530 1.00 97.12 665 SER A C 1
ATOM 4738 O O . SER A 1 665 ? -16.871 -12.361 32.001 1.00 97.12 665 SER A O 1
ATOM 4740 N N . ALA A 1 666 ? -15.972 -10.313 32.192 1.00 96.69 666 ALA A N 1
ATOM 4741 C CA . ALA A 1 666 ? -15.463 -10.527 33.547 1.00 96.69 666 ALA A CA 1
ATOM 4742 C C . ALA A 1 666 ? -16.610 -10.601 34.562 1.00 96.69 666 ALA A C 1
ATOM 4744 O O . ALA A 1 666 ? -16.667 -11.552 35.338 1.00 96.69 666 ALA A O 1
ATOM 4745 N N . ALA A 1 667 ? -17.576 -9.678 34.495 1.00 95.56 667 ALA A N 1
ATOM 4746 C CA . ALA A 1 667 ? -18.778 -9.707 35.328 1.00 95.56 667 ALA A CA 1
ATOM 4747 C C . ALA A 1 667 ? -19.599 -10.981 35.071 1.00 95.56 667 ALA A C 1
ATOM 4749 O O . ALA A 1 667 ? -19.987 -11.683 36.011 1.00 95.56 667 ALA A O 1
ATOM 4750 N N . ARG A 1 668 ? -19.771 -11.360 33.796 1.00 95.31 668 ARG A N 1
ATOM 4751 C CA . ARG A 1 668 ? -20.420 -12.621 33.399 1.00 95.31 668 ARG A CA 1
ATOM 4752 C C . ARG A 1 668 ? -19.774 -13.849 34.027 1.00 95.31 668 ARG A C 1
ATOM 4754 O O . ARG A 1 668 ? -20.487 -14.762 34.427 1.00 95.31 668 ARG A O 1
ATOM 4761 N N . ASN A 1 669 ? -18.452 -13.875 34.127 1.00 93.06 669 ASN A N 1
ATOM 4762 C CA . ASN A 1 669 ? -17.710 -15.022 34.647 1.00 93.06 669 ASN A CA 1
ATOM 4763 C C . ASN A 1 669 ? -17.339 -14.881 36.134 1.00 93.06 669 ASN A C 1
ATOM 4765 O O . ASN A 1 669 ? -16.680 -15.768 36.676 1.00 93.06 669 ASN A O 1
ATOM 4769 N N . SER A 1 670 ? -17.744 -13.791 36.797 1.00 87.31 670 SER A N 1
ATOM 4770 C CA . SER A 1 670 ? -17.407 -13.537 38.199 1.00 87.31 670 SER A CA 1
ATOM 4771 C C . SER A 1 670 ? -18.040 -14.578 39.128 1.00 87.31 670 SER A C 1
ATOM 4773 O O . SER A 1 670 ? -19.220 -14.921 39.006 1.00 87.31 670 SER A O 1
ATOM 4775 N N . LEU A 1 671 ? -17.225 -15.104 40.046 1.00 84.12 671 LEU A N 1
ATOM 4776 C CA . LEU A 1 671 ? -17.633 -16.009 41.117 1.00 84.12 671 LEU A CA 1
ATOM 4777 C C . LEU A 1 671 ? -16.927 -15.576 42.415 1.00 84.12 671 LEU A C 1
ATOM 4779 O O . LEU A 1 671 ? -15.702 -15.704 42.493 1.00 84.12 671 LEU A O 1
ATOM 4783 N N . PRO A 1 672 ? -17.661 -15.082 43.433 1.00 82.19 672 PRO A N 1
ATOM 4784 C CA . PRO A 1 672 ? -19.111 -14.837 43.447 1.00 82.19 672 PRO A CA 1
ATOM 4785 C C . PRO A 1 672 ? -19.539 -13.730 42.463 1.00 82.19 672 PRO A C 1
ATOM 4787 O O . PRO A 1 672 ? -18.701 -12.989 41.956 1.00 82.19 672 PRO A O 1
ATOM 4790 N N . LYS A 1 673 ? -20.846 -13.619 42.193 1.00 86.56 673 LYS A N 1
ATOM 4791 C CA . LYS A 1 673 ? -21.455 -12.667 41.240 1.00 86.56 673 LYS A CA 1
ATOM 4792 C C . LYS A 1 673 ? -21.523 -11.234 41.779 1.00 86.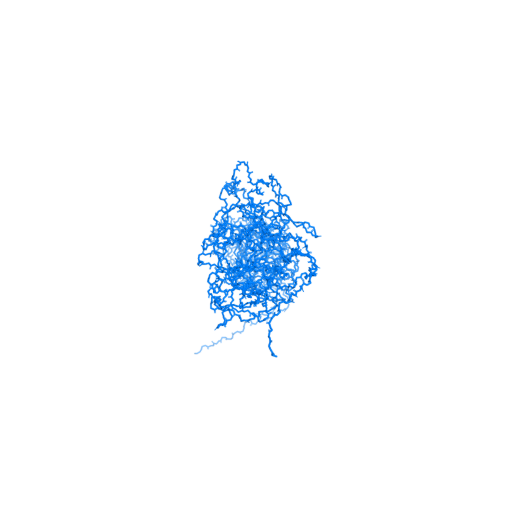56 673 LYS A C 1
ATOM 4794 O O . LYS A 1 673 ? -22.544 -10.569 41.692 1.00 86.56 673 LYS A O 1
ATOM 4799 N N . ASN A 1 674 ? -20.434 -10.757 42.365 1.00 88.50 674 ASN A N 1
ATOM 4800 C CA . ASN A 1 674 ? -20.393 -9.516 43.134 1.00 88.50 674 ASN A CA 1
ATOM 4801 C C . ASN A 1 674 ? -19.879 -8.295 42.362 1.00 88.50 674 ASN A C 1
ATOM 4803 O O . ASN A 1 674 ? -19.848 -7.202 42.925 1.00 88.50 674 ASN A O 1
ATOM 4807 N N . LYS A 1 675 ? -19.472 -8.468 41.100 1.00 93.12 675 LYS A N 1
ATOM 4808 C CA . LYS A 1 675 ? -18.955 -7.392 40.249 1.00 93.12 675 LYS A CA 1
ATOM 4809 C C . LYS A 1 675 ? -19.812 -7.161 39.012 1.00 93.12 675 LYS A C 1
ATOM 4811 O O . LYS A 1 675 ? -20.450 -8.073 38.488 1.00 93.12 675 LYS A O 1
ATOM 4816 N N . THR A 1 676 ? -19.780 -5.924 38.537 1.00 96.69 676 THR A N 1
ATOM 4817 C CA . THR A 1 676 ? -20.618 -5.376 37.469 1.00 96.69 676 THR A CA 1
ATOM 4818 C C . THR A 1 676 ? -19.895 -4.231 36.754 1.00 96.69 676 THR A C 1
ATOM 4820 O O . THR A 1 676 ? -18.757 -3.898 37.086 1.00 96.69 676 THR A O 1
ATOM 4823 N N . LEU A 1 677 ? -20.557 -3.622 35.770 1.00 97.88 677 LEU A N 1
ATOM 4824 C CA . LEU A 1 677 ? -20.199 -2.295 35.282 1.00 97.88 677 LEU A CA 1
ATOM 4825 C C . LEU A 1 677 ? -21.071 -1.254 35.988 1.00 97.88 677 LEU A C 1
ATOM 4827 O O . LEU A 1 677 ? -22.290 -1.275 35.824 1.00 97.88 677 LEU A O 1
ATOM 4831 N N . GLY A 1 678 ? -20.445 -0.367 36.757 1.00 97.69 678 GLY A N 1
ATOM 4832 C CA . GLY A 1 678 ? -21.076 0.839 37.290 1.00 97.69 678 GLY A CA 1
ATOM 4833 C C . GLY A 1 678 ? -20.901 2.015 36.327 1.00 97.69 678 GLY A C 1
ATOM 4834 O O . GLY A 1 678 ? -19.936 2.040 35.560 1.00 97.69 678 GLY A O 1
ATOM 4835 N N . THR A 1 679 ? -21.777 3.025 36.382 1.00 97.88 679 THR A N 1
ATOM 4836 C CA . THR A 1 679 ? -21.626 4.270 35.610 1.00 97.88 679 THR A CA 1
ATOM 4837 C C . THR A 1 679 ? -21.992 5.519 36.406 1.00 97.88 679 THR A C 1
ATOM 4839 O O . THR A 1 679 ? -23.049 5.581 37.030 1.00 97.88 679 THR A O 1
ATOM 4842 N N . LEU A 1 680 ? -21.125 6.531 36.334 1.00 97.06 680 LEU A N 1
ATOM 4843 C CA . LEU A 1 680 ? -21.282 7.838 36.972 1.00 97.06 680 LEU A CA 1
ATOM 4844 C C . LEU A 1 680 ? -21.174 8.959 35.941 1.00 97.06 680 LEU A C 1
ATOM 4846 O O . LEU A 1 680 ? -20.438 8.847 34.954 1.00 97.06 680 LEU A O 1
ATOM 4850 N N . THR A 1 681 ? -21.860 10.075 36.190 1.00 97.00 681 THR A N 1
ATOM 4851 C CA . THR A 1 681 ? -21.502 11.323 35.512 1.00 97.00 681 THR A CA 1
ATOM 4852 C C . THR A 1 681 ? -20.192 11.854 36.090 1.00 97.00 681 THR A C 1
ATOM 4854 O O . THR A 1 681 ? -19.853 11.610 37.250 1.00 97.00 681 THR A O 1
ATOM 4857 N N . GLY A 1 682 ? -19.443 12.618 35.300 1.00 96.25 682 GLY A N 1
ATOM 4858 C CA . GLY A 1 682 ? -18.251 13.295 35.793 1.00 96.25 682 GLY A CA 1
ATOM 4859 C C . GLY A 1 682 ? -18.587 14.306 36.889 1.00 96.25 682 GLY A C 1
ATOM 4860 O O . GLY A 1 682 ? -17.772 14.528 37.775 1.00 96.25 682 GLY A O 1
ATOM 4861 N N . ALA A 1 683 ? -19.795 14.881 36.874 1.00 95.56 683 ALA A N 1
ATOM 4862 C CA . ALA A 1 683 ? -20.269 15.750 37.944 1.00 95.56 683 ALA A CA 1
ATOM 4863 C C . ALA A 1 683 ? -20.393 14.990 39.273 1.00 95.56 683 ALA A C 1
ATOM 4865 O O . ALA A 1 683 ? -19.841 15.454 40.265 1.00 95.56 683 ALA A O 1
ATOM 4866 N N . ASP A 1 684 ? -21.036 13.818 39.275 1.00 95.19 684 ASP A N 1
ATOM 4867 C CA . ASP A 1 684 ? -21.200 12.986 40.477 1.00 95.19 684 ASP A CA 1
ATOM 4868 C C . ASP A 1 684 ? -19.843 12.509 41.005 1.00 95.19 684 ASP A C 1
ATOM 4870 O O . ASP A 1 684 ? -19.532 12.679 42.185 1.00 95.19 684 ASP A O 1
ATOM 4874 N N . TYR A 1 685 ? -18.985 11.995 40.117 1.00 95.88 685 TYR A N 1
ATOM 4875 C CA . TYR A 1 685 ? -17.656 11.511 40.495 1.00 95.88 685 TYR A CA 1
ATOM 4876 C C . TYR A 1 685 ? -16.780 12.617 41.094 1.00 95.88 685 TYR A C 1
ATOM 4878 O O . TYR A 1 685 ? -16.059 12.370 42.049 1.00 95.88 685 TYR A O 1
ATOM 4886 N N . LEU A 1 686 ? -16.869 13.860 40.614 1.00 95.19 686 LEU A N 1
ATOM 4887 C CA . LEU A 1 686 ? -16.103 14.978 41.182 1.00 95.19 686 LEU A CA 1
ATOM 4888 C C . LEU A 1 686 ? -16.567 15.399 42.589 1.00 95.19 686 LEU A C 1
ATOM 4890 O O . LEU A 1 686 ? -15.863 16.172 43.240 1.00 95.19 686 LEU A O 1
ATOM 4894 N N . THR A 1 687 ? -17.721 14.922 43.071 1.00 93.00 687 THR A N 1
ATOM 4895 C CA . THR A 1 687 ? -18.186 15.204 44.443 1.00 93.00 687 THR A CA 1
ATOM 4896 C C . THR A 1 687 ? -17.601 14.263 45.496 1.00 93.00 687 THR A C 1
ATOM 4898 O O . THR A 1 687 ? -17.625 14.597 46.679 1.00 93.00 687 THR A O 1
ATOM 4901 N N . THR A 1 688 ? -17.091 13.102 45.081 1.00 86.75 688 THR A N 1
ATOM 4902 C CA . THR A 1 688 ? -16.709 11.994 45.977 1.00 86.75 688 THR A CA 1
ATOM 4903 C C . THR A 1 688 ? -15.358 11.378 45.620 1.00 86.75 688 THR A C 1
ATOM 4905 O O . THR A 1 688 ? -14.576 11.041 46.505 1.00 86.75 688 THR A O 1
ATOM 4908 N N . GLY A 1 689 ? -15.051 11.287 44.330 1.00 79.19 689 GLY A N 1
ATOM 4909 C CA . GLY A 1 689 ? -13.791 10.810 43.786 1.00 79.19 689 GLY A CA 1
ATOM 4910 C C . GLY A 1 689 ? -12.717 11.894 43.665 1.00 79.19 689 GLY A C 1
ATOM 4911 O O . GLY A 1 689 ? -12.804 13.003 44.195 1.00 79.19 689 GLY A O 1
ATOM 4912 N N . THR A 1 690 ? -11.649 11.558 42.941 1.00 86.00 690 THR A N 1
ATOM 4913 C CA . THR A 1 690 ? -10.548 12.498 42.676 1.00 86.00 690 THR A CA 1
ATOM 4914 C C . THR A 1 690 ? -10.802 13.310 41.402 1.00 86.00 690 THR A C 1
ATOM 4916 O O . THR A 1 690 ? -11.706 13.020 40.625 1.00 86.00 690 THR A O 1
ATOM 4919 N N . SER A 1 691 ? -9.943 14.287 41.100 1.00 91.88 691 SER A N 1
ATOM 4920 C CA . SER A 1 691 ? -9.971 14.986 39.804 1.00 91.88 691 SER A CA 1
ATOM 4921 C C . SER A 1 691 ? -9.561 14.107 38.610 1.00 91.88 691 SER A C 1
ATOM 4923 O O . SER A 1 691 ? -9.537 14.583 37.470 1.00 91.88 691 SER A O 1
ATOM 4925 N N . THR A 1 692 ? -9.230 12.831 38.849 1.00 94.44 692 THR A N 1
ATOM 4926 C CA . THR A 1 692 ? -8.807 11.881 37.820 1.00 94.44 692 THR A CA 1
ATOM 4927 C C . THR A 1 692 ? -9.533 10.539 37.902 1.00 94.44 692 THR A C 1
ATOM 4929 O O . THR A 1 692 ? -9.848 10.047 38.983 1.00 94.44 692 THR A O 1
ATOM 4932 N N . PHE A 1 693 ? -9.745 9.908 36.750 1.00 94.94 693 PHE A N 1
ATOM 4933 C CA . PHE A 1 693 ? -10.275 8.556 36.600 1.00 94.94 693 PHE A CA 1
ATOM 4934 C C . PHE A 1 693 ? -9.285 7.736 35.773 1.00 94.94 693 PHE A C 1
ATOM 4936 O O . PHE A 1 693 ? -9.041 8.058 34.611 1.00 94.94 693 PHE A O 1
ATOM 4943 N N . ASN A 1 694 ? -8.663 6.715 36.371 1.00 93.06 694 ASN A N 1
ATOM 4944 C CA . ASN A 1 694 ? -7.599 5.926 35.728 1.00 93.06 694 ASN A CA 1
ATOM 4945 C C . ASN A 1 694 ? -6.481 6.798 35.116 1.00 93.06 694 ASN A C 1
ATOM 4947 O O . ASN A 1 694 ? -6.019 6.558 34.004 1.00 93.06 694 ASN A O 1
ATOM 4951 N N . SER A 1 695 ? -6.068 7.843 35.846 1.00 93.00 695 SER A N 1
ATOM 4952 C CA . SER A 1 695 ? -5.096 8.865 35.416 1.00 93.00 695 SER A CA 1
ATOM 4953 C C . SER A 1 695 ? -5.559 9.816 34.300 1.00 93.00 695 SER A C 1
ATOM 4955 O O . SER A 1 695 ? -4.784 10.681 33.893 1.00 93.00 695 SER A O 1
ATOM 4957 N N . PHE A 1 696 ? -6.807 9.729 33.834 1.00 93.44 696 PHE A N 1
ATOM 4958 C CA . PHE A 1 696 ? -7.394 10.732 32.944 1.00 93.44 696 PHE A CA 1
ATOM 4959 C C . PHE A 1 696 ? -8.050 11.860 33.741 1.00 93.44 696 PHE A C 1
ATOM 4961 O O . PHE A 1 696 ? -8.721 11.569 34.727 1.00 93.44 696 PHE A O 1
ATOM 4968 N N . PRO A 1 697 ? -7.912 13.131 33.328 1.00 95.31 697 PRO A N 1
ATOM 4969 C CA . PRO A 1 697 ? -8.648 14.225 33.951 1.00 95.31 697 PRO A CA 1
ATOM 4970 C C . PRO A 1 697 ? -10.151 14.052 33.719 1.00 95.31 697 PRO A C 1
ATOM 4972 O O . PRO A 1 697 ? -10.567 13.696 32.613 1.00 95.31 697 PRO A O 1
ATOM 4975 N N . VAL A 1 698 ? -10.946 14.331 34.751 1.00 96.25 698 VAL A N 1
ATOM 4976 C CA . VAL A 1 698 ? -12.411 14.274 34.689 1.00 96.25 698 VAL A CA 1
ATOM 4977 C C . VAL A 1 698 ? -12.988 15.684 34.629 1.00 96.25 698 VAL A C 1
ATOM 4979 O O . VAL A 1 698 ? -12.588 16.568 35.387 1.00 96.25 698 VAL A O 1
ATOM 4982 N N . THR A 1 699 ? -13.955 15.891 33.741 1.00 95.12 699 THR A N 1
ATOM 4983 C CA . THR A 1 699 ? -14.807 17.085 33.703 1.00 95.12 699 THR A CA 1
ATOM 4984 C C . THR A 1 699 ? -16.259 16.701 33.966 1.00 95.12 699 THR A C 1
ATOM 4986 O O . THR A 1 699 ? -16.651 15.549 33.786 1.00 95.12 699 THR A O 1
ATOM 4989 N N . SER A 1 700 ? -17.091 17.671 34.353 1.00 93.75 700 SER A N 1
ATOM 4990 C CA . SER A 1 700 ? -18.514 17.434 34.637 1.00 93.75 700 SER A CA 1
ATOM 4991 C C . SER A 1 700 ? -19.311 16.891 33.445 1.00 93.75 700 SER A C 1
ATOM 4993 O O . SER A 1 700 ? -20.348 16.269 33.651 1.00 93.75 700 SER A O 1
ATOM 4995 N N . GLY A 1 701 ? -18.831 17.101 32.213 1.00 92.94 701 GLY A N 1
ATOM 4996 C CA . GLY A 1 701 ? -19.455 16.584 30.992 1.00 92.94 701 GLY A CA 1
ATOM 4997 C C . GLY A 1 701 ? -19.147 15.115 30.690 1.00 92.94 701 GLY A C 1
ATOM 4998 O O . GLY A 1 701 ? -19.758 14.548 29.788 1.00 92.94 701 GLY A O 1
ATOM 4999 N N . ASN A 1 702 ? -18.213 14.490 31.414 1.00 97.06 702 ASN A N 1
ATOM 5000 C CA . ASN A 1 702 ? -17.826 13.109 31.144 1.00 97.06 702 ASN A CA 1
ATOM 5001 C C . ASN A 1 702 ? -18.878 12.109 31.635 1.00 97.06 702 ASN A C 1
ATOM 5003 O O . ASN A 1 702 ? -19.637 12.376 32.565 1.00 97.06 702 ASN A O 1
ATOM 5007 N N . VAL A 1 703 ? -18.861 10.914 31.051 1.00 98.00 703 VAL A N 1
ATOM 5008 C CA . VAL A 1 703 ? -19.519 9.721 31.592 1.00 98.00 703 VAL A CA 1
ATOM 5009 C C . VAL A 1 703 ? -18.448 8.670 31.841 1.00 98.00 703 VAL A C 1
ATOM 5011 O O . VAL A 1 703 ? -17.645 8.367 30.955 1.00 98.00 703 VAL A O 1
ATOM 5014 N N . LEU A 1 704 ? -18.419 8.145 33.058 1.00 98.19 704 LEU A N 1
ATOM 5015 C CA . LEU A 1 704 ? -17.443 7.169 33.521 1.00 98.19 704 LEU A CA 1
ATOM 5016 C C . LEU A 1 704 ? -18.127 5.813 33.653 1.00 98.19 704 LEU A C 1
ATOM 5018 O O . LEU A 1 704 ? -19.256 5.738 34.137 1.00 98.19 704 LEU A O 1
ATOM 5022 N N . VAL A 1 705 ? -17.449 4.751 33.240 1.00 98.38 705 VAL A N 1
ATOM 5023 C CA . VAL A 1 705 ? -17.886 3.364 33.412 1.00 98.38 705 VAL A CA 1
ATOM 5024 C C . VAL A 1 705 ? -16.748 2.589 34.048 1.00 98.38 705 VAL A C 1
ATOM 5026 O O . VAL A 1 705 ? -15.616 2.649 33.561 1.00 98.38 705 VAL A O 1
ATOM 5029 N N . LYS A 1 706 ? -17.039 1.877 35.133 1.00 97.81 706 LYS A N 1
ATOM 5030 C CA . LYS A 1 706 ? -16.036 1.150 35.908 1.00 97.81 706 LYS A CA 1
ATOM 5031 C C . LYS A 1 706 ? -16.433 -0.304 36.088 1.00 97.81 706 LYS A C 1
ATOM 5033 O O . LYS A 1 706 ? -17.574 -0.577 36.459 1.00 97.81 706 LYS A O 1
ATOM 5038 N N . TYR A 1 707 ? -15.492 -1.223 35.890 1.00 97.44 707 TYR A N 1
ATOM 5039 C CA . TYR A 1 707 ? -15.651 -2.586 36.386 1.00 97.44 707 TYR A CA 1
ATOM 5040 C C . TYR A 1 707 ? -15.436 -2.597 37.902 1.00 97.44 707 TYR A C 1
ATOM 5042 O O . TYR A 1 707 ? -14.309 -2.476 38.389 1.00 97.44 707 TYR A O 1
ATOM 5050 N N . THR A 1 708 ? -16.528 -2.698 38.658 1.00 95.94 708 THR A N 1
ATOM 5051 C CA . THR A 1 708 ? -16.507 -2.546 40.117 1.00 95.94 708 THR A CA 1
ATOM 5052 C C . THR A 1 708 ? -17.526 -3.445 40.827 1.00 95.94 708 THR A C 1
ATOM 5054 O O . THR A 1 708 ? -18.215 -4.243 40.190 1.00 95.94 708 THR A O 1
ATOM 5057 N N . TYR A 1 709 ? -17.565 -3.389 42.156 1.00 95.44 709 TYR A N 1
ATOM 5058 C CA . TYR A 1 709 ? -18.542 -4.073 42.992 1.00 95.44 709 TYR A CA 1
ATOM 5059 C C . TYR A 1 709 ? -19.943 -3.472 42.837 1.00 95.44 709 TYR A C 1
ATOM 5061 O O . TYR A 1 709 ? -20.097 -2.279 42.577 1.00 95.44 709 TYR A O 1
ATOM 5069 N N . TYR A 1 710 ? -20.979 -4.293 43.020 1.00 93.94 710 TYR A N 1
ATOM 5070 C CA . TYR A 1 710 ? -22.331 -3.758 43.197 1.00 93.94 710 TYR A CA 1
ATOM 5071 C C . TYR A 1 710 ? -22.351 -2.807 44.399 1.00 93.94 710 TYR A C 1
ATOM 5073 O O . TYR A 1 710 ? -21.996 -3.214 45.500 1.00 93.94 710 TYR A O 1
ATOM 5081 N N . GLY A 1 711 ? -22.744 -1.553 44.168 1.00 91.19 711 GLY A N 1
ATOM 5082 C CA . GLY A 1 711 ? -22.829 -0.540 45.219 1.00 91.19 711 GLY A CA 1
ATOM 5083 C C . GLY A 1 711 ? -21.535 0.195 45.559 1.00 91.19 711 GLY A C 1
ATOM 5084 O O . GLY A 1 711 ? -21.554 0.948 46.514 1.00 91.19 711 GLY A O 1
ATOM 5085 N N . ASP A 1 712 ? -20.450 0.057 44.788 1.00 95.12 712 ASP A N 1
ATOM 5086 C CA . ASP A 1 712 ? -19.338 1.029 44.834 1.00 95.12 712 ASP A CA 1
ATOM 5087 C C . ASP A 1 712 ? -19.796 2.320 44.129 1.00 95.12 712 ASP A C 1
ATOM 5089 O O . ASP A 1 712 ? -19.657 2.484 42.908 1.00 95.12 712 ASP A O 1
ATOM 5093 N N . THR A 1 713 ? -20.470 3.189 44.877 1.00 94.50 713 THR A N 1
ATOM 5094 C CA . THR A 1 713 ? -21.209 4.351 44.361 1.00 94.50 713 THR A CA 1
ATOM 5095 C C . THR A 1 713 ? -20.316 5.557 44.072 1.00 94.50 713 THR A C 1
ATOM 5097 O O . THR A 1 713 ? -20.756 6.463 43.361 1.00 94.50 713 THR A O 1
ATOM 5100 N N . ASP A 1 714 ? -19.068 5.566 44.548 1.00 91.94 714 ASP A N 1
ATOM 5101 C CA . ASP A 1 714 ? -18.078 6.623 44.283 1.00 91.94 714 ASP A CA 1
ATOM 5102 C C . ASP A 1 714 ? -16.827 6.164 43.514 1.00 91.94 714 ASP A C 1
ATOM 5104 O O . ASP A 1 714 ? -15.950 6.981 43.215 1.00 91.94 714 ASP A O 1
ATOM 5108 N N . PHE A 1 715 ? -16.773 4.894 43.109 1.00 95.06 715 PHE A N 1
ATOM 5109 C CA . PHE A 1 715 ? -15.672 4.298 42.350 1.00 95.06 715 PHE A CA 1
ATOM 5110 C C . PHE A 1 715 ? -14.337 4.244 43.104 1.00 95.06 715 PHE A C 1
ATOM 5112 O O . PHE A 1 715 ? -13.271 4.209 42.469 1.00 95.06 715 PHE A O 1
ATOM 5119 N N . ASN A 1 716 ? -14.365 4.191 44.437 1.00 89.88 716 ASN A N 1
ATOM 5120 C CA . ASN A 1 716 ? -13.164 4.026 45.253 1.00 89.88 716 ASN A CA 1
ATOM 5121 C C . ASN A 1 716 ? -12.653 2.564 45.285 1.00 89.88 716 ASN A C 1
ATOM 5123 O O . ASN A 1 716 ? -11.521 2.310 45.715 1.00 89.88 716 ASN A O 1
ATOM 5127 N N . GLY A 1 717 ? -13.432 1.616 44.746 1.00 89.19 717 GLY A N 1
ATOM 5128 C CA . GLY A 1 717 ? -13.080 0.199 44.634 1.00 89.19 717 GLY A CA 1
ATOM 5129 C C . GLY A 1 717 ? -13.441 -0.649 45.856 1.00 89.19 717 GLY A C 1
ATOM 5130 O O . GLY A 1 717 ? -13.061 -1.825 45.903 1.00 89.19 717 GLY A O 1
ATOM 5131 N N . LEU A 1 718 ? -14.158 -0.077 46.817 1.00 88.69 718 LEU A N 1
ATOM 5132 C CA . LEU A 1 718 ? -14.715 -0.725 47.996 1.00 88.69 718 LEU A CA 1
ATOM 5133 C C . LEU A 1 718 ? -16.222 -0.462 48.034 1.00 88.69 718 LEU A C 1
ATOM 5135 O O . LEU A 1 718 ? -16.710 0.486 47.437 1.00 88.69 718 LEU A O 1
ATOM 5139 N N . VAL A 1 719 ? -16.947 -1.332 48.728 1.00 91.44 719 VAL A N 1
ATOM 5140 C CA . VAL A 1 719 ? -18.286 -0.997 49.226 1.00 91.44 719 VAL A CA 1
ATOM 5141 C C . VAL A 1 719 ? -18.140 -0.684 50.709 1.00 91.44 719 VAL A C 1
ATOM 5143 O O . VAL A 1 719 ? -17.612 -1.517 51.446 1.00 91.44 719 VAL A O 1
ATOM 5146 N N . ASP A 1 720 ? -18.553 0.477 51.184 1.00 84.69 720 ASP A N 1
ATOM 5147 C CA . ASP A 1 720 ? -18.461 0.814 52.604 1.00 84.69 720 ASP A CA 1
ATOM 5148 C C . ASP A 1 720 ? -19.633 1.670 53.103 1.00 84.69 720 ASP A C 1
ATOM 5150 O O . ASP A 1 720 ? -20.695 1.740 52.488 1.00 84.69 720 ASP A O 1
ATOM 5154 N N . PHE A 1 721 ? -19.482 2.245 54.298 1.00 83.81 721 PHE A N 1
ATOM 5155 C CA . PHE A 1 721 ? -20.534 3.040 54.921 1.00 83.81 721 PHE A CA 1
ATOM 5156 C C . PHE A 1 721 ? -20.950 4.243 54.068 1.00 83.81 721 PHE A C 1
ATOM 5158 O O . PHE A 1 721 ? -22.134 4.586 54.060 1.00 83.81 721 PHE A O 1
ATOM 5165 N N . ASP A 1 722 ? -20.012 4.874 53.360 1.00 84.81 722 ASP A N 1
ATOM 5166 C CA . ASP A 1 722 ? -20.319 6.042 52.540 1.00 84.81 722 ASP A CA 1
ATOM 5167 C C . ASP A 1 722 ? -21.218 5.644 51.363 1.00 84.81 722 ASP A C 1
ATOM 5169 O O . ASP A 1 722 ? -22.123 6.400 51.001 1.00 84.81 722 ASP A O 1
ATOM 5173 N N . ASP A 1 723 ? -21.052 4.432 50.830 1.00 92.50 723 ASP A N 1
ATOM 5174 C CA . ASP A 1 723 ? -21.941 3.882 49.811 1.00 92.50 723 ASP A CA 1
ATOM 5175 C C . ASP A 1 723 ? -23.344 3.617 50.347 1.00 92.50 723 ASP A C 1
ATOM 5177 O O . ASP A 1 723 ? -24.324 4.095 49.771 1.00 92.50 723 ASP A O 1
ATOM 5181 N N . TYR A 1 724 ? -23.459 2.929 51.487 1.00 88.88 724 TYR A N 1
ATOM 5182 C CA . TYR A 1 724 ? -24.758 2.685 52.125 1.00 88.88 724 TYR A CA 1
ATOM 5183 C C . TYR A 1 724 ? -25.492 3.985 52.438 1.00 88.88 724 TYR A C 1
ATOM 5185 O O . TYR A 1 724 ? -26.681 4.102 52.152 1.00 88.88 724 TYR A O 1
ATOM 5193 N N . ALA A 1 725 ? -24.788 4.998 52.946 1.00 88.38 725 ALA A N 1
ATOM 5194 C CA . ALA A 1 725 ? -25.383 6.299 53.220 1.00 88.38 725 ALA A CA 1
ATOM 5195 C C . ALA A 1 725 ? -25.971 6.950 51.952 1.00 88.38 725 ALA A C 1
ATOM 5197 O O . ALA A 1 725 ? -26.996 7.637 52.031 1.00 88.38 725 ALA A O 1
ATOM 5198 N N . ARG A 1 726 ? -25.363 6.731 50.777 1.00 92.62 726 ARG A N 1
ATOM 5199 C CA . ARG A 1 726 ? -25.895 7.207 49.490 1.00 92.62 726 ARG A CA 1
ATOM 5200 C C . ARG A 1 726 ? -27.092 6.385 49.023 1.00 92.62 726 ARG A C 1
ATOM 5202 O O . ARG A 1 726 ? -28.065 6.997 48.580 1.00 92.62 726 ARG A O 1
ATOM 5209 N N . VAL A 1 727 ? -27.061 5.058 49.167 1.00 92.81 727 VAL A N 1
ATOM 5210 C CA . VAL A 1 727 ? -28.211 4.185 48.855 1.00 92.81 727 VAL A CA 1
ATOM 5211 C C . VAL A 1 727 ? -29.414 4.541 49.732 1.00 92.81 727 VAL A C 1
ATOM 5213 O O . VAL A 1 727 ? -30.498 4.802 49.214 1.00 92.81 727 VAL A O 1
ATOM 5216 N N . ASP A 1 728 ? -29.213 4.685 51.043 1.00 90.69 728 ASP A N 1
ATOM 5217 C CA . ASP A 1 728 ? -30.250 5.093 51.996 1.00 90.69 728 ASP A CA 1
ATOM 5218 C C . ASP A 1 728 ? -30.820 6.470 51.653 1.00 90.69 728 ASP A C 1
ATOM 5220 O O . ASP A 1 728 ? -32.034 6.699 51.712 1.00 90.69 728 ASP A O 1
ATOM 5224 N N . ALA A 1 729 ? -29.957 7.421 51.289 1.00 91.94 729 ALA A N 1
ATOM 5225 C CA . ALA A 1 729 ? -30.397 8.734 50.843 1.00 91.94 729 ALA A CA 1
ATOM 5226 C C . ALA A 1 729 ? -31.193 8.642 49.534 1.00 91.94 729 ALA A C 1
ATOM 5228 O O . ALA A 1 729 ? -32.178 9.369 49.380 1.00 91.94 729 ALA A O 1
ATOM 5229 N N . GLY A 1 730 ? -30.806 7.766 48.610 1.00 94.75 730 GLY A N 1
ATOM 5230 C CA . GLY A 1 730 ? -31.532 7.517 47.372 1.00 94.75 730 GLY A CA 1
ATOM 5231 C C . GLY A 1 730 ? -32.920 6.947 47.620 1.00 94.75 730 GLY A C 1
ATOM 5232 O O . GLY A 1 730 ? -33.902 7.549 47.178 1.00 94.75 730 GLY A O 1
ATOM 5233 N N . PHE A 1 731 ? -33.003 5.880 48.415 1.00 93.88 731 PHE A N 1
ATOM 5234 C CA . PHE A 1 731 ? -34.247 5.238 48.835 1.00 93.88 731 PHE A CA 1
ATOM 5235 C C . PHE A 1 731 ? -35.193 6.233 49.521 1.00 93.88 731 PHE A C 1
ATOM 5237 O O . PHE A 1 731 ? -36.314 6.462 49.067 1.00 93.88 731 PHE A O 1
ATOM 5244 N N . ASN A 1 732 ? -34.721 6.918 50.568 1.00 94.12 732 ASN A N 1
ATOM 5245 C CA . ASN A 1 732 ? -35.547 7.837 51.361 1.00 94.12 732 ASN A CA 1
ATOM 5246 C C . ASN A 1 732 ? -36.040 9.059 50.571 1.00 94.12 732 ASN A C 1
ATOM 5248 O O . ASN A 1 732 ? -37.034 9.680 50.951 1.00 94.12 732 ASN A O 1
ATOM 5252 N N . ASN A 1 733 ? -35.347 9.430 49.490 1.00 95.62 733 ASN A N 1
ATOM 5253 C CA . ASN A 1 733 ? -35.689 10.591 48.668 1.00 95.62 733 ASN A CA 1
ATOM 5254 C C . ASN A 1 733 ? -36.227 10.219 47.277 1.00 95.62 733 ASN A C 1
ATOM 5256 O O . ASN A 1 733 ? -36.407 11.123 46.459 1.00 95.62 733 ASN A O 1
ATOM 5260 N N . ASN A 1 734 ? -36.497 8.937 47.002 1.00 93.19 734 ASN A N 1
ATOM 5261 C CA . ASN A 1 734 ? -36.937 8.429 45.695 1.00 93.19 734 ASN A CA 1
ATOM 5262 C C . ASN A 1 734 ? -36.038 8.897 44.532 1.00 93.19 734 ASN A C 1
ATOM 5264 O O . ASN A 1 734 ? -36.526 9.356 43.495 1.00 93.19 734 ASN A O 1
ATOM 5268 N N . ARG A 1 735 ? -34.716 8.861 44.726 1.00 94.25 735 ARG A N 1
ATOM 5269 C CA . ARG A 1 735 ? -33.739 9.155 43.666 1.00 94.25 735 ARG A CA 1
ATOM 5270 C C . ARG A 1 735 ? -33.395 7.879 42.904 1.00 94.25 735 ARG A C 1
ATOM 5272 O O . ARG A 1 735 ? -33.677 6.785 43.366 1.00 94.25 735 ARG A O 1
ATOM 5279 N N . THR A 1 736 ? -32.773 8.036 41.741 1.00 93.38 736 THR A N 1
ATOM 5280 C CA . THR A 1 736 ? -32.405 6.934 40.839 1.00 93.38 736 THR A CA 1
ATOM 5281 C C . THR A 1 736 ? -30.965 7.091 40.352 1.00 93.38 736 THR A C 1
ATOM 5283 O O . THR A 1 736 ? -30.338 8.137 40.565 1.00 93.38 736 THR A O 1
ATOM 5286 N N . GLY A 1 737 ? -30.463 6.101 39.613 1.00 93.56 737 GLY A N 1
ATOM 5287 C CA . GLY A 1 737 ? -29.101 6.078 39.085 1.00 93.56 737 GLY A CA 1
ATOM 5288 C C . GLY A 1 737 ? -28.055 5.608 40.099 1.00 93.56 737 GLY A C 1
ATOM 5289 O O . GLY A 1 737 ? -28.231 5.720 41.311 1.00 93.56 737 GLY A O 1
ATOM 5290 N N . TRP A 1 738 ? -26.930 5.126 39.566 1.00 95.94 738 TRP A N 1
ATOM 5291 C CA . TRP A 1 738 ? -25.878 4.431 40.318 1.00 95.94 738 TRP A CA 1
ATOM 5292 C C . TRP A 1 738 ? -25.384 5.193 41.555 1.00 95.94 738 TRP A C 1
ATOM 5294 O O . TRP A 1 738 ? -25.284 4.616 42.630 1.00 95.94 738 TRP A O 1
ATOM 5304 N N . PHE A 1 739 ? -25.131 6.503 41.427 1.00 95.56 739 PHE A N 1
ATOM 5305 C CA . PHE A 1 739 ? -24.650 7.344 42.533 1.00 95.56 739 PHE A CA 1
ATOM 5306 C C . PHE A 1 739 ? -25.606 7.375 43.736 1.00 95.56 739 PHE A C 1
ATOM 5308 O O . PHE A 1 739 ? -25.182 7.613 44.861 1.00 95.56 739 PHE A O 1
ATOM 5315 N N . ASN A 1 740 ? -26.903 7.158 43.494 1.00 95.19 740 ASN A N 1
ATOM 5316 C CA . ASN A 1 740 ? -27.942 7.153 44.519 1.00 95.19 740 ASN A CA 1
ATOM 5317 C C . ASN A 1 740 ? -28.353 5.728 44.938 1.00 95.19 740 ASN A C 1
ATOM 5319 O O . ASN A 1 740 ? -29.307 5.598 45.694 1.00 95.19 740 ASN A O 1
ATOM 5323 N N . GLY A 1 741 ? -27.679 4.677 44.458 1.00 93.88 741 GLY A N 1
ATOM 5324 C CA . GLY A 1 741 ? -27.920 3.300 44.900 1.00 93.88 741 GLY A CA 1
ATOM 5325 C C . GLY A 1 741 ? -28.821 2.427 44.027 1.00 93.88 741 GLY A C 1
ATOM 5326 O O . GLY A 1 741 ? -29.127 1.322 44.444 1.00 93.88 741 GLY A O 1
ATOM 5327 N N . ASP A 1 742 ? -29.207 2.872 42.829 1.00 95.44 742 ASP A N 1
ATOM 5328 C CA . ASP A 1 742 ? -29.881 2.035 41.812 1.00 95.44 742 ASP A CA 1
ATOM 5329 C C . ASP A 1 742 ? -28.792 1.274 41.034 1.00 95.44 742 ASP A C 1
ATOM 5331 O O . ASP A 1 742 ? -28.221 1.774 40.054 1.00 95.44 742 ASP A O 1
ATOM 5335 N N . VAL A 1 743 ? -28.395 0.120 41.577 1.00 94.56 743 VAL A N 1
ATOM 5336 C CA . VAL A 1 743 ? -27.221 -0.677 41.173 1.00 94.56 743 VAL A CA 1
ATOM 5337 C C . VAL A 1 743 ? -27.582 -1.818 40.221 1.00 94.56 743 VAL A C 1
ATOM 5339 O O . VAL A 1 743 ? -26.694 -2.449 39.627 1.00 94.56 743 VAL A O 1
ATOM 5342 N N . ASP A 1 744 ? -28.871 -2.101 40.049 1.00 92.88 744 ASP A N 1
ATOM 5343 C CA . ASP A 1 744 ? -29.378 -3.024 39.035 1.00 92.88 744 ASP A CA 1
ATOM 5344 C C . ASP A 1 744 ? -29.879 -2.331 37.748 1.00 92.88 744 ASP A C 1
ATOM 5346 O O . ASP A 1 744 ? -30.034 -3.012 36.726 1.00 92.88 744 ASP A O 1
ATOM 5350 N N . TYR A 1 745 ? -30.000 -0.996 37.769 1.00 95.00 745 TYR A N 1
ATOM 5351 C CA . TYR A 1 745 ? -30.460 -0.117 36.688 1.00 95.00 745 TYR A CA 1
ATOM 5352 C C . TYR A 1 745 ? -31.944 -0.242 36.322 1.00 95.00 745 TYR A C 1
ATOM 5354 O O . TYR A 1 745 ? -32.326 0.029 35.173 1.00 95.00 745 TYR A O 1
ATOM 5362 N N . ASN A 1 746 ? -32.800 -0.622 37.268 1.00 92.56 746 ASN A N 1
ATOM 5363 C CA . ASN A 1 746 ? -34.243 -0.701 37.055 1.00 92.56 746 ASN A CA 1
ATOM 5364 C C . ASN A 1 746 ? -34.970 0.663 37.223 1.00 92.56 746 ASN A C 1
ATOM 5366 O O . ASN A 1 746 ? -36.152 0.771 36.880 1.00 92.56 746 ASN A O 1
ATOM 5370 N N . ASN A 1 747 ? -34.242 1.732 37.589 1.00 94.00 747 ASN A N 1
ATOM 5371 C CA . ASN A 1 747 ? -34.730 3.100 37.863 1.00 94.00 747 ASN A CA 1
ATOM 5372 C C . ASN A 1 747 ? -35.532 3.259 39.159 1.00 94.00 747 ASN A C 1
ATOM 5374 O O . ASN A 1 747 ? -36.301 4.216 39.295 1.00 94.00 747 ASN A O 1
ATOM 5378 N N . ILE A 1 748 ? -35.369 2.346 40.100 1.00 94.50 748 ILE A N 1
ATOM 5379 C CA . ILE A 1 748 ? -35.935 2.393 41.441 1.00 94.50 748 ILE A CA 1
ATOM 5380 C C . ILE A 1 748 ? -34.798 1.988 42.378 1.00 94.50 748 ILE A C 1
ATOM 5382 O O . ILE A 1 748 ? -33.980 1.162 42.014 1.00 94.50 748 ILE A O 1
ATOM 5386 N N . VAL A 1 749 ? -34.711 2.614 43.552 1.00 95.44 749 VAL A N 1
ATOM 5387 C CA . VAL A 1 749 ? -33.863 2.097 44.632 1.00 95.44 749 VAL A CA 1
ATOM 5388 C C . VAL A 1 749 ? -34.777 1.298 45.541 1.00 95.44 749 VAL A C 1
ATOM 5390 O O . VAL A 1 749 ? -35.669 1.885 46.163 1.00 95.44 749 VAL A O 1
ATOM 5393 N N . ASP A 1 750 ? -34.613 -0.018 45.589 1.00 92.81 750 ASP A N 1
ATOM 5394 C CA . ASP A 1 750 ? -35.429 -0.892 46.432 1.00 92.81 750 ASP A CA 1
ATOM 5395 C C . ASP A 1 750 ? -34.643 -2.068 47.040 1.00 92.81 750 ASP A C 1
ATOM 5397 O O . ASP A 1 750 ? -33.419 -2.039 47.173 1.00 92.81 750 ASP A O 1
ATOM 5401 N N . PHE A 1 751 ? -35.360 -3.083 47.527 1.00 88.12 751 PHE A N 1
ATOM 5402 C CA . PHE A 1 751 ? -34.749 -4.218 48.213 1.00 88.12 751 PHE A CA 1
ATOM 5403 C C . PHE A 1 751 ? -33.854 -5.065 47.293 1.00 88.12 751 PHE A C 1
ATOM 5405 O O . PHE A 1 751 ? -32.967 -5.752 47.811 1.00 88.12 751 PHE A O 1
ATOM 5412 N N . ASP A 1 752 ? -34.067 -5.041 45.972 1.00 90.12 752 ASP A N 1
ATOM 5413 C CA . ASP A 1 752 ? -33.211 -5.750 45.021 1.00 90.12 752 ASP A CA 1
ATOM 5414 C C . ASP A 1 752 ? -31.820 -5.100 44.977 1.00 90.12 752 ASP A C 1
ATOM 5416 O O . ASP A 1 752 ? -30.814 -5.815 45.035 1.00 90.12 752 ASP A O 1
ATOM 5420 N N . ASP A 1 753 ? -31.731 -3.769 45.034 1.00 93.81 753 ASP A N 1
ATOM 5421 C CA . ASP A 1 753 ? -30.457 -3.050 45.147 1.00 93.81 753 ASP A CA 1
ATOM 5422 C C . ASP A 1 753 ? -29.729 -3.351 46.458 1.00 93.81 753 ASP A C 1
ATOM 5424 O O . ASP A 1 753 ? -28.539 -3.685 46.442 1.00 93.81 753 ASP A O 1
ATOM 5428 N N . TYR A 1 754 ? -30.451 -3.313 47.587 1.00 90.12 754 TYR A N 1
ATOM 5429 C CA . TYR A 1 754 ? -29.897 -3.669 48.900 1.00 90.12 754 TYR A CA 1
ATOM 5430 C C . TYR A 1 754 ? -29.340 -5.097 48.914 1.00 90.12 754 TYR A C 1
ATOM 5432 O O . TYR A 1 754 ? -28.281 -5.356 49.485 1.00 90.12 754 TYR A O 1
ATOM 5440 N N . SER A 1 755 ? -30.008 -6.037 48.244 1.00 89.50 755 SER A N 1
ATOM 5441 C CA . SER A 1 755 ? -29.521 -7.415 48.162 1.00 89.50 755 SER A CA 1
ATOM 5442 C C . SER A 1 755 ? -28.188 -7.530 47.403 1.00 89.50 755 SER A C 1
ATOM 5444 O O . SER A 1 755 ? -27.309 -8.299 47.803 1.00 89.50 755 SER A O 1
ATOM 5446 N N . LEU A 1 756 ? -28.000 -6.730 46.346 1.00 91.94 756 LEU A N 1
ATOM 5447 C CA . LEU A 1 756 ? -26.792 -6.734 45.520 1.00 91.94 756 LEU A CA 1
ATOM 5448 C C . LEU A 1 756 ? -25.606 -6.068 46.225 1.00 91.94 756 LEU A C 1
ATOM 5450 O O . LEU A 1 756 ? -24.505 -6.631 46.206 1.00 91.94 756 LEU A O 1
ATOM 5454 N N . ILE A 1 757 ? -25.819 -4.912 46.862 1.00 91.38 757 ILE A N 1
ATOM 5455 C CA . ILE A 1 757 ? -24.775 -4.228 47.641 1.00 91.38 757 ILE A CA 1
ATOM 5456 C C . ILE A 1 757 ? -24.376 -5.052 48.870 1.00 91.38 757 ILE A C 1
ATOM 5458 O O . ILE A 1 757 ? -23.185 -5.236 49.108 1.00 91.38 757 ILE A O 1
ATOM 5462 N N . ASP A 1 758 ? -25.327 -5.661 49.585 1.00 88.50 758 ASP A N 1
ATOM 5463 C CA . ASP A 1 758 ? -25.019 -6.513 50.738 1.00 88.50 758 ASP A CA 1
ATOM 5464 C C . ASP A 1 758 ? -24.240 -7.759 50.327 1.00 88.50 758 ASP A C 1
ATOM 5466 O O . ASP A 1 758 ? -23.301 -8.170 51.020 1.00 88.50 758 ASP A O 1
ATOM 5470 N N . MET A 1 759 ? -24.599 -8.377 49.198 1.00 88.12 759 MET A N 1
ATOM 5471 C CA . MET A 1 759 ? -23.839 -9.497 48.650 1.00 88.12 759 MET A CA 1
ATOM 5472 C C . MET A 1 759 ? -22.413 -9.049 48.326 1.00 88.12 759 MET A C 1
ATOM 5474 O O . MET A 1 759 ? -21.455 -9.744 48.688 1.00 88.12 759 MET A O 1
ATOM 5478 N N . ALA A 1 760 ? -22.240 -7.906 47.663 1.00 90.50 760 ALA A N 1
ATOM 5479 C CA . ALA A 1 760 ? -20.919 -7.372 47.367 1.00 90.50 760 ALA A CA 1
ATOM 5480 C C . ALA A 1 760 ? -20.124 -7.081 48.645 1.00 90.50 760 ALA A C 1
ATOM 5482 O O . ALA A 1 760 ? -18.993 -7.556 48.766 1.00 90.50 760 ALA A O 1
ATOM 5483 N N . PHE A 1 761 ? -20.738 -6.441 49.641 1.00 87.00 761 PHE A N 1
ATOM 5484 C CA . PHE A 1 761 ? -20.127 -6.103 50.924 1.00 87.00 761 PHE A CA 1
ATOM 5485 C C . PHE A 1 761 ? -19.683 -7.342 51.717 1.00 87.00 761 PHE A C 1
ATOM 5487 O O . PHE A 1 761 ? -18.562 -7.409 52.237 1.00 87.00 761 PHE A O 1
ATOM 5494 N N . ASN A 1 762 ? -20.524 -8.376 51.760 1.00 83.50 762 ASN A N 1
ATOM 5495 C CA . ASN A 1 762 ? -20.219 -9.626 52.453 1.00 83.50 762 ASN A CA 1
ATOM 5496 C C . ASN A 1 762 ? -19.166 -10.470 51.725 1.00 83.50 762 ASN A C 1
ATOM 5498 O O . ASN A 1 762 ? -18.381 -11.186 52.354 1.00 83.50 762 ASN A O 1
ATOM 5502 N N . THR A 1 763 ? -19.133 -10.413 50.395 1.00 84.94 763 THR A N 1
ATOM 5503 C CA . THR A 1 763 ? -18.167 -11.179 49.597 1.00 84.94 763 THR A CA 1
ATOM 5504 C C . THR A 1 763 ? -16.807 -10.509 49.515 1.00 84.94 763 THR A C 1
ATOM 5506 O O . THR A 1 763 ? -15.804 -11.220 49.560 1.00 84.94 763 THR A O 1
ATOM 5509 N N . GLN A 1 764 ? -16.740 -9.176 49.479 1.00 82.38 764 GLN A N 1
ATOM 5510 C CA . GLN A 1 764 ? -15.461 -8.470 49.594 1.00 82.38 764 GLN A CA 1
ATOM 5511 C C . GLN A 1 764 ? -14.847 -8.626 51.000 1.00 82.38 764 GLN A C 1
ATOM 5513 O O . GLN A 1 764 ? -13.626 -8.650 51.127 1.00 82.38 764 GLN A O 1
ATOM 5518 N N . SER A 1 765 ? -15.678 -8.785 52.044 1.00 74.75 765 SER A N 1
ATOM 5519 C CA . SER A 1 765 ? -15.249 -8.875 53.454 1.00 74.75 765 SER A CA 1
ATOM 5520 C C . SER A 1 765 ? -15.064 -10.313 53.970 1.00 74.75 765 SER A C 1
ATOM 5522 O O . SER A 1 765 ? -14.612 -10.515 55.096 1.00 74.75 765 SER A O 1
ATOM 5524 N N . GLY A 1 766 ? -15.411 -11.331 53.172 1.00 75.75 766 GLY A N 1
ATOM 5525 C CA . GLY A 1 766 ? -15.257 -12.751 53.524 1.00 75.75 766 GLY A CA 1
ATOM 5526 C C . GLY A 1 766 ? -16.322 -13.325 54.475 1.00 75.75 766 GLY A C 1
ATOM 5527 O O . GLY A 1 766 ? -16.136 -14.417 55.015 1.00 75.75 766 GLY A O 1
ATOM 5528 N N . THR A 1 767 ? -17.445 -12.633 54.678 1.00 81.75 767 THR A N 1
ATOM 5529 C CA . THR A 1 767 ? -18.524 -13.002 55.617 1.00 81.75 767 THR A CA 1
ATOM 5530 C C . THR A 1 767 ? -19.686 -13.760 54.962 1.00 81.75 767 THR A C 1
ATOM 5532 O O . THR A 1 767 ? -20.561 -14.263 55.670 1.00 81.75 767 THR A O 1
ATOM 5535 N N . LEU A 1 768 ? -19.666 -13.935 53.631 1.00 80.25 768 LEU A N 1
ATOM 5536 C CA . LEU A 1 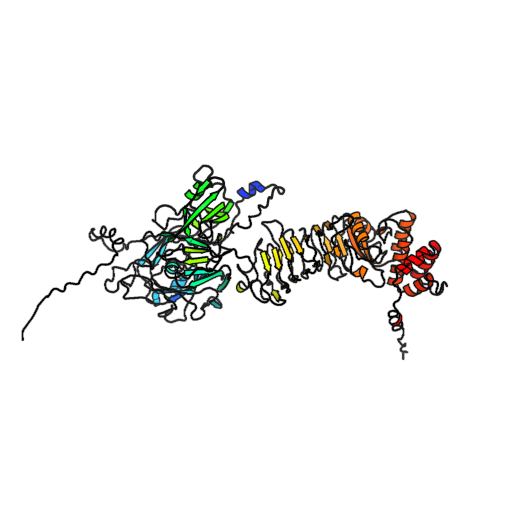768 ? -20.755 -14.527 52.832 1.00 80.25 768 LEU A CA 1
ATOM 5537 C C . LEU A 1 768 ? -21.356 -15.813 53.427 1.00 80.25 768 LEU A C 1
ATOM 5539 O O . LEU A 1 768 ? -22.573 -15.947 53.504 1.00 80.25 768 LEU A O 1
ATOM 5543 N N . ARG A 1 769 ? -20.525 -16.761 53.880 1.00 81.25 769 ARG A N 1
ATOM 5544 C CA . ARG A 1 769 ? -21.007 -18.053 54.406 1.00 81.25 769 ARG A CA 1
ATOM 5545 C C . ARG A 1 769 ? -21.953 -17.883 55.598 1.00 81.25 769 ARG A C 1
ATOM 5547 O O . ARG A 1 769 ? -22.904 -18.649 55.735 1.00 81.25 769 ARG A O 1
ATOM 5554 N N . ARG A 1 770 ? -21.674 -16.921 56.483 1.00 86.25 770 ARG A N 1
ATOM 5555 C CA . ARG A 1 770 ? -22.513 -16.688 57.662 1.00 86.25 770 ARG A CA 1
ATOM 5556 C C . ARG A 1 770 ? -23.814 -15.977 57.287 1.00 86.25 770 ARG A C 1
ATOM 5558 O O . ARG A 1 770 ? -24.855 -16.384 57.796 1.00 86.25 770 ARG A O 1
ATOM 5565 N N . ALA A 1 771 ? -23.747 -15.021 56.354 1.00 83.19 771 ALA A N 1
ATOM 5566 C CA . ALA A 1 771 ? -24.917 -14.349 55.786 1.00 83.19 771 ALA A CA 1
ATOM 5567 C C . ALA A 1 771 ? -25.884 -15.355 55.139 1.00 83.19 771 ALA A C 1
ATOM 5569 O O . ALA A 1 771 ? -27.067 -15.367 55.467 1.00 83.19 771 ALA A O 1
ATOM 5570 N N . MET A 1 772 ? -25.371 -16.267 54.300 1.00 85.00 772 MET A N 1
ATOM 5571 C CA . MET A 1 772 ? -26.184 -17.315 53.666 1.00 85.00 772 MET A CA 1
ATOM 5572 C C . MET A 1 772 ? -26.906 -18.184 54.700 1.00 85.00 772 MET A C 1
ATOM 5574 O O . MET A 1 772 ? -28.114 -18.345 54.602 1.00 85.00 772 MET A O 1
ATOM 5578 N N . SER A 1 773 ? -26.181 -18.664 55.719 1.00 85.38 773 SER A N 1
ATOM 5579 C CA . SER A 1 773 ? -26.738 -19.513 56.784 1.00 85.38 773 SER A CA 1
ATOM 5580 C C . SER A 1 773 ? -27.830 -18.826 57.613 1.00 85.38 773 SER A C 1
ATOM 5582 O O . SER A 1 773 ? -28.638 -19.506 58.241 1.00 85.38 773 SER A O 1
ATOM 5584 N N . TYR A 1 774 ? -27.822 -17.492 57.688 1.00 87.94 774 TYR A N 1
ATOM 5585 C CA . TYR A 1 774 ? -28.875 -16.727 58.354 1.00 87.94 774 TYR A CA 1
ATOM 5586 C C . TYR A 1 774 ? -30.115 -16.607 57.454 1.00 87.94 774 TYR A C 1
ATOM 5588 O O . TYR A 1 774 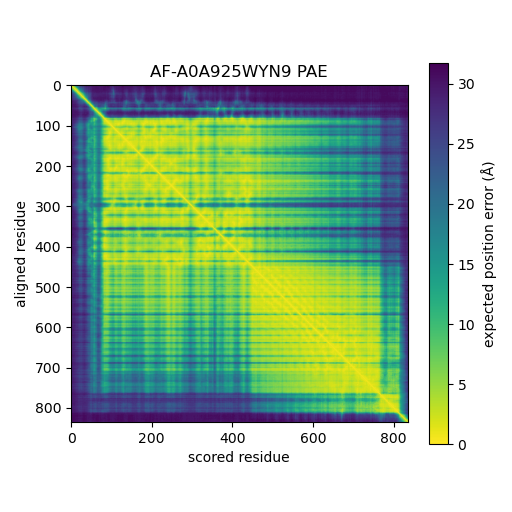? -31.237 -16.877 57.892 1.00 87.94 774 TYR A O 1
ATOM 5596 N N . LEU A 1 775 ? -29.910 -16.265 56.177 1.00 87.62 775 LEU A N 1
ATOM 5597 C CA . LEU A 1 775 ? -30.979 -15.994 55.209 1.00 87.62 775 LEU A CA 1
ATOM 5598 C C . LEU A 1 775 ? -31.702 -17.254 54.711 1.00 87.62 775 LEU A C 1
ATOM 5600 O O . LEU A 1 775 ? -32.920 -17.216 54.529 1.00 87.62 775 LEU A O 1
ATOM 5604 N N . ASP A 1 776 ? -30.998 -18.377 54.545 1.00 87.44 776 ASP A N 1
ATOM 5605 C CA . ASP A 1 776 ? -31.594 -19.671 54.165 1.00 87.44 776 ASP A CA 1
ATOM 5606 C C . ASP A 1 776 ? -32.366 -20.343 55.320 1.00 87.44 776 ASP A C 1
ATOM 5608 O O . ASP A 1 776 ? -33.137 -21.282 55.114 1.00 87.44 776 ASP A O 1
ATOM 5612 N N . GLY A 1 777 ? -32.209 -19.820 56.541 1.00 85.38 777 GLY A N 1
ATOM 5613 C CA . GLY A 1 777 ? -32.847 -20.321 57.753 1.00 85.38 777 GLY A CA 1
ATOM 5614 C C . GLY A 1 777 ? -32.137 -21.499 58.423 1.00 85.38 777 GLY A C 1
ATOM 5615 O O . GLY A 1 777 ? -32.687 -22.033 59.387 1.00 85.38 777 GLY A O 1
ATOM 5616 N N . GLY A 1 778 ? -30.945 -21.896 57.968 1.00 85.38 778 GLY A N 1
ATOM 5617 C CA . GLY A 1 778 ? -30.142 -22.959 58.577 1.00 85.38 778 GLY A CA 1
ATOM 5618 C C . GLY A 1 778 ? -29.674 -22.627 59.999 1.00 85.38 778 GLY A C 1
ATOM 5619 O O . GLY A 1 778 ? -29.684 -23.500 60.866 1.00 85.38 778 GLY A O 1
ATOM 5620 N N . ASP A 1 779 ? -29.322 -21.365 60.258 1.00 87.38 779 ASP A N 1
ATOM 5621 C CA . ASP A 1 779 ? -29.030 -20.813 61.588 1.00 87.38 779 ASP A CA 1
ATOM 5622 C C . ASP A 1 779 ? -29.431 -19.328 61.670 1.00 87.38 779 ASP A C 1
ATOM 5624 O O . ASP A 1 779 ? -28.652 -18.429 61.334 1.00 87.38 779 ASP A O 1
ATOM 5628 N N . ARG A 1 780 ? -30.654 -19.082 62.162 1.00 90.38 780 ARG A N 1
ATOM 5629 C CA . ARG A 1 780 ? -31.215 -17.738 62.406 1.00 90.38 780 ARG A CA 1
ATOM 5630 C C . ARG A 1 780 ? -30.820 -17.116 63.747 1.00 90.38 780 ARG A C 1
ATOM 5632 O O . ARG A 1 780 ? -31.454 -16.154 64.167 1.00 90.38 780 ARG A O 1
ATOM 5639 N N . SER A 1 781 ? -29.855 -17.684 64.467 1.00 87.88 781 SER A N 1
ATOM 5640 C CA . SER A 1 781 ? -29.337 -17.015 65.662 1.00 87.88 781 SER A CA 1
ATOM 5641 C C . SER A 1 781 ? -28.498 -15.798 65.273 1.00 87.88 781 SER A C 1
ATOM 5643 O O . SER A 1 781 ? -27.914 -15.777 64.194 1.00 87.88 781 SER A O 1
ATOM 5645 N N . ASP A 1 782 ? -28.355 -14.836 66.178 1.00 85.00 782 ASP A N 1
ATOM 5646 C CA . ASP A 1 782 ? -27.448 -13.690 65.991 1.00 85.00 782 ASP A CA 1
ATOM 5647 C C . ASP A 1 782 ? -25.972 -14.100 66.236 1.00 85.00 782 ASP A C 1
ATOM 5649 O O . ASP A 1 782 ? -25.035 -13.306 66.152 1.00 85.00 782 ASP A O 1
ATOM 5653 N N . ALA A 1 783 ? -25.718 -15.377 66.565 1.00 83.62 783 ALA A N 1
ATOM 5654 C CA . ALA A 1 783 ? -24.392 -15.862 66.923 1.00 83.62 783 ALA A CA 1
ATOM 5655 C C . ALA A 1 783 ? -23.431 -15.772 65.725 1.00 83.62 783 ALA A C 1
ATOM 5657 O O . ALA A 1 783 ? -23.652 -16.389 64.679 1.00 83.62 783 ALA A O 1
ATOM 5658 N N . GLY A 1 7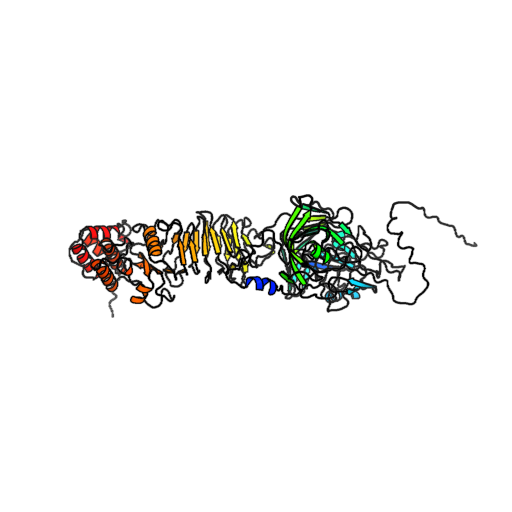84 ? -22.332 -15.027 65.870 1.00 79.56 784 GLY A N 1
ATOM 5659 C CA . GLY A 1 784 ? -21.349 -14.841 64.800 1.00 79.56 784 GLY A CA 1
ATOM 5660 C C . GLY A 1 784 ? -21.766 -13.832 63.727 1.00 79.56 784 GLY A C 1
ATOM 5661 O O . GLY A 1 784 ? -21.096 -13.769 62.698 1.00 79.56 784 GLY A O 1
ATOM 5662 N N . MET A 1 785 ? -22.825 -13.048 63.960 1.00 85.75 785 MET A N 1
ATOM 5663 C CA . MET A 1 785 ? -23.228 -11.898 63.136 1.00 85.75 785 MET A CA 1
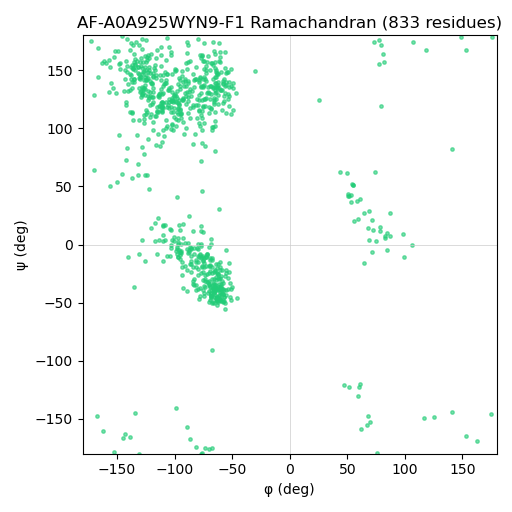ATOM 5664 C C . MET A 1 785 ? -22.526 -10.600 63.590 1.00 85.75 785 MET A C 1
ATOM 5666 O O . MET A 1 785 ? -22.993 -9.498 63.345 1.00 85.75 785 MET A O 1
ATOM 5670 N N . ASP A 1 786 ? -21.363 -10.715 64.242 1.00 85.62 786 ASP A N 1
ATOM 5671 C CA . ASP A 1 786 ? -20.693 -9.611 64.950 1.00 85.62 786 ASP A CA 1
ATOM 5672 C C . ASP A 1 786 ? -19.997 -8.592 64.029 1.00 85.62 786 ASP A C 1
ATOM 5674 O O . ASP A 1 786 ? -19.559 -7.531 64.476 1.00 85.62 786 ASP A O 1
ATOM 5678 N N . THR A 1 787 ? -19.828 -8.919 62.747 1.00 84.19 787 THR A N 1
ATOM 5679 C CA . THR A 1 787 ? -19.192 -8.014 61.781 1.00 84.19 787 THR A CA 1
ATOM 5680 C C . THR A 1 787 ? -20.212 -7.027 61.219 1.00 84.19 787 THR A C 1
ATOM 5682 O O . THR A 1 787 ? -21.332 -7.460 60.938 1.00 84.19 787 THR A O 1
ATOM 5685 N N . PRO A 1 788 ? -19.821 -5.780 60.898 1.00 80.94 788 PRO A N 1
ATOM 5686 C CA . PRO A 1 788 ? -20.725 -4.801 60.288 1.00 80.94 788 PRO A CA 1
ATOM 5687 C C . PRO A 1 788 ? -21.493 -5.338 59.067 1.00 80.94 788 PRO A C 1
ATOM 5689 O O . PRO A 1 788 ? -22.675 -5.065 58.909 1.00 80.94 788 PRO A O 1
ATOM 5692 N N . ALA A 1 789 ? -20.848 -6.182 58.250 1.00 77.56 789 ALA A N 1
ATOM 5693 C CA . ALA A 1 789 ? -21.455 -6.780 57.058 1.00 77.56 789 ALA A CA 1
ATOM 5694 C C . ALA A 1 789 ? -22.625 -7.708 57.346 1.00 77.56 789 ALA A C 1
ATOM 5696 O O . ALA A 1 789 ? -23.579 -7.758 56.579 1.00 77.56 789 ALA A O 1
ATOM 5697 N N . LEU A 1 790 ? -22.544 -8.432 58.455 1.00 82.75 790 LEU A N 1
ATOM 5698 C CA . LEU A 1 790 ? -23.575 -9.365 58.879 1.00 82.75 790 LEU A CA 1
ATOM 5699 C C . LEU A 1 790 ? -24.694 -8.641 59.627 1.00 82.75 790 LEU A C 1
ATOM 5701 O O . LEU A 1 790 ? -25.854 -8.968 59.420 1.00 82.75 790 LEU A O 1
ATOM 5705 N N . GLN A 1 791 ? -24.367 -7.603 60.398 1.00 87.00 791 GLN A N 1
ATOM 5706 C CA . GLN A 1 791 ? -25.366 -6.760 61.064 1.00 87.00 791 GLN A CA 1
ATOM 5707 C C . GLN A 1 791 ? -26.280 -6.051 60.056 1.00 87.00 791 GLN A C 1
ATOM 5709 O O . GLN A 1 791 ? -27.484 -5.960 60.277 1.00 87.00 791 GLN A O 1
ATOM 5714 N N . LEU A 1 792 ? -25.740 -5.601 58.917 1.00 83.88 792 LEU A N 1
ATOM 5715 C CA . LEU A 1 792 ? -26.552 -5.032 57.834 1.00 83.88 792 LEU A CA 1
ATOM 5716 C C . LEU A 1 792 ? -27.535 -6.057 57.250 1.00 83.88 792 LEU A C 1
ATOM 5718 O O . LEU A 1 792 ? -28.698 -5.724 57.039 1.00 83.88 792 LEU A O 1
ATOM 5722 N N . VAL A 1 793 ? -27.118 -7.320 57.094 1.00 84.25 793 VAL A N 1
ATOM 5723 C CA . VAL A 1 793 ? -28.016 -8.405 56.657 1.00 84.25 793 VAL A CA 1
ATOM 5724 C C . VAL A 1 793 ? -29.171 -8.610 57.641 1.00 84.25 793 VAL A C 1
ATOM 5726 O O . VAL A 1 793 ? -30.306 -8.808 57.209 1.00 84.25 793 VAL A O 1
ATOM 5729 N N . GLU A 1 794 ? -28.922 -8.541 58.953 1.00 88.12 794 GLU A N 1
ATOM 5730 C CA . GLU A 1 794 ? -29.985 -8.641 59.967 1.00 88.12 794 GLU A CA 1
ATOM 5731 C C . GLU A 1 794 ? -30.975 -7.482 59.855 1.00 88.12 794 GLU A C 1
ATOM 5733 O O . GLU A 1 794 ? -32.189 -7.700 59.849 1.00 88.12 794 GLU A O 1
ATOM 5738 N N . VAL A 1 795 ? -30.462 -6.255 59.732 1.00 86.56 795 VAL A N 1
ATOM 5739 C CA . VAL A 1 795 ? -31.278 -5.040 59.622 1.00 86.56 795 VAL A CA 1
ATOM 5740 C C . VAL A 1 795 ? -32.139 -5.078 58.359 1.00 86.56 795 VAL A C 1
ATOM 5742 O O . VAL A 1 795 ? -33.356 -4.902 58.449 1.00 86.56 795 VAL A O 1
ATOM 5745 N N . HIS A 1 796 ? -31.556 -5.376 57.197 1.00 86.94 796 HIS A N 1
ATOM 5746 C CA . HIS A 1 796 ? -32.297 -5.430 55.937 1.00 86.94 796 HIS A CA 1
ATOM 5747 C C . HIS A 1 796 ? -33.268 -6.608 55.880 1.00 86.94 796 HIS A C 1
ATOM 5749 O O . HIS A 1 796 ? -34.393 -6.447 55.404 1.00 86.94 796 HIS A O 1
ATOM 5755 N N . PHE A 1 797 ? -32.922 -7.772 56.435 1.00 88.25 797 PHE A N 1
ATOM 5756 C CA . PHE A 1 797 ? -33.881 -8.870 56.554 1.00 88.25 797 PHE A CA 1
ATOM 5757 C C . PHE A 1 797 ? -35.045 -8.518 57.490 1.00 88.25 797 PHE A C 1
ATOM 5759 O O . PHE A 1 797 ? -36.191 -8.846 57.184 1.00 88.25 797 PHE A O 1
ATOM 5766 N N . ALA A 1 798 ? -34.795 -7.814 58.597 1.00 87.62 798 ALA A N 1
ATOM 5767 C CA . ALA A 1 798 ? -35.857 -7.340 59.482 1.00 87.62 798 ALA A CA 1
ATOM 5768 C C . ALA A 1 798 ? -36.764 -6.301 58.798 1.00 87.62 798 ALA A C 1
ATOM 5770 O O . ALA A 1 798 ? -37.973 -6.285 59.038 1.00 87.62 798 ALA A O 1
ATOM 5771 N N . GLN A 1 799 ? -36.195 -5.460 57.933 1.00 88.12 799 GLN A N 1
ATOM 5772 C CA . GLN A 1 799 ? -36.913 -4.408 57.216 1.00 88.12 799 GLN A CA 1
ATOM 5773 C C . GLN A 1 799 ? -37.718 -4.933 56.018 1.00 88.12 799 GLN A C 1
ATOM 5775 O O . GLN A 1 799 ? -38.872 -4.545 55.837 1.00 88.12 799 GLN A O 1
ATOM 5780 N N . PHE A 1 800 ? -37.130 -5.814 55.206 1.00 89.06 800 PHE A N 1
ATOM 5781 C CA . PHE A 1 800 ? -37.674 -6.243 53.910 1.00 89.06 800 PHE A CA 1
ATOM 5782 C C . PHE A 1 800 ? -38.169 -7.701 53.893 1.00 89.06 800 PHE A C 1
ATOM 5784 O O . PHE A 1 800 ? -38.900 -8.112 52.988 1.00 89.06 800 PHE A O 1
ATOM 5791 N N . GLY A 1 801 ? -37.809 -8.507 54.892 1.00 88.69 801 GLY A N 1
ATOM 5792 C CA . GLY A 1 801 ? -38.277 -9.881 55.057 1.00 88.69 801 GLY A CA 1
ATOM 5793 C C . GLY A 1 801 ? -37.777 -10.860 53.988 1.00 88.69 801 GLY A C 1
ATOM 5794 O O . GLY A 1 801 ? -36.671 -10.761 53.458 1.00 88.69 801 GLY A O 1
ATOM 5795 N N . TYR A 1 802 ? -38.612 -11.854 53.668 1.00 86.31 802 TYR A N 1
ATOM 5796 C CA . TYR A 1 802 ? -38.248 -12.957 52.767 1.00 86.31 802 TYR A CA 1
ATOM 5797 C C . TYR A 1 802 ? -37.978 -12.536 51.317 1.00 86.31 802 TYR A C 1
ATOM 5799 O O . TYR A 1 802 ? -37.293 -13.273 50.608 1.00 86.31 802 TYR A O 1
ATOM 5807 N N . ALA A 1 803 ? -38.487 -11.384 50.871 1.00 83.38 803 ALA A N 1
ATOM 5808 C CA . ALA A 1 803 ? -38.193 -10.862 49.536 1.00 83.38 803 ALA A CA 1
ATOM 5809 C C . ALA A 1 803 ? -36.692 -10.557 49.390 1.00 83.38 803 ALA A C 1
ATOM 5811 O O . ALA A 1 803 ? -36.050 -11.067 48.474 1.00 83.38 803 ALA A O 1
ATOM 5812 N N . TYR A 1 804 ? -36.117 -9.856 50.372 1.00 87.56 804 TYR A N 1
ATOM 5813 C CA . TYR A 1 804 ? -34.681 -9.586 50.448 1.00 87.56 804 TYR A CA 1
ATOM 5814 C C . TYR A 1 804 ? -33.851 -10.872 50.541 1.00 87.56 804 TYR A C 1
ATOM 5816 O O . TYR A 1 804 ? -32.914 -11.051 49.767 1.00 87.56 804 TYR A O 1
ATOM 5824 N N . ALA A 1 805 ? -34.230 -11.810 51.421 1.00 84.06 805 ALA A N 1
ATOM 5825 C CA . ALA A 1 805 ? -33.510 -13.083 51.545 1.00 84.06 805 ALA A CA 1
ATOM 5826 C C . ALA A 1 805 ? -33.493 -13.864 50.224 1.00 84.06 805 ALA A C 1
ATOM 5828 O O . ALA A 1 805 ? -32.464 -14.410 49.843 1.00 84.06 805 ALA A O 1
ATOM 5829 N N . THR A 1 806 ? -34.619 -13.888 49.506 1.00 83.75 806 THR A N 1
ATOM 5830 C CA . THR A 1 806 ? -34.723 -14.568 48.209 1.00 83.75 806 THR A CA 1
ATOM 5831 C C . THR A 1 806 ? -33.842 -13.893 47.161 1.00 83.75 806 THR A C 1
ATOM 5833 O O . THR A 1 806 ? -33.118 -14.586 46.452 1.00 83.75 806 THR A O 1
ATOM 5836 N N . SER A 1 807 ? -33.859 -12.559 47.085 1.00 81.88 807 SER A N 1
ATOM 5837 C CA . SER A 1 807 ? -33.042 -11.804 46.127 1.00 81.88 807 SER A CA 1
ATOM 5838 C C . SER A 1 807 ? -31.541 -11.992 46.391 1.00 81.88 807 SER A C 1
ATOM 5840 O O . SER A 1 807 ? -30.796 -12.392 45.494 1.00 81.88 807 SER A O 1
ATOM 5842 N N . PHE A 1 808 ? -31.117 -11.883 47.657 1.00 82.44 808 PHE A N 1
ATOM 5843 C CA . PHE A 1 808 ? -29.731 -12.125 48.071 1.00 82.44 808 PHE A CA 1
ATOM 5844 C C . PHE A 1 808 ? -29.285 -13.556 47.748 1.00 82.44 808 PHE A C 1
ATOM 5846 O O . PHE A 1 808 ? -28.217 -13.760 47.174 1.00 82.44 808 PHE A O 1
ATOM 5853 N N . LEU A 1 809 ? -30.091 -14.565 48.101 1.00 81.31 809 LEU A N 1
ATOM 5854 C CA . LEU A 1 809 ? -29.754 -15.968 47.844 1.00 81.31 809 LEU A CA 1
ATOM 5855 C C . LEU A 1 809 ? -29.705 -16.278 46.344 1.00 81.31 809 LEU A C 1
ATOM 5857 O O . LEU A 1 809 ? -28.808 -16.995 45.920 1.00 81.31 809 LEU A O 1
ATOM 5861 N N . ASN A 1 810 ? -30.598 -15.704 45.536 1.00 75.75 810 ASN A N 1
ATOM 5862 C CA . ASN A 1 810 ? -30.585 -15.869 44.078 1.00 75.75 810 ASN A CA 1
ATOM 5863 C C . ASN A 1 810 ? -29.354 -15.235 43.418 1.00 75.75 810 ASN A C 1
ATOM 5865 O O . ASN A 1 810 ? -28.895 -15.709 42.377 1.00 75.75 810 ASN A O 1
ATOM 5869 N N . ALA A 1 811 ? -28.811 -14.170 44.010 1.00 68.12 811 ALA A N 1
ATOM 5870 C CA . ALA A 1 811 ? -27.581 -13.543 43.543 1.00 68.12 811 ALA A CA 1
ATOM 5871 C C . ALA A 1 811 ? -26.330 -14.396 43.857 1.00 68.12 811 ALA A C 1
ATOM 5873 O O . ALA A 1 811 ? -25.287 -14.240 43.214 1.00 68.12 811 ALA A O 1
ATOM 5874 N N . VAL A 1 812 ? -26.428 -15.345 44.797 1.00 66.81 812 VAL A N 1
ATOM 5875 C CA . VAL A 1 812 ? -25.342 -16.250 45.186 1.00 66.81 812 VAL A CA 1
ATOM 5876 C C . VAL A 1 812 ? -25.500 -17.608 44.482 1.00 66.81 812 VAL A C 1
ATOM 5878 O O . VAL A 1 812 ? -26.507 -18.284 44.663 1.00 66.81 812 VAL A O 1
ATOM 5881 N N . PRO A 1 813 ? -24.509 -18.079 43.703 1.00 51.19 813 PRO A N 1
ATOM 5882 C CA . PRO A 1 813 ? -24.602 -19.385 43.049 1.00 51.19 813 PRO A CA 1
ATOM 5883 C C . PRO A 1 813 ? -24.766 -20.527 44.065 1.00 51.19 813 PRO A C 1
ATOM 5885 O O . PRO A 1 813 ? -23.998 -20.600 45.029 1.00 51.19 813 PRO A O 1
ATOM 5888 N N . GLU A 1 814 ? -25.708 -21.451 43.830 1.00 52.62 814 GLU A N 1
ATOM 5889 C CA . GLU A 1 814 ? -25.841 -22.649 44.667 1.00 52.62 814 GLU A CA 1
ATOM 5890 C C . GLU A 1 814 ? -24.513 -23.430 44.707 1.00 52.62 814 GLU A C 1
ATOM 5892 O O . GLU A 1 814 ? -23.854 -23.606 43.670 1.00 52.62 814 GLU A O 1
ATOM 5897 N N . PRO A 1 815 ? -24.077 -23.914 45.884 1.00 41.44 815 PRO A N 1
ATOM 5898 C CA . PRO A 1 815 ? -22.822 -24.631 45.999 1.00 41.44 815 PRO A CA 1
ATOM 5899 C C . PRO A 1 815 ? -22.920 -25.969 45.262 1.00 41.44 815 PRO A C 1
ATOM 5901 O O . PRO A 1 815 ? -23.412 -26.963 45.794 1.00 41.44 815 PRO A O 1
ATOM 5904 N N . SER A 1 816 ? -22.363 -26.039 44.051 1.00 42.31 816 SER A N 1
ATOM 5905 C CA . SER A 1 816 ? -21.938 -27.333 43.521 1.00 42.31 816 SER A CA 1
ATOM 5906 C C . SER A 1 816 ? -20.910 -27.912 44.498 1.00 42.31 816 SER A C 1
ATOM 5908 O O . SER A 1 816 ? -19.998 -27.224 44.968 1.00 42.31 816 SER A O 1
ATOM 5910 N N . THR A 1 817 ? -21.075 -29.182 44.847 1.00 38.91 817 THR A N 1
ATOM 5911 C CA . THR A 1 817 ? -20.377 -29.901 45.927 1.00 38.91 817 THR A CA 1
ATOM 5912 C C . THR A 1 817 ? -18.837 -29.874 45.866 1.00 38.91 817 THR A C 1
ATOM 5914 O O . THR A 1 817 ? -18.183 -30.345 46.792 1.00 38.91 817 THR A O 1
ATOM 5917 N N . ALA A 1 818 ? -18.233 -29.296 44.823 1.00 36.03 818 ALA A N 1
ATOM 5918 C CA . ALA A 1 818 ? -16.793 -29.094 44.681 1.00 36.03 818 ALA A CA 1
ATOM 5919 C C . ALA A 1 818 ? -16.238 -27.881 45.466 1.00 36.03 818 ALA A C 1
ATOM 5921 O O . ALA A 1 818 ? -15.072 -27.903 45.861 1.00 36.03 818 ALA A O 1
ATOM 5922 N N . ALA A 1 819 ? -17.039 -26.843 45.745 1.00 38.16 819 ALA A N 1
ATOM 5923 C CA . ALA A 1 819 ? -16.553 -25.617 46.402 1.00 38.16 819 ALA A CA 1
ATOM 5924 C C . ALA A 1 819 ? -16.305 -25.774 47.919 1.00 38.16 819 ALA A C 1
ATOM 5926 O O . ALA A 1 819 ? -15.477 -25.071 48.498 1.00 38.16 819 ALA A O 1
ATOM 5927 N N . ILE A 1 820 ? -16.962 -26.744 48.565 1.00 41.59 820 ILE A N 1
ATOM 5928 C CA . ILE A 1 820 ? -16.840 -26.989 50.013 1.00 41.59 820 ILE A CA 1
ATOM 5929 C C . ILE A 1 820 ? -15.453 -27.558 50.381 1.00 41.59 820 ILE A C 1
ATOM 5931 O O . ILE A 1 820 ? -14.974 -27.335 51.491 1.00 41.59 820 ILE A O 1
ATOM 5935 N N . ALA A 1 821 ? -14.752 -28.212 49.447 1.00 34.88 821 ALA A N 1
ATOM 5936 C CA . ALA A 1 821 ? -13.449 -28.826 49.718 1.00 34.88 821 ALA A CA 1
ATOM 5937 C C . ALA A 1 821 ? -12.276 -27.823 49.783 1.00 34.88 821 ALA A C 1
ATOM 5939 O O . ALA A 1 821 ? -11.277 -28.096 50.450 1.00 34.88 821 ALA A O 1
ATOM 5940 N N . LEU A 1 822 ? -12.382 -26.657 49.133 1.00 39.00 822 LEU A N 1
ATOM 5941 C CA . LEU A 1 822 ? -11.291 -25.669 49.067 1.00 39.00 822 LEU A CA 1
ATOM 5942 C C . LEU A 1 822 ? -11.251 -24.709 50.270 1.00 39.00 822 LEU A C 1
ATOM 5944 O O . LEU A 1 822 ? -10.186 -24.196 50.610 1.00 39.00 822 LEU A O 1
ATOM 5948 N N . LEU A 1 823 ? -12.374 -24.508 50.967 1.00 40.41 823 LEU A N 1
ATOM 5949 C CA . LEU A 1 823 ? -12.448 -23.626 52.143 1.00 40.41 823 LEU A CA 1
ATOM 5950 C C . LEU A 1 823 ? -11.955 -24.291 53.441 1.00 40.41 823 LEU A C 1
ATOM 5952 O O . LEU A 1 823 ? -11.564 -23.598 54.378 1.00 40.41 823 LEU A O 1
ATOM 5956 N N . THR A 1 824 ? -11.897 -25.624 53.503 1.00 37.06 824 THR A N 1
ATOM 5957 C CA . THR A 1 824 ? -11.423 -26.355 54.693 1.00 37.06 824 THR A CA 1
ATOM 5958 C C . THR A 1 824 ? -9.897 -26.458 54.814 1.00 37.06 824 THR A C 1
ATOM 5960 O O . THR A 1 824 ? -9.396 -26.755 55.896 1.00 37.06 824 THR A O 1
ATOM 5963 N N . SER A 1 825 ? -9.124 -26.183 53.758 1.00 36.94 825 SER A N 1
ATOM 5964 C CA . SER A 1 825 ? -7.658 -26.367 53.762 1.00 36.94 825 SER A CA 1
ATOM 5965 C C . SER A 1 825 ? -6.833 -25.175 54.275 1.00 36.94 825 SER A C 1
ATOM 5967 O O . SER A 1 825 ? -5.626 -25.318 54.450 1.00 36.94 825 SER A O 1
ATOM 5969 N N . ALA A 1 826 ? -7.439 -24.019 54.568 1.00 37.41 826 ALA A N 1
ATOM 5970 C CA . ALA A 1 826 ? -6.701 -22.816 54.984 1.00 37.41 826 ALA A CA 1
ATOM 5971 C C . ALA A 1 826 ? -6.493 -22.661 56.511 1.00 37.41 826 ALA A C 1
ATOM 5973 O O . ALA A 1 826 ? -5.896 -21.681 56.949 1.00 37.41 826 ALA A O 1
ATOM 5974 N N . LEU A 1 827 ? -6.949 -23.611 57.339 1.00 39.00 827 LEU A N 1
ATOM 5975 C CA . LEU A 1 827 ? -7.013 -23.450 58.805 1.00 39.00 827 LEU A CA 1
ATOM 5976 C C . LEU A 1 827 ? -6.027 -24.299 59.629 1.00 39.00 827 LEU A C 1
ATOM 5978 O O . LEU A 1 827 ? -6.181 -24.396 60.846 1.00 39.00 827 LEU A O 1
ATOM 5982 N N . VAL A 1 828 ? -4.970 -24.862 59.032 1.00 36.09 828 VAL A N 1
ATOM 5983 C CA . VAL A 1 828 ? -3.941 -25.595 59.799 1.00 36.09 828 VAL A CA 1
ATOM 5984 C C . VAL A 1 828 ? -2.541 -25.012 59.583 1.00 36.09 828 VAL A C 1
ATOM 5986 O O . VAL A 1 828 ? -1.792 -25.446 58.715 1.00 36.09 828 VAL A O 1
ATOM 5989 N N . ILE A 1 829 ? -2.154 -24.063 60.442 1.00 32.66 829 ILE A N 1
ATOM 5990 C CA . ILE A 1 829 ? -0.747 -23.735 60.729 1.00 32.66 829 ILE A CA 1
ATOM 5991 C C . ILE A 1 829 ? -0.520 -23.930 62.238 1.00 32.66 829 ILE A C 1
ATOM 5993 O O . ILE A 1 829 ? -1.161 -23.245 63.039 1.00 32.66 829 ILE A O 1
ATOM 5997 N N . PRO A 1 830 ? 0.388 -24.820 62.683 1.00 41.56 830 PRO A N 1
ATOM 5998 C CA . PRO A 1 830 ? 0.706 -24.941 64.098 1.00 41.56 830 PRO A CA 1
ATOM 5999 C C . PRO A 1 830 ? 1.660 -23.820 64.545 1.00 41.56 830 PRO A C 1
ATOM 6001 O O . PRO A 1 830 ? 2.726 -23.597 63.968 1.00 41.56 830 PRO A O 1
ATOM 6004 N N . ARG A 1 831 ? 1.281 -23.131 65.629 1.00 34.66 831 ARG A N 1
ATOM 6005 C CA . ARG A 1 831 ? 2.104 -22.152 66.362 1.00 34.66 831 ARG A CA 1
ATOM 6006 C C . ARG A 1 831 ? 3.466 -22.747 66.752 1.00 34.66 831 ARG A C 1
ATOM 6008 O O . ARG A 1 831 ? 3.536 -23.660 67.573 1.00 34.66 831 ARG A O 1
ATOM 6015 N N . LYS A 1 832 ? 4.559 -22.155 66.260 1.00 34.06 832 LYS A N 1
ATOM 6016 C CA . LYS A 1 832 ? 5.927 -22.420 66.737 1.00 34.06 832 LYS A CA 1
ATOM 6017 C C . LYS A 1 832 ? 6.163 -21.653 68.050 1.00 34.06 832 LYS A C 1
ATOM 6019 O O . LYS A 1 832 ? 6.133 -20.425 68.072 1.00 34.06 832 LYS A O 1
ATOM 6024 N N . ARG A 1 833 ? 6.355 -22.376 69.160 1.00 40.72 833 ARG A N 1
ATOM 6025 C CA . ARG A 1 833 ? 6.735 -21.812 70.471 1.00 40.72 833 ARG A CA 1
ATOM 6026 C C . ARG A 1 833 ? 8.172 -21.273 70.430 1.00 40.72 833 ARG A C 1
ATOM 6028 O O . ARG A 1 833 ? 9.063 -21.952 69.929 1.00 40.72 833 ARG A O 1
ATOM 6035 N N . ARG A 1 834 ? 8.377 -20.085 71.010 1.00 42.53 834 ARG A N 1
ATOM 6036 C CA . ARG A 1 834 ? 9.691 -19.497 71.320 1.00 42.53 834 ARG A CA 1
ATOM 6037 C C . ARG A 1 834 ? 10.456 -20.346 72.346 1.00 42.53 834 ARG A C 1
ATOM 6039 O O . ARG A 1 834 ? 9.885 -20.707 73.378 1.00 42.53 834 ARG A O 1
ATOM 6046 N N . ARG A 1 835 ? 11.747 -20.548 72.096 1.00 41.59 835 ARG A N 1
ATOM 6047 C CA . ARG A 1 835 ? 12.830 -20.314 73.058 1.00 41.59 835 ARG A CA 1
ATOM 6048 C C . ARG A 1 835 ? 13.923 -19.546 72.341 1.00 41.59 835 ARG A C 1
ATOM 6050 O O . ARG A 1 835 ? 14.140 -19.874 71.154 1.00 41.59 835 ARG A O 1
#

Mean predicted aligned error: 13.01 Å

Secondary structure (DSSP, 8-state):
--------------------SSSSSGGGSS------S------EE------B--S-EEE-HHHHHTT-STT--------TTPPPSS----EEEEEEE----TT-SS-B-EEESS--SPBSSTTSSPP-EEEEEESS-SB-EE-HHHHHHHTTTTTT-EEEEEEEEEETTEEEEEEEE-SEEEEEEEGGGEEEETTEEEE-TT--EEEEEE--EEESSTT--PPPEEEHHHHHHSEEEEEEEEEEEEEETTEEEEEEEEEEE-TTPPPPTT-EEEE-EEE-TT---SS-B-PPPSS-TTSTTSS-SS--B--EEEEEEEEEETTEEEEEEEEEE-SS-SSEEE-HHHHHHTT--SSSSS-S--SEEEEEEETTEEEEEEEEEEEEEEEEEETTEEEEEEEEEEEE---B-TTTSSSB-SEEE-GGGGTTS-EEEE-SSSS-EEEE-PPPP-EE--SS-EETT-GGGEETS---STT-EEEE-TT-SS-EEEEPPTT-EEESEEEEE-SS-EEEESSSPEEE--TTTSEEEEEEEES-EEE-S-EEE-SEEEEEE-STT-EEEE-S-EE-TT--EEEESSSEEEES--EEEEEEE-SSEEEE-S-TTTTT-EEEEEEEETTTTS--SEEE-TT--EEETT--HHHHHHHHHHHHGGGT--SSEEE-HHHHH-SSS-EEEEEEEHHHHHHHS-SEETTEE--TT-EEEEEEETT-SSSSSS--HHHHHHHHHHHHTT--SGGGT--SSSSS-SHHHHHHHHHHHHHHTT-HHHHHHHHTSS--SSTT--SHHHHHHHHHHHHHTHHHHHHHHHHSPP--TTTHHHHGGGS--------

Solvent-accessible surface area (backbone atoms only — not comparable to full-atom values): 41891 Å² total; per-residue (Å²): 139,88,80,89,88,85,90,79,88,80,88,82,85,89,80,90,78,95,80,84,79,86,66,81,79,66,75,78,76,83,82,72,82,94,76,82,88,89,79,78,83,71,57,71,44,34,29,34,50,45,38,45,75,90,58,73,78,45,70,31,64,74,61,50,59,80,49,79,45,90,90,60,72,71,66,70,55,67,57,99,57,40,38,51,63,68,29,51,48,41,39,29,36,35,37,45,18,65,22,54,53,75,84,44,88,77,38,47,46,42,86,27,82,46,90,54,74,49,43,18,22,74,91,54,76,67,44,52,47,70,26,35,42,15,32,36,19,29,35,35,36,35,34,31,73,51,42,63,61,31,29,38,61,85,57,76,31,60,33,89,28,60,37,39,40,18,25,62,45,38,59,43,65,24,39,14,21,19,35,19,20,47,28,37,28,24,34,79,48,44,50,53,62,55,76,47,50,49,67,49,88,84,57,35,34,39,35,23,31,34,18,31,32,28,39,75,49,87,80,64,75,57,68,28,34,45,14,17,35,57,35,30,69,22,17,39,37,38,26,24,65,42,17,28,61,47,53,44,56,94,47,72,48,63,23,28,32,34,47,80,44,66,58,86,63,78,80,62,91,76,49,28,42,29,67,39,48,77,40,26,63,86,53,82,60,62,54,26,34,36,46,56,25,82,86,41,81,91,42,36,44,45,42,18,52,37,40,25,31,42,39,39,35,28,34,57,31,34,38,34,33,98,62,30,58,37,68,76,36,61,19,38,40,17,41,35,14,23,42,27,32,25,9,59,70,42,37,44,41,18,34,48,36,86,81,66,100,54,68,47,89,42,57,28,30,37,37,42,27,20,32,46,35,70,44,69,71,38,41,20,39,69,36,51,32,41,31,36,67,28,83,73,45,74,52,74,35,35,51,29,42,30,34,55,50,66,34,54,13,51,47,73,69,62,70,55,34,50,23,35,47,20,26,13,77,43,59,46,28,34,38,36,38,28,42,35,75,89,68,30,28,41,34,37,43,56,87,55,70,50,24,50,58,41,57,54,56,46,59,49,81,42,21,83,35,13,20,62,25,45,65,62,37,66,53,36,50,44,30,43,42,75,37,44,81,49,68,26,49,35,32,34,53,78,89,39,39,30,22,9,29,39,37,33,40,24,76,42,30,51,30,38,29,46,82,6,41,40,32,31,26,11,73,44,72,56,51,12,40,39,38,32,67,38,38,44,36,35,34,49,22,32,35,35,38,76,20,30,31,40,40,33,26,48,40,62,92,24,38,43,35,36,72,21,60,61,48,20,66,73,27,38,41,35,33,33,34,49,6,32,37,39,26,47,48,52,42,24,15,35,40,36,30,65,25,24,36,44,33,31,44,85,35,73,48,57,82,18,35,24,41,26,40,28,77,46,54,31,57,62,90,58,35,66,7,26,43,28,34,26,46,20,32,39,40,23,50,64,40,57,60,66,63,54,51,46,24,30,36,52,1,32,53,98,66,60,39,81,43,43,15,49,30,26,62,42,33,46,68,39,83,70,59,34,42,39,78,47,56,43,43,23,49,60,33,59,74,69,41,57,70,47,57,71,86,38,80,61,46,61,58,20,25,39,34,36,52,36,47,33,43,34,42,52,71,81,80,53,58,51,70,72,31,50,55,30,28,54,51,7,43,80,64,75,36,52,44,35,61,21,30,12,62,73,60,81,68,51,37,51,58,66,29,53,21,43,26,49,48,17,38,15,56,78,70,72,46,41,72,60,50,48,34,37,58,77,57,80,45,71,62,76,78,88,37,82,47,73,60,38,44,51,52,52,52,48,36,74,72,56,35,70,62,29,35,51,47,33,52,70,56,44,80,78,80,60,84,71,62,68,67,67,71,68,70,79,77,82,79,85,84,81,79,89,130

Radius of gyration: 39.72 Å; Cα contacts (8 Å, |Δi|>4): 2252; chains: 1; bounding box: 100×64×144 Å

Foldseek 3Di:
DDDDDDDDDDDDDDDDDDDPDQPPPPPPPPPDDDDDDDDQPADELLFFAQWDAPDDWFFFVVLVVVVPPPVRPDLAQFPPQEFDQFFFFQKWKKWKALDADLPDPPQFKDWDLADDHATFPNPDPTAIDMATAKASDQFWEAEQVVCVVSVCVNSVFFFPAWYWYHKFQGIAIWTKTAKMWMWIAWLVQWAEDAQGIDGHPSRITFITLFIHTYHPDNPAPHHGYDYCLRLLQWKKWWALQAKHWYQHHNDIRIGTTIGTDGFPDDDDPQWWKFFKDWFAQSDADSGFGFAFDPPDPPRRSTNTNGGGGHTWIWFQKWFAAPQAIDGRATATAISSFRAKEFEQVLCVRNPQCPDDSDGDDARIFGWIATHNGIDGGFGKHQTQWMWGQTPVGIDIGGRGIYTHGFRQDRRNRDGGRRIHDYSSSQLQWIWIFRDGDPTGIIITHDGHAWEFAAQAEEEQQHQSRINSGRAADAAREYEYAARHPAAHEYEYEQCAGEYQEYEHHYQHEYEYYYAHEYEHHHSSVLEGEYYYPHHEYEYQHAYEYPGAYEYEDADQPYEYEYAHHYAAAAHHYEYYHAHEYEYCEEHYAEYHYAYHEYEHPDDLALSSAYEYQYYHAPPQLAGHYAYASAQYKYKHNQYDQVSQLSQQLNCCVVQCSNGGGYGYPNCNPDVLNFKGKAKDALLLLVVQHDCDDSNHGGDRNMMIIHTEGQQPLNPPRAHDPVSVVLLVVCQVVVHAGSNNQNRSSPSGRDLLSLLSSLLNNCVVVVNNVVLLCCLVVVDVDCPPCPDPSSVSSVVSCVVPNNVNSVSNVVSGDDDDPVVVVVVVPPPDDDDDDDD

Nearest PDB structures (foldseek):
  5kkd-assembly1_B  TM=1.633E-01  e=9.769E+00  Proteus mirabilis